Protein AF-0000000083544727 (afdb_homodimer)

pLDDT: mean 85.49, std 8.18, range [36.59, 98.25]

Nearest PDB structures (foldseek):
  7sel-assembly1_B  TM=8.086E-01  e=8.914E-26  Escherichia coli
  8vp5-assembly1_B  TM=8.010E-01  e=5.766E-25  Acetivibrio thermocellus ATCC 27405
  8ipt-assembly1_C  TM=7.902E-01  e=1.046E-22  Escherichia coli
  7wix-assembly1_B  TM=7.272E-01  e=1.705E-22  Mycobacterium tuberculosis H37Rv
  8vp9-assembly1_B  TM=7.683E-01  e=7.591E-19  Acetivibrio thermocellus ATCC 27405

Solvent-accessible surface area (backbone atoms only — not comparable to full-atom values): 61138 Å² total; per-residue (Å²): 107,66,64,58,49,50,52,48,49,54,50,41,51,51,50,49,50,51,54,52,52,51,42,35,72,73,35,72,64,46,62,59,44,45,54,53,41,18,52,49,63,26,51,56,59,54,58,72,32,55,50,55,23,58,54,45,43,38,65,72,56,86,56,52,64,70,61,47,53,50,53,53,48,49,51,35,53,50,50,36,52,51,51,40,50,41,39,53,40,49,32,50,45,55,42,46,46,46,49,44,53,45,52,48,51,50,52,52,33,51,51,51,68,49,41,41,52,52,50,67,71,30,65,68,49,40,50,45,47,48,61,20,46,46,44,48,75,74,60,41,34,64,62,50,34,53,50,22,50,33,50,30,52,15,23,48,51,34,29,51,55,35,48,56,59,49,48,71,74,43,65,67,60,52,54,54,52,51,52,52,49,51,51,45,47,50,48,48,51,52,44,49,54,52,50,51,57,44,52,63,65,40,50,67,55,49,49,51,47,53,51,53,51,40,63,44,67,42,67,75,48,47,64,55,35,58,47,64,53,33,54,63,38,56,51,51,53,48,52,54,48,42,53,53,48,43,55,54,50,37,54,51,38,52,52,48,36,52,43,53,36,52,43,49,47,52,53,32,54,48,51,49,53,52,51,53,52,48,50,53,36,40,75,69,66,72,45,53,70,23,53,49,55,26,47,54,49,35,49,53,50,30,52,51,25,48,51,50,23,45,53,26,47,52,52,31,53,52,32,38,54,43,50,47,41,34,52,57,56,66,62,57,77,36,65,69,76,43,87,43,44,79,83,86,63,76,86,57,52,33,40,35,36,44,48,26,20,30,49,57,91,93,48,91,56,64,43,29,50,58,33,64,51,76,44,52,60,40,39,33,35,21,40,36,49,50,79,85,13,32,67,70,58,54,51,36,42,74,68,62,40,38,76,65,73,36,57,50,46,24,48,67,83,38,52,59,85,50,34,20,47,70,66,53,28,60,38,44,19,68,36,55,69,76,64,78,82,59,68,40,25,48,42,40,62,44,44,36,65,42,42,83,75,53,54,70,64,60,53,46,51,35,26,46,75,42,69,41,35,70,68,37,65,70,38,94,54,34,57,64,32,30,28,36,54,77,86,32,89,82,23,46,77,70,51,68,45,54,45,44,30,47,49,47,22,22,30,53,62,64,60,28,49,33,34,36,33,33,40,76,48,77,68,39,27,43,62,57,36,42,51,49,62,71,40,34,56,72,69,57,55,72,33,22,30,40,37,34,38,70,55,68,52,59,40,70,80,29,66,33,32,40,33,30,50,81,12,24,71,78,45,76,41,34,54,78,59,44,57,68,36,79,88,33,72,62,29,49,42,47,47,55,55,28,56,61,61,102,109,66,64,57,48,51,50,49,50,53,49,39,50,50,50,48,50,52,53,53,52,52,43,36,72,74,34,72,62,46,61,59,44,45,52,51,40,19,50,49,61,27,51,56,61,54,57,71,32,54,51,56,21,59,53,46,44,38,65,72,56,85,55,52,64,68,60,48,54,49,53,53,50,48,52,36,51,50,50,37,52,50,50,42,50,41,40,52,39,47,32,50,45,54,42,45,48,47,49,44,54,46,52,48,51,51,51,52,34,52,51,51,67,50,41,42,53,54,50,66,73,30,66,67,49,41,48,44,46,49,60,21,46,45,45,48,76,75,61,42,35,65,61,49,35,52,48,21,50,32,47,30,53,15,24,48,51,32,28,51,55,33,47,54,59,50,49,72,75,40,64,68,58,51,53,53,52,50,52,51,48,50,51,44,46,50,49,48,51,53,42,49,53,52,51,51,58,45,52,63,64,38,49,67,55,49,48,53,47,52,52,53,51,40,62,46,67,43,65,77,48,46,62,55,36,57,48,64,53,35,55,64,40,55,52,50,54,48,52,55,49,43,53,52,48,43,53,55,50,37,54,49,39,51,52,48,35,52,42,53,38,52,42,50,48,49,53,32,53,49,51,48,53,52,52,53,51,48,50,53,37,40,76,68,65,72,44,54,70,24,52,47,56,26,48,51,48,36,51,53,51,30,52,50,26,48,51,51,23,48,52,26,46,51,53,31,53,52,33,38,54,45,50,47,40,34,52,56,56,65,63,57,77,35,64,70,78,45,89,42,44,80,82,84,63,74,88,58,52,34,40,34,37,45,46,26,20,30,47,57,90,94,47,90,58,64,44,29,48,58,33,62,50,76,44,51,60,40,39,31,35,20,40,34,49,52,78,83,13,31,68,70,57,55,51,37,41,74,68,62,41,39,76,66,71,36,58,49,46,26,49,69,83,37,53,59,85,49,35,22,48,70,64,54,29,60,38,43,20,66,38,56,70,76,63,79,82,59,67,40,26,50,42,40,62,45,45,37,66,41,42,84,75,54,55,71,63,59,54,47,51,34,25,46,73,42,69,43,35,70,68,38,66,70,39,95,55,34,57,65,32,29,26,35,55,77,84,31,89,81,24,45,76,68,50,66,44,54,46,44,30,48,50,47,21,22,30,54,62,65,60,28,48,33,34,37,34,33,40,74,49,77,67,38,27,43,62,57,36,44,51,49,61,70,40,36,58,73,68,57,55,72,32,22,30,40,38,32,39,71,54,69,53,59,40,69,79,28,66,33,33,40,32,30,49,82,12,23,70,78,44,74,40,34,55,77,61,46,55,67,36,80,88,31,71,61,30,52,41,47,47,54,55,28,56,59,61,103

Foldseek 3Di:
DVVVVVVLVVLLVVLVVVLVVVLCVQPVCQVVLLQVLLALLLPLLVLVQQLLLVLVCCVPPPVDPVVNVVSVVCSVVVNVVSVVVNVVSVVVNVVSLVSSLVVVVVVLVVLVVQAFLLLCPDVVLVVLNCLQVVCVVPVVLSVLLSVLVSLLSSLVSNLVVLLVVLVVPPPVLSVVLVVLLVVLLVLVVVLLVLVVVLVVVCVVLVVLVVVLVCVVPPCPCVVVCVVVVCVVVSVVSVVVSVVVVCVSVVVSVVSNVVSVVVSVVSLVVSLVVLLVVLVVCVVVVNDDPSSSSSNSSSSSSSSVSSSSSSVSVSSSSVSSVSNVSVVVSSPRDGLLPDDADEDDDQQWWKKWWAQFWADRPPDPDILAGGATDIFGFLAEEEEEEDPSLCQVVVVCCVLPSDDTPDTAMDIVRHGLSRHNNVNSNLQEQEDAPPDDADQFFLLCRQQPVCSPPDDPVLLLVLLVLLPCNVVQVPQPCRRRATDDPPPHVSHDDDDPSNVLSSSLSNSLSSLHQEYEYHASCVRPDPVSVVVCLVCVCVSNPSGRYYHYHLDCVNLQPGQKYFYGGSNYGPDIGHPVVVCPPPPDPVVVSNCVVCVVVD/DVVVVVVLVVLLVVLVVVLVVVLCVQPVCQVVLLQVLLALLLPLLVLVQQLLLVLVCCVPPPVDPVVNVVSVVCSVVVNVVSVVVNVVSVVVNVVSLVSSLVVVVVVLVVLVVQAFLLLCPDPVLVVLNCLQVVCVVPVVLSVLLSVLVSLLSSLVSNLVVLLVVLVVPPPVLSVVLVVLLVVLLVLVVVLLVLVVVLVVVCVVLVVLVVVLVCVVPPCPCVVVCVVVVCVVVSVVSVVVSVVVVCVSVVVSVVSNVVSVVVSVVSLVVSLVVLLVVLVVCVVVVNDDPSSSSSNSSSSSSSSVSSSSSSVSVSSNSVSSVSNVSVVVSSPRDGLLPDDADEDDDQQWWKKWWAQFWADRPPGPDILAGGATDIFGFLAEEEEEEDPSLCQVVVVCCVLPSDDTPDTAMDIVRHGLSRHNNVNSNLQEQEDAPPDDADQFFLLCRQQPVCSPPDDPVLLLVLLVLLPCNVVQVPQPVRRRATDDPPPHVSHDDDDPSNVLSSSLSNSLSSLHQEYEYHASCVRPDPVSVVVCLVCVCVSNPSGRYYYYHLDCVNLQPGQKYFYGGSNYGPDIGHPVVQCPPPPDPVVVSNCVVCVVVD

Structure (mmCIF, N/CA/C/O backbone):
data_AF-0000000083544727-model_v1
#
loop_
_entity.id
_entity.type
_entity.pdbx_description
1 polymer 'ABC transporter ATP-binding protein'
#
loop_
_atom_site.group_PDB
_atom_site.id
_atom_site.type_symbol
_atom_site.label_atom_id
_atom_site.label_alt_id
_atom_site.label_comp_id
_atom_site.label_asym_id
_atom_site.label_entity_id
_atom_site.label_seq_id
_atom_site.pdbx_PDB_ins_code
_atom_site.Cartn_x
_atom_site.Cartn_y
_atom_site.Cartn_z
_atom_site.occupancy
_atom_site.B_iso_or_equiv
_atom_site.auth_seq_id
_atom_site.auth_comp_id
_atom_site.auth_asym_id
_atom_site.auth_atom_id
_atom_site.pdbx_PDB_model_num
ATOM 1 N N . MET A 1 1 ? 26.156 9.961 29.875 1 37.03 1 MET A N 1
ATOM 2 C CA . MET A 1 1 ? 24.875 10.398 29.344 1 37.03 1 MET A CA 1
ATOM 3 C C . MET A 1 1 ? 25.031 11.648 28.484 1 37.03 1 MET A C 1
ATOM 5 O O . MET A 1 1 ? 24.453 11.742 27.406 1 37.03 1 MET A O 1
ATOM 9 N N . LYS A 1 2 ? 25.859 12.562 29 1 46.69 2 LYS A N 1
ATOM 10 C CA . LYS A 1 2 ? 26.094 13.797 28.25 1 46.69 2 LYS A CA 1
ATOM 11 C C . LYS A 1 2 ? 26.844 13.523 26.953 1 46.69 2 LYS A C 1
ATOM 13 O O . LYS A 1 2 ? 26.5 14.07 25.906 1 46.69 2 LYS A O 1
ATOM 18 N N . ASN A 1 3 ? 27.766 12.734 27.078 1 48.44 3 ASN A N 1
ATOM 19 C CA . ASN A 1 3 ? 28.594 12.375 25.938 1 48.44 3 ASN A CA 1
ATOM 20 C C . ASN A 1 3 ? 27.781 11.625 24.875 1 48.44 3 ASN A C 1
ATOM 22 O O . ASN A 1 3 ? 27.984 11.828 23.672 1 48.44 3 ASN A O 1
ATOM 26 N N . ALA A 1 4 ? 26.906 10.859 25.453 1 48.91 4 ALA A N 1
ATOM 27 C CA . ALA A 1 4 ? 26.047 10.117 24.531 1 48.91 4 ALA A CA 1
ATOM 28 C C . ALA A 1 4 ? 25.062 11.055 23.828 1 48.91 4 ALA A C 1
ATOM 30 O O . ALA A 1 4 ? 24.781 10.883 22.641 1 48.91 4 ALA A O 1
ATOM 31 N N . ARG A 1 5 ? 24.688 12.062 24.5 1 54.12 5 ARG A N 1
ATOM 32 C CA . ARG A 1 5 ? 23.781 13.055 23.938 1 54.12 5 ARG A CA 1
ATOM 33 C C . ARG A 1 5 ? 24.484 13.938 22.922 1 54.12 5 ARG A C 1
ATOM 35 O O . ARG A 1 5 ? 23.938 14.258 21.859 1 54.12 5 ARG A O 1
ATOM 42 N N . LEU A 1 6 ? 25.703 14.344 23.344 1 54.81 6 LEU A N 1
ATOM 43 C CA . LEU A 1 6 ? 26.484 15.164 22.406 1 54.81 6 LEU A CA 1
ATOM 44 C C . LEU A 1 6 ? 26.844 14.367 21.156 1 54.81 6 LEU A C 1
ATOM 46 O O . LEU A 1 6 ? 26.844 14.906 20.047 1 54.81 6 LEU A O 1
ATOM 50 N N . ALA A 1 7 ? 27.188 13.156 21.438 1 59.72 7 ALA A N 1
ATOM 51 C CA . ALA A 1 7 ? 27.484 12.273 20.312 1 59.72 7 ALA A CA 1
ATOM 52 C C . ALA A 1 7 ? 26.25 12.094 19.422 1 59.72 7 ALA A C 1
ATOM 54 O O . ALA A 1 7 ? 26.375 12.031 18.203 1 59.72 7 ALA A O 1
ATOM 55 N N . GLY A 1 8 ? 25.109 12.219 20.031 1 76 8 GLY A N 1
ATOM 56 C CA . GLY A 1 8 ? 23.859 12.141 19.281 1 76 8 GLY A CA 1
ATOM 57 C C . GLY A 1 8 ? 23.594 13.375 18.438 1 76 8 GLY A C 1
ATOM 58 O O . GLY A 1 8 ? 23.172 13.258 17.281 1 76 8 GLY A O 1
ATOM 59 N N . LEU A 1 9 ? 24.016 14.5 18.953 1 82.69 9 LEU A N 1
ATOM 60 C CA . LEU A 1 9 ? 23.828 15.75 18.219 1 82.69 9 LEU A CA 1
ATOM 61 C C . LEU A 1 9 ? 24.812 15.844 17.062 1 82.69 9 LEU A C 1
ATOM 63 O O . LEU A 1 9 ? 24.453 16.328 15.977 1 82.69 9 LEU A O 1
ATOM 67 N N . LYS A 1 10 ? 26.078 15.445 17.328 1 86.31 10 LYS A N 1
ATOM 68 C CA . LYS A 1 10 ? 27.062 15.445 16.25 1 86.31 10 LYS A CA 1
ATOM 69 C C . LYS A 1 10 ? 26.609 14.555 15.094 1 86.31 10 LYS A C 1
ATOM 71 O O . LYS A 1 10 ? 26.734 14.93 13.93 1 86.31 10 LYS A O 1
ATOM 76 N N . LYS A 1 11 ? 26.109 13.492 15.453 1 90.25 11 LYS A N 1
ATOM 77 C CA . LYS A 1 11 ? 25.609 12.586 14.422 1 90.25 11 LYS A CA 1
ATOM 78 C C . LYS A 1 11 ? 24.438 13.211 13.656 1 90.25 11 LYS A C 1
ATOM 80 O O . LYS A 1 11 ? 24.344 13.062 12.438 1 90.25 11 LYS A O 1
ATOM 85 N N . ASP A 1 12 ? 23.625 13.914 14.383 1 91.12 12 ASP A N 1
ATOM 86 C CA . ASP A 1 12 ? 22.5 14.578 13.75 1 91.12 12 ASP A CA 1
ATOM 87 C C . ASP A 1 12 ? 22.953 15.617 12.734 1 91.12 12 ASP A C 1
ATOM 89 O O . ASP A 1 12 ? 22.391 15.727 11.648 1 91.12 12 ASP A O 1
ATOM 93 N N . PHE A 1 13 ? 23.969 16.297 13.117 1 91.25 13 PHE A N 1
ATOM 94 C CA . PHE A 1 13 ? 24.5 17.328 12.227 1 91.25 13 PHE A CA 1
ATOM 95 C C . PHE A 1 13 ? 25.156 16.703 11 1 91.25 13 PHE A C 1
ATOM 97 O O . PHE A 1 13 ? 25.125 17.266 9.906 1 91.25 13 PHE A O 1
ATOM 104 N N . GLU A 1 14 ? 25.766 15.594 11.234 1 92.81 14 GLU A N 1
ATOM 105 C CA . GLU A 1 14 ? 26.375 14.883 10.109 1 92.81 14 GLU A CA 1
ATOM 106 C C . GLU A 1 14 ? 25.312 14.391 9.133 1 92.81 14 GLU A C 1
ATOM 108 O O . GLU A 1 14 ? 25.484 14.469 7.914 1 92.81 14 GLU A O 1
ATOM 113 N N . ILE A 1 15 ? 24.297 13.938 9.688 1 93.38 15 ILE A N 1
ATOM 114 C CA . ILE A 1 15 ? 23.188 13.469 8.867 1 93.38 15 ILE A CA 1
ATOM 115 C C . ILE A 1 15 ? 22.594 14.641 8.094 1 93.38 15 ILE A C 1
ATOM 117 O O . ILE A 1 15 ? 22.328 14.531 6.895 1 93.38 15 ILE A O 1
ATOM 121 N N . MET A 1 16 ? 22.438 15.719 8.805 1 92.38 16 MET A N 1
ATOM 122 C CA . MET A 1 16 ? 21.922 16.922 8.164 1 92.38 16 MET A CA 1
ATOM 123 C C . MET A 1 16 ? 22.828 17.359 7.02 1 92.38 16 MET A C 1
ATOM 125 O O . MET A 1 16 ? 22.344 17.656 5.926 1 92.38 16 MET A O 1
ATOM 129 N N . ARG A 1 17 ? 24.094 17.375 7.277 1 91.94 17 ARG A N 1
ATOM 130 C CA . ARG A 1 17 ? 25.062 17.797 6.266 1 91.94 17 ARG A CA 1
ATOM 131 C C . ARG A 1 17 ? 25 16.875 5.047 1 91.94 17 ARG A C 1
ATOM 133 O O . ARG A 1 17 ? 25.078 17.344 3.91 1 91.94 17 ARG A O 1
ATOM 140 N N . TYR A 1 18 ? 24.906 15.656 5.289 1 93.19 18 TYR A N 1
ATOM 141 C CA . TYR A 1 18 ? 24.844 14.68 4.207 1 93.19 18 TYR A CA 1
ATOM 142 C C . TYR A 1 18 ? 23.625 14.922 3.318 1 93.19 18 TYR A C 1
ATOM 144 O O . TYR A 1 18 ? 23.75 14.992 2.094 1 93.19 18 TYR A O 1
ATOM 152 N N . PHE A 1 19 ? 22.516 15.094 3.881 1 91.81 19 PHE A N 1
ATOM 153 C CA . PHE A 1 19 ? 21.281 15.219 3.111 1 91.81 19 PHE A CA 1
ATOM 154 C C . PHE A 1 19 ? 21.188 16.594 2.457 1 91.81 19 PHE A C 1
ATOM 156 O O . PHE A 1 19 ? 20.609 16.734 1.375 1 91.81 19 PHE A O 1
ATOM 163 N N . LEU A 1 20 ? 21.75 17.609 3.119 1 91.19 20 LEU A N 1
ATOM 164 C CA . LEU A 1 20 ? 21.797 18.922 2.484 1 91.19 20 LEU A CA 1
ATOM 165 C C . LEU A 1 20 ? 22.719 18.906 1.274 1 91.19 20 LEU A C 1
ATOM 167 O O . LEU A 1 20 ? 22.422 19.516 0.246 1 91.19 20 LEU A O 1
ATOM 171 N N . LYS A 1 21 ? 23.828 18.156 1.415 1 92 21 LYS A N 1
ATOM 172 C CA . LYS A 1 21 ? 24.734 18.016 0.287 1 92 21 LYS A CA 1
ATOM 173 C C . LYS A 1 21 ? 24.078 17.25 -0.857 1 92 21 LYS A C 1
ATOM 175 O O . LYS A 1 21 ? 24.234 17.609 -2.023 1 92 21 LYS A O 1
ATOM 180 N N . LEU A 1 22 ? 23.375 16.266 -0.495 1 91.06 22 LEU A N 1
ATOM 181 C CA . LEU A 1 22 ? 22.672 15.469 -1.493 1 91.06 22 LEU A CA 1
ATOM 182 C C . LEU A 1 22 ? 21.594 16.297 -2.188 1 91.06 22 LEU A C 1
ATOM 184 O O . LEU A 1 22 ? 21.422 16.188 -3.404 1 91.06 22 LEU A O 1
ATOM 188 N N . SER A 1 23 ? 20.875 17.062 -1.425 1 91.06 23 SER A N 1
ATOM 189 C CA . SER A 1 23 ? 19.844 17.922 -1.986 1 91.06 23 SER A CA 1
ATOM 190 C C . SER A 1 23 ? 20.438 18.969 -2.918 1 91.06 23 SER A C 1
ATOM 192 O O . SER A 1 23 ? 19.859 19.297 -3.947 1 91.06 23 SER A O 1
ATOM 194 N N . SER A 1 24 ? 21.656 19.469 -2.568 1 90.5 24 SER A N 1
ATOM 195 C CA . SER A 1 24 ? 22.328 20.469 -3.395 1 90.5 24 SER A CA 1
ATOM 196 C C . SER A 1 24 ? 22.781 19.859 -4.719 1 90.5 24 SER A C 1
ATOM 198 O O . SER A 1 24 ? 22.844 20.562 -5.738 1 90.5 24 SER A O 1
ATOM 200 N N . LYS A 1 25 ? 23.078 18.594 -4.688 1 90.69 25 LYS A N 1
ATOM 201 C CA . LYS A 1 25 ? 23.469 17.906 -5.918 1 90.69 25 LYS A CA 1
ATOM 202 C C . LYS A 1 25 ? 22.281 17.734 -6.855 1 90.69 25 LYS A C 1
ATOM 204 O O . LYS A 1 25 ? 22.422 17.781 -8.078 1 90.69 25 LYS A O 1
ATOM 209 N N . MET A 1 26 ? 21.156 17.609 -6.293 1 88.25 26 MET A N 1
ATOM 210 C CA . MET A 1 26 ? 19.953 17.422 -7.086 1 88.25 26 MET A CA 1
ATOM 211 C C . MET A 1 26 ? 19.453 18.75 -7.641 1 88.25 26 MET A C 1
ATOM 213 O O . MET A 1 26 ? 19.016 18.828 -8.789 1 88.25 26 MET A O 1
ATOM 217 N N . SER A 1 27 ? 19.469 19.734 -6.723 1 89.19 27 SER A N 1
ATOM 218 C CA . SER A 1 27 ? 19.094 21.094 -7.113 1 89.19 27 SER A CA 1
ATOM 219 C C . SER A 1 27 ? 20.031 22.125 -6.496 1 89.19 27 SER A C 1
ATOM 221 O O . SER A 1 27 ? 19.969 22.391 -5.297 1 89.19 27 SER A O 1
ATOM 223 N N . LYS A 1 28 ? 20.75 22.812 -7.227 1 89 28 LYS A N 1
ATOM 224 C CA . LYS A 1 28 ? 21.781 23.734 -6.758 1 89 28 LYS A CA 1
ATOM 225 C C . LYS A 1 28 ? 21.172 24.969 -6.094 1 89 28 LYS A C 1
ATOM 227 O O . LYS A 1 28 ? 21.75 25.547 -5.184 1 89 28 LYS A O 1
ATOM 232 N N . SER A 1 29 ? 20 25.297 -6.488 1 91.62 29 SER A N 1
ATOM 233 C CA . SER A 1 29 ? 19.391 26.5 -5.965 1 91.62 29 SER A CA 1
ATOM 234 C C . SER A 1 29 ? 18.578 26.219 -4.707 1 91.62 29 SER A C 1
ATOM 236 O O . SER A 1 29 ? 18.031 27.141 -4.09 1 91.62 29 SER A O 1
ATOM 238 N N . TYR A 1 30 ? 18.594 25 -4.266 1 90.06 30 TYR A N 1
ATOM 239 C CA . TYR A 1 30 ? 17.703 24.594 -3.18 1 90.06 30 TYR A CA 1
ATOM 240 C C . TYR A 1 30 ? 18.109 25.25 -1.866 1 90.06 30 TYR A C 1
ATOM 242 O O . TYR A 1 30 ? 17.297 25.891 -1.201 1 90.06 30 TYR A O 1
ATOM 250 N N . ILE A 1 31 ? 19.406 25.234 -1.492 1 88.69 31 ILE A N 1
ATOM 251 C CA . ILE A 1 31 ? 19.891 25.719 -0.203 1 88.69 31 ILE A CA 1
ATOM 252 C C . ILE A 1 31 ? 19.75 27.234 -0.141 1 88.69 31 ILE A C 1
ATOM 254 O O . ILE A 1 31 ? 19.234 27.781 0.838 1 88.69 31 ILE A O 1
ATOM 258 N N . PRO A 1 32 ? 20.062 27.922 -1.2 1 90.25 32 PRO A N 1
ATOM 259 C CA . PRO A 1 32 ? 19.875 29.375 -1.161 1 90.25 32 PRO A CA 1
ATOM 260 C C . PRO A 1 32 ? 18.406 29.781 -1.009 1 90.25 32 PRO A C 1
ATOM 262 O O . PRO A 1 32 ? 18.094 30.75 -0.306 1 90.25 32 PRO A O 1
ATOM 265 N N . VAL A 1 33 ? 17.594 29.109 -1.64 1 90.44 33 VAL A N 1
ATOM 266 C CA . VAL A 1 33 ? 16.172 29.422 -1.554 1 90.44 33 VAL A CA 1
ATOM 267 C C . VAL A 1 33 ? 15.672 29.172 -0.132 1 90.44 33 VAL A C 1
ATOM 269 O O . VAL A 1 33 ? 14.883 29.969 0.4 1 90.44 33 VAL A O 1
ATOM 272 N N . LEU A 1 34 ? 16.156 28.141 0.477 1 89.38 34 LEU A N 1
ATOM 273 C CA . LEU A 1 34 ? 15.781 27.812 1.849 1 89.38 34 LEU A CA 1
ATOM 274 C C . LEU A 1 34 ? 16.281 28.891 2.814 1 89.38 34 LEU A C 1
ATOM 276 O O . LEU A 1 34 ? 15.547 29.328 3.703 1 89.38 34 LEU A O 1
ATOM 280 N N . CYS A 1 35 ? 17.484 29.344 2.631 1 89.25 35 CYS A N 1
ATOM 281 C CA . CYS A 1 35 ? 18.078 30.375 3.479 1 89.25 35 CYS A CA 1
ATOM 282 C C . CYS A 1 35 ? 17.328 31.703 3.33 1 89.25 35 CYS A C 1
ATOM 284 O O . CYS A 1 35 ? 17.062 32.375 4.32 1 89.25 35 CYS A O 1
ATOM 286 N N . SER A 1 36 ? 17.016 31.969 2.1 1 90.56 36 SER A N 1
ATOM 287 C CA . SER A 1 36 ? 16.266 33.188 1.844 1 90.56 36 SER A CA 1
ATOM 288 C C . SER A 1 36 ? 14.891 33.156 2.508 1 90.56 36 SER A C 1
ATOM 290 O O . SER A 1 36 ? 14.445 34.156 3.072 1 90.56 36 SER A O 1
ATOM 292 N N . SER A 1 37 ? 14.305 32.031 2.447 1 89 37 SER A N 1
ATOM 293 C CA . SER A 1 37 ? 13 31.875 3.082 1 89 37 SER A CA 1
ATOM 294 C C . SER A 1 37 ? 13.102 32.031 4.594 1 89 37 SER A C 1
ATOM 296 O O . SER A 1 37 ? 12.266 32.719 5.203 1 89 37 SER A O 1
ATOM 298 N N . ALA A 1 38 ? 14.125 31.516 5.199 1 89.25 38 ALA A N 1
ATOM 299 C CA . ALA A 1 38 ? 14.328 31.609 6.645 1 89.25 38 ALA A CA 1
ATOM 300 C C . ALA A 1 38 ? 14.555 33.062 7.078 1 89.25 38 ALA A C 1
ATOM 302 O O . ALA A 1 38 ? 13.977 33.5 8.07 1 89.25 38 ALA A O 1
ATOM 303 N N . ILE A 1 39 ? 15.227 33.812 6.305 1 88.5 39 ILE A N 1
ATOM 304 C CA . ILE A 1 39 ? 15.594 35.188 6.645 1 88.5 39 ILE A CA 1
ATOM 305 C C . ILE A 1 39 ? 14.352 36.094 6.574 1 88.5 39 ILE A C 1
ATOM 307 O O . ILE A 1 39 ? 14.094 36.875 7.488 1 88.5 39 ILE A O 1
ATOM 311 N N . PHE A 1 40 ? 13.625 35.906 5.57 1 86.88 40 PHE A N 1
ATOM 312 C CA . PHE A 1 40 ? 12.469 36.75 5.395 1 86.88 40 PHE A CA 1
ATOM 313 C C . PHE A 1 40 ? 11.391 36.438 6.422 1 86.88 40 PHE A C 1
ATOM 315 O O . PHE A 1 40 ? 10.68 37.344 6.883 1 86.88 40 PHE A O 1
ATOM 322 N N . LYS A 1 41 ? 11.336 35.188 6.84 1 84.69 41 LYS A N 1
ATOM 323 C CA . LYS A 1 41 ? 10.391 34.812 7.887 1 84.69 41 LYS A CA 1
ATOM 324 C C . LYS A 1 41 ? 10.805 35.375 9.242 1 84.69 41 LYS A C 1
ATOM 326 O O . LYS A 1 41 ? 9.961 35.719 10.07 1 84.69 41 LYS A O 1
ATOM 331 N N . ALA A 1 42 ? 12.133 35.562 9.375 1 87.31 42 ALA A N 1
ATOM 332 C CA . ALA A 1 42 ? 12.688 36.062 10.641 1 87.31 42 ALA A CA 1
ATOM 333 C C . ALA A 1 42 ? 12.477 37.562 10.797 1 87.31 42 ALA A C 1
ATOM 335 O O . ALA A 1 42 ? 12.32 38.062 11.914 1 87.31 42 ALA A O 1
ATOM 336 N N . ILE A 1 43 ? 12.273 38.25 9.695 1 85.5 43 ILE A N 1
ATOM 337 C CA . ILE A 1 43 ? 12.281 39.719 9.719 1 85.5 43 ILE A CA 1
ATOM 338 C C . ILE A 1 43 ? 10.859 40.219 9.922 1 85.5 43 ILE A C 1
ATOM 340 O O . ILE A 1 43 ? 10.656 41.281 10.539 1 85.5 43 ILE A O 1
ATOM 344 N N . THR A 1 44 ? 9.859 39.531 9.617 1 81.19 44 THR A N 1
ATOM 345 C CA . THR A 1 44 ? 8.484 40 9.531 1 81.19 44 THR A CA 1
ATOM 346 C C . THR A 1 44 ? 7.949 40.375 10.914 1 81.19 44 THR A C 1
ATOM 348 O O . THR A 1 44 ? 7.309 41.406 11.078 1 81.19 44 THR A O 1
ATOM 351 N N . PRO A 1 45 ? 8.305 39.625 11.953 1 80.88 45 PRO A N 1
ATOM 352 C CA . PRO A 1 45 ? 7.715 39.969 13.258 1 80.88 45 PRO A CA 1
ATOM 353 C C . PRO A 1 45 ? 8.227 41.281 13.82 1 80.88 45 PRO A C 1
ATOM 355 O O . PRO A 1 45 ? 7.512 41.938 14.578 1 80.88 45 PRO A O 1
ATOM 358 N N . PHE A 1 46 ? 9.328 41.812 13.469 1 82.69 46 PHE A N 1
ATOM 359 C CA . PHE A 1 46 ? 9.945 43 14.055 1 82.69 46 PHE A CA 1
ATOM 360 C C . PHE A 1 46 ? 9.172 44.25 13.664 1 82.69 46 PHE A C 1
ATOM 362 O O . PHE A 1 46 ? 8.961 45.125 14.492 1 82.69 46 PHE A O 1
ATOM 369 N N . ILE A 1 47 ? 8.688 44.219 12.484 1 81.25 47 ILE A N 1
ATOM 370 C CA . ILE A 1 47 ? 7.953 45.406 12.016 1 81.25 47 ILE A CA 1
ATOM 371 C C . ILE A 1 47 ? 6.652 45.531 12.805 1 81.25 47 ILE A C 1
ATOM 373 O O . ILE A 1 47 ? 6.277 46.625 13.211 1 81.25 47 ILE A O 1
ATOM 377 N N . ASN A 1 48 ? 5.98 44.438 13.18 1 77.44 48 ASN A N 1
ATOM 378 C CA . ASN A 1 48 ? 4.684 44.438 13.852 1 77.44 48 ASN A CA 1
ATOM 379 C C . ASN A 1 48 ? 4.82 44.719 15.344 1 77.44 48 ASN A C 1
ATOM 381 O O . ASN A 1 48 ? 3.861 45.094 16 1 77.44 48 ASN A O 1
ATOM 385 N N . ILE A 1 49 ? 6.02 44.5 15.789 1 80.56 49 ILE A N 1
ATOM 386 C CA . ILE A 1 49 ? 6.234 44.656 17.219 1 80.56 49 ILE A CA 1
ATOM 387 C C . ILE A 1 49 ? 6.754 46.062 17.516 1 80.56 49 ILE A C 1
ATOM 389 O O . ILE A 1 49 ? 6.301 46.75 18.453 1 80.56 49 ILE A O 1
ATOM 393 N N . ILE A 1 50 ? 7.59 46.719 16.641 1 78.75 50 ILE A N 1
ATOM 394 C CA . ILE A 1 50 ? 8.305 47.938 16.922 1 78.75 50 ILE A CA 1
ATOM 395 C C . ILE A 1 50 ? 7.48 49.125 16.438 1 78.75 50 ILE A C 1
ATOM 397 O O . ILE A 1 50 ? 7.355 50.125 17.156 1 78.75 50 ILE A O 1
ATOM 401 N N . MET A 1 51 ? 6.789 49 15.367 1 78.44 51 MET A N 1
ATOM 402 C CA . MET A 1 51 ? 6.184 50.156 14.711 1 78.44 51 MET A CA 1
ATOM 403 C C . MET A 1 51 ? 4.992 50.656 15.516 1 78.44 51 MET A C 1
ATOM 405 O O . MET A 1 51 ? 4.781 51.875 15.609 1 78.44 51 MET A O 1
ATOM 409 N N . PRO A 1 52 ? 4.215 49.719 16.188 1 77.19 52 PRO A N 1
ATOM 410 C CA . PRO A 1 52 ? 3.078 50.219 16.969 1 77.19 52 PRO A CA 1
ATOM 411 C C . PRO A 1 52 ? 3.504 51.156 18.094 1 77.19 52 PRO A C 1
ATOM 413 O O . PRO A 1 52 ? 2.758 52.094 18.438 1 77.19 52 PRO A O 1
ATOM 416 N N . LYS A 1 53 ? 4.656 51.031 18.594 1 80.62 53 LYS A N 1
ATOM 417 C CA . LYS A 1 53 ? 5.168 51.906 19.625 1 80.62 53 LYS A CA 1
ATOM 418 C C . LYS A 1 53 ? 5.219 53.344 19.141 1 80.62 53 LYS A C 1
ATOM 420 O O . LYS A 1 53 ? 4.746 54.281 19.828 1 80.62 53 LYS A O 1
ATOM 425 N N . PHE A 1 54 ? 5.715 53.531 17.922 1 80.12 54 PHE A N 1
ATOM 426 C CA . PHE A 1 54 ? 5.875 54.875 17.375 1 80.12 54 PHE A CA 1
ATOM 427 C C . PHE A 1 54 ? 4.523 55.5 17.062 1 80.12 54 PHE A C 1
ATOM 429 O O . PHE A 1 54 ? 4.344 56.688 17.188 1 80.12 54 PHE A O 1
ATOM 436 N N . ILE A 1 55 ? 3.619 54.656 16.766 1 81.06 55 ILE A N 1
ATOM 437 C CA . ILE A 1 55 ? 2.273 55.125 16.469 1 81.06 55 ILE A CA 1
ATOM 438 C C . ILE A 1 55 ? 1.601 55.594 17.766 1 81.06 55 ILE A C 1
ATOM 440 O O . ILE A 1 55 ? 1.045 56.719 17.812 1 81.06 55 ILE A O 1
ATOM 444 N N . ILE A 1 56 ? 1.721 54.844 18.859 1 80.62 56 ILE A N 1
ATOM 445 C CA . ILE A 1 56 ? 1.098 55.156 20.141 1 80.62 56 ILE A CA 1
ATOM 446 C C . ILE A 1 56 ? 1.758 56.406 20.75 1 80.62 56 ILE A C 1
ATOM 448 O O . ILE A 1 56 ? 1.075 57.281 21.281 1 80.62 56 ILE A O 1
ATOM 452 N N . ASP A 1 57 ? 3.072 56.5 20.578 1 80.44 57 ASP A N 1
ATOM 453 C CA . ASP A 1 57 ? 3.795 57.625 21.109 1 80.44 57 ASP A CA 1
ATOM 454 C C . ASP A 1 57 ? 3.375 58.938 20.406 1 80.44 57 ASP A C 1
ATOM 456 O O . ASP A 1 57 ? 3.268 59.969 21.047 1 80.44 57 ASP A O 1
ATOM 460 N N . GLU A 1 58 ? 3.199 58.75 19.094 1 81.44 58 GLU A N 1
ATOM 461 C CA . GLU A 1 58 ? 2.781 59.938 18.344 1 81.44 58 GLU A CA 1
ATOM 462 C C . GLU A 1 58 ? 1.356 60.344 18.688 1 81.44 58 GLU A C 1
ATOM 464 O O . GLU A 1 58 ? 1.04 61.531 18.734 1 81.44 58 GLU A O 1
ATOM 469 N N . LEU A 1 59 ? 0.528 59.438 19.078 1 78.94 59 LEU A N 1
ATOM 470 C CA . LEU A 1 59 ? -0.859 59.719 19.438 1 78.94 59 LEU A CA 1
ATOM 471 C C . LEU A 1 59 ? -0.949 60.375 20.797 1 78.94 59 LEU A C 1
ATOM 473 O O . LEU A 1 59 ? -1.865 61.156 21.062 1 78.94 59 LEU A O 1
ATOM 477 N N . LEU A 1 60 ? 0.012 60.094 21.656 1 79.81 60 LEU A N 1
ATOM 478 C CA . LEU A 1 60 ? 0.017 60.656 23.016 1 79.81 60 LEU A CA 1
ATOM 479 C C . LEU A 1 60 ? 0.82 61.938 23.078 1 79.81 60 LEU A C 1
ATOM 481 O O . LEU A 1 60 ? 0.661 62.719 24.016 1 79.81 60 LEU A O 1
ATOM 485 N N . GLY A 1 61 ? 1.58 62.125 22.078 1 80.06 61 GLY A N 1
ATOM 486 C CA . GLY A 1 61 ? 2.457 63.312 22.094 1 80.06 61 GLY A CA 1
ATOM 487 C C . GLY A 1 61 ? 1.91 64.5 21.312 1 80.06 61 GLY A C 1
ATOM 488 O O . GLY A 1 61 ? 0.816 64.938 21.609 1 80.06 61 GLY A O 1
ATOM 489 N N . GLN A 1 62 ? 2.623 64.812 20.234 1 77.12 62 GLN A N 1
ATOM 490 C CA . GLN A 1 62 ? 2.371 66.062 19.484 1 77.12 62 GLN A CA 1
ATOM 491 C C . GLN A 1 62 ? 1.222 65.875 18.5 1 77.12 62 GLN A C 1
ATOM 493 O O . GLN A 1 62 ? 0.655 66.875 18 1 77.12 62 GLN A O 1
ATOM 498 N N . LYS A 1 63 ? 0.776 64.688 18.266 1 79.88 63 LYS A N 1
ATOM 499 C CA . LYS A 1 63 ? -0.361 64.375 17.406 1 79.88 63 LYS A CA 1
ATOM 500 C C . LYS A 1 63 ? -0.193 64.938 16.031 1 79.88 63 LYS A C 1
ATOM 502 O O . LYS A 1 63 ? -1.119 65.562 15.5 1 79.88 63 LYS A O 1
ATOM 507 N N . ARG A 1 64 ? 1.034 64.875 15.359 1 80.44 64 ARG A N 1
ATOM 508 C CA . ARG A 1 64 ? 1.279 65.312 13.992 1 80.44 64 ARG A CA 1
ATOM 509 C C . ARG A 1 64 ? 0.714 64.312 12.977 1 80.44 64 ARG A C 1
ATOM 511 O O . ARG A 1 64 ? 1.181 63.219 12.883 1 80.44 64 ARG A O 1
ATOM 518 N N . VAL A 1 65 ? -0.213 64.875 12.242 1 80 65 VAL A N 1
ATOM 519 C CA . VAL A 1 65 ? -0.95 64 11.312 1 80 65 VAL A CA 1
ATOM 520 C C . VAL A 1 65 ? -0.005 63.469 10.242 1 80 65 VAL A C 1
ATOM 522 O O . VAL A 1 65 ? -0.117 62.312 9.82 1 80 65 VAL A O 1
ATOM 525 N N . ASN A 1 66 ? 0.889 64.25 9.82 1 82.38 66 ASN A N 1
ATOM 526 C CA . ASN A 1 66 ? 1.812 63.844 8.773 1 82.38 66 ASN A CA 1
ATOM 527 C C . ASN A 1 66 ? 2.723 62.719 9.234 1 82.38 66 ASN A C 1
ATOM 529 O O . ASN A 1 66 ? 3.002 61.781 8.469 1 82.38 66 ASN A O 1
ATOM 533 N N . VAL A 1 67 ? 3.178 62.781 10.453 1 85.44 67 VAL A N 1
ATOM 534 C CA . VAL A 1 67 ? 4.059 61.75 11 1 85.44 67 VAL A CA 1
ATOM 535 C C . VAL A 1 67 ? 3.271 60.438 11.203 1 85.44 67 VAL A C 1
ATOM 537 O O . VAL A 1 67 ? 3.785 59.344 10.953 1 85.44 67 VAL A O 1
ATOM 540 N N . PHE A 1 68 ? 2.051 60.656 11.5 1 81.88 68 PHE A N 1
ATOM 541 C CA . PHE A 1 68 ? 1.196 59.5 11.703 1 81.88 68 PHE A CA 1
ATOM 542 C C . PHE A 1 68 ? 0.96 58.75 10.398 1 81.88 68 PHE A C 1
ATOM 544 O O . PHE A 1 68 ? 1.097 57.531 10.336 1 81.88 68 PHE A O 1
ATOM 551 N N . ILE A 1 69 ? 0.63 59.469 9.391 1 81.06 69 ILE A N 1
ATOM 552 C CA . ILE A 1 69 ? 0.365 58.875 8.094 1 81.06 69 ILE A CA 1
ATOM 553 C C . ILE A 1 69 ? 1.626 58.188 7.578 1 81.06 69 ILE A C 1
ATOM 555 O O . ILE A 1 69 ? 1.555 57.094 6.988 1 81.06 69 ILE A O 1
ATOM 559 N N . MET A 1 70 ? 2.682 58.75 7.867 1 83.31 70 MET A N 1
ATOM 560 C CA . MET A 1 70 ? 3.953 58.188 7.43 1 83.31 70 MET A CA 1
ATOM 561 C C . MET A 1 70 ? 4.242 56.875 8.164 1 83.31 70 MET A C 1
ATOM 563 O O . MET A 1 70 ? 4.637 55.875 7.547 1 83.31 70 MET A O 1
ATOM 567 N N . LEU A 1 71 ? 3.986 56.812 9.398 1 84.69 71 LEU A N 1
ATOM 568 C CA . LEU A 1 71 ? 4.266 55.625 10.203 1 84.69 71 LEU A CA 1
ATOM 569 C C . LEU A 1 71 ? 3.342 54.469 9.805 1 84.69 71 LEU A C 1
ATOM 571 O O . LEU A 1 71 ? 3.789 53.344 9.664 1 84.69 71 LEU A O 1
ATOM 575 N N . VAL A 1 72 ? 2.166 54.812 9.617 1 79.19 72 VAL A N 1
ATOM 576 C CA . VAL A 1 72 ? 1.194 53.781 9.242 1 79.19 72 VAL A CA 1
ATOM 577 C C . VAL A 1 72 ? 1.508 53.281 7.84 1 79.19 72 VAL A C 1
ATOM 579 O O . VAL A 1 72 ? 1.431 52.062 7.582 1 79.19 72 VAL A O 1
ATOM 582 N N . SER A 1 73 ? 1.868 54.188 6.941 1 80.31 73 SER A N 1
ATOM 583 C CA . SER A 1 73 ? 2.223 53.812 5.582 1 80.31 73 SER A CA 1
ATOM 584 C C . SER A 1 73 ? 3.451 52.906 5.574 1 80.31 73 SER A C 1
ATOM 586 O O . SER A 1 73 ? 3.508 51.938 4.816 1 80.31 73 SER A O 1
ATOM 588 N N . ILE A 1 74 ? 4.34 53.125 6.457 1 83.12 74 ILE A N 1
ATOM 589 C CA . ILE A 1 74 ? 5.559 52.344 6.523 1 83.12 74 ILE A CA 1
ATOM 590 C C . ILE A 1 74 ? 5.23 50.938 7 1 83.12 74 ILE A C 1
ATOM 592 O O . ILE A 1 74 ? 5.738 49.938 6.453 1 83.12 74 ILE A O 1
ATOM 596 N N . ILE A 1 75 ? 4.348 50.812 7.926 1 81.62 75 ILE A N 1
ATOM 597 C CA . ILE A 1 75 ? 4 49.5 8.469 1 81.62 75 ILE A CA 1
ATOM 598 C C . ILE A 1 75 ? 3.266 48.688 7.41 1 81.62 75 ILE A C 1
ATOM 600 O O . ILE A 1 75 ? 3.584 47.5 7.191 1 81.62 75 ILE A O 1
ATOM 604 N N . VAL A 1 76 ? 2.418 49.312 6.684 1 77.12 76 VAL A N 1
ATOM 605 C CA . VAL A 1 76 ? 1.578 48.625 5.719 1 77.12 76 VAL A CA 1
ATOM 606 C C . VAL A 1 76 ? 2.412 48.219 4.504 1 77.12 76 VAL A C 1
ATOM 608 O O . VAL A 1 76 ? 2.352 47.062 4.051 1 77.12 76 VAL A O 1
ATOM 611 N N . VAL A 1 77 ? 3.176 49.156 3.99 1 80.25 77 VAL A N 1
ATOM 612 C CA . VAL A 1 77 ? 3.977 48.875 2.797 1 80.25 77 VAL A CA 1
ATOM 613 C C . VAL A 1 77 ? 5.074 47.875 3.119 1 80.25 77 VAL A C 1
ATOM 615 O O . VAL A 1 77 ? 5.324 46.969 2.338 1 80.25 77 VAL A O 1
ATOM 618 N N . ALA A 1 78 ? 5.633 48.062 4.281 1 82.5 78 ALA A N 1
ATOM 619 C CA . ALA A 1 78 ? 6.688 47.125 4.68 1 82.5 78 ALA A CA 1
ATOM 620 C C . ALA A 1 78 ? 6.133 45.719 4.859 1 82.5 78 ALA A C 1
ATOM 622 O O . ALA A 1 78 ? 6.727 44.75 4.383 1 82.5 78 ALA A O 1
ATOM 623 N N . ASN A 1 79 ? 4.988 45.562 5.52 1 80.94 79 ASN A N 1
ATOM 624 C CA . ASN A 1 79 ? 4.367 44.281 5.695 1 80.94 79 ASN A CA 1
ATOM 625 C C . ASN A 1 79 ? 3.916 43.688 4.363 1 80.94 79 ASN A C 1
ATOM 627 O O . ASN A 1 79 ? 4.039 42.469 4.137 1 80.94 79 ASN A O 1
ATOM 631 N N . GLY A 1 80 ? 3.428 44.531 3.494 1 79 80 GLY A N 1
ATOM 632 C CA . GLY A 1 80 ? 3.002 44.062 2.178 1 79 80 GLY A CA 1
ATOM 633 C C . GLY A 1 80 ? 4.137 43.5 1.345 1 79 80 GLY A C 1
ATOM 634 O O . GLY A 1 80 ? 4.031 42.406 0.817 1 79 80 GLY A O 1
ATOM 635 N N . ILE A 1 81 ? 5.191 44.188 1.312 1 83.62 81 ILE A N 1
ATOM 636 C CA . ILE A 1 81 ? 6.336 43.781 0.501 1 83.62 81 ILE A CA 1
ATOM 637 C C . ILE A 1 81 ? 6.969 42.531 1.095 1 83.62 81 ILE A C 1
ATOM 639 O O . ILE A 1 81 ? 7.246 41.562 0.375 1 83.62 81 ILE A O 1
ATOM 643 N N . LEU A 1 82 ? 7.109 42.531 2.332 1 84.06 82 LEU A N 1
ATOM 644 C CA . LEU A 1 82 ? 7.762 41.406 2.982 1 84.06 82 LEU A CA 1
ATOM 645 C C . LEU A 1 82 ? 6.914 40.125 2.857 1 84.06 82 LEU A C 1
ATOM 647 O O . LEU A 1 82 ? 7.441 39.031 2.607 1 84.06 82 LEU A O 1
ATOM 651 N N . ASN A 1 83 ? 5.648 40.281 3.01 1 81.06 83 ASN A N 1
ATOM 652 C CA . ASN A 1 83 ? 4.773 39.125 2.912 1 81.06 83 ASN A CA 1
ATOM 653 C C . ASN A 1 83 ? 4.707 38.594 1.485 1 81.06 83 ASN A C 1
ATOM 655 O O . ASN A 1 83 ? 4.629 37.375 1.274 1 81.06 83 ASN A O 1
ATOM 659 N N . LEU A 1 84 ? 4.723 39.469 0.506 1 82.94 84 LEU A N 1
ATOM 660 C CA . LEU A 1 84 ? 4.707 39.062 -0.891 1 82.94 84 LEU A CA 1
ATOM 661 C C . LEU A 1 84 ? 5.988 38.312 -1.246 1 82.94 84 LEU A C 1
ATOM 663 O O . LEU A 1 84 ? 5.938 37.25 -1.903 1 82.94 84 LEU A O 1
ATOM 667 N N . ILE A 1 85 ? 7.059 38.875 -0.771 1 86.38 85 ILE A N 1
ATOM 668 C CA . ILE A 1 85 ? 8.336 38.219 -1.05 1 86.38 85 ILE A CA 1
ATOM 669 C C . ILE A 1 85 ? 8.406 36.875 -0.347 1 86.38 85 ILE A C 1
ATOM 671 O O . ILE A 1 85 ? 8.828 35.875 -0.94 1 86.38 85 ILE A O 1
ATOM 675 N N . SER A 1 86 ? 7.996 36.844 0.851 1 83.62 86 SER A N 1
ATOM 676 C CA . SER A 1 86 ? 8.008 35.625 1.617 1 83.62 86 SER A CA 1
ATOM 677 C C . SER A 1 86 ? 7.152 34.531 0.947 1 83.62 86 SER A C 1
ATOM 679 O O . SER A 1 86 ? 7.559 33.375 0.86 1 83.62 86 SER A O 1
ATOM 681 N N . ARG A 1 87 ? 6.082 34.938 0.446 1 81.31 87 ARG A N 1
ATOM 682 C CA . ARG A 1 87 ? 5.184 34 -0.216 1 81.31 87 ARG A CA 1
ATOM 683 C C . ARG A 1 87 ? 5.797 33.469 -1.514 1 81.31 87 ARG A C 1
ATOM 685 O O . ARG A 1 87 ? 5.664 32.312 -1.841 1 81.31 87 ARG A O 1
ATOM 692 N N . TRP A 1 88 ? 6.336 34.438 -2.213 1 85.88 88 TRP A N 1
ATOM 693 C CA . TRP A 1 88 ? 7 34.062 -3.455 1 85.88 88 TRP A CA 1
ATOM 694 C C . TRP A 1 88 ? 8.117 33.031 -3.189 1 85.88 88 TRP A C 1
ATOM 696 O O . TRP A 1 88 ? 8.234 32.031 -3.895 1 85.88 88 TRP A O 1
ATOM 706 N N . ILE A 1 89 ? 8.852 33.281 -2.223 1 88.31 89 ILE A N 1
ATOM 707 C CA . ILE A 1 89 ? 9.961 32.406 -1.878 1 88.31 89 ILE A CA 1
ATOM 708 C C . ILE A 1 89 ? 9.414 31.062 -1.401 1 88.31 89 ILE A C 1
ATOM 710 O O . ILE A 1 89 ? 9.969 30.016 -1.73 1 88.31 89 ILE A O 1
ATOM 714 N N . ASP A 1 90 ? 8.375 31.062 -0.692 1 85.19 90 ASP A N 1
ATOM 715 C CA . ASP A 1 90 ? 7.777 29.828 -0.199 1 85.19 90 ASP A CA 1
ATOM 716 C C . ASP A 1 90 ? 7.285 28.953 -1.354 1 85.19 90 ASP A C 1
ATOM 718 O O . ASP A 1 90 ? 7.383 27.734 -1.301 1 85.19 90 ASP A O 1
ATOM 722 N N . THR A 1 91 ? 6.789 29.641 -2.355 1 87.25 91 THR A N 1
ATOM 723 C CA . THR A 1 91 ? 6.348 28.922 -3.537 1 87.25 91 THR A CA 1
ATOM 724 C C . THR A 1 91 ? 7.527 28.234 -4.227 1 87.25 91 THR A C 1
ATOM 726 O O . THR A 1 91 ? 7.418 27.078 -4.656 1 87.25 91 THR A O 1
ATOM 729 N N . LEU A 1 92 ? 8.586 28.969 -4.277 1 88.5 92 LEU A N 1
ATOM 730 C CA . LEU A 1 92 ? 9.789 28.391 -4.871 1 88.5 92 LEU A CA 1
ATOM 731 C C . LEU A 1 92 ? 10.289 27.203 -4.055 1 88.5 92 LEU A C 1
ATOM 733 O O . LEU A 1 92 ? 10.742 26.203 -4.621 1 88.5 92 LEU A O 1
ATOM 737 N N . VAL A 1 93 ? 10.234 27.344 -2.814 1 87.25 93 VAL A N 1
ATOM 738 C CA . VAL A 1 93 ? 10.648 26.266 -1.93 1 87.25 93 VAL A CA 1
ATOM 739 C C . VAL A 1 93 ? 9.789 25.031 -2.182 1 87.25 93 VAL A C 1
ATOM 741 O O . VAL A 1 93 ? 10.297 23.906 -2.252 1 87.25 93 VAL A O 1
ATOM 744 N N . ASP A 1 94 ? 8.531 25.219 -2.365 1 87.12 94 ASP A N 1
ATOM 745 C CA . ASP A 1 94 ? 7.613 24.109 -2.596 1 87.12 94 ASP A CA 1
ATOM 746 C C . ASP A 1 94 ? 7.957 23.375 -3.893 1 87.12 94 ASP A C 1
ATOM 748 O O . ASP A 1 94 ? 7.941 22.141 -3.936 1 87.12 94 ASP A O 1
ATOM 752 N N . ILE A 1 95 ? 8.242 24.125 -4.836 1 88.38 95 ILE A N 1
ATOM 753 C CA . ILE A 1 95 ? 8.602 23.531 -6.129 1 88.38 95 ILE A CA 1
ATOM 754 C C . ILE A 1 95 ? 9.906 22.75 -5.996 1 88.38 95 ILE A C 1
ATOM 756 O O . ILE A 1 95 ? 10 21.609 -6.457 1 88.38 95 ILE A O 1
ATOM 760 N N . LYS A 1 96 ? 10.852 23.391 -5.383 1 88.62 96 LYS A N 1
ATOM 761 C CA . LYS A 1 96 ? 12.148 22.734 -5.227 1 88.62 96 LYS A CA 1
ATOM 762 C C . LYS A 1 96 ? 12.039 21.5 -4.344 1 88.62 96 LYS A C 1
ATOM 764 O O . LYS A 1 96 ? 12.766 20.516 -4.539 1 88.62 96 LYS A O 1
ATOM 769 N N . ASN A 1 97 ? 11.188 21.562 -3.404 1 88.31 97 ASN A N 1
ATOM 770 C CA . ASN A 1 97 ? 10.945 20.391 -2.568 1 88.31 97 ASN A CA 1
ATOM 771 C C . ASN A 1 97 ? 10.477 19.203 -3.396 1 88.31 97 ASN A C 1
ATOM 773 O O . ASN A 1 97 ? 10.859 18.062 -3.127 1 88.31 97 ASN A O 1
ATOM 777 N N . MET A 1 98 ? 9.711 19.516 -4.375 1 87.19 98 MET A N 1
ATOM 778 C CA . MET A 1 98 ? 9.227 18.453 -5.246 1 87.19 98 MET A CA 1
ATOM 779 C C . MET A 1 98 ? 10.375 17.812 -6.023 1 87.19 98 MET A C 1
ATOM 781 O O . MET A 1 98 ? 10.422 16.594 -6.195 1 87.19 98 MET A O 1
ATOM 785 N N . GLU A 1 99 ? 11.25 18.641 -6.426 1 89.56 99 GLU A N 1
ATOM 786 C CA . GLU A 1 99 ? 12.422 18.156 -7.141 1 89.56 99 GLU A CA 1
ATOM 787 C C . GLU A 1 99 ? 13.266 17.234 -6.254 1 89.56 99 GLU A C 1
ATOM 789 O O . GLU A 1 99 ? 13.734 16.188 -6.703 1 89.56 99 GLU A O 1
ATOM 794 N N . ILE A 1 100 ? 13.391 17.641 -5.074 1 90 100 ILE A N 1
ATOM 795 C CA . ILE A 1 100 ? 14.25 16.906 -4.148 1 90 100 ILE A CA 1
ATOM 796 C C . ILE A 1 100 ? 13.594 15.57 -3.783 1 90 100 ILE A C 1
ATOM 798 O O . ILE A 1 100 ? 14.258 14.539 -3.732 1 90 100 ILE A O 1
ATOM 802 N N . ILE A 1 101 ? 12.352 15.586 -3.523 1 88.38 101 ILE A N 1
ATOM 803 C CA . ILE A 1 101 ? 11.633 14.375 -3.139 1 88.38 101 ILE A CA 1
ATOM 804 C C . ILE A 1 101 ? 11.703 13.352 -4.277 1 88.38 101 ILE A C 1
ATOM 806 O O . ILE A 1 101 ? 11.992 12.18 -4.047 1 88.38 101 ILE A O 1
ATOM 810 N N . ASN A 1 102 ? 11.516 13.852 -5.477 1 88.25 102 ASN A N 1
ATOM 811 C CA . ASN A 1 102 ? 11.57 12.984 -6.645 1 88.25 102 ASN A CA 1
ATOM 812 C C . ASN A 1 102 ? 12.977 12.445 -6.879 1 88.25 102 ASN A C 1
ATOM 814 O O . ASN A 1 102 ? 13.141 11.273 -7.238 1 88.25 102 ASN A O 1
ATOM 818 N N . GLY A 1 103 ? 13.898 13.352 -6.719 1 88.12 103 GLY A N 1
ATOM 819 C CA . GLY A 1 103 ? 15.281 12.906 -6.859 1 88.12 103 GLY A CA 1
ATOM 820 C C . GLY A 1 103 ? 15.68 11.859 -5.836 1 88.12 103 GLY A C 1
ATOM 821 O O . GLY A 1 103 ? 16.375 10.898 -6.164 1 88.12 103 GLY A O 1
ATOM 822 N N . PHE A 1 104 ? 15.188 11.984 -4.703 1 88.62 104 PHE A N 1
ATOM 823 C CA . PHE A 1 104 ? 15.508 11.031 -3.643 1 88.62 104 PHE A CA 1
ATOM 824 C C . PHE A 1 104 ? 14.812 9.695 -3.891 1 88.62 104 PHE A C 1
ATOM 826 O O . PHE A 1 104 ? 15.367 8.633 -3.594 1 88.62 104 PHE A O 1
ATOM 833 N N . ASP A 1 105 ? 13.641 9.719 -4.355 1 87.12 105 ASP A N 1
ATOM 834 C CA . ASP A 1 105 ? 12.93 8.492 -4.695 1 87.12 105 ASP A CA 1
ATOM 835 C C . ASP A 1 105 ? 13.68 7.703 -5.766 1 87.12 105 ASP A C 1
ATOM 837 O O . ASP A 1 105 ? 13.68 6.469 -5.742 1 87.12 105 ASP A O 1
ATOM 841 N N . LEU A 1 106 ? 14.242 8.445 -6.688 1 89.69 106 LEU A N 1
ATOM 842 C CA . LEU A 1 106 ? 15.055 7.812 -7.723 1 89.69 106 LEU A CA 1
ATOM 843 C C . LEU A 1 106 ? 16.266 7.121 -7.117 1 89.69 106 LEU A C 1
ATOM 845 O O . LEU A 1 106 ? 16.625 6.012 -7.52 1 89.69 106 LEU A O 1
ATOM 849 N N . LEU A 1 107 ? 16.828 7.754 -6.176 1 89.31 107 LEU A N 1
ATOM 850 C CA . LEU A 1 107 ? 18 7.188 -5.527 1 89.31 107 LEU A CA 1
ATOM 851 C C . LEU A 1 107 ? 17.641 5.938 -4.734 1 89.31 107 LEU A C 1
ATOM 853 O O . LEU A 1 107 ? 18.391 4.957 -4.738 1 89.31 107 LEU A O 1
ATOM 857 N N . ILE A 1 108 ? 16.531 5.988 -4.043 1 88.69 108 ILE A N 1
ATOM 858 C CA . ILE A 1 108 ? 16.062 4.844 -3.273 1 88.69 108 ILE A CA 1
ATOM 859 C C . ILE A 1 108 ? 15.773 3.672 -4.211 1 88.69 108 ILE A C 1
ATOM 861 O O . ILE A 1 108 ? 16.188 2.539 -3.943 1 88.69 108 ILE A O 1
ATOM 865 N N . GLY A 1 109 ? 15.102 3.977 -5.289 1 87.69 109 GLY A N 1
ATOM 866 C CA . GLY A 1 109 ? 14.812 2.939 -6.266 1 87.69 109 GLY A CA 1
ATOM 867 C C . GLY A 1 109 ? 16.062 2.291 -6.836 1 87.69 109 GLY A C 1
ATOM 868 O O . GLY A 1 109 ? 16.125 1.066 -6.973 1 87.69 109 GLY A O 1
ATOM 869 N N . GLN A 1 110 ? 17.031 3.096 -7.156 1 90 110 GLN A N 1
ATOM 870 C CA . GLN A 1 110 ? 18.297 2.59 -7.691 1 90 110 GLN A CA 1
ATOM 871 C C . GLN A 1 110 ? 19 1.683 -6.684 1 90 110 GLN A C 1
ATOM 873 O O . GLN A 1 110 ? 19.5 0.622 -7.047 1 90 110 GLN A O 1
ATOM 878 N N . LYS A 1 111 ? 18.953 2.072 -5.484 1 89.69 111 LYS A N 1
ATOM 879 C CA . LYS A 1 111 ? 19.609 1.292 -4.434 1 89.69 111 LYS A CA 1
ATOM 880 C C . LYS A 1 111 ? 18.922 -0.062 -4.258 1 89.69 111 LYS A C 1
ATOM 882 O O . LYS A 1 111 ? 19.594 -1.088 -4.125 1 89.69 111 LYS A O 1
ATOM 887 N N . ILE A 1 112 ? 17.672 -0.075 -4.281 1 87.56 112 ILE A N 1
ATOM 888 C CA . ILE A 1 112 ? 16.906 -1.303 -4.078 1 87.56 112 ILE A CA 1
ATOM 889 C C . ILE A 1 112 ? 17.125 -2.25 -5.254 1 87.56 112 ILE A C 1
ATOM 891 O O . ILE A 1 112 ? 17.312 -3.455 -5.062 1 87.56 112 ILE A O 1
ATOM 895 N N . MET A 1 113 ? 17.172 -1.689 -6.445 1 88.44 113 MET A N 1
ATOM 896 C CA . MET A 1 113 ? 17.328 -2.51 -7.645 1 88.44 113 MET A CA 1
ATOM 897 C C . MET A 1 113 ? 18.75 -3.062 -7.738 1 88.44 113 MET A C 1
ATOM 899 O O . MET A 1 113 ? 18.984 -4.102 -8.367 1 88.44 113 MET A O 1
ATOM 903 N N . ASP A 1 114 ? 19.703 -2.432 -7.066 1 88.94 114 ASP A N 1
ATOM 904 C CA . ASP A 1 114 ? 21.094 -2.85 -7.145 1 88.94 114 ASP A CA 1
ATOM 905 C C . ASP A 1 114 ? 21.469 -3.777 -5.984 1 88.94 114 ASP A C 1
ATOM 907 O O . ASP A 1 114 ? 22.516 -4.418 -6.004 1 88.94 114 ASP A O 1
ATOM 911 N N . MET A 1 115 ? 20.609 -3.896 -5.059 1 89.12 115 MET A N 1
ATOM 912 C CA . MET A 1 115 ? 20.875 -4.727 -3.887 1 89.12 115 MET A CA 1
ATOM 913 C C . MET A 1 115 ? 20.875 -6.207 -4.254 1 89.12 115 MET A C 1
ATOM 915 O O . MET A 1 115 ? 20.109 -6.637 -5.113 1 89.12 115 MET A O 1
ATOM 919 N N . ASP A 1 116 ? 21.734 -6.93 -3.555 1 90.88 116 ASP A N 1
ATOM 920 C CA . ASP A 1 116 ? 21.797 -8.367 -3.791 1 90.88 116 ASP A CA 1
ATOM 921 C C . ASP A 1 116 ? 20.469 -9.047 -3.447 1 90.88 116 ASP A C 1
ATOM 923 O O . ASP A 1 116 ? 19.812 -8.672 -2.479 1 90.88 116 ASP A O 1
ATOM 927 N N . PHE A 1 117 ? 20.203 -10.016 -4.215 1 88.38 117 PHE A N 1
ATOM 928 C CA . PHE A 1 117 ? 18.922 -10.695 -4.043 1 88.38 117 PHE A CA 1
ATOM 929 C C . PHE A 1 117 ? 18.828 -11.328 -2.662 1 88.38 117 PHE A C 1
ATOM 931 O O . PHE A 1 117 ? 17.766 -11.312 -2.035 1 88.38 117 PHE A O 1
ATOM 938 N N . GLU A 1 118 ? 19.891 -11.93 -2.199 1 87.62 118 GLU A N 1
ATOM 939 C CA . GLU A 1 118 ? 19.922 -12.586 -0.894 1 87.62 118 GLU A CA 1
ATOM 940 C C . GLU A 1 118 ? 19.531 -11.609 0.218 1 87.62 118 GLU A C 1
ATOM 942 O O . GLU A 1 118 ? 18.875 -11.992 1.183 1 87.62 118 GLU A O 1
ATOM 947 N N . LYS A 1 119 ? 19.891 -10.43 0.026 1 85.31 119 LYS A N 1
ATOM 948 C CA . LYS A 1 119 ? 19.625 -9.406 1.034 1 85.31 119 LYS A CA 1
ATOM 949 C C . LYS A 1 119 ? 18.172 -8.969 1.004 1 85.31 119 LYS A C 1
ATOM 951 O O . LYS A 1 119 ? 17.609 -8.562 2.029 1 85.31 119 LYS A O 1
ATOM 956 N N . ILE A 1 120 ? 17.625 -9.039 -0.131 1 79.94 120 ILE A N 1
ATOM 957 C CA . ILE A 1 120 ? 16.234 -8.609 -0.283 1 79.94 120 ILE A CA 1
ATOM 958 C C . ILE A 1 120 ? 15.312 -9.617 0.392 1 79.94 120 ILE A C 1
ATOM 960 O O . ILE A 1 120 ? 14.188 -9.281 0.763 1 79.94 120 ILE A O 1
ATOM 964 N N . GLU A 1 121 ? 15.719 -10.852 0.482 1 75.94 121 GLU A N 1
ATOM 965 C CA . GLU A 1 121 ? 14.898 -11.883 1.106 1 75.94 121 GLU A CA 1
ATOM 966 C C . GLU A 1 121 ? 15.227 -12.023 2.592 1 75.94 121 GLU A C 1
ATOM 968 O O . GLU A 1 121 ? 14.547 -12.758 3.314 1 75.94 121 GLU A O 1
ATOM 973 N N . ASP A 1 122 ? 16.266 -11.312 3.012 1 78.56 122 ASP A N 1
ATOM 974 C CA . ASP A 1 122 ? 16.641 -11.328 4.422 1 78.56 122 ASP A CA 1
ATOM 975 C C . ASP A 1 122 ? 15.656 -10.523 5.262 1 78.56 122 ASP A C 1
ATOM 977 O O . ASP A 1 122 ? 15.469 -9.328 5.031 1 78.56 122 ASP A O 1
ATOM 981 N N . PRO A 1 123 ? 15.055 -11.148 6.203 1 74 123 PRO A N 1
ATOM 982 C CA . PRO A 1 123 ? 14.039 -10.469 7.008 1 74 123 PRO A CA 1
ATOM 983 C C . PRO A 1 123 ? 14.586 -9.234 7.719 1 74 123 PRO A C 1
ATOM 985 O O . PRO A 1 123 ? 13.867 -8.242 7.875 1 74 123 PRO A O 1
ATOM 988 N N . ASP A 1 124 ? 15.828 -9.305 8.195 1 78.44 124 ASP A N 1
ATOM 989 C CA . ASP A 1 124 ? 16.422 -8.156 8.875 1 78.44 124 ASP A CA 1
ATOM 990 C C . ASP A 1 124 ? 16.609 -6.984 7.914 1 78.44 124 ASP A C 1
ATOM 992 O O . ASP A 1 124 ? 16.359 -5.832 8.281 1 78.44 124 ASP A O 1
ATOM 996 N N . ILE A 1 125 ? 17.062 -7.355 6.777 1 81.56 125 ILE A N 1
ATOM 997 C CA . ILE A 1 125 ? 17.266 -6.309 5.785 1 81.56 125 ILE A CA 1
ATOM 998 C C . ILE A 1 125 ? 15.914 -5.773 5.309 1 81.56 125 ILE A C 1
ATOM 1000 O O . ILE A 1 125 ? 15.766 -4.57 5.066 1 81.56 125 ILE A O 1
ATOM 1004 N N . LEU A 1 126 ? 14.977 -6.656 5.211 1 75.75 126 LEU A N 1
ATOM 1005 C CA . LEU A 1 126 ? 13.625 -6.234 4.852 1 75.75 126 LEU A CA 1
ATOM 1006 C C . LEU A 1 126 ? 13.047 -5.301 5.906 1 75.75 126 LEU A C 1
ATOM 1008 O O . LEU A 1 126 ? 12.383 -4.32 5.574 1 75.75 126 LEU A O 1
ATOM 1012 N N . ASP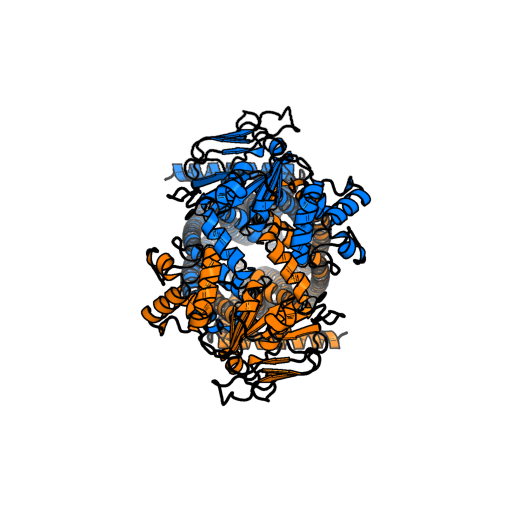 A 1 127 ? 13.32 -5.664 7.133 1 78.75 127 ASP A N 1
ATOM 1013 C CA . ASP A 1 127 ? 12.875 -4.809 8.227 1 78.75 127 ASP A CA 1
ATOM 1014 C C . ASP A 1 127 ? 13.555 -3.441 8.164 1 78.75 127 ASP A C 1
ATOM 1016 O O . ASP A 1 127 ? 12.898 -2.41 8.336 1 78.75 127 ASP A O 1
ATOM 1020 N N . LEU A 1 128 ? 14.797 -3.492 7.941 1 83.69 128 LEU A N 1
ATOM 1021 C CA . LEU A 1 128 ? 15.539 -2.242 7.824 1 83.69 128 LEU A CA 1
ATOM 1022 C C . LEU A 1 128 ? 15.016 -1.403 6.664 1 83.69 128 LEU A C 1
ATOM 1024 O O . LEU A 1 128 ? 14.867 -0.185 6.789 1 83.69 128 LEU A O 1
ATOM 1028 N N . LYS A 1 129 ? 14.805 -2.055 5.547 1 84.38 129 LYS A N 1
ATOM 1029 C CA . LYS A 1 129 ? 14.266 -1.361 4.383 1 84.38 129 LYS A CA 1
ATOM 1030 C C . LYS A 1 129 ? 12.938 -0.696 4.703 1 84.38 129 LYS A C 1
ATOM 1032 O O . LYS A 1 129 ? 12.727 0.475 4.379 1 84.38 129 LYS A O 1
ATOM 1037 N N . GLU A 1 130 ? 12.078 -1.426 5.32 1 76.69 130 GLU A N 1
ATOM 1038 C CA . GLU A 1 130 ? 10.758 -0.896 5.672 1 76.69 130 GLU A CA 1
ATOM 1039 C C . GLU A 1 130 ? 10.883 0.273 6.645 1 76.69 130 GLU A C 1
ATOM 1041 O O . GLU A 1 130 ? 10.203 1.292 6.484 1 76.69 130 GLU A O 1
ATOM 1046 N N . ARG A 1 131 ? 11.734 0.21 7.621 1 79.06 131 ARG A N 1
ATOM 1047 C CA . ARG A 1 131 ? 11.922 1.256 8.617 1 79.06 131 ARG A CA 1
ATOM 1048 C C . ARG A 1 131 ? 12.562 2.496 8 1 79.06 131 ARG A C 1
ATOM 1050 O O . ARG A 1 131 ? 12.289 3.619 8.43 1 79.06 131 ARG A O 1
ATOM 1057 N N . ALA A 1 132 ? 13.32 2.203 7.012 1 85.69 132 ALA A N 1
ATOM 1058 C CA . ALA A 1 132 ? 14.039 3.309 6.379 1 85.69 132 ALA A CA 1
ATOM 1059 C C . ALA A 1 132 ? 13.156 4.004 5.34 1 85.69 132 ALA A C 1
ATOM 1061 O O . ALA A 1 132 ? 13.125 5.234 5.27 1 85.69 132 ALA A O 1
ATOM 1062 N N . ILE A 1 133 ? 12.406 3.229 4.562 1 84.56 133 ILE A N 1
ATOM 1063 C CA . ILE A 1 133 ? 11.727 3.768 3.385 1 84.56 133 ILE A CA 1
ATOM 1064 C C . ILE A 1 133 ? 10.336 4.258 3.766 1 84.56 133 ILE A C 1
ATOM 1066 O O . ILE A 1 133 ? 9.859 5.262 3.234 1 84.56 133 ILE A O 1
ATOM 1070 N N . PHE A 1 134 ? 9.734 3.635 4.707 1 76.62 134 PHE A N 1
ATOM 1071 C CA . PHE A 1 134 ? 8.359 3.98 5.07 1 76.62 134 PHE A CA 1
ATOM 1072 C C . PHE A 1 134 ? 8.273 5.43 5.527 1 76.62 134 PHE A C 1
ATOM 1074 O O . PHE A 1 134 ? 7.461 6.199 5.012 1 76.62 134 PHE A O 1
ATOM 1081 N N . PRO A 1 135 ? 9.109 5.863 6.449 1 78.38 135 PRO A N 1
ATOM 1082 C CA . PRO A 1 135 ? 9.031 7.266 6.867 1 78.38 135 PRO A CA 1
ATOM 1083 C C . PRO A 1 135 ? 9.352 8.234 5.727 1 78.38 135 PRO A C 1
ATOM 1085 O O . PRO A 1 135 ? 8.766 9.32 5.656 1 78.38 135 PRO A O 1
ATOM 1088 N N . LEU A 1 136 ? 10.141 7.84 4.879 1 82.56 136 LEU A N 1
ATOM 1089 C CA . LEU A 1 136 ? 10.562 8.711 3.787 1 82.56 136 LEU A CA 1
ATOM 1090 C C . LEU A 1 136 ? 9.43 8.906 2.779 1 82.56 136 LEU A C 1
ATOM 1092 O O . LEU A 1 136 ? 9.164 10.023 2.346 1 82.56 136 LEU A O 1
ATOM 1096 N N . ARG A 1 137 ? 8.719 7.801 2.496 1 75.44 137 ARG A N 1
ATOM 1097 C CA . ARG A 1 137 ? 7.711 7.852 1.442 1 75.44 137 ARG A CA 1
ATOM 1098 C C . ARG A 1 137 ? 6.355 8.273 2.002 1 75.44 137 ARG A C 1
ATOM 1100 O O . ARG A 1 137 ? 5.59 8.969 1.332 1 75.44 137 ARG A O 1
ATOM 1107 N N . ASN A 1 138 ? 6.137 7.895 3.264 1 67.25 138 ASN A N 1
ATOM 1108 C CA . ASN A 1 138 ? 4.777 8.07 3.762 1 67.25 138 ASN A CA 1
ATOM 1109 C C . ASN A 1 138 ? 4.688 9.227 4.758 1 67.25 138 ASN A C 1
ATOM 1111 O O . ASN A 1 138 ? 3.604 9.758 5 1 67.25 138 ASN A O 1
ATOM 1115 N N . GLN A 1 139 ? 5.836 9.641 5.293 1 70.25 139 GLN A N 1
ATOM 1116 C CA . GLN A 1 139 ? 5.777 10.664 6.332 1 70.25 139 GLN A CA 1
ATOM 1117 C C . GLN A 1 139 ? 6.531 11.922 5.91 1 70.25 139 GLN A C 1
ATOM 1119 O O . GLN A 1 139 ? 6.617 12.891 6.676 1 70.25 139 GLN A O 1
ATOM 1124 N N . GLY A 1 140 ? 7.066 11.938 4.73 1 81.69 140 GLY A N 1
ATOM 1125 C CA . GLY A 1 140 ? 7.762 13.102 4.219 1 81.69 140 GLY A CA 1
ATOM 1126 C C . GLY A 1 140 ? 8.914 13.555 5.102 1 81.69 140 GLY A C 1
ATOM 1127 O O . GLY A 1 140 ? 9.031 14.734 5.414 1 81.69 140 GLY A O 1
ATOM 1128 N N . VAL A 1 141 ? 9.68 12.641 5.613 1 85.62 141 VAL A N 1
ATOM 1129 C CA . VAL A 1 141 ? 10.727 12.875 6.605 1 85.62 141 VAL A CA 1
ATOM 1130 C C . VAL A 1 141 ? 11.734 13.883 6.059 1 85.62 141 VAL A C 1
ATOM 1132 O O . VAL A 1 141 ? 12.164 14.789 6.773 1 85.62 141 VAL A O 1
ATOM 1135 N N . LEU A 1 142 ? 12.109 13.82 4.816 1 87.38 142 LEU A N 1
ATOM 1136 C CA . LEU A 1 142 ? 13.109 14.711 4.246 1 87.38 142 LEU A CA 1
ATOM 1137 C C . LEU A 1 142 ? 12.578 16.141 4.168 1 87.38 142 LEU A C 1
ATOM 1139 O O . LEU A 1 142 ? 13.273 17.078 4.559 1 87.38 142 LEU A O 1
ATOM 1143 N N . GLU A 1 143 ? 11.414 16.219 3.717 1 85.31 143 GLU A N 1
ATOM 1144 C CA . GLU A 1 143 ? 10.789 17.547 3.639 1 85.31 143 GLU A CA 1
ATOM 1145 C C . GLU A 1 143 ? 10.633 18.156 5.023 1 85.31 143 GLU A C 1
ATOM 1147 O O . GLU A 1 143 ? 10.859 19.359 5.203 1 85.31 143 GLU A O 1
ATOM 1152 N N . ARG A 1 144 ? 10.211 17.375 5.93 1 85.62 144 ARG A N 1
ATOM 1153 C CA . ARG A 1 144 ? 10.023 17.844 7.301 1 85.62 144 ARG A CA 1
ATOM 1154 C C . ARG A 1 144 ? 11.352 18.266 7.922 1 85.62 144 ARG A C 1
ATOM 1156 O O . ARG A 1 144 ? 11.422 19.266 8.641 1 85.62 144 ARG A O 1
ATOM 1163 N N . MET A 1 145 ? 12.406 17.5 7.668 1 89.19 145 MET A N 1
ATOM 1164 C CA . MET A 1 145 ? 13.719 17.844 8.188 1 89.19 145 MET A CA 1
ATOM 1165 C C . MET A 1 145 ? 14.172 19.203 7.68 1 89.19 145 MET A C 1
ATOM 1167 O O . MET A 1 145 ? 14.625 20.047 8.461 1 89.19 145 MET A O 1
ATOM 1171 N N . ILE A 1 146 ? 13.992 19.422 6.461 1 86.5 146 ILE A N 1
ATOM 1172 C CA . ILE A 1 146 ? 14.414 20.672 5.844 1 86.5 146 ILE A CA 1
ATOM 1173 C C . ILE A 1 146 ? 13.586 21.828 6.402 1 86.5 146 ILE A C 1
ATOM 1175 O O . ILE A 1 146 ? 14.125 22.891 6.727 1 86.5 146 ILE A O 1
ATOM 1179 N N . LYS A 1 147 ? 12.258 21.562 6.523 1 86.5 147 LYS A N 1
ATOM 1180 C CA . LYS A 1 147 ? 11.391 22.562 7.117 1 86.5 147 LYS A CA 1
ATOM 1181 C C . LYS A 1 147 ? 11.82 22.891 8.539 1 86.5 147 LYS A C 1
ATOM 1183 O O . LYS A 1 147 ? 11.812 24.062 8.945 1 86.5 147 LYS A O 1
ATOM 1188 N N . CYS A 1 148 ? 12.172 21.922 9.25 1 89.44 148 CYS A N 1
ATOM 1189 C CA . CYS A 1 148 ? 12.641 22.125 10.617 1 89.44 148 CYS A CA 1
ATOM 1190 C C . CYS A 1 148 ? 13.898 22.984 10.641 1 89.44 148 CYS A C 1
ATOM 1192 O O . CYS A 1 148 ? 14.055 23.828 11.523 1 89.44 148 CYS A O 1
ATOM 1194 N N . ILE A 1 149 ? 14.734 22.781 9.695 1 87.69 149 ILE A N 1
ATOM 1195 C CA . ILE A 1 149 ? 15.977 23.562 9.617 1 87.69 149 ILE A CA 1
ATOM 1196 C C . ILE A 1 149 ? 15.656 25.031 9.359 1 87.69 149 ILE A C 1
ATOM 1198 O O . ILE A 1 149 ? 16.141 25.906 10.07 1 87.69 149 ILE A O 1
ATOM 1202 N N . VAL A 1 150 ? 14.789 25.234 8.414 1 87.25 150 VAL A N 1
ATOM 1203 C CA . VAL A 1 150 ? 14.414 26.594 8.047 1 87.25 150 VAL A CA 1
ATOM 1204 C C . VAL A 1 150 ? 13.719 27.266 9.227 1 87.25 150 VAL A C 1
ATOM 1206 O O . VAL A 1 150 ? 14.062 28.406 9.594 1 87.25 150 VAL A O 1
ATOM 1209 N N . ASP A 1 151 ? 12.789 26.516 9.789 1 89.69 151 ASP A N 1
ATOM 1210 C CA . ASP A 1 151 ? 12.031 27.062 10.914 1 89.69 151 ASP A CA 1
ATOM 1211 C C . ASP A 1 151 ? 12.945 27.344 12.109 1 89.69 151 ASP A C 1
ATOM 1213 O O . ASP A 1 151 ? 12.797 28.344 12.797 1 89.69 151 ASP A O 1
ATOM 1217 N N . SER A 1 152 ? 13.859 26.469 12.352 1 89.31 152 SER A N 1
ATOM 1218 C CA . SER A 1 152 ? 14.789 26.656 13.469 1 89.31 152 SER A CA 1
ATOM 1219 C C . SER A 1 152 ? 15.664 27.891 13.273 1 89.31 152 SER A C 1
ATOM 1221 O O . SER A 1 152 ? 15.852 28.672 14.203 1 89.31 152 SER A O 1
ATOM 1223 N N . ILE A 1 153 ? 16.094 28.078 12.078 1 88.25 153 ILE A N 1
ATOM 1224 C CA . ILE A 1 153 ? 16.938 29.234 11.781 1 88.25 153 ILE A CA 1
ATOM 1225 C C . ILE A 1 153 ? 16.125 30.516 11.906 1 88.25 153 ILE A C 1
ATOM 1227 O O . ILE A 1 153 ? 16.547 31.469 12.57 1 88.25 153 ILE A O 1
ATOM 1231 N N . SER A 1 154 ? 14.984 30.453 11.32 1 91.19 154 SER A N 1
ATOM 1232 C CA . SER A 1 154 ? 14.125 31.625 11.367 1 91.19 154 SER A CA 1
ATOM 1233 C C . SER A 1 154 ? 13.766 32 12.797 1 91.19 154 SER A C 1
ATOM 1235 O O . SER A 1 154 ? 13.852 33.156 13.188 1 91.19 154 SER A O 1
ATOM 1237 N N . GLN A 1 155 ? 13.391 31.016 13.578 1 91.06 155 GLN A N 1
ATOM 1238 C CA . GLN A 1 155 ? 12.969 31.25 14.953 1 91.06 155 GLN A CA 1
ATOM 1239 C C . GLN A 1 155 ? 14.148 31.703 15.812 1 91.06 155 GLN A C 1
ATOM 1241 O O . GLN A 1 155 ? 13.977 32.531 16.703 1 91.06 155 GLN A O 1
ATOM 1246 N N . PHE A 1 156 ? 15.211 31.203 15.492 1 88.62 156 PHE A N 1
ATOM 1247 C CA . PHE A 1 156 ? 16.406 31.594 16.219 1 88.62 156 PHE A CA 1
ATOM 1248 C C . PHE A 1 156 ? 16.75 33.062 15.977 1 88.62 156 PHE A C 1
ATOM 1250 O O . PHE A 1 156 ? 17.016 33.812 16.906 1 88.62 156 PHE A O 1
ATOM 1257 N N . VAL A 1 157 ? 16.703 33.438 14.758 1 89.81 157 VAL A N 1
ATOM 1258 C CA . VAL A 1 157 ? 17.016 34.812 14.391 1 89.81 157 VAL A CA 1
ATOM 1259 C C . VAL A 1 157 ? 15.969 35.75 14.992 1 89.81 157 VAL A C 1
ATOM 1261 O O . VAL A 1 157 ? 16.312 36.812 15.531 1 89.81 157 VAL A O 1
ATOM 1264 N N . THR A 1 158 ? 14.742 35.312 14.914 1 90.69 158 THR A N 1
ATOM 1265 C CA . THR A 1 158 ? 13.672 36.125 15.5 1 90.69 158 THR A CA 1
ATOM 1266 C C . THR A 1 158 ? 13.859 36.25 17 1 90.69 158 THR A C 1
ATOM 1268 O O . THR A 1 158 ? 13.711 37.344 17.562 1 90.69 158 THR A O 1
ATOM 1271 N N . ALA A 1 159 ? 14.203 35.156 17.641 1 88.31 159 ALA A N 1
ATOM 1272 C CA . ALA A 1 159 ? 14.398 35.156 19.094 1 88.31 159 ALA A CA 1
ATOM 1273 C C . ALA A 1 159 ? 15.547 36.094 19.5 1 88.31 159 ALA A C 1
ATOM 1275 O O . ALA A 1 159 ? 15.43 36.844 20.453 1 88.31 159 ALA A O 1
ATOM 1276 N N . ILE A 1 160 ? 16.547 36.062 18.75 1 87.25 160 ILE A N 1
ATOM 1277 C CA . ILE A 1 160 ? 17.703 36.906 19.047 1 87.25 160 ILE A CA 1
ATOM 1278 C C . ILE A 1 160 ? 17.344 38.375 18.844 1 87.25 160 ILE A C 1
ATOM 1280 O O . ILE A 1 160 ? 17.703 39.219 19.656 1 87.25 160 ILE A O 1
ATOM 1284 N N . GLY A 1 161 ? 16.719 38.625 17.719 1 87.5 161 GLY A N 1
ATOM 1285 C CA . GLY A 1 161 ? 16.281 39.969 17.484 1 87.5 161 GLY A CA 1
ATOM 1286 C C . GLY A 1 161 ? 15.383 40.531 18.578 1 87.5 161 GLY A C 1
ATOM 1287 O O . GLY A 1 161 ? 15.531 41.688 18.984 1 87.5 161 GLY A O 1
ATOM 1288 N N . LEU A 1 162 ? 14.484 39.688 19.078 1 87.25 162 LEU A N 1
ATOM 1289 C CA . LEU A 1 162 ? 13.547 40.125 20.125 1 87.25 162 LEU A CA 1
ATOM 1290 C C . LEU A 1 162 ? 14.258 40.25 21.469 1 87.25 162 LEU A C 1
ATOM 1292 O O . LEU A 1 162 ? 13.898 41.094 22.281 1 87.25 162 LEU A O 1
ATOM 1296 N N . LEU A 1 163 ? 15.203 39.406 21.594 1 84.56 163 LEU A N 1
ATOM 1297 C CA . LEU A 1 163 ? 16.016 39.531 22.797 1 84.56 163 LEU A CA 1
ATOM 1298 C C . LEU A 1 163 ? 16.734 40.875 22.844 1 84.56 163 LEU A C 1
ATOM 1300 O O . LEU A 1 163 ? 16.828 41.5 23.922 1 84.56 163 LEU A O 1
ATOM 1304 N N . VAL A 1 164 ? 17.172 41.312 21.719 1 84.38 164 VAL A N 1
ATOM 1305 C CA . VAL A 1 164 ? 17.844 42.625 21.625 1 84.38 164 VAL A CA 1
ATOM 1306 C C . VAL A 1 164 ? 16.859 43.75 21.953 1 84.38 164 VAL A C 1
ATOM 1308 O O . VAL A 1 164 ? 17.203 44.688 22.656 1 84.38 164 VAL A O 1
ATOM 1311 N N . VAL A 1 165 ? 15.656 43.594 21.578 1 85.06 165 VAL A N 1
ATOM 1312 C CA . VAL A 1 165 ? 14.625 44.594 21.828 1 85.06 165 VAL A CA 1
ATOM 1313 C C . VAL A 1 165 ? 14.312 44.656 23.328 1 85.06 165 VAL A C 1
ATOM 1315 O O . VAL A 1 165 ? 14.242 45.719 23.922 1 85.06 165 VAL A O 1
ATOM 1318 N N . ILE A 1 166 ? 14.164 43.5 23.953 1 84.19 166 ILE A N 1
ATOM 1319 C CA . ILE A 1 166 ? 13.797 43.438 25.359 1 84.19 166 ILE A CA 1
ATOM 1320 C C . ILE A 1 166 ? 14.969 43.875 26.234 1 84.19 166 ILE A C 1
ATOM 1322 O O . ILE A 1 166 ? 14.766 44.5 27.281 1 84.19 166 ILE A O 1
ATOM 1326 N N . SER A 1 167 ? 16.156 43.688 25.719 1 82.69 167 SER A N 1
ATOM 1327 C CA . SER A 1 167 ? 17.359 44.031 26.469 1 82.69 167 SER A CA 1
ATOM 1328 C C . SER A 1 167 ? 17.5 45.531 26.609 1 82.69 167 SER A C 1
ATOM 1330 O O . SER A 1 167 ? 18.156 46.031 27.531 1 82.69 167 SER A O 1
ATOM 1332 N N . THR A 1 168 ? 16.875 46.281 25.75 1 79.94 168 THR A N 1
ATOM 1333 C CA . THR A 1 168 ? 16.922 47.719 25.844 1 79.94 168 THR A CA 1
ATOM 1334 C C . THR A 1 168 ? 16.203 48.219 27.109 1 79.94 168 THR A C 1
ATOM 1336 O O . THR A 1 168 ? 16.438 49.312 27.594 1 79.94 168 THR A O 1
ATOM 1339 N N . LEU A 1 169 ? 15.359 47.438 27.672 1 77.75 169 LEU A N 1
ATOM 1340 C CA . LEU A 1 169 ? 14.672 47.781 28.906 1 77.75 169 LEU A CA 1
ATOM 1341 C C . LEU A 1 169 ? 15.516 47.438 30.125 1 77.75 169 LEU A C 1
ATOM 1343 O O . LEU A 1 169 ? 15.93 48.312 30.875 1 77.75 169 LEU A O 1
ATOM 1347 N N . ASN A 1 170 ? 15.461 46.125 30.516 1 77 170 ASN A N 1
ATOM 1348 C CA . ASN A 1 170 ? 16.25 45.625 31.641 1 77 170 ASN A CA 1
ATOM 1349 C C . ASN A 1 170 ? 16.703 44.188 31.422 1 77 170 ASN A C 1
ATOM 1351 O O . ASN A 1 170 ? 15.906 43.312 31 1 77 170 ASN A O 1
ATOM 1355 N N . PHE A 1 171 ? 17.922 44.031 31.703 1 75.19 171 PHE A N 1
ATOM 1356 C CA . PHE A 1 171 ? 18.547 42.719 31.5 1 75.19 171 PHE A CA 1
ATOM 1357 C C . PHE A 1 171 ? 17.938 41.688 32.438 1 75.19 171 PHE A C 1
ATOM 1359 O O . PHE A 1 171 ? 17.922 40.5 32.094 1 75.19 171 PHE A O 1
ATOM 1366 N N . LEU A 1 172 ? 17.359 42.125 33.5 1 74.88 172 LEU A N 1
ATOM 1367 C CA . LEU A 1 172 ? 16.844 41.188 34.469 1 74.88 172 LEU A CA 1
ATOM 1368 C C . LEU A 1 172 ? 15.617 40.469 33.938 1 74.88 172 LEU A C 1
ATOM 1370 O O . LEU A 1 172 ? 15.438 39.281 34.188 1 74.88 172 LEU A O 1
ATOM 1374 N N . ILE A 1 173 ? 14.828 41.125 33.094 1 77.56 173 ILE A N 1
ATOM 1375 C CA . ILE A 1 173 ? 13.602 40.531 32.562 1 77.56 173 ILE A CA 1
ATOM 1376 C C . ILE A 1 173 ? 13.953 39.469 31.531 1 77.56 173 ILE A C 1
ATOM 1378 O O . ILE A 1 173 ? 13.227 38.5 31.359 1 77.56 173 ILE A O 1
ATOM 1382 N N . VAL A 1 174 ? 15.016 39.656 30.969 1 78.88 174 VAL A N 1
ATOM 1383 C CA . VAL A 1 174 ? 15.484 38.719 29.969 1 78.88 174 VAL A CA 1
ATOM 1384 C C . VAL A 1 174 ? 15.781 37.375 30.625 1 78.88 174 VAL A C 1
ATOM 1386 O O . VAL A 1 174 ? 15.43 36.312 30.094 1 78.88 174 VAL A O 1
ATOM 1389 N N . PHE A 1 175 ? 16.344 37.438 31.719 1 79.44 175 PHE A N 1
ATOM 1390 C CA . PHE A 1 175 ? 16.719 36.219 32.438 1 79.44 175 PHE A CA 1
ATOM 1391 C C . PHE A 1 175 ? 15.477 35.469 32.906 1 79.44 175 PHE A C 1
ATOM 1393 O O . PHE A 1 175 ? 15.438 34.25 32.906 1 79.44 175 PHE A O 1
ATOM 1400 N N . LEU A 1 176 ? 14.531 36.219 33.281 1 77.25 176 LEU A N 1
ATOM 1401 C CA . LEU A 1 176 ? 13.305 35.594 33.75 1 77.25 176 LEU A CA 1
ATOM 1402 C C . LEU A 1 176 ? 12.57 34.906 32.594 1 77.25 176 LEU A C 1
ATOM 1404 O O . LEU A 1 176 ? 12.078 33.781 32.75 1 77.25 176 LEU A O 1
ATOM 1408 N N . ILE A 1 177 ? 12.57 35.594 31.5 1 79.31 177 ILE A N 1
ATOM 1409 C CA . ILE A 1 177 ? 11.898 35 30.328 1 79.31 177 ILE A CA 1
ATOM 1410 C C . ILE A 1 177 ? 12.656 33.781 29.844 1 79.31 177 ILE A C 1
ATOM 1412 O O . ILE A 1 177 ? 12.047 32.75 29.516 1 79.31 177 ILE A O 1
ATOM 1416 N N . LEU A 1 178 ? 13.883 33.812 29.875 1 79.31 178 LEU A N 1
ATOM 1417 C CA . LEU A 1 178 ? 14.719 32.688 29.453 1 79.31 178 LEU A CA 1
ATOM 1418 C C . LEU A 1 178 ? 14.508 31.5 30.359 1 79.31 178 LEU A C 1
ATOM 1420 O O . LEU A 1 178 ? 14.516 30.359 29.891 1 79.31 178 LEU A O 1
ATOM 1424 N N . GLY A 1 179 ? 14.352 31.781 31.625 1 80.12 179 GLY A N 1
ATOM 1425 C CA . GLY A 1 179 ? 14.086 30.703 32.562 1 80.12 179 GLY A CA 1
ATOM 1426 C C . GLY A 1 179 ? 12.789 29.969 32.281 1 80.12 179 GLY A C 1
ATOM 1427 O O . GLY A 1 179 ? 12.742 28.734 32.312 1 80.12 179 GLY A O 1
ATOM 1428 N N . ILE A 1 180 ? 11.82 30.688 31.938 1 78.81 180 ILE A N 1
ATOM 1429 C CA . ILE A 1 180 ? 10.516 30.094 31.656 1 78.81 180 ILE A CA 1
ATOM 1430 C C . ILE A 1 180 ? 10.57 29.312 30.359 1 78.81 180 ILE A C 1
ATOM 1432 O O . ILE A 1 180 ? 10.016 28.219 30.266 1 78.81 180 ILE A O 1
ATOM 1436 N N . VAL A 1 181 ? 11.273 29.828 29.422 1 77.38 181 VAL A N 1
ATOM 1437 C CA . VAL A 1 181 ? 11.43 29.172 28.125 1 77.38 181 VAL A CA 1
ATOM 1438 C C . VAL A 1 181 ? 12.18 27.859 28.297 1 77.38 181 VAL A C 1
ATOM 1440 O O . VAL A 1 181 ? 11.844 26.859 27.656 1 77.38 181 VAL A O 1
ATOM 1443 N N . LEU A 1 182 ? 13.117 27.859 29.094 1 78.75 182 LEU A N 1
ATOM 1444 C CA . LEU A 1 182 ? 13.891 26.641 29.359 1 78.75 182 LEU A CA 1
ATOM 1445 C C . LEU A 1 182 ? 13.016 25.578 30 1 78.75 182 LEU A C 1
ATOM 1447 O O . LEU A 1 182 ? 13.141 24.391 29.688 1 78.75 182 LEU A O 1
ATOM 1451 N N . LEU A 1 183 ? 12.164 26.062 30.844 1 81.69 183 LEU A N 1
ATOM 1452 C CA . LEU A 1 183 ? 11.242 25.125 31.484 1 81.69 183 LEU A CA 1
ATOM 1453 C C . LEU A 1 183 ? 10.289 24.516 30.453 1 81.69 183 LEU A C 1
ATOM 1455 O O . LEU A 1 183 ? 10.039 23.312 30.484 1 81.69 183 LEU A O 1
ATOM 1459 N N . ASN A 1 184 ? 9.852 25.359 29.578 1 76.81 184 ASN A N 1
ATOM 1460 C CA . ASN A 1 184 ? 8.977 24.859 28.516 1 76.81 184 ASN A CA 1
ATOM 1461 C C . ASN A 1 184 ? 9.703 23.875 27.609 1 76.81 184 ASN A C 1
ATOM 1463 O O . ASN A 1 184 ? 9.133 22.859 27.203 1 76.81 184 ASN A O 1
ATOM 1467 N N . SER A 1 185 ? 10.906 24.172 27.375 1 76.12 185 SER A N 1
ATOM 1468 C CA . SER A 1 185 ? 11.719 23.312 26.531 1 76.12 185 SER A CA 1
ATOM 1469 C C . SER A 1 185 ? 11.938 21.953 27.172 1 76.12 185 SER A C 1
ATOM 1471 O O . SER A 1 185 ? 11.93 20.922 26.484 1 76.12 185 SER A O 1
ATOM 1473 N N . PHE A 1 186 ? 12.062 22.016 28.406 1 79.94 186 PHE A N 1
ATOM 1474 C CA . PHE A 1 186 ? 12.273 20.766 29.156 1 79.94 186 PHE A CA 1
ATOM 1475 C C . PHE A 1 186 ? 11.016 19.922 29.156 1 79.94 186 PHE A C 1
ATOM 1477 O O . PHE A 1 186 ? 11.078 18.703 28.953 1 79.94 186 PHE A O 1
ATOM 1484 N N . LEU A 1 187 ? 9.891 20.516 29.328 1 79.56 187 LEU A N 1
ATOM 1485 C CA . LEU A 1 187 ? 8.617 19.812 29.297 1 79.56 187 LEU A CA 1
ATOM 1486 C C . LEU A 1 187 ? 8.352 19.219 27.906 1 79.56 187 LEU A C 1
ATOM 1488 O O . LEU A 1 187 ? 7.867 18.094 27.797 1 79.56 187 LEU A O 1
ATOM 1492 N N . PHE A 1 188 ? 8.719 19.922 26.969 1 74.75 188 PHE A N 1
ATOM 1493 C CA . PHE A 1 188 ? 8.531 19.453 25.594 1 74.75 188 PHE A CA 1
ATOM 1494 C C . PHE A 1 188 ? 9.43 18.266 25.297 1 74.75 188 PHE A C 1
ATOM 1496 O O . PHE A 1 188 ? 9 17.312 24.641 1 74.75 188 PHE A O 1
ATOM 1503 N N . LYS A 1 189 ? 10.617 18.359 25.781 1 75.81 189 LYS A N 1
ATOM 1504 C CA . LYS A 1 189 ? 11.547 17.25 25.594 1 75.81 189 LYS A CA 1
ATOM 1505 C C . LYS A 1 189 ? 11 15.961 26.219 1 75.81 189 LYS A C 1
ATOM 1507 O O . LYS A 1 189 ? 11.094 14.883 25.625 1 75.81 189 LYS A O 1
ATOM 1512 N N . LYS A 1 190 ? 10.406 16.109 27.344 1 80.06 190 LYS A N 1
ATOM 1513 C CA . LYS A 1 190 ? 9.828 14.953 28.016 1 80.06 190 LYS A CA 1
ATOM 1514 C C . LYS A 1 190 ? 8.625 14.406 27.25 1 80.06 190 LYS A C 1
ATOM 1516 O O . LYS A 1 190 ? 8.445 13.188 27.156 1 80.06 190 LYS A O 1
ATOM 1521 N N . SER A 1 191 ? 7.871 15.297 26.75 1 79.62 191 SER A N 1
ATOM 1522 C CA . SER A 1 191 ? 6.719 14.898 25.953 1 79.62 191 SER A CA 1
ATOM 1523 C C . SER A 1 191 ? 7.152 14.133 24.703 1 79.62 191 SER A C 1
ATOM 1525 O O . SER A 1 191 ? 6.566 13.102 24.375 1 79.62 191 SER A O 1
ATOM 1527 N N . GLN A 1 192 ? 8.141 14.562 24.094 1 74.12 192 GLN A N 1
ATOM 1528 C CA . GLN A 1 192 ? 8.641 13.938 22.875 1 74.12 192 GLN A CA 1
ATOM 1529 C C . GLN A 1 192 ? 9.234 12.562 23.156 1 74.12 192 GLN A C 1
ATOM 1531 O O . GLN A 1 192 ? 9.07 11.641 22.359 1 74.12 192 GLN A O 1
ATOM 1536 N N . ALA A 1 193 ? 9.945 12.508 24.219 1 75.62 193 ALA A N 1
ATOM 1537 C CA . ALA A 1 193 ? 10.516 11.227 24.594 1 75.62 193 ALA A CA 1
ATOM 1538 C C . ALA A 1 193 ? 9.43 10.188 24.844 1 75.62 193 ALA A C 1
ATOM 1540 O O . ALA A 1 193 ? 9.57 9.023 24.453 1 75.62 193 ALA A O 1
ATOM 1541 N N . ALA A 1 194 ? 8.406 10.68 25.438 1 77.06 194 ALA A N 1
ATOM 1542 C CA . ALA A 1 194 ? 7.27 9.797 25.688 1 77.06 194 ALA A CA 1
ATOM 1543 C C . ALA A 1 194 ? 6.609 9.375 24.375 1 77.06 194 ALA A C 1
ATOM 1545 O O . ALA A 1 194 ? 6.219 8.211 24.219 1 77.06 194 ALA A O 1
ATOM 1546 N N . GLN A 1 195 ? 6.512 10.25 23.453 1 75.81 195 GLN A N 1
ATOM 1547 C CA . GLN A 1 195 ? 5.926 9.969 22.156 1 75.81 195 GLN A CA 1
ATOM 1548 C C . GLN A 1 195 ? 6.785 8.977 21.359 1 75.81 195 GLN A C 1
ATOM 1550 O O . GLN A 1 195 ? 6.258 8.078 20.719 1 75.81 195 GLN A O 1
ATOM 1555 N N . TYR A 1 196 ? 8 9.164 21.547 1 70.5 196 TYR A N 1
ATOM 1556 C CA . TYR A 1 196 ? 8.922 8.281 20.844 1 70.5 196 TYR A CA 1
ATOM 1557 C C . TYR A 1 196 ? 8.82 6.852 21.344 1 70.5 196 TYR A C 1
ATOM 1559 O O . TYR A 1 196 ? 8.773 5.906 20.562 1 70.5 196 TYR A O 1
ATOM 1567 N N . LYS A 1 197 ? 8.805 6.762 22.578 1 76.25 197 LYS A N 1
ATOM 1568 C CA . LYS A 1 197 ? 8.648 5.438 23.188 1 76.25 197 LYS A CA 1
ATOM 1569 C C . LYS A 1 197 ? 7.34 4.785 22.75 1 76.25 197 LYS A C 1
ATOM 1571 O O . LYS A 1 197 ? 7.301 3.584 22.484 1 76.25 197 LYS A O 1
ATOM 1576 N N . PHE A 1 198 ? 6.43 5.578 22.641 1 78.44 198 PHE A N 1
ATOM 1577 C CA . PHE A 1 198 ? 5.113 5.086 22.25 1 78.44 198 PHE A CA 1
ATOM 1578 C C . PHE A 1 198 ? 5.117 4.633 20.781 1 78.44 198 PHE A C 1
ATOM 1580 O O . PHE A 1 198 ? 4.465 3.646 20.438 1 78.44 198 PHE A O 1
ATOM 1587 N N . HIS A 1 199 ? 5.797 5.301 19.969 1 73.12 199 HIS A N 1
ATOM 1588 C CA . HIS A 1 199 ? 5.863 4.93 18.562 1 73.12 199 HIS A CA 1
ATOM 1589 C C . HIS A 1 199 ? 6.426 3.521 18.391 1 73.12 199 HIS A C 1
ATOM 1591 O O . HIS A 1 199 ? 6 2.781 17.5 1 73.12 199 HIS A O 1
ATOM 1597 N N . GLY A 1 200 ? 7.332 3.203 19.234 1 70.88 200 GLY A N 1
ATOM 1598 C CA . GLY A 1 200 ? 7.859 1.848 19.203 1 70.88 200 GLY A CA 1
ATOM 1599 C C . GLY A 1 200 ? 6.82 0.794 19.531 1 70.88 200 GLY A C 1
ATOM 1600 O O . GLY A 1 200 ? 6.789 -0.271 18.906 1 70.88 200 GLY A O 1
ATOM 1601 N N . GLU A 1 201 ? 5.941 1.189 20.359 1 75.06 201 GLU A N 1
ATOM 1602 C CA . GLU A 1 201 ? 4.883 0.276 20.781 1 75.06 201 GLU A CA 1
ATOM 1603 C C . GLU A 1 201 ? 3.801 0.153 19.703 1 75.06 201 GLU A C 1
ATOM 1605 O O . GLU A 1 201 ? 3.055 -0.828 19.688 1 75.06 201 GLU A O 1
ATOM 1610 N N . LEU A 1 202 ? 3.795 1.133 18.859 1 75.81 202 LEU A N 1
ATOM 1611 C CA . LEU A 1 202 ? 2.75 1.179 17.828 1 75.81 202 LEU A CA 1
ATOM 1612 C C . LEU A 1 202 ? 3.125 0.321 16.625 1 75.81 202 LEU A C 1
ATOM 1614 O O . LEU A 1 202 ? 2.264 -0.036 15.828 1 75.81 202 LEU A O 1
ATOM 1618 N N . ILE A 1 203 ? 4.332 -0.074 16.516 1 71.88 203 ILE A N 1
ATOM 1619 C CA . ILE A 1 203 ? 4.82 -0.752 15.328 1 71.88 203 ILE A CA 1
ATOM 1620 C C . ILE A 1 203 ? 4.07 -2.068 15.133 1 71.88 203 ILE A C 1
ATOM 1622 O O . ILE A 1 203 ? 3.492 -2.312 14.07 1 71.88 203 ILE A O 1
ATOM 1626 N N . PRO A 1 204 ? 3.953 -2.943 16.172 1 73.56 204 PRO A N 1
ATOM 1627 C CA . PRO A 1 204 ? 3.191 -4.18 15.984 1 73.56 204 PRO A CA 1
ATOM 1628 C C . PRO A 1 204 ? 1.718 -3.924 15.68 1 73.56 204 PRO A C 1
ATOM 1630 O O . PRO A 1 204 ? 1.108 -4.664 14.898 1 73.56 204 PRO A O 1
ATOM 1633 N N . LEU A 1 205 ? 1.228 -2.885 16.297 1 78 205 LEU A N 1
ATOM 1634 C CA . LEU A 1 205 ? -0.172 -2.539 16.078 1 78 205 LEU A CA 1
ATOM 1635 C C . LEU A 1 205 ? -0.394 -2.068 14.648 1 78 205 LEU A C 1
ATOM 1637 O O . LEU A 1 205 ? -1.386 -2.439 14.016 1 78 205 LEU A O 1
ATOM 1641 N N . ASN A 1 206 ? 0.48 -1.362 14.148 1 74.88 206 ASN A N 1
ATOM 1642 C CA . ASN A 1 206 ? 0.38 -0.863 12.781 1 74.88 206 ASN A CA 1
ATOM 1643 C C . ASN A 1 206 ? 0.536 -1.988 11.766 1 74.88 206 ASN A C 1
ATOM 1645 O O . ASN A 1 206 ? -0.091 -1.962 10.703 1 74.88 206 ASN A O 1
ATOM 1649 N N . ARG A 1 207 ? 1.321 -2.934 12.133 1 74.12 207 ARG A N 1
ATOM 1650 C CA . ARG A 1 207 ? 1.465 -4.098 11.266 1 74.12 207 ARG A CA 1
ATOM 1651 C C . ARG A 1 207 ? 0.148 -4.855 11.141 1 74.12 207 ARG A C 1
ATOM 1653 O O . ARG A 1 207 ? -0.242 -5.266 10.047 1 74.12 207 ARG A O 1
ATOM 1660 N N . LYS A 1 208 ? -0.432 -5.027 12.297 1 81 208 LYS A N 1
ATOM 1661 C CA . LYS A 1 208 ? -1.738 -5.68 12.297 1 81 208 LYS A CA 1
ATOM 1662 C C . LYS A 1 208 ? -2.748 -4.891 11.469 1 81 208 LYS A C 1
ATOM 1664 O O . LYS A 1 208 ? -3.484 -5.465 10.664 1 81 208 LYS A O 1
ATOM 1669 N N . PHE A 1 209 ? -2.689 -3.637 11.578 1 80.06 209 PHE A N 1
ATOM 1670 C CA . PHE A 1 209 ? -3.59 -2.773 10.82 1 80.06 209 PHE A CA 1
ATOM 1671 C C . PHE A 1 209 ? -3.344 -2.91 9.32 1 80.06 209 PHE A C 1
ATOM 1673 O O . PHE A 1 209 ? -4.293 -3.006 8.539 1 80.06 209 PHE A O 1
ATOM 1680 N N . GLY A 1 210 ? -2.111 -2.881 8.992 1 76.81 210 GLY A N 1
ATOM 1681 C CA . GLY A 1 210 ? -1.758 -3.012 7.59 1 76.81 210 GLY A CA 1
ATOM 1682 C C . GLY A 1 210 ? -2.271 -4.293 6.965 1 76.81 210 GLY A C 1
ATOM 1683 O O . GLY A 1 210 ? -2.762 -4.285 5.832 1 76.81 210 GLY A O 1
ATOM 1684 N N . TYR A 1 211 ? -2.197 -5.355 7.695 1 82.81 211 TYR A N 1
ATOM 1685 C CA . TYR A 1 211 ? -2.697 -6.633 7.207 1 82.81 211 TYR A CA 1
ATOM 1686 C C . TYR A 1 211 ? -4.211 -6.598 7.043 1 82.81 211 TYR A C 1
ATOM 1688 O O . TYR A 1 211 ? -4.742 -7.023 6.012 1 82.81 211 TYR A O 1
ATOM 1696 N N . TYR A 1 212 ? -4.895 -6.125 8.102 1 84.19 212 TYR A N 1
ATOM 1697 C CA . TYR A 1 212 ? -6.352 -6.078 8.055 1 84.19 212 TYR A CA 1
ATOM 1698 C C . TYR A 1 212 ? -6.836 -5.156 6.945 1 84.19 212 TYR A C 1
ATOM 1700 O O . TYR A 1 212 ? -7.797 -5.477 6.238 1 84.19 212 TYR A O 1
ATOM 1708 N N . ALA A 1 213 ? -6.152 -4.074 6.781 1 78.62 213 ALA A N 1
ATOM 1709 C CA . ALA A 1 213 ? -6.504 -3.139 5.715 1 78.62 213 ALA A CA 1
ATOM 1710 C C . ALA A 1 213 ? -6.312 -3.775 4.344 1 78.62 213 ALA A C 1
ATOM 1712 O O . ALA A 1 213 ? -7.141 -3.594 3.447 1 78.62 213 ALA A O 1
ATOM 1713 N N . LYS A 1 214 ? -5.355 -4.559 4.258 1 77.31 214 LYS A N 1
ATOM 1714 C CA . LYS A 1 214 ? -5.066 -5.223 2.99 1 77.31 214 LYS A CA 1
ATOM 1715 C C . LYS A 1 214 ? -6.121 -6.277 2.668 1 77.31 214 LYS A C 1
ATOM 1717 O O . LYS A 1 214 ? -6.648 -6.316 1.555 1 77.31 214 LYS A O 1
ATOM 1722 N N . ILE A 1 215 ? -6.426 -7.047 3.676 1 84.62 215 ILE A N 1
ATOM 1723 C CA . ILE A 1 215 ? -7.355 -8.148 3.453 1 84.62 215 ILE A CA 1
ATOM 1724 C C . ILE A 1 215 ? -8.742 -7.594 3.111 1 84.62 215 ILE A C 1
ATOM 1726 O O . ILE A 1 215 ? -9.469 -8.188 2.316 1 84.62 215 ILE A O 1
ATOM 1730 N N . THR A 1 216 ? -9.031 -6.43 3.652 1 80.94 216 THR A N 1
ATOM 1731 C CA . THR A 1 216 ? -10.359 -5.863 3.426 1 80.94 216 THR A CA 1
ATOM 1732 C C . THR A 1 216 ? -10.383 -5.047 2.135 1 80.94 216 THR A C 1
ATOM 1734 O O . THR A 1 216 ? -11.453 -4.781 1.585 1 80.94 216 THR A O 1
ATOM 1737 N N . SER A 1 217 ? -9.227 -4.68 1.65 1 75 217 SER A N 1
ATOM 1738 C CA . SER A 1 217 ? -9.203 -3.863 0.441 1 75 217 SER A CA 1
ATOM 1739 C C . SER A 1 217 ? -8.805 -4.691 -0.777 1 75 217 SER A C 1
ATOM 1741 O O . SER A 1 217 ? -9.18 -4.363 -1.905 1 75 217 SER A O 1
ATOM 1743 N N . ASP A 1 218 ? -8 -5.746 -0.432 1 72.75 218 ASP A N 1
ATOM 1744 C CA . ASP A 1 218 ? -7.555 -6.602 -1.527 1 72.75 218 ASP A CA 1
ATOM 1745 C C . ASP A 1 218 ? -8.625 -7.633 -1.893 1 72.75 218 ASP A C 1
ATOM 1747 O O . ASP A 1 218 ? -9.195 -8.273 -1.013 1 72.75 218 ASP A O 1
ATOM 1751 N N . PHE A 1 219 ? -9.047 -7.707 -3.137 1 73.75 219 PHE A N 1
ATOM 1752 C CA . PHE A 1 219 ? -10.109 -8.586 -3.59 1 73.75 219 PHE A CA 1
ATOM 1753 C C . PHE A 1 219 ? -9.562 -9.969 -3.941 1 73.75 219 PHE A C 1
ATOM 1755 O O . PHE A 1 219 ? -10.305 -10.828 -4.418 1 73.75 219 PHE A O 1
ATOM 1762 N N . SER A 1 220 ? -8.312 -10.102 -3.586 1 75.31 220 SER A N 1
ATOM 1763 C CA . SER A 1 220 ? -7.727 -11.391 -3.926 1 75.31 220 SER A CA 1
ATOM 1764 C C . SER A 1 220 ? -8.406 -12.523 -3.166 1 75.31 220 SER A C 1
ATOM 1766 O O . SER A 1 220 ? -8.516 -13.641 -3.678 1 75.31 220 SER A O 1
ATOM 1768 N N . MET A 1 221 ? -8.984 -12.219 -1.996 1 85.12 221 MET A N 1
ATOM 1769 C CA . MET A 1 221 ? -9.641 -13.242 -1.191 1 85.12 221 MET A CA 1
ATOM 1770 C C . MET A 1 221 ? -11.156 -13.188 -1.368 1 85.12 221 MET A C 1
ATOM 1772 O O . MET A 1 221 ? -11.898 -13.781 -0.586 1 85.12 221 MET A O 1
ATOM 1776 N N . GLY A 1 222 ? -11.57 -12.508 -2.338 1 85.69 222 GLY A N 1
ATOM 1777 C CA . GLY A 1 222 ? -12.992 -12.273 -2.527 1 85.69 222 GLY A CA 1
ATOM 1778 C C . GLY A 1 222 ? -13.789 -13.555 -2.674 1 85.69 222 GLY A C 1
ATOM 1779 O O . GLY A 1 222 ? -14.867 -13.688 -2.084 1 85.69 222 GLY A O 1
ATOM 1780 N N . LYS A 1 223 ? -13.258 -14.547 -3.395 1 90.25 223 LYS A N 1
ATOM 1781 C CA . LYS A 1 223 ? -13.961 -15.805 -3.621 1 90.25 223 LYS A CA 1
ATOM 1782 C C . LYS A 1 223 ? -14.07 -16.609 -2.332 1 90.25 223 LYS A C 1
ATOM 1784 O O . LYS A 1 223 ? -15.172 -17 -1.932 1 90.25 223 LYS A O 1
ATOM 1789 N N . ASP A 1 224 ? -12.945 -16.719 -1.668 1 91.38 224 ASP A N 1
ATOM 1790 C CA . ASP A 1 224 ? -12.891 -17.547 -0.466 1 91.38 224 ASP A CA 1
ATOM 1791 C C . ASP A 1 224 ? -13.727 -16.938 0.656 1 91.38 224 ASP A C 1
ATOM 1793 O O . ASP A 1 224 ? -14.367 -17.656 1.421 1 91.38 224 ASP A O 1
ATOM 1797 N N . VAL A 1 225 ? -13.703 -15.648 0.73 1 91 225 VAL A N 1
ATOM 1798 C CA . VAL A 1 225 ? -14.445 -14.961 1.781 1 91 225 VAL A CA 1
ATOM 1799 C C . VAL A 1 225 ? -15.938 -15.266 1.652 1 91 225 VAL A C 1
ATOM 1801 O O . VAL A 1 225 ? -16.625 -15.484 2.654 1 91 225 VAL A O 1
ATOM 1804 N N . ARG A 1 226 ? -16.406 -15.359 0.479 1 90.69 226 ARG A N 1
ATOM 1805 C CA . ARG A 1 226 ? -17.828 -15.586 0.226 1 90.69 226 ARG A CA 1
ATOM 1806 C C . ARG A 1 226 ? -18.188 -17.062 0.328 1 90.69 226 ARG A C 1
ATOM 1808 O O . ARG A 1 226 ? -19.188 -17.422 0.949 1 90.69 226 ARG A O 1
ATOM 1815 N N . LEU A 1 227 ? -17.344 -17.859 -0.204 1 93.06 227 LEU A N 1
ATOM 1816 C CA . LEU A 1 227 ? -17.609 -19.297 -0.279 1 93.06 227 LEU A CA 1
ATOM 1817 C C . LEU A 1 227 ? -17.484 -19.938 1.095 1 93.06 227 LEU A C 1
ATOM 1819 O O . LEU A 1 227 ? -18.219 -20.875 1.413 1 93.06 227 LEU A O 1
ATOM 1823 N N . TYR A 1 228 ? -16.609 -19.391 1.925 1 93.75 228 TYR A N 1
ATOM 1824 C CA . TYR A 1 228 ? -16.359 -20 3.221 1 93.75 228 TYR A CA 1
ATOM 1825 C C . TYR A 1 228 ? -16.828 -19.109 4.355 1 93.75 228 TYR A C 1
ATOM 1827 O O . TYR A 1 228 ? -16.578 -19.391 5.527 1 93.75 228 TYR A O 1
ATOM 1835 N N . ASN A 1 229 ? -17.5 -18.047 4.078 1 90.94 229 ASN A N 1
ATOM 1836 C CA . ASN A 1 229 ? -18.031 -17.125 5.07 1 90.94 229 ASN A CA 1
ATOM 1837 C C . ASN A 1 229 ? -16.969 -16.75 6.102 1 90.94 229 ASN A C 1
ATOM 1839 O O . ASN A 1 229 ? -17.172 -16.906 7.305 1 90.94 229 ASN A O 1
ATOM 1843 N N . ILE A 1 230 ? -15.906 -16.172 5.594 1 92.69 230 ILE A N 1
ATOM 1844 C CA . ILE A 1 230 ? -14.75 -15.844 6.426 1 92.69 230 ILE A CA 1
ATOM 1845 C C . ILE A 1 230 ? -14.969 -14.484 7.082 1 92.69 230 ILE A C 1
ATOM 1847 O O . ILE A 1 230 ? -14.258 -14.125 8.023 1 92.69 230 ILE A O 1
ATOM 1851 N N . ARG A 1 231 ? -15.969 -13.711 6.746 1 90.69 231 ARG A N 1
ATOM 1852 C CA . ARG A 1 231 ? -16.203 -12.328 7.148 1 90.69 231 ARG A CA 1
ATOM 1853 C C . ARG A 1 231 ? -16.266 -12.203 8.672 1 90.69 231 ARG A C 1
ATOM 1855 O O . ARG A 1 231 ? -15.586 -11.344 9.25 1 90.69 231 ARG A O 1
ATOM 1862 N N . PRO A 1 232 ? -16.984 -13.07 9.391 1 92.12 232 PRO A N 1
ATOM 1863 C CA . PRO A 1 232 ? -17.078 -12.898 10.836 1 92.12 232 PRO A CA 1
ATOM 1864 C C . PRO A 1 232 ? -15.734 -13.031 11.539 1 92.12 232 PRO A C 1
ATOM 1866 O O . PRO A 1 232 ? -15.453 -12.305 12.492 1 92.12 232 PRO A O 1
ATOM 1869 N N . LEU A 1 233 ? -14.961 -13.914 11.047 1 93.06 233 LEU A N 1
ATOM 1870 C CA . LEU A 1 233 ? -13.641 -14.086 11.641 1 93.06 233 LEU A CA 1
ATOM 1871 C C . LEU A 1 233 ? -12.789 -12.828 11.453 1 93.06 233 LEU A C 1
ATOM 1873 O O . LEU A 1 233 ? -12.195 -12.328 12.414 1 93.06 233 LEU A O 1
ATOM 1877 N N . ILE A 1 234 ? -12.734 -12.352 10.242 1 91.69 234 ILE A N 1
ATOM 1878 C CA . ILE A 1 234 ? -11.922 -11.18 9.914 1 91.69 234 ILE A CA 1
ATOM 1879 C C . ILE A 1 234 ? -12.43 -9.969 10.695 1 91.69 234 ILE A C 1
ATOM 1881 O O . ILE A 1 234 ? -11.641 -9.227 11.281 1 91.69 234 ILE A O 1
ATOM 1885 N N . MET A 1 235 ? -13.781 -9.781 10.758 1 91.56 235 MET A N 1
ATOM 1886 C CA . MET A 1 235 ? -14.367 -8.641 11.453 1 91.56 235 MET A CA 1
ATOM 1887 C C . MET A 1 235 ? -14.109 -8.719 12.953 1 91.56 235 MET A C 1
ATOM 1889 O O . MET A 1 235 ? -13.867 -7.703 13.602 1 91.56 235 MET A O 1
ATOM 1893 N N . GLY A 1 236 ? -14.148 -9.906 13.477 1 91.38 236 GLY A N 1
ATOM 1894 C CA . GLY A 1 236 ? -13.844 -10.094 14.891 1 91.38 236 GLY A CA 1
ATOM 1895 C C . GLY A 1 236 ? -12.414 -9.727 15.242 1 91.38 236 GLY A C 1
ATOM 1896 O O . GLY A 1 236 ? -12.164 -9.086 16.266 1 91.38 236 GLY A O 1
ATOM 1897 N N . LYS A 1 237 ? -11.523 -10.117 14.352 1 91.25 237 LYS A N 1
ATOM 1898 C CA . LYS A 1 237 ? -10.117 -9.789 14.555 1 91.25 237 LYS A CA 1
ATOM 1899 C C . LYS A 1 237 ? -9.883 -8.281 14.477 1 91.25 237 LYS A C 1
ATOM 1901 O O . LYS A 1 237 ? -9.109 -7.727 15.25 1 91.25 237 LYS A O 1
ATOM 1906 N N . ILE A 1 238 ? -10.57 -7.637 13.602 1 90.62 238 ILE A N 1
ATOM 1907 C CA . ILE A 1 238 ? -10.43 -6.199 13.414 1 90.62 238 ILE A CA 1
ATOM 1908 C C . ILE A 1 238 ? -11.008 -5.461 14.617 1 90.62 238 ILE A C 1
ATOM 1910 O O . ILE A 1 238 ? -10.43 -4.473 15.086 1 90.62 238 ILE A O 1
ATOM 1914 N N . GLU A 1 239 ? -12.125 -5.883 15.094 1 91.19 239 GLU A N 1
ATOM 1915 C CA . GLU A 1 239 ? -12.719 -5.277 16.281 1 91.19 239 GLU A CA 1
ATOM 1916 C C . GLU A 1 239 ? -11.773 -5.359 17.484 1 91.19 239 GLU A C 1
ATOM 1918 O O . GLU A 1 239 ? -11.648 -4.398 18.234 1 91.19 239 GLU A O 1
ATOM 1923 N N . GLY A 1 240 ? -11.195 -6.535 17.609 1 89.12 240 GLY A N 1
ATOM 1924 C CA . GLY A 1 240 ? -10.211 -6.684 18.672 1 89.12 240 GLY A CA 1
ATOM 1925 C C . GLY A 1 240 ? -9.023 -5.754 18.516 1 89.12 240 GLY A C 1
ATOM 1926 O O . GLY A 1 240 ? -8.57 -5.148 19.5 1 89.12 240 GLY A O 1
ATOM 1927 N N . TYR A 1 241 ? -8.57 -5.57 17.359 1 88.25 241 TYR A N 1
ATOM 1928 C CA . TYR A 1 241 ? -7.488 -4.641 17.062 1 88.25 241 TYR A CA 1
ATOM 1929 C C . TYR A 1 241 ? -7.898 -3.207 17.391 1 88.25 241 TYR A C 1
ATOM 1931 O O . TYR A 1 241 ? -7.113 -2.443 17.953 1 88.25 241 TYR A O 1
ATOM 1939 N N . ASN A 1 242 ? -9.141 -2.871 16.984 1 89.56 242 ASN A N 1
ATOM 1940 C CA . ASN A 1 242 ? -9.633 -1.516 17.203 1 89.56 242 ASN A CA 1
ATOM 1941 C C . ASN A 1 242 ? -9.695 -1.17 18.688 1 89.56 242 ASN A C 1
ATOM 1943 O O . ASN A 1 242 ? -9.352 -0.053 19.078 1 89.56 242 ASN A O 1
ATOM 1947 N N . GLU A 1 243 ? -10.094 -2.047 19.438 1 90.44 243 GLU A N 1
ATOM 1948 C CA . GLU A 1 243 ? -10.164 -1.823 20.875 1 90.44 243 GLU A CA 1
ATOM 1949 C C . GLU A 1 243 ? -8.781 -1.579 21.469 1 90.44 243 GLU A C 1
ATOM 1951 O O . GLU A 1 243 ? -8.586 -0.65 22.25 1 90.44 243 GLU A O 1
ATOM 1956 N N . LYS A 1 244 ? -7.871 -2.385 21.078 1 88.94 244 LYS A N 1
ATOM 1957 C CA . LYS A 1 244 ? -6.5 -2.223 21.562 1 88.94 244 LYS A CA 1
ATOM 1958 C C . LYS A 1 244 ? -5.895 -0.915 21.062 1 88.94 244 LYS A C 1
ATOM 1960 O O . LYS A 1 244 ? -5.145 -0.258 21.781 1 88.94 244 LYS A O 1
ATOM 1965 N N . SER A 1 245 ? -6.227 -0.606 19.844 1 87.88 245 SER A N 1
ATOM 1966 C CA . SER A 1 245 ? -5.723 0.63 19.25 1 87.88 245 SER A CA 1
ATOM 1967 C C . SER A 1 245 ? -6.234 1.852 20.016 1 87.88 245 SER A C 1
ATOM 1969 O O . SER A 1 245 ? -5.457 2.75 20.344 1 87.88 245 SER A O 1
ATOM 1971 N N . VAL A 1 246 ? -7.527 1.877 20.359 1 89.38 246 VAL A N 1
ATOM 1972 C CA . VAL A 1 246 ? -8.125 3.002 21.078 1 89.38 246 VAL A CA 1
ATOM 1973 C C . VAL A 1 246 ? -7.508 3.123 22.469 1 89.38 246 VAL A C 1
ATOM 1975 O O . VAL A 1 246 ? -7.23 4.23 22.938 1 89.38 246 VAL A O 1
ATOM 1978 N N . GLU A 1 247 ? -7.266 2.055 23.031 1 89.5 247 GLU A N 1
ATOM 1979 C CA . GLU A 1 247 ? -6.66 2.059 24.359 1 89.5 247 GLU A CA 1
ATOM 1980 C C . GLU A 1 247 ? -5.234 2.602 24.312 1 89.5 247 GLU A C 1
ATOM 1982 O O . GLU A 1 247 ? -4.859 3.445 25.141 1 89.5 247 GLU A O 1
ATOM 1987 N N . CYS A 1 248 ? -4.504 2.119 23.391 1 87.25 248 CYS A N 1
ATOM 1988 C CA . CYS A 1 248 ? -3.107 2.529 23.266 1 87.25 248 CYS A CA 1
ATOM 1989 C C . CYS A 1 248 ? -3.004 4.004 22.891 1 87.25 248 CYS A C 1
ATOM 1991 O O . CYS A 1 248 ? -2.275 4.762 23.531 1 87.25 248 CYS A O 1
ATOM 1993 N N . PHE A 1 249 ? -3.756 4.449 21.938 1 86.25 249 PHE A N 1
ATOM 1994 C CA . PHE A 1 249 ? -3.725 5.84 21.516 1 86.25 249 PHE A CA 1
ATOM 1995 C C . PHE A 1 249 ? -4.312 6.75 22.578 1 86.25 249 PHE A C 1
ATOM 1997 O O . PHE A 1 249 ? -3.869 7.887 22.75 1 86.25 249 PHE A O 1
ATOM 2004 N N . GLY A 1 250 ? -5.328 6.266 23.266 1 87.06 250 GLY A N 1
ATOM 2005 C CA . GLY A 1 250 ? -5.871 7.027 24.375 1 87.06 250 GLY A CA 1
ATOM 2006 C C . GLY A 1 250 ? -4.836 7.363 25.422 1 87.06 250 GLY A C 1
ATOM 2007 O O . GLY A 1 250 ? -4.773 8.5 25.906 1 87.06 250 GLY A O 1
ATOM 2008 N N . LYS A 1 251 ? -4 6.43 25.734 1 87.19 251 LYS A N 1
ATOM 2009 C CA . LYS A 1 251 ? -2.924 6.648 26.688 1 87.19 251 LYS A CA 1
ATOM 2010 C C . LYS A 1 251 ? -1.935 7.691 26.188 1 87.19 251 LYS A C 1
ATOM 2012 O O . LYS A 1 251 ? -1.501 8.562 26.938 1 87.19 251 LYS A O 1
ATOM 2017 N N . LEU A 1 252 ? -1.663 7.605 24.969 1 85.94 252 LEU A N 1
ATOM 2018 C CA . LEU A 1 252 ? -0.731 8.555 24.359 1 85.94 252 LEU A CA 1
ATOM 2019 C C . LEU A 1 252 ? -1.311 9.961 24.359 1 85.94 252 LEU A C 1
ATOM 2021 O O . LEU A 1 252 ? -0.637 10.914 24.766 1 85.94 252 LEU A O 1
ATOM 2025 N N . PHE A 1 253 ? -2.557 10.047 23.969 1 85.5 253 PHE A N 1
ATOM 2026 C CA . PHE A 1 253 ? -3.176 11.359 23.859 1 85.5 253 PHE A CA 1
ATOM 2027 C C . PHE A 1 253 ? -3.328 11.992 25.25 1 85.5 253 PHE A C 1
ATOM 2029 O O . PHE A 1 253 ? -3.16 13.203 25.406 1 85.5 253 PHE A O 1
ATOM 2036 N N . ARG A 1 254 ? -3.58 11.227 26.219 1 86.69 254 ARG A N 1
ATOM 2037 C CA . ARG A 1 254 ? -3.676 11.734 27.578 1 86.69 254 ARG A CA 1
ATOM 2038 C C . ARG A 1 254 ? -2.322 12.234 28.078 1 86.69 254 ARG A C 1
ATOM 2040 O O . ARG A 1 254 ? -2.242 13.273 28.734 1 86.69 254 ARG A O 1
ATOM 2047 N N . LEU A 1 255 ? -1.346 11.531 27.766 1 85.44 255 LEU A N 1
ATOM 2048 C CA . LEU A 1 255 ? 0.003 11.938 28.141 1 85.44 255 LEU A CA 1
ATOM 2049 C C . LEU A 1 255 ? 0.406 13.219 27.422 1 85.44 255 LEU A C 1
ATOM 2051 O O . LEU A 1 255 ? 0.945 14.141 28.031 1 85.44 255 LEU A O 1
ATOM 2055 N N . MET A 1 256 ? 0.136 13.297 26.156 1 82.88 256 MET A N 1
ATOM 2056 C CA . MET A 1 256 ? 0.41 14.5 25.391 1 82.88 256 MET A CA 1
ATOM 2057 C C . MET A 1 256 ? -0.406 15.68 25.906 1 82.88 256 MET A C 1
ATOM 2059 O O . MET A 1 256 ? 0.102 16.797 26 1 82.88 256 MET A O 1
ATOM 2063 N N . GLY A 1 257 ? -1.648 15.328 26.203 1 80.38 257 GLY A N 1
ATOM 2064 C CA . GLY A 1 257 ? -2.498 16.359 26.766 1 80.38 257 GLY A CA 1
ATOM 2065 C C . GLY A 1 257 ? -1.956 16.922 28.078 1 80.38 257 GLY A C 1
ATOM 2066 O O . GLY A 1 257 ? -2.01 18.141 28.297 1 80.38 257 GLY A O 1
ATOM 2067 N N . LYS A 1 258 ? -1.39 16.094 28.859 1 83.94 258 LYS A N 1
ATOM 2068 C CA . LYS A 1 258 ? -0.802 16.516 30.125 1 83.94 258 LYS A CA 1
ATOM 2069 C C . LYS A 1 258 ? 0.386 17.453 29.891 1 83.94 258 LYS A C 1
ATOM 2071 O O . LYS A 1 258 ? 0.482 18.516 30.516 1 83.94 258 LYS A O 1
ATOM 2076 N N . TYR A 1 259 ? 1.251 17.141 28.984 1 81.06 259 TYR A N 1
ATOM 2077 C CA . TYR A 1 259 ? 2.43 17.953 28.719 1 81.06 259 TYR A CA 1
ATOM 2078 C C . TYR A 1 259 ? 2.037 19.281 28.078 1 81.06 259 TYR A C 1
ATOM 2080 O O . TYR A 1 259 ? 2.572 20.328 28.438 1 81.06 259 TYR A O 1
ATOM 2088 N N . ASN A 1 260 ? 1.089 19.25 27.156 1 78 260 ASN A N 1
ATOM 2089 C CA . ASN A 1 260 ? 0.622 20.469 26.516 1 78 260 ASN A CA 1
ATOM 2090 C C . ASN A 1 260 ? -0.09 21.391 27.516 1 78 260 ASN A C 1
ATOM 2092 O O . ASN A 1 260 ? 0.047 22.609 27.453 1 78 260 ASN A O 1
ATOM 2096 N N . GLY A 1 261 ? -0.83 20.766 28.422 1 77.31 261 GLY A N 1
ATOM 2097 C CA . GLY A 1 261 ? -1.459 21.531 29.484 1 77.31 261 GLY A CA 1
ATOM 2098 C C . GLY A 1 261 ? -0.46 22.234 30.391 1 77.31 261 GLY A C 1
ATOM 2099 O O . GLY A 1 261 ? -0.624 23.406 30.703 1 77.31 261 GLY A O 1
ATOM 2100 N N . LEU A 1 262 ? 0.604 21.609 30.703 1 80.81 262 LEU A N 1
ATOM 2101 C CA . LEU A 1 262 ? 1.645 22.188 31.547 1 80.81 262 LEU A CA 1
ATOM 2102 C C . LEU A 1 262 ? 2.361 23.312 30.812 1 80.81 262 LEU A C 1
ATOM 2104 O O . LEU A 1 262 ? 2.711 24.328 31.438 1 80.81 262 LEU A O 1
ATOM 2108 N N . ASN A 1 263 ? 2.514 23.156 29.578 1 77.38 263 ASN A N 1
ATOM 2109 C CA . ASN A 1 263 ? 3.117 24.219 28.766 1 77.38 263 ASN A CA 1
ATOM 2110 C C . ASN A 1 263 ? 2.252 25.469 28.75 1 77.38 263 ASN A C 1
ATOM 2112 O O . ASN A 1 263 ? 2.768 26.578 28.844 1 77.38 263 ASN A O 1
ATOM 2116 N N . GLU A 1 264 ? 1.014 25.25 28.656 1 75.19 264 GLU A N 1
ATOM 2117 C CA . GLU A 1 264 ? 0.094 26.391 28.656 1 75.19 264 GLU A CA 1
ATOM 2118 C C . GLU A 1 264 ? 0.131 27.125 30 1 75.19 264 GLU A C 1
ATOM 2120 O O . GLU A 1 264 ? 0.11 28.359 30.047 1 75.19 264 GLU A O 1
ATOM 2125 N N . VAL A 1 265 ? 0.22 26.375 31.078 1 78.44 265 VAL A N 1
ATOM 2126 C CA . VAL A 1 265 ? 0.306 26.969 32.406 1 78.44 265 VAL A CA 1
ATOM 2127 C C . VAL A 1 265 ? 1.582 27.797 32.531 1 78.44 265 VAL A C 1
ATOM 2129 O O . VAL A 1 265 ? 1.558 28.906 33.062 1 78.44 265 VAL A O 1
ATOM 2132 N N . ASN A 1 266 ? 2.625 27.328 31.984 1 77.69 266 ASN A N 1
ATOM 2133 C CA . ASN A 1 266 ? 3.904 28.031 32.031 1 77.69 266 ASN A CA 1
ATOM 2134 C C . ASN A 1 266 ? 3.873 29.328 31.234 1 77.69 266 ASN A C 1
ATOM 2136 O O . ASN A 1 266 ? 4.477 30.328 31.625 1 77.69 266 ASN A O 1
ATOM 2140 N N . MET A 1 267 ? 3.236 29.344 30.172 1 75.69 267 MET A N 1
ATOM 2141 C CA . MET A 1 267 ? 3.123 30.547 29.344 1 75.69 267 MET A CA 1
ATOM 2142 C C . MET A 1 267 ? 2.332 31.625 30.078 1 75.69 267 MET A C 1
ATOM 2144 O O . MET A 1 267 ? 2.674 32.812 29.984 1 75.69 267 MET A O 1
ATOM 2148 N N . GLN A 1 268 ? 1.314 31.188 30.797 1 74.62 268 GLN A N 1
ATOM 2149 C CA . GLN A 1 268 ? 0.528 32.156 31.562 1 74.62 268 GLN A CA 1
ATOM 2150 C C . GLN A 1 268 ? 1.349 32.75 32.688 1 74.62 268 GLN A C 1
ATOM 2152 O O . GLN A 1 268 ? 1.251 33.938 32.969 1 74.62 268 GLN A O 1
ATOM 2157 N N . LEU A 1 269 ? 2.105 31.906 33.344 1 76.25 269 LEU A N 1
ATOM 2158 C CA . LEU A 1 269 ? 2.973 32.406 34.406 1 76.25 269 LEU A CA 1
ATOM 2159 C C . LEU A 1 269 ? 3.955 33.438 33.875 1 76.25 269 LEU A C 1
ATOM 2161 O O . LEU A 1 269 ? 4.211 34.438 34.531 1 76.25 269 LEU A O 1
ATOM 2165 N N . GLN A 1 270 ? 4.41 33.188 32.719 1 78.31 270 GLN A N 1
ATOM 2166 C CA . GLN A 1 270 ? 5.305 34.125 32.062 1 78.31 270 GLN A CA 1
ATOM 2167 C C . GLN A 1 270 ? 4.598 35.469 31.812 1 78.31 270 GLN A C 1
ATOM 2169 O O . GLN A 1 270 ? 5.172 36.531 32.031 1 78.31 270 GLN A O 1
ATOM 2174 N N . MET A 1 271 ? 3.439 35.469 31.328 1 76.06 271 MET A N 1
ATOM 2175 C CA . MET A 1 271 ? 2.674 36.656 31.047 1 76.06 271 MET A CA 1
ATOM 2176 C C . MET A 1 271 ? 2.461 37.5 32.312 1 76.06 271 MET A C 1
ATOM 2178 O O . MET A 1 271 ? 2.57 38.719 32.281 1 76.06 271 MET A O 1
ATOM 2182 N N . ILE A 1 272 ? 2.26 36.781 33.375 1 76.94 272 ILE A N 1
ATOM 2183 C CA . ILE A 1 272 ? 2.047 37.469 34.656 1 76.94 272 ILE A CA 1
ATOM 2184 C C . ILE A 1 272 ? 3.307 38.25 35.031 1 76.94 272 ILE A C 1
ATOM 2186 O O . ILE A 1 272 ? 3.232 39.406 35.438 1 76.94 272 ILE A O 1
ATOM 2190 N N . VAL A 1 273 ? 4.344 37.594 34.875 1 76.62 273 VAL A N 1
ATOM 2191 C CA . VAL A 1 273 ? 5.609 38.188 35.312 1 76.62 273 VAL A CA 1
ATOM 2192 C C . VAL A 1 273 ? 5.941 39.406 34.438 1 76.62 273 VAL A C 1
ATOM 2194 O O . VAL A 1 273 ? 6.348 40.438 34.938 1 76.62 273 VAL A O 1
ATOM 2197 N N . VAL A 1 274 ? 5.715 39.312 33.219 1 78.94 274 VAL A N 1
ATOM 2198 C CA . VAL A 1 274 ? 6.047 40.375 32.281 1 78.94 274 VAL A CA 1
ATOM 2199 C C . VAL A 1 274 ? 5.113 41.562 32.5 1 78.94 274 VAL A C 1
ATOM 2201 O O . VAL A 1 274 ? 5.559 42.719 32.562 1 78.94 274 VAL A O 1
ATOM 2204 N N . TYR A 1 275 ? 3.836 41.281 32.656 1 76.69 275 TYR A N 1
ATOM 2205 C CA . TYR A 1 275 ? 2.867 42.344 32.906 1 76.69 275 TYR A CA 1
ATOM 2206 C C . TYR A 1 275 ? 3.156 43.062 34.188 1 76.69 275 TYR A C 1
ATOM 2208 O O . TYR A 1 275 ? 3.082 44.312 34.25 1 76.69 275 TYR A O 1
ATOM 2216 N N . ALA A 1 276 ? 3.477 42.281 35.219 1 77.25 276 ALA A N 1
ATOM 2217 C CA . ALA A 1 276 ? 3.77 42.875 36.531 1 77.25 276 ALA A CA 1
ATOM 2218 C C . ALA A 1 276 ? 4.996 43.781 36.469 1 77.25 276 ALA A C 1
ATOM 2220 O O . ALA A 1 276 ? 4.973 44.906 36.969 1 77.25 276 ALA A O 1
ATOM 2221 N N . TYR A 1 277 ? 5.926 43.344 35.812 1 80.19 277 TYR A N 1
ATOM 2222 C CA . TYR A 1 277 ? 7.164 44.094 35.719 1 80.19 277 TYR A CA 1
ATOM 2223 C C . TYR A 1 277 ? 6.957 45.344 34.875 1 80.19 277 TYR A C 1
ATOM 2225 O O . TYR A 1 277 ? 7.438 46.438 35.25 1 80.19 277 TYR A O 1
ATOM 2233 N N . MET A 1 278 ? 6.293 45.281 33.812 1 80.44 278 MET A N 1
ATOM 2234 C CA . MET A 1 278 ? 6.082 46.438 32.938 1 80.44 278 MET A CA 1
ATOM 2235 C C . MET A 1 278 ? 5.207 47.5 33.594 1 80.44 278 MET A C 1
ATOM 2237 O O . MET A 1 278 ? 5.43 48.688 33.438 1 80.44 278 MET A O 1
ATOM 2241 N N . THR A 1 279 ? 4.285 46.969 34.312 1 78.88 279 THR A N 1
ATOM 2242 C CA . THR A 1 279 ? 3.418 47.906 35.031 1 78.88 279 THR A CA 1
ATOM 2243 C C . THR A 1 279 ? 4.207 48.688 36.094 1 78.88 279 THR A C 1
ATOM 2245 O O . THR A 1 279 ? 4.004 49.875 36.281 1 78.88 279 THR A O 1
ATOM 2248 N N . TYR A 1 280 ? 4.988 47.969 36.75 1 80 280 TYR A N 1
ATOM 2249 C CA . TYR A 1 280 ? 5.848 48.594 37.719 1 80 280 TYR A CA 1
ATOM 2250 C C . TYR A 1 280 ? 6.711 49.656 37.094 1 80 280 TYR A C 1
ATOM 2252 O O . TYR A 1 280 ? 6.859 50.75 37.656 1 80 280 TYR A O 1
ATOM 2260 N N . LYS A 1 281 ? 7.191 49.531 35.969 1 82.75 281 LYS A N 1
ATOM 2261 C CA . LYS A 1 281 ? 8.055 50.5 35.281 1 82.75 281 LYS A CA 1
ATOM 2262 C C . LYS A 1 281 ? 7.262 51.688 34.781 1 82.75 281 LYS A C 1
ATOM 2264 O O . LYS A 1 281 ? 7.777 52.812 34.719 1 82.75 281 LYS A O 1
ATOM 2269 N N . VAL A 1 282 ? 6.09 51.438 34.406 1 80.56 282 VAL A N 1
ATOM 2270 C CA . VAL A 1 282 ? 5.234 52.531 33.969 1 80.56 282 VAL A CA 1
ATOM 2271 C C . VAL A 1 282 ? 4.883 53.438 35.156 1 80.56 282 VAL A C 1
ATOM 2273 O O . VAL A 1 282 ? 4.871 54.656 35.031 1 80.56 282 VAL A O 1
ATOM 2276 N N . PHE A 1 283 ? 4.645 52.781 36.281 1 81.12 283 PHE A N 1
ATOM 2277 C CA . PHE A 1 283 ? 4.293 53.531 37.5 1 81.12 283 PHE A CA 1
ATOM 2278 C C . PHE A 1 283 ? 5.469 54.375 37.969 1 81.12 283 PHE A C 1
ATOM 2280 O O . PHE A 1 283 ? 5.277 55.469 38.531 1 81.12 283 PHE A O 1
ATOM 2287 N N . LYS A 1 284 ? 6.59 53.938 37.719 1 82.56 284 LYS A N 1
ATOM 2288 C CA . LYS A 1 284 ? 7.777 54.688 38.094 1 82.56 284 LYS A CA 1
ATOM 2289 C C . LYS A 1 284 ? 8.172 55.688 37 1 82.56 284 LYS A C 1
ATOM 2291 O O . LYS A 1 284 ? 9.227 56.312 37.094 1 82.56 284 LYS A O 1
ATOM 2296 N N . ASN A 1 285 ? 7.355 55.812 35.938 1 81.31 285 ASN A N 1
ATOM 2297 C CA . ASN A 1 285 ? 7.527 56.719 34.812 1 81.31 285 ASN A CA 1
ATOM 2298 C C . ASN A 1 285 ? 8.836 56.469 34.062 1 81.31 285 ASN A C 1
ATOM 2300 O O . ASN A 1 285 ? 9.477 57.406 33.594 1 81.31 285 ASN A O 1
ATOM 2304 N N . SER A 1 286 ? 9.172 55.312 34.156 1 81.5 286 SER A N 1
ATOM 2305 C CA . SER A 1 286 ? 10.406 54.938 33.469 1 81.5 286 SER A CA 1
ATOM 2306 C C . SER A 1 286 ? 10.141 54.594 32 1 81.5 286 SER A C 1
ATOM 2308 O O . SER A 1 286 ? 11.039 54.719 31.156 1 81.5 286 SER A O 1
ATOM 2310 N N . ILE A 1 287 ? 8.922 54.125 31.734 1 83.62 287 ILE A N 1
ATOM 2311 C CA . ILE A 1 287 ? 8.586 53.781 30.344 1 83.62 287 ILE A CA 1
ATOM 2312 C C . ILE A 1 287 ? 7.199 54.312 30.016 1 83.62 287 ILE A C 1
ATOM 2314 O O . ILE A 1 287 ? 6.375 54.531 30.906 1 83.62 287 ILE A O 1
ATOM 2318 N N . GLY A 1 288 ? 7.039 54.656 28.703 1 81.38 288 GLY A N 1
ATOM 2319 C CA . GLY A 1 288 ? 5.746 55.094 28.219 1 81.38 288 GLY A CA 1
ATOM 2320 C C . GLY A 1 288 ? 4.809 53.969 27.844 1 81.38 288 GLY A C 1
ATOM 2321 O O . GLY A 1 288 ? 5.164 52.812 27.953 1 81.38 288 GLY A O 1
ATOM 2322 N N . ILE A 1 289 ? 3.611 54.375 27.484 1 79.69 289 ILE A N 1
ATOM 2323 C CA . ILE A 1 289 ? 2.586 53.406 27.109 1 79.69 289 ILE A CA 1
ATOM 2324 C C . ILE A 1 289 ? 2.992 52.688 25.812 1 79.69 289 ILE A C 1
ATOM 2326 O O . ILE A 1 289 ? 2.727 51.5 25.641 1 79.69 289 ILE A O 1
ATOM 2330 N N . GLY A 1 290 ? 3.615 53.469 24.953 1 79.12 290 GLY A N 1
ATOM 2331 C CA . GLY A 1 290 ? 4.137 52.844 23.75 1 79.12 290 GLY A CA 1
ATOM 2332 C C . GLY A 1 290 ? 5.148 51.75 24.016 1 79.12 290 GLY A C 1
ATOM 2333 O O . GLY A 1 290 ? 5.074 50.656 23.438 1 79.12 290 GLY A O 1
ATOM 2334 N N . ASP A 1 291 ? 6.023 52.031 24.938 1 82.69 291 ASP A N 1
ATOM 2335 C CA . ASP A 1 291 ? 7.016 51.031 25.359 1 82.69 291 ASP A CA 1
ATOM 2336 C C . ASP A 1 291 ? 6.348 49.844 26.016 1 82.69 291 ASP A C 1
ATOM 2338 O O . ASP A 1 291 ? 6.762 48.688 25.812 1 82.69 291 ASP A O 1
ATOM 2342 N N . PHE A 1 292 ? 5.324 50.156 26.781 1 81.06 292 PHE A N 1
ATOM 2343 C CA . PHE A 1 292 ? 4.578 49.094 27.453 1 81.06 292 PHE A CA 1
ATOM 2344 C C . PHE A 1 292 ? 4.023 48.094 26.453 1 81.06 292 PHE A C 1
ATOM 2346 O O . PHE A 1 292 ? 4.23 46.906 26.578 1 81.06 292 PHE A O 1
ATOM 2353 N N . THR A 1 293 ? 3.422 48.594 25.375 1 78.19 293 THR A N 1
ATOM 2354 C CA . THR A 1 293 ? 2.805 47.75 24.359 1 78.19 293 THR A CA 1
ATOM 2355 C C . THR A 1 293 ? 3.865 46.969 23.578 1 78.19 293 THR A C 1
ATOM 2357 O O . THR A 1 293 ? 3.693 45.781 23.266 1 78.19 293 THR A O 1
ATOM 2360 N N . MET A 1 294 ? 4.922 47.562 23.281 1 82.88 294 MET A N 1
ATOM 2361 C CA . MET A 1 294 ? 5.996 46.938 22.5 1 82.88 294 MET A CA 1
ATOM 2362 C C . MET A 1 294 ? 6.652 45.812 23.281 1 82.88 294 MET A C 1
ATOM 2364 O O . MET A 1 294 ? 6.848 44.719 22.75 1 82.88 294 MET A O 1
ATOM 2368 N N . TYR A 1 295 ? 6.902 46.031 24.547 1 81.75 295 TYR A N 1
ATOM 2369 C CA . TYR A 1 295 ? 7.625 45.031 25.328 1 81.75 295 TYR A CA 1
ATOM 2370 C C . TYR A 1 295 ? 6.738 43.844 25.656 1 81.75 295 TYR A C 1
ATOM 2372 O O . TYR A 1 295 ? 7.215 42.719 25.719 1 81.75 295 TYR A O 1
ATOM 2380 N N . ILE A 1 296 ? 5.496 44.094 25.812 1 79.31 296 ILE A N 1
ATOM 2381 C CA . ILE A 1 296 ? 4.582 42.969 26.047 1 79.31 296 ILE A CA 1
ATOM 2382 C C . ILE A 1 296 ? 4.52 42.094 24.797 1 79.31 296 ILE A C 1
ATOM 2384 O O . ILE A 1 296 ? 4.609 40.875 24.875 1 79.31 296 ILE A O 1
ATOM 2388 N N . SER A 1 297 ? 4.359 42.781 23.641 1 82.44 297 SER A N 1
ATOM 2389 C CA . SER A 1 297 ? 4.316 42.062 22.375 1 82.44 297 SER A CA 1
ATOM 2390 C C . SER A 1 297 ? 5.625 41.312 22.109 1 82.44 297 SER A C 1
ATOM 2392 O O . SER A 1 297 ? 5.621 40.156 21.672 1 82.44 297 SER A O 1
ATOM 2394 N N . ALA A 1 298 ? 6.727 41.938 22.391 1 84.12 298 ALA A N 1
ATOM 2395 C CA . ALA A 1 298 ? 8.047 41.344 22.203 1 84.12 298 ALA A CA 1
ATOM 2396 C C . ALA A 1 298 ? 8.242 40.156 23.109 1 84.12 298 ALA A C 1
ATOM 2398 O O . ALA A 1 298 ? 8.781 39.125 22.688 1 84.12 298 ALA A O 1
ATOM 2399 N N . ALA A 1 299 ? 7.773 40.281 24.297 1 81 299 ALA A N 1
ATOM 2400 C CA . ALA A 1 299 ? 7.918 39.188 25.266 1 81 299 ALA A CA 1
ATOM 2401 C C . ALA A 1 299 ? 7.09 37.969 24.844 1 81 299 ALA A C 1
ATOM 2403 O O . ALA A 1 299 ? 7.562 36.844 24.922 1 81 299 ALA A O 1
ATOM 2404 N N . ASN A 1 300 ? 5.887 38.281 24.438 1 78.5 300 ASN A N 1
ATOM 2405 C CA . ASN A 1 300 ? 5.027 37.188 23.984 1 78.5 300 ASN A CA 1
ATOM 2406 C C . ASN A 1 300 ? 5.609 36.5 22.75 1 78.5 300 ASN A C 1
ATOM 2408 O O . ASN A 1 300 ? 5.672 35.281 22.703 1 78.5 300 ASN A O 1
ATOM 2412 N N . LYS A 1 301 ? 6.023 37.25 21.766 1 84.38 301 LYS A N 1
ATOM 2413 C CA . LYS A 1 301 ? 6.582 36.688 20.547 1 84.38 301 LYS A CA 1
ATOM 2414 C C . LYS A 1 301 ? 7.895 35.938 20.812 1 84.38 301 LYS A C 1
ATOM 2416 O O . LYS A 1 301 ? 8.195 34.938 20.172 1 84.38 301 LYS A O 1
ATOM 2421 N N . PHE A 1 302 ? 8.656 36.5 21.703 1 82.38 302 PHE A N 1
ATOM 2422 C CA . PHE A 1 302 ? 9.891 35.875 22.094 1 82.38 302 PHE A CA 1
ATOM 2423 C C . PHE A 1 302 ? 9.617 34.469 22.688 1 82.38 302 PHE A C 1
ATOM 2425 O O . PHE A 1 302 ? 10.25 33.5 22.297 1 82.38 302 PHE A O 1
ATOM 2432 N N . SER A 1 303 ? 8.703 34.438 23.562 1 77.25 303 SER A N 1
ATOM 2433 C CA . SER A 1 303 ? 8.336 33.188 24.203 1 77.25 303 SER A CA 1
ATOM 2434 C C . SER A 1 303 ? 7.867 32.156 23.172 1 77.25 303 SER A C 1
ATOM 2436 O O . SER A 1 303 ? 8.266 30.984 23.219 1 77.25 303 SER A O 1
ATOM 2438 N N . THR A 1 304 ? 7.059 32.594 22.25 1 79.94 304 THR A N 1
ATOM 2439 C CA . THR A 1 304 ? 6.547 31.672 21.234 1 79.94 304 THR A CA 1
ATOM 2440 C C . THR A 1 304 ? 7.66 31.25 20.281 1 79.94 304 THR A C 1
ATOM 2442 O O . THR A 1 304 ? 7.727 30.078 19.875 1 79.94 304 THR A O 1
ATOM 2445 N N . SER A 1 305 ? 8.516 32.156 19.891 1 84.88 305 SER A N 1
ATOM 2446 C CA . SER A 1 305 ? 9.617 31.844 18.984 1 84.88 305 SER A CA 1
ATOM 2447 C C . SER A 1 305 ? 10.57 30.812 19.594 1 84.88 305 SER A C 1
ATOM 2449 O O . SER A 1 305 ? 11.016 29.891 18.891 1 84.88 305 SER A O 1
ATOM 2451 N N . ILE A 1 306 ? 10.82 30.953 20.797 1 79.94 306 ILE A N 1
ATOM 2452 C CA . ILE A 1 306 ? 11.719 30.016 21.453 1 79.94 306 ILE A CA 1
ATOM 2453 C C . ILE A 1 306 ? 11.047 28.641 21.578 1 79.94 306 ILE A C 1
ATOM 2455 O O . ILE A 1 306 ? 11.688 27.609 21.391 1 79.94 306 ILE A O 1
ATOM 2459 N N . SER A 1 307 ? 9.805 28.719 21.984 1 75.94 307 SER A N 1
ATOM 2460 C CA . SER A 1 307 ? 9.055 27.469 22.047 1 75.94 307 SER A CA 1
ATOM 2461 C C . SER A 1 307 ? 9.047 26.75 20.703 1 75.94 307 SER A C 1
ATOM 2463 O O . SER A 1 307 ? 9.297 25.547 20.625 1 75.94 307 SER A O 1
ATOM 2465 N N . ASP A 1 308 ? 8.773 27.531 19.641 1 83.56 308 ASP A N 1
ATOM 2466 C CA . ASP A 1 308 ? 8.727 26.969 18.297 1 83.56 308 ASP A CA 1
ATOM 2467 C C . ASP A 1 308 ? 10.102 26.469 17.875 1 83.56 308 ASP A C 1
ATOM 2469 O O . ASP A 1 308 ? 10.211 25.484 17.141 1 83.56 308 ASP A O 1
ATOM 2473 N N . PHE A 1 309 ? 11.086 27.125 18.312 1 85.12 309 PHE A N 1
ATOM 2474 C CA . PHE A 1 309 ? 12.453 26.688 18.031 1 85.12 309 PHE A CA 1
ATOM 2475 C C . PHE A 1 309 ? 12.719 25.312 18.625 1 85.12 309 PHE A C 1
ATOM 2477 O O . PHE A 1 309 ? 13.211 24.422 17.938 1 85.12 309 PHE A O 1
ATOM 2484 N N . PHE A 1 310 ? 12.352 25.156 19.797 1 78.38 310 PHE A N 1
ATOM 2485 C CA . PHE A 1 310 ? 12.617 23.875 20.469 1 78.38 310 PHE A CA 1
ATOM 2486 C C . PHE A 1 310 ? 11.766 22.766 19.859 1 78.38 310 PHE A C 1
ATOM 2488 O O . PHE A 1 310 ? 12.227 21.641 19.703 1 78.38 310 PHE A O 1
ATOM 2495 N N . LYS A 1 311 ? 10.531 23.125 19.531 1 76.12 311 LYS A N 1
ATOM 2496 C CA . LYS A 1 311 ? 9.672 22.156 18.859 1 76.12 311 LYS A CA 1
ATOM 2497 C C . LYS A 1 311 ? 10.297 21.703 17.547 1 76.12 311 LYS A C 1
ATOM 2499 O O . LYS A 1 311 ? 10.352 20.5 17.266 1 76.12 311 LYS A O 1
ATOM 2504 N N . SER A 1 312 ? 10.75 22.641 16.766 1 86.56 312 SER A N 1
ATOM 2505 C CA . SER A 1 312 ? 11.391 22.328 15.492 1 86.56 312 SER A CA 1
ATOM 2506 C C . SER A 1 312 ? 12.664 21.516 15.695 1 86.56 312 SER A C 1
ATOM 2508 O O . SER A 1 312 ? 12.969 20.609 14.906 1 86.56 312 SER A O 1
ATOM 2510 N N . PHE A 1 313 ? 13.312 21.891 16.75 1 83.25 313 PHE A N 1
ATOM 2511 C CA . PHE A 1 313 ? 14.562 21.203 17.047 1 83.25 313 PHE A CA 1
ATOM 2512 C C . PHE A 1 313 ? 14.312 19.75 17.422 1 83.25 313 PHE A C 1
ATOM 2514 O O . PHE A 1 313 ? 15.023 18.844 16.969 1 83.25 313 PHE A O 1
ATOM 2521 N N . ILE A 1 314 ? 13.438 19.5 18.172 1 77.75 314 ILE A N 1
ATOM 2522 C CA . ILE A 1 314 ? 13.102 18.141 18.594 1 77.75 314 ILE A CA 1
ATOM 2523 C C . ILE A 1 314 ? 12.633 17.328 17.391 1 77.75 314 ILE A C 1
ATOM 2525 O O . ILE A 1 314 ? 13.047 16.188 17.203 1 77.75 314 ILE A O 1
ATOM 2529 N N . GLU A 1 315 ? 11.75 17.953 16.641 1 82.19 315 GLU A N 1
ATOM 2530 C CA . GLU A 1 315 ? 11.305 17.281 15.422 1 82.19 315 GLU A CA 1
ATOM 2531 C C . GLU A 1 315 ? 12.477 16.969 14.492 1 82.19 315 GLU A C 1
ATOM 2533 O O . GLU A 1 315 ? 12.523 15.906 13.875 1 82.19 315 GLU A O 1
ATOM 2538 N N . PHE A 1 316 ? 13.406 17.891 14.438 1 88.94 316 PHE A N 1
ATOM 2539 C CA . PHE A 1 316 ? 14.609 17.719 13.625 1 88.94 316 PHE A CA 1
ATOM 2540 C C . PHE A 1 316 ? 15.383 16.484 14.07 1 88.94 316 PHE A C 1
ATOM 2542 O O . PHE A 1 316 ? 15.781 15.664 13.242 1 88.94 316 PHE A O 1
ATOM 2549 N N . ARG A 1 317 ? 15.508 16.375 15.344 1 83.75 317 ARG A N 1
ATOM 2550 C CA . ARG A 1 317 ? 16.234 15.234 15.875 1 83.75 317 ARG A CA 1
ATOM 2551 C C . ARG A 1 317 ? 15.516 13.922 15.578 1 83.75 317 ARG A C 1
ATOM 2553 O O . ARG A 1 317 ? 16.156 12.906 15.289 1 83.75 317 ARG A O 1
ATOM 2560 N N . GLN A 1 318 ? 14.289 14.031 15.641 1 81.06 318 GLN A N 1
ATOM 2561 C CA . GLN A 1 318 ? 13.5 12.852 15.32 1 81.06 318 GLN A CA 1
ATOM 2562 C C . GLN A 1 318 ? 13.672 12.453 13.859 1 81.06 318 GLN A C 1
ATOM 2564 O O . GLN A 1 318 ? 13.805 11.273 13.539 1 81.06 318 GLN A O 1
ATOM 2569 N N . MET A 1 319 ? 13.609 13.453 12.977 1 88.69 319 MET A N 1
ATOM 2570 C CA . MET A 1 319 ? 13.797 13.18 11.555 1 88.69 319 MET A CA 1
ATOM 2571 C C . MET A 1 319 ? 15.172 12.555 11.305 1 88.69 319 MET A C 1
ATOM 2573 O O . MET A 1 319 ? 15.305 11.672 10.461 1 88.69 319 MET A O 1
ATOM 2577 N N . CYS A 1 320 ? 16.125 13.008 12.055 1 89.44 320 CYS A N 1
ATOM 2578 C CA . CYS A 1 320 ? 17.484 12.492 11.891 1 89.44 320 CYS A CA 1
ATOM 2579 C C . CYS A 1 320 ? 17.547 11.016 12.273 1 89.44 320 CYS A C 1
ATOM 2581 O O . CYS A 1 320 ? 18.312 10.258 11.68 1 89.44 320 CYS A O 1
ATOM 2583 N N . ARG A 1 321 ? 16.766 10.68 13.164 1 83.94 321 ARG A N 1
ATOM 2584 C CA . ARG A 1 321 ? 16.75 9.273 13.555 1 83.94 321 ARG A CA 1
ATOM 2585 C C . ARG A 1 321 ? 16.219 8.398 12.422 1 83.94 321 ARG A C 1
ATOM 2587 O O . ARG A 1 321 ? 16.75 7.32 12.164 1 83.94 321 ARG A O 1
ATOM 2594 N N . TYR A 1 322 ? 15.18 8.914 11.789 1 84.94 322 TYR A N 1
ATOM 2595 C CA . TYR A 1 322 ? 14.648 8.18 10.648 1 84.94 322 TYR A CA 1
ATOM 2596 C C . TYR A 1 322 ? 15.656 8.125 9.508 1 84.94 322 TYR A C 1
ATOM 2598 O O . TYR A 1 322 ? 15.812 7.094 8.852 1 84.94 322 TYR A O 1
ATOM 2606 N N . LEU A 1 323 ? 16.312 9.188 9.32 1 91.75 323 LEU A N 1
ATOM 2607 C CA . LEU A 1 323 ? 17.266 9.289 8.211 1 91.75 323 LEU A CA 1
ATOM 2608 C C . LEU A 1 323 ? 18.516 8.461 8.477 1 91.75 323 LEU A C 1
ATOM 2610 O O . LEU A 1 323 ? 19.203 8.047 7.543 1 91.75 323 LEU A O 1
ATOM 2614 N N . ASP A 1 324 ? 18.75 8.289 9.758 1 90.88 324 ASP A N 1
ATOM 2615 C CA . ASP A 1 324 ? 19.875 7.438 10.133 1 90.88 324 ASP A CA 1
ATOM 2616 C C . ASP A 1 324 ? 19.656 6 9.664 1 90.88 324 ASP A C 1
ATOM 2618 O O . ASP A 1 324 ? 20.594 5.332 9.234 1 90.88 324 ASP A O 1
ATOM 2622 N N . LEU A 1 325 ? 18.469 5.605 9.75 1 88.62 325 LEU A N 1
ATOM 2623 C CA . LEU A 1 325 ? 18.125 4.277 9.258 1 88.62 325 LEU A CA 1
ATOM 2624 C C . LEU A 1 325 ? 18.328 4.18 7.754 1 88.62 325 LEU A C 1
ATOM 2626 O O . LEU A 1 325 ? 18.766 3.143 7.246 1 88.62 325 LEU A O 1
ATOM 2630 N N . TYR A 1 326 ? 18.047 5.145 7.098 1 91.62 326 TYR A N 1
ATOM 2631 C CA . TYR A 1 326 ? 18.266 5.156 5.656 1 91.62 326 TYR A CA 1
ATOM 2632 C C . TYR A 1 326 ? 19.75 5.07 5.332 1 91.62 326 TYR A C 1
ATOM 2634 O O . TYR A 1 326 ? 20.156 4.406 4.375 1 91.62 326 TYR A O 1
ATOM 2642 N N . LEU A 1 327 ? 20.531 5.801 6.105 1 93.06 327 LEU A N 1
ATOM 2643 C CA . LEU A 1 327 ? 21.984 5.754 5.875 1 93.06 327 LEU A CA 1
ATOM 2644 C C . LEU A 1 327 ? 22.516 4.344 6.082 1 93.06 327 LEU A C 1
ATOM 2646 O O . LEU A 1 327 ? 23.406 3.898 5.352 1 93.06 327 LEU A O 1
ATOM 2650 N N . GLU A 1 328 ? 21.938 3.705 7.074 1 91.81 328 GLU A N 1
ATOM 2651 C CA . GLU A 1 328 ? 22.297 2.303 7.277 1 91.81 328 GLU A CA 1
ATOM 2652 C C . GLU A 1 328 ? 21.906 1.454 6.074 1 91.81 328 GLU A C 1
ATOM 2654 O O . GLU A 1 328 ? 22.672 0.587 5.641 1 91.81 328 GLU A O 1
ATOM 2659 N N . PHE A 1 329 ? 20.781 1.718 5.582 1 90.75 329 PHE A N 1
ATOM 2660 C CA . PHE A 1 329 ? 20.266 1.015 4.41 1 90.75 329 PHE A CA 1
ATOM 2661 C C . PHE A 1 329 ? 21.125 1.3 3.188 1 90.75 329 PHE A C 1
ATOM 2663 O O . PHE A 1 329 ? 21.422 0.393 2.408 1 90.75 329 PHE A O 1
ATOM 2670 N N . GLU A 1 330 ? 21.5 2.51 3.072 1 90.38 330 GLU A N 1
ATOM 2671 C CA . GLU A 1 330 ? 22.297 2.947 1.936 1 90.38 330 GLU A CA 1
ATOM 2672 C C . GLU A 1 330 ? 23.672 2.305 1.957 1 90.38 330 GLU A C 1
ATOM 2674 O O . GLU A 1 330 ? 24.281 2.076 0.905 1 90.38 330 GLU A O 1
ATOM 2679 N N . GLN A 1 331 ? 24.156 1.931 3.104 1 90.69 331 GLN A N 1
ATOM 2680 C CA . GLN A 1 331 ? 25.5 1.413 3.258 1 90.69 331 GLN A CA 1
ATOM 2681 C C . GLN A 1 331 ? 25.562 -0.076 2.932 1 90.69 331 GLN A C 1
ATOM 2683 O O . GLN A 1 331 ? 26.656 -0.645 2.799 1 90.69 331 GLN A O 1
ATOM 2688 N N . ILE A 1 332 ? 24.453 -0.595 2.742 1 89.94 332 ILE A N 1
ATOM 2689 C CA . ILE A 1 332 ? 24.469 -2.01 2.387 1 89.94 332 ILE A CA 1
ATOM 2690 C C . ILE A 1 332 ? 25.188 -2.207 1.061 1 89.94 332 ILE A C 1
ATOM 2692 O O . ILE A 1 332 ? 24.875 -1.551 0.066 1 89.94 332 ILE A O 1
ATOM 2696 N N . GLU A 1 333 ? 26.141 -3.072 1.067 1 86.38 333 GLU A N 1
ATOM 2697 C CA . GLU A 1 333 ? 26.969 -3.293 -0.114 1 86.38 333 GLU A CA 1
ATOM 2698 C C . GLU A 1 333 ? 26.266 -4.184 -1.129 1 86.38 333 GLU A C 1
ATOM 2700 O O . GLU A 1 333 ? 25.406 -4.988 -0.762 1 86.38 333 GLU A O 1
ATOM 2705 N N . SER A 1 334 ? 26.547 -3.918 -2.385 1 87.81 334 SER A N 1
ATOM 2706 C CA . SER A 1 334 ? 26.016 -4.711 -3.488 1 87.81 334 SER A CA 1
ATOM 2707 C C . SER A 1 334 ? 27.141 -5.379 -4.273 1 87.81 334 SER A C 1
ATOM 2709 O O . SER A 1 334 ? 28.234 -4.816 -4.422 1 87.81 334 SER A O 1
ATOM 2711 N N . SER A 1 335 ? 26.906 -6.617 -4.688 1 83.94 335 SER A N 1
ATOM 2712 C CA . SER A 1 335 ? 27.859 -7.359 -5.508 1 83.94 335 SER A CA 1
ATOM 2713 C C . SER A 1 335 ? 28.094 -6.668 -6.848 1 83.94 335 SER A C 1
ATOM 2715 O O . SER A 1 335 ? 29.156 -6.832 -7.457 1 83.94 335 SER A O 1
ATOM 2717 N N . LYS A 1 336 ? 27.203 -5.891 -7.262 1 83.56 336 LYS A N 1
ATOM 2718 C CA . LYS A 1 336 ? 27.281 -5.219 -8.555 1 83.56 336 LYS A CA 1
ATOM 2719 C C . LYS A 1 336 ? 28.406 -4.18 -8.562 1 83.56 336 LYS A C 1
ATOM 2721 O O . LYS A 1 336 ? 28.938 -3.85 -9.617 1 83.56 336 LYS A O 1
ATOM 2726 N N . ASN A 1 337 ? 28.734 -3.756 -7.426 1 80.31 337 ASN A N 1
ATOM 2727 C CA . ASN A 1 337 ? 29.719 -2.68 -7.336 1 80.31 337 ASN A CA 1
ATOM 2728 C C . ASN A 1 337 ? 31.125 -3.225 -7.184 1 80.31 337 ASN A C 1
ATOM 2730 O O . ASN A 1 337 ? 32.094 -2.465 -7.215 1 80.31 337 ASN A O 1
ATOM 2734 N N . LYS A 1 338 ? 31.219 -4.551 -7.141 1 84.62 338 LYS A N 1
ATOM 2735 C CA . LYS A 1 338 ? 32.531 -5.152 -6.984 1 84.62 338 LYS A CA 1
ATOM 2736 C C . LYS A 1 338 ? 33.188 -5.434 -8.344 1 84.62 338 LYS A C 1
ATOM 2738 O O . LYS A 1 338 ? 32.5 -5.855 -9.281 1 84.62 338 LYS A O 1
ATOM 2743 N N . GLU A 1 339 ? 34.344 -5.098 -8.375 1 87.25 339 GLU A N 1
ATOM 2744 C CA . GLU A 1 339 ? 35.062 -5.402 -9.602 1 87.25 339 GLU A CA 1
ATOM 2745 C C . GLU A 1 339 ? 35.344 -6.898 -9.719 1 87.25 339 GLU A C 1
ATOM 2747 O O . GLU A 1 339 ? 35.625 -7.566 -8.727 1 87.25 339 GLU A O 1
ATOM 2752 N N . GLY A 1 340 ? 35 -7.402 -10.844 1 88.5 340 GLY A N 1
ATOM 2753 C CA . GLY A 1 340 ? 35.219 -8.82 -11.062 1 88.5 340 GLY A CA 1
ATOM 2754 C C . GLY A 1 340 ? 36 -9.117 -12.336 1 88.5 340 GLY A C 1
ATOM 2755 O O . GLY A 1 340 ? 36.344 -8.195 -13.078 1 88.5 340 GLY A O 1
ATOM 2756 N N . LYS A 1 341 ? 36.25 -10.383 -12.484 1 90.69 341 LYS A N 1
ATOM 2757 C CA . LYS A 1 341 ? 36.938 -10.867 -13.672 1 90.69 341 LYS A CA 1
ATOM 2758 C C . LYS A 1 341 ? 36.031 -10.805 -14.898 1 90.69 341 LYS A C 1
ATOM 2760 O O . LYS A 1 341 ? 34.812 -10.953 -14.789 1 90.69 341 LYS A O 1
ATOM 2765 N N . LYS A 1 342 ? 36.625 -10.523 -16.031 1 88.19 342 LYS A N 1
ATOM 2766 C CA . LYS A 1 342 ? 35.906 -10.562 -17.297 1 88.19 342 LYS A CA 1
ATOM 2767 C C . LYS A 1 342 ? 35.75 -12 -17.797 1 88.19 342 LYS A C 1
ATOM 2769 O O . LYS A 1 342 ? 36.625 -12.844 -17.562 1 88.19 342 LYS A O 1
ATOM 2774 N N . ILE A 1 343 ? 34.688 -12.148 -18.391 1 85.81 343 ILE A N 1
ATOM 2775 C CA . ILE A 1 343 ? 34.438 -13.469 -18.953 1 85.81 343 ILE A CA 1
ATOM 2776 C C . ILE A 1 343 ? 35.031 -13.555 -20.359 1 85.81 343 ILE A C 1
ATOM 2778 O O . ILE A 1 343 ? 34.656 -12.789 -21.25 1 85.81 343 ILE A O 1
ATOM 2782 N N . ARG A 1 344 ? 36.031 -14.367 -20.609 1 78.25 344 ARG A N 1
ATOM 2783 C CA . ARG A 1 344 ? 36.812 -14.438 -21.859 1 78.25 344 ARG A CA 1
ATOM 2784 C C . ARG A 1 344 ? 36.031 -15.25 -22.906 1 78.25 344 ARG A C 1
ATOM 2786 O O . ARG A 1 344 ? 35.969 -14.844 -24.078 1 78.25 344 ARG A O 1
ATOM 2793 N N . ASN A 1 345 ? 35.562 -16.547 -22.547 1 76.44 345 ASN A N 1
ATOM 2794 C CA . ASN A 1 345 ? 34.906 -17.406 -23.516 1 76.44 345 ASN A CA 1
ATOM 2795 C C . ASN A 1 345 ? 33.406 -17.547 -23.219 1 76.44 345 ASN A C 1
ATOM 2797 O O . ASN A 1 345 ? 33 -18.375 -22.422 1 76.44 345 ASN A O 1
ATOM 2801 N N . ILE A 1 346 ? 32.656 -16.75 -24 1 78.94 346 ILE A N 1
ATOM 2802 C CA . ILE A 1 346 ? 31.219 -16.672 -23.75 1 78.94 346 ILE A CA 1
ATOM 2803 C C . ILE A 1 346 ? 30.5 -17.844 -24.422 1 78.94 346 ILE A C 1
ATOM 2805 O O . ILE A 1 346 ? 29.406 -18.234 -23.984 1 78.94 346 ILE A O 1
ATOM 2809 N N . ASN A 1 347 ? 31.172 -18.484 -25.312 1 81 347 ASN A N 1
ATOM 2810 C CA . ASN A 1 347 ? 30.484 -19.5 -26.094 1 81 347 ASN A CA 1
ATOM 2811 C C . ASN A 1 347 ? 30.672 -20.891 -25.5 1 81 347 ASN A C 1
ATOM 2813 O O . ASN A 1 347 ? 30 -21.844 -25.922 1 81 347 ASN A O 1
ATOM 2817 N N . GLU A 1 348 ? 31.625 -21.078 -24.641 1 88.56 348 GLU A N 1
ATOM 2818 C CA . GLU A 1 348 ? 31.828 -22.344 -23.938 1 88.56 348 GLU A CA 1
ATOM 2819 C C . GLU A 1 348 ? 31.469 -22.219 -22.453 1 88.56 348 GLU A C 1
ATOM 2821 O O . GLU A 1 348 ? 32.094 -21.438 -21.719 1 88.56 348 GLU A O 1
ATOM 2826 N N . CYS A 1 349 ? 30.484 -22.969 -22.125 1 93.62 349 CYS A N 1
ATOM 2827 C CA . CYS A 1 349 ? 30.016 -22.859 -20.75 1 93.62 349 CYS A CA 1
ATOM 2828 C C . CYS A 1 349 ? 30.031 -24.219 -20.062 1 93.62 349 CYS A C 1
ATOM 2830 O O . CYS A 1 349 ? 29.078 -24.984 -20.188 1 93.62 349 CYS A O 1
ATOM 2832 N N . ASN A 1 350 ? 31.109 -24.562 -19.344 1 95.38 350 ASN A N 1
ATOM 2833 C CA . ASN A 1 350 ? 31.203 -25.734 -18.484 1 95.38 350 ASN A CA 1
ATOM 2834 C C . ASN A 1 350 ? 30.938 -25.375 -17.031 1 95.38 350 ASN A C 1
ATOM 2836 O O . ASN A 1 350 ? 31.672 -24.609 -16.422 1 95.38 350 ASN A O 1
ATOM 2840 N N . ILE A 1 351 ? 29.891 -25.969 -16.469 1 97.56 351 ILE A N 1
ATOM 2841 C CA . ILE A 1 351 ? 29.484 -25.641 -15.109 1 97.56 351 ILE A CA 1
ATOM 2842 C C . ILE A 1 351 ? 29.828 -26.812 -14.18 1 97.56 351 ILE A C 1
ATOM 2844 O O . ILE A 1 351 ? 29.578 -27.969 -14.508 1 97.56 351 ILE A O 1
ATOM 2848 N N . GLU A 1 352 ? 30.406 -26.5 -13.086 1 97.88 352 GLU A N 1
ATOM 2849 C CA . GLU A 1 352 ? 30.75 -27.531 -12.117 1 97.88 352 GLU A CA 1
ATOM 2850 C C . GLU A 1 352 ? 30.359 -27.125 -10.703 1 97.88 352 GLU A C 1
ATOM 2852 O O . GLU A 1 352 ? 30.766 -26.062 -10.227 1 97.88 352 GLU A O 1
ATOM 2857 N N . PHE A 1 353 ? 29.516 -27.891 -10.086 1 98.19 353 PHE A N 1
ATOM 2858 C CA . PHE A 1 353 ? 29.266 -27.781 -8.656 1 98.19 353 PHE A CA 1
ATOM 2859 C C . PHE A 1 353 ? 30.203 -28.703 -7.867 1 98.19 353 PHE A C 1
ATOM 2861 O O . PHE A 1 353 ? 30.25 -29.906 -8.109 1 98.19 353 PHE A O 1
ATOM 2868 N N . LYS A 1 354 ? 30.906 -28.125 -6.973 1 97.94 354 LYS A N 1
ATOM 2869 C CA . LYS A 1 354 ? 31.859 -28.891 -6.172 1 97.94 354 LYS A CA 1
ATOM 2870 C C . LYS A 1 354 ? 31.453 -28.891 -4.699 1 97.94 354 LYS A C 1
ATOM 2872 O O . LYS A 1 354 ? 31.797 -27.969 -3.955 1 97.94 354 LYS A O 1
ATOM 2877 N N . ASN A 1 355 ? 30.875 -30 -4.223 1 97.62 355 ASN A N 1
ATOM 2878 C CA . ASN A 1 355 ? 30.5 -30.188 -2.826 1 97.62 355 ASN A CA 1
ATOM 2879 C C . ASN A 1 355 ? 29.734 -28.984 -2.277 1 97.62 355 ASN A C 1
ATOM 2881 O O . ASN A 1 355 ? 30.078 -28.469 -1.217 1 97.62 355 ASN A O 1
ATOM 2885 N N . VAL A 1 356 ? 28.797 -28.578 -3.031 1 97.94 356 VAL A N 1
ATOM 2886 C CA . VAL A 1 356 ? 28.062 -27.344 -2.707 1 97.94 356 VAL A CA 1
ATOM 2887 C C . VAL A 1 356 ? 27.016 -27.641 -1.647 1 97.94 356 VAL A C 1
ATOM 2889 O O . VAL A 1 356 ? 26.203 -28.562 -1.803 1 97.94 356 VAL A O 1
ATOM 2892 N N . SER A 1 357 ? 27.031 -26.953 -0.582 1 97.75 357 SER A N 1
ATOM 2893 C CA . SER A 1 357 ? 26.016 -26.969 0.463 1 97.75 357 SER A CA 1
ATOM 2894 C C . SER A 1 357 ? 25.453 -25.562 0.704 1 97.75 357 SER A C 1
ATOM 2896 O O . SER A 1 357 ? 26.141 -24.562 0.521 1 97.75 357 SER A O 1
ATOM 2898 N N . PHE A 1 358 ? 24.203 -25.547 0.97 1 96 358 PHE A N 1
ATOM 2899 C CA . PHE A 1 358 ? 23.578 -24.25 1.135 1 96 358 PHE A CA 1
ATOM 2900 C C . PHE A 1 358 ? 22.484 -24.297 2.186 1 96 358 PHE A C 1
ATOM 2902 O O . PHE A 1 358 ? 21.75 -25.297 2.271 1 96 358 PHE A O 1
ATOM 2909 N N . LYS A 1 359 ? 22.422 -23.359 2.971 1 91.31 359 LYS A N 1
ATOM 2910 C CA . LYS A 1 359 ? 21.344 -23.094 3.914 1 91.31 359 LYS A CA 1
ATOM 2911 C C . LYS A 1 359 ? 20.859 -21.656 3.828 1 91.31 359 LYS A C 1
ATOM 2913 O O . LYS A 1 359 ? 21.688 -20.734 3.705 1 91.31 359 LYS A O 1
ATOM 2918 N N . TYR A 1 360 ? 19.609 -21.453 3.65 1 84.19 360 TYR A N 1
ATOM 2919 C CA . TYR A 1 360 ? 19.078 -20.109 3.596 1 84.19 360 TYR A CA 1
ATOM 2920 C C . TYR A 1 360 ? 19.406 -19.328 4.867 1 84.19 360 TYR A C 1
ATOM 2922 O O . TYR A 1 360 ? 19.609 -19.922 5.926 1 84.19 360 TYR A O 1
ATOM 2930 N N . PRO A 1 361 ? 19.391 -18 4.703 1 75.06 361 PRO A N 1
ATOM 2931 C CA . PRO A 1 361 ? 19.703 -17.203 5.891 1 75.06 361 PRO A CA 1
ATOM 2932 C C . PRO A 1 361 ? 18.75 -17.469 7.051 1 75.06 361 PRO A C 1
ATOM 2934 O O . PRO A 1 361 ? 17.531 -17.547 6.844 1 75.06 361 PRO A O 1
ATOM 2937 N N . ARG A 1 362 ? 19.203 -17.766 8.164 1 67.56 362 ARG A N 1
ATOM 2938 C CA . ARG A 1 362 ? 18.484 -17.953 9.414 1 67.56 362 ARG A CA 1
ATOM 2939 C C . ARG A 1 362 ? 17.859 -19.344 9.492 1 67.56 362 ARG A C 1
ATOM 2941 O O . ARG A 1 362 ? 16.969 -19.578 10.305 1 67.56 362 ARG A O 1
ATOM 2948 N N . SER A 1 363 ? 18.094 -20.094 8.492 1 74.62 363 SER A N 1
ATOM 2949 C CA . SER A 1 363 ? 17.703 -21.484 8.594 1 74.62 363 SER A CA 1
ATOM 2950 C C . SER A 1 363 ? 18.812 -22.344 9.172 1 74.62 363 SER A C 1
ATOM 2952 O O . SER A 1 363 ? 20 -22.078 8.93 1 74.62 363 SER A O 1
ATOM 2954 N N . GLU A 1 364 ? 18.453 -23.234 10.031 1 77.31 364 GLU A N 1
ATOM 2955 C CA . GLU A 1 364 ? 19.438 -24.141 10.602 1 77.31 364 GLU A CA 1
ATOM 2956 C C . GLU A 1 364 ? 19.656 -25.359 9.719 1 77.31 364 GLU A C 1
ATOM 2958 O O . GLU A 1 364 ? 20.703 -26.016 9.781 1 77.31 364 GLU A O 1
ATOM 2963 N N . ASN A 1 365 ? 18.719 -25.609 8.883 1 85.12 365 ASN A N 1
ATOM 2964 C CA . ASN A 1 365 ? 18.797 -26.812 8.062 1 85.12 365 ASN A CA 1
ATOM 2965 C C . ASN A 1 365 ? 19.359 -26.531 6.676 1 85.12 365 ASN A C 1
ATOM 2967 O O . ASN A 1 365 ? 19.062 -25.469 6.098 1 85.12 365 ASN A O 1
ATOM 2971 N N . TYR A 1 366 ? 20.125 -27.406 6.215 1 92.25 366 TYR A N 1
ATOM 2972 C CA . TYR A 1 366 ? 20.656 -27.312 4.859 1 92.25 366 TYR A CA 1
ATOM 2973 C C . TYR A 1 366 ? 19.609 -27.703 3.826 1 92.25 366 TYR A C 1
ATOM 2975 O O . TYR A 1 366 ? 18.953 -28.734 3.957 1 92.25 366 TYR A O 1
ATOM 2983 N N . THR A 1 367 ? 19.422 -26.828 2.93 1 91.62 367 THR A N 1
ATOM 2984 C CA . THR A 1 367 ? 18.516 -27.125 1.814 1 91.62 367 THR A CA 1
ATOM 2985 C C . THR A 1 367 ? 19.234 -27.953 0.752 1 91.62 367 THR A C 1
ATOM 2987 O O . THR A 1 367 ? 18.609 -28.797 0.097 1 91.62 367 THR A O 1
ATOM 2990 N N . LEU A 1 368 ? 20.469 -27.656 0.494 1 95.94 368 LEU A N 1
ATOM 2991 C CA . LEU A 1 368 ? 21.344 -28.469 -0.344 1 95.94 368 LEU A CA 1
ATOM 2992 C C . LEU A 1 368 ? 22.516 -29.016 0.458 1 95.94 368 LEU A C 1
ATOM 2994 O O . LEU A 1 368 ? 23.094 -28.297 1.288 1 95.94 368 LEU A O 1
ATOM 2998 N N . LYS A 1 369 ? 22.828 -30.281 0.267 1 97.19 369 LYS A N 1
ATOM 2999 C CA . LYS A 1 369 ? 23.891 -30.953 1.006 1 97.19 369 LYS A CA 1
ATOM 3000 C C . LYS A 1 369 ? 24.891 -31.609 0.056 1 97.19 369 LYS A C 1
ATOM 3002 O O . LYS A 1 369 ? 24.578 -32.625 -0.579 1 97.19 369 LYS A O 1
ATOM 3007 N N . ASN A 1 370 ? 26.031 -31.062 0.044 1 96.75 370 ASN A N 1
ATOM 3008 C CA . ASN A 1 370 ? 27.172 -31.656 -0.655 1 96.75 370 ASN A CA 1
ATOM 3009 C C . ASN A 1 370 ? 26.812 -32.031 -2.088 1 96.75 370 ASN A C 1
ATOM 3011 O O . ASN A 1 370 ? 27.016 -33.188 -2.498 1 96.75 370 ASN A O 1
ATOM 3015 N N . VAL A 1 371 ? 26.266 -31.156 -2.832 1 97.62 371 VAL A N 1
ATOM 3016 C CA . VAL A 1 371 ? 25.859 -31.375 -4.215 1 97.62 371 VAL A CA 1
ATOM 3017 C C . VAL A 1 371 ? 27.062 -31.234 -5.145 1 97.62 371 VAL A C 1
ATOM 3019 O O . VAL A 1 371 ? 27.719 -30.203 -5.164 1 97.62 371 VAL A O 1
ATOM 3022 N N . SER A 1 372 ? 27.391 -32.281 -5.805 1 97.88 372 SER A N 1
ATOM 3023 C CA . SER A 1 372 ? 28.453 -32.281 -6.801 1 97.88 372 SER A CA 1
ATOM 3024 C C . SER A 1 372 ? 27.953 -32.781 -8.156 1 97.88 372 SER A C 1
ATOM 3026 O O . SER A 1 372 ? 27.375 -33.875 -8.25 1 97.88 372 SER A O 1
ATOM 3028 N N . ILE A 1 373 ? 28.109 -31.969 -9.188 1 97.62 373 ILE A N 1
ATOM 3029 C CA . ILE A 1 373 ? 27.656 -32.344 -10.523 1 97.62 373 ILE A CA 1
ATOM 3030 C C . ILE A 1 373 ? 28.422 -31.516 -11.57 1 97.62 373 ILE A C 1
ATOM 3032 O O . ILE A 1 373 ? 28.828 -30.391 -11.312 1 97.62 373 ILE A O 1
ATOM 3036 N N . ASN A 1 374 ? 28.641 -32.125 -12.703 1 97.06 374 ASN A N 1
ATOM 3037 C CA . ASN A 1 374 ? 29.25 -31.453 -13.852 1 97.06 374 ASN A CA 1
ATOM 3038 C C . ASN A 1 374 ? 28.266 -31.359 -15.023 1 97.06 374 ASN A C 1
ATOM 3040 O O . ASN A 1 374 ? 27.656 -32.344 -15.414 1 97.06 374 ASN A O 1
ATOM 3044 N N . ILE A 1 375 ? 28.094 -30.219 -15.555 1 97.12 375 ILE A N 1
ATOM 3045 C CA . ILE A 1 375 ? 27.281 -29.969 -16.734 1 97.12 375 ILE A CA 1
ATOM 3046 C C . ILE A 1 375 ? 28.156 -29.453 -17.875 1 97.12 375 ILE A C 1
ATOM 3048 O O . ILE A 1 375 ? 28.656 -28.328 -17.828 1 97.12 375 ILE A O 1
ATOM 3052 N N . ASN A 1 376 ? 28.25 -30.234 -18.875 1 96.12 376 ASN A N 1
ATOM 3053 C CA . ASN A 1 376 ? 29.125 -29.906 -20 1 96.12 376 ASN A CA 1
ATOM 3054 C C . ASN A 1 376 ? 28.484 -28.891 -20.938 1 96.12 376 ASN A C 1
ATOM 3056 O O . ASN A 1 376 ? 27.266 -28.719 -20.938 1 96.12 376 ASN A O 1
ATOM 3060 N N . ASN A 1 377 ? 29.375 -28.219 -21.688 1 95.56 377 ASN A N 1
ATOM 3061 C CA . ASN A 1 377 ? 28.906 -27.25 -22.688 1 95.56 377 ASN A CA 1
ATOM 3062 C C . ASN A 1 377 ? 27.906 -27.891 -23.656 1 95.56 377 ASN A C 1
ATOM 3064 O O . ASN A 1 377 ? 28.203 -28.922 -24.25 1 95.56 377 ASN A O 1
ATOM 3068 N N . GLY A 1 378 ? 26.703 -27.266 -23.719 1 93.69 378 GLY A N 1
ATOM 3069 C CA . GLY A 1 378 ? 25.688 -27.719 -24.656 1 93.69 378 GLY A CA 1
ATOM 3070 C C . GLY A 1 378 ? 24.844 -28.859 -24.125 1 93.69 378 GLY A C 1
ATOM 3071 O O . GLY A 1 378 ? 23.906 -29.312 -24.781 1 93.69 378 GLY A O 1
ATOM 3072 N N . GLU A 1 379 ? 25.141 -29.281 -22.922 1 94.81 379 GLU A N 1
ATOM 3073 C CA . GLU A 1 379 ? 24.406 -30.391 -22.312 1 94.81 379 GLU A CA 1
ATOM 3074 C C . GLU A 1 379 ? 23.031 -29.938 -21.797 1 94.81 379 GLU A C 1
ATOM 3076 O O . GLU A 1 379 ? 22.906 -28.828 -21.266 1 94.81 379 GLU A O 1
ATOM 3081 N N . LYS A 1 380 ? 22.047 -30.766 -22.031 1 93.62 380 LYS A N 1
ATOM 3082 C CA . LYS A 1 380 ? 20.703 -30.531 -21.5 1 93.62 380 LYS A CA 1
ATOM 3083 C C . LYS A 1 380 ? 20.438 -31.406 -20.281 1 93.62 380 LYS A C 1
ATOM 3085 O O . LYS A 1 380 ? 20.375 -32.625 -20.391 1 93.62 380 LYS A O 1
ATOM 3090 N N . LEU A 1 381 ? 20.297 -30.75 -19.172 1 95.12 381 LEU A N 1
ATOM 3091 C CA . LEU A 1 381 ? 20.125 -31.438 -17.891 1 95.12 381 LEU A CA 1
ATOM 3092 C C . LEU A 1 381 ? 18.703 -31.281 -17.375 1 95.12 381 LEU A C 1
ATOM 3094 O O . LEU A 1 381 ? 18.172 -30.172 -17.312 1 95.12 381 LEU A O 1
ATOM 3098 N N . SER A 1 382 ? 18.078 -32.406 -17.078 1 93.5 382 SER A N 1
ATOM 3099 C CA . SER A 1 382 ? 16.781 -32.406 -16.391 1 93.5 382 SER A CA 1
ATOM 3100 C C . SER A 1 382 ? 16.953 -32.562 -14.891 1 93.5 382 SER A C 1
ATOM 3102 O O . SER A 1 382 ? 17.656 -33.469 -14.438 1 93.5 382 SER A O 1
ATOM 3104 N N . VAL A 1 383 ? 16.406 -31.641 -14.18 1 94.06 383 VAL A N 1
ATOM 3105 C CA . VAL A 1 383 ? 16.438 -31.719 -12.727 1 94.06 383 VAL A CA 1
ATOM 3106 C C . VAL A 1 383 ? 15.055 -32.094 -12.203 1 94.06 383 VAL A C 1
ATOM 3108 O O . VAL A 1 383 ? 14.094 -31.328 -12.383 1 94.06 383 VAL A O 1
ATOM 3111 N N . VAL A 1 384 ? 14.969 -33.25 -11.539 1 91.81 384 VAL A N 1
ATOM 3112 C CA . VAL A 1 384 ? 13.672 -33.719 -11.062 1 91.81 384 VAL A CA 1
ATOM 3113 C C . VAL A 1 384 ? 13.766 -34.094 -9.586 1 91.81 384 VAL A C 1
ATOM 3115 O O . VAL A 1 384 ? 14.867 -34.312 -9.062 1 91.81 384 VAL A O 1
ATOM 3118 N N . GLY A 1 385 ? 12.703 -34.094 -8.93 1 88.56 385 GLY A N 1
ATOM 3119 C CA . GLY A 1 385 ? 12.609 -34.406 -7.512 1 88.56 385 GLY A CA 1
ATOM 3120 C C . GLY A 1 385 ? 11.289 -33.969 -6.891 1 88.56 385 GLY A C 1
ATOM 3121 O O . GLY A 1 385 ? 10.5 -33.281 -7.527 1 88.56 385 GLY A O 1
ATOM 3122 N N . LEU A 1 386 ? 11.109 -34.438 -5.703 1 85.94 386 LEU A N 1
ATOM 3123 C CA . LEU A 1 386 ? 9.891 -34.062 -4.992 1 85.94 386 LEU A CA 1
ATOM 3124 C C . LEU A 1 386 ? 9.914 -32.625 -4.57 1 85.94 386 LEU A C 1
ATOM 3126 O O . LEU A 1 386 ? 10.938 -31.938 -4.691 1 85.94 386 LEU A O 1
ATOM 3130 N N . ASN A 1 387 ? 8.75 -32.156 -4.215 1 79.31 387 ASN A N 1
ATOM 3131 C CA . ASN A 1 387 ? 8.672 -30.797 -3.717 1 79.31 387 ASN A CA 1
ATOM 3132 C C . ASN A 1 387 ? 9.602 -30.578 -2.525 1 79.31 387 ASN A C 1
ATOM 3134 O O . ASN A 1 387 ? 9.664 -31.422 -1.626 1 79.31 387 ASN A O 1
ATOM 3138 N N . GLY A 1 388 ? 10.336 -29.5 -2.564 1 78.88 388 GLY A N 1
ATOM 3139 C CA . GLY A 1 388 ? 11.219 -29.172 -1.457 1 78.88 388 GLY A CA 1
ATOM 3140 C C . GLY A 1 388 ? 12.555 -29.906 -1.531 1 78.88 388 GLY A C 1
ATOM 3141 O O . GLY A 1 388 ? 13.359 -29.828 -0.602 1 78.88 388 GLY A O 1
ATOM 3142 N N . ALA A 1 389 ? 12.766 -30.547 -2.658 1 87.12 389 ALA A N 1
ATOM 3143 C CA . ALA A 1 389 ? 13.984 -31.359 -2.771 1 87.12 389 ALA A CA 1
ATOM 3144 C C . ALA A 1 389 ? 15.203 -30.484 -2.992 1 87.12 389 ALA A C 1
ATOM 3146 O O . ALA A 1 389 ? 16.344 -30.953 -2.906 1 87.12 389 ALA A O 1
ATOM 3147 N N . GLY A 1 390 ? 15.023 -29.172 -3.279 1 89.38 390 GLY A N 1
ATOM 3148 C CA . GLY A 1 390 ? 16.156 -28.266 -3.426 1 89.38 390 GLY A CA 1
ATOM 3149 C C . GLY A 1 390 ? 16.391 -27.844 -4.863 1 89.38 390 GLY A C 1
ATOM 3150 O O . GLY A 1 390 ? 17.391 -27.188 -5.164 1 89.38 390 GLY A O 1
ATOM 3151 N N . LYS A 1 391 ? 15.555 -28.172 -5.785 1 91.12 391 LYS A N 1
ATOM 3152 C CA . LYS A 1 391 ? 15.719 -27.922 -7.215 1 91.12 391 LYS A CA 1
ATOM 3153 C C . LYS A 1 391 ? 15.836 -26.438 -7.5 1 91.12 391 LYS A C 1
ATOM 3155 O O . LYS A 1 391 ? 16.766 -26 -8.18 1 91.12 391 LYS A O 1
ATOM 3160 N N . THR A 1 392 ? 14.891 -25.625 -6.93 1 88.06 392 THR A N 1
ATOM 3161 C CA . THR A 1 392 ? 14.891 -24.188 -7.152 1 88.06 392 THR A CA 1
ATOM 3162 C C . THR A 1 392 ? 16.125 -23.547 -6.531 1 88.06 392 THR A C 1
ATOM 3164 O O . THR A 1 392 ? 16.688 -22.609 -7.098 1 88.06 392 THR A O 1
ATOM 3167 N N . THR A 1 393 ? 16.531 -24.031 -5.371 1 91.94 393 THR A N 1
ATOM 3168 C CA . THR A 1 393 ? 17.734 -23.531 -4.703 1 91.94 393 THR A CA 1
ATOM 3169 C C . THR A 1 393 ? 18.969 -23.766 -5.555 1 91.94 393 THR A C 1
ATOM 3171 O O . THR A 1 393 ? 19.859 -22.906 -5.633 1 91.94 393 THR A O 1
ATOM 3174 N N . PHE A 1 394 ? 19 -24.938 -6.191 1 95.12 394 PHE A N 1
ATOM 3175 C CA . PHE A 1 394 ? 20.094 -25.297 -7.094 1 95.12 394 PHE A CA 1
ATOM 3176 C C . PHE A 1 394 ? 20.266 -24.25 -8.18 1 95.12 394 PHE A C 1
ATOM 3178 O O . PHE A 1 394 ? 21.391 -23.781 -8.422 1 95.12 394 PHE A O 1
ATOM 3185 N N . ILE A 1 395 ? 19.203 -23.734 -8.727 1 94.81 395 ILE A N 1
ATOM 3186 C CA . ILE A 1 395 ? 19.234 -22.75 -9.797 1 94.81 395 ILE A CA 1
ATOM 3187 C C . ILE A 1 395 ? 19.578 -21.375 -9.227 1 94.81 395 ILE A C 1
ATOM 3189 O O . ILE A 1 395 ? 20.266 -20.578 -9.867 1 94.81 395 ILE A O 1
ATOM 3193 N N . LYS A 1 396 ? 19.047 -21.047 -8.078 1 94.31 396 LYS A N 1
ATOM 3194 C CA . LYS A 1 396 ? 19.312 -19.766 -7.453 1 94.31 396 LYS A CA 1
ATOM 3195 C C . LYS A 1 396 ? 20.797 -19.578 -7.184 1 94.31 396 LYS A C 1
ATOM 3197 O O . LYS A 1 396 ? 21.328 -18.469 -7.277 1 94.31 396 LYS A O 1
ATOM 3202 N N . LEU A 1 397 ? 21.484 -20.688 -6.852 1 96.19 397 LEU A N 1
ATOM 3203 C CA . LEU A 1 397 ? 22.922 -20.641 -6.617 1 96.19 397 LEU A CA 1
ATOM 3204 C C . LEU A 1 397 ? 23.672 -20.469 -7.926 1 96.19 397 LEU A C 1
ATOM 3206 O O . LEU A 1 397 ? 24.625 -19.672 -7.996 1 96.19 397 LEU A O 1
ATOM 3210 N N . LEU A 1 398 ? 23.219 -21.188 -8.945 1 97.06 398 LEU A N 1
ATOM 3211 C CA . LEU A 1 398 ? 23.844 -21.062 -10.258 1 97.06 398 LEU A CA 1
ATOM 3212 C C . LEU A 1 398 ? 23.734 -19.641 -10.789 1 97.06 398 LEU A C 1
ATOM 3214 O O . LEU A 1 398 ? 24.656 -19.141 -11.422 1 97.06 398 LEU A O 1
ATOM 3218 N N . THR A 1 399 ? 22.641 -18.984 -10.484 1 96.38 399 THR A N 1
ATOM 3219 C CA . THR A 1 399 ? 22.375 -17.656 -11.016 1 96.38 399 THR A CA 1
ATOM 3220 C C . THR A 1 399 ? 22.906 -16.578 -10.07 1 96.38 399 THR A C 1
ATOM 3222 O O . THR A 1 399 ? 22.578 -15.398 -10.219 1 96.38 399 THR A O 1
ATOM 3225 N N . ARG A 1 400 ? 23.609 -16.922 -9.055 1 94.75 400 ARG A N 1
ATOM 3226 C CA . ARG A 1 400 ? 24.266 -16.062 -8.094 1 94.75 400 ARG A CA 1
ATOM 3227 C C . ARG A 1 400 ? 23.266 -15.18 -7.355 1 94.75 400 ARG A C 1
ATOM 3229 O O . ARG A 1 400 ? 23.562 -14.039 -6.996 1 94.75 400 ARG A O 1
ATOM 3236 N N . LEU A 1 401 ? 22.047 -15.633 -7.316 1 92.62 401 LEU A N 1
ATOM 3237 C CA . LEU A 1 401 ? 21.078 -14.969 -6.461 1 92.62 401 LEU A CA 1
ATOM 3238 C C . LEU A 1 401 ? 21.391 -15.211 -4.988 1 92.62 401 LEU A C 1
ATOM 3240 O O . LEU A 1 401 ? 21.031 -14.406 -4.129 1 92.62 401 LEU A O 1
ATOM 3244 N N . TYR A 1 402 ? 22.016 -16.359 -4.758 1 92.88 402 TYR A N 1
ATOM 3245 C CA . TYR A 1 402 ? 22.578 -16.719 -3.455 1 92.88 402 TYR A CA 1
ATOM 3246 C C . TYR A 1 402 ? 24.016 -17.203 -3.594 1 92.88 402 TYR A C 1
ATOM 3248 O O . TYR A 1 402 ? 24.438 -17.594 -4.684 1 92.88 402 TYR A O 1
ATOM 3256 N N . GLU A 1 403 ? 24.672 -17.156 -2.457 1 92.81 403 GLU A N 1
ATOM 3257 C CA . GLU A 1 403 ? 26.016 -17.734 -2.4 1 92.81 403 GLU A CA 1
ATOM 3258 C C . GLU A 1 403 ? 26.047 -19.031 -1.6 1 92.81 403 GLU A C 1
ATOM 3260 O O . GLU A 1 403 ? 25.375 -19.141 -0.571 1 92.81 403 GLU A O 1
ATOM 3265 N N . PRO A 1 404 ? 26.75 -19.969 -2.162 1 95.88 404 PRO A N 1
ATOM 3266 C CA . PRO A 1 404 ? 26.844 -21.234 -1.425 1 95.88 404 PRO A CA 1
ATOM 3267 C C . PRO A 1 404 ? 27.469 -21.062 -0.043 1 95.88 404 PRO A C 1
ATOM 3269 O O . PRO A 1 404 ? 28.328 -20.203 0.147 1 95.88 404 PRO A O 1
ATOM 3272 N N . ALA A 1 405 ? 27.016 -21.891 0.898 1 94.62 405 ALA A N 1
ATOM 3273 C CA . ALA A 1 405 ? 27.578 -21.891 2.242 1 94.62 405 ALA A CA 1
ATOM 3274 C C . ALA A 1 405 ? 28.922 -22.641 2.273 1 94.62 405 ALA A C 1
ATOM 3276 O O . ALA A 1 405 ? 29.844 -22.234 2.973 1 94.62 405 ALA A O 1
ATOM 3277 N N . GLU A 1 406 ? 28.938 -23.75 1.646 1 96.19 406 GLU A N 1
ATOM 3278 C CA . GLU A 1 406 ? 30.141 -24.578 1.475 1 96.19 406 GLU A CA 1
ATOM 3279 C C . GLU A 1 406 ? 30.297 -25.016 0.023 1 96.19 406 GLU A C 1
ATOM 3281 O O . GLU A 1 406 ? 29.328 -25.062 -0.732 1 96.19 406 GLU A O 1
ATOM 3286 N N . GLY A 1 407 ? 31.516 -25.172 -0.34 1 97.38 407 GLY A N 1
ATOM 3287 C CA . GLY A 1 407 ? 31.781 -25.578 -1.713 1 97.38 407 GLY A CA 1
ATOM 3288 C C . GLY A 1 407 ? 31.844 -24.406 -2.674 1 97.38 407 GLY A C 1
ATOM 3289 O O . GLY A 1 407 ? 31.969 -23.25 -2.25 1 97.38 407 GLY A O 1
ATOM 3290 N N . GLU A 1 408 ? 31.891 -24.672 -3.955 1 97.56 408 GLU A N 1
ATOM 3291 C CA . GLU A 1 408 ? 31.953 -23.594 -4.941 1 97.56 408 GLU A CA 1
ATOM 3292 C C . GLU A 1 408 ? 31.328 -24.031 -6.262 1 97.56 408 GLU A C 1
ATOM 3294 O O . GLU A 1 408 ? 31.172 -25.219 -6.527 1 97.56 408 GLU A O 1
ATOM 3299 N N . ILE A 1 409 ? 30.922 -23.156 -7 1 97.94 409 ILE A N 1
ATOM 3300 C CA . ILE A 1 409 ? 30.406 -23.344 -8.352 1 97.94 409 ILE A CA 1
ATOM 3301 C C . ILE A 1 409 ? 31.344 -22.703 -9.359 1 97.94 409 ILE A C 1
ATOM 3303 O O . ILE A 1 409 ? 31.703 -21.531 -9.234 1 97.94 409 ILE A O 1
ATOM 3307 N N . LEU A 1 410 ? 31.734 -23.5 -10.289 1 97.19 410 LEU A N 1
ATOM 3308 C CA . LEU A 1 410 ? 32.719 -23.047 -11.258 1 97.19 410 LEU A CA 1
ATOM 3309 C C . LEU A 1 410 ? 32.094 -22.953 -12.648 1 97.19 410 LEU A C 1
ATOM 3311 O O . LEU A 1 410 ? 31.281 -23.797 -13.031 1 97.19 410 LEU A O 1
ATOM 3315 N N . LEU A 1 411 ? 32.469 -21.953 -13.359 1 96.25 411 LEU A N 1
ATOM 3316 C CA . LEU A 1 411 ? 32.219 -21.812 -14.797 1 96.25 411 LEU A CA 1
ATOM 3317 C C . LEU A 1 411 ? 33.531 -21.766 -15.562 1 96.25 411 LEU A C 1
ATOM 3319 O O . LEU A 1 411 ? 34.344 -20.828 -15.391 1 96.25 411 LEU A O 1
ATOM 3323 N N . ASN A 1 412 ? 33.719 -22.766 -16.344 1 94.5 412 ASN A N 1
ATOM 3324 C CA . ASN A 1 412 ? 35 -22.891 -17.078 1 94.5 412 ASN A CA 1
ATOM 3325 C C . ASN A 1 412 ? 36.188 -22.859 -16.141 1 94.5 412 ASN A C 1
ATOM 3327 O O . ASN A 1 412 ? 37.156 -22.156 -16.406 1 94.5 412 ASN A O 1
ATOM 3331 N N . GLY A 1 413 ? 36 -23.391 -15 1 93.12 413 GLY A N 1
ATOM 3332 C CA . GLY A 1 413 ? 37.094 -23.578 -14.07 1 93.12 413 GLY A CA 1
ATOM 3333 C C . GLY A 1 413 ? 37.281 -22.422 -13.109 1 93.12 413 GLY A C 1
ATOM 3334 O O . GLY A 1 413 ? 38.094 -22.484 -12.18 1 93.12 413 GLY A O 1
ATOM 3335 N N . VAL A 1 414 ? 36.562 -21.375 -13.266 1 94.81 414 VAL A N 1
ATOM 3336 C CA . VAL A 1 414 ? 36.656 -20.203 -12.398 1 94.81 414 VAL A CA 1
ATOM 3337 C C . VAL A 1 414 ? 35.406 -20.078 -11.555 1 94.81 414 VAL A C 1
ATOM 3339 O O . VAL A 1 414 ? 34.281 -20.312 -12.039 1 94.81 414 VAL A O 1
ATOM 3342 N N . ASN A 1 415 ? 35.594 -19.688 -10.328 1 96.12 415 ASN A N 1
ATOM 3343 C CA . ASN A 1 415 ? 34.469 -19.5 -9.438 1 96.12 415 ASN A CA 1
ATOM 3344 C C . ASN A 1 415 ? 33.531 -18.406 -9.945 1 96.12 415 ASN A C 1
ATOM 3346 O O . ASN A 1 415 ? 34 -17.312 -10.305 1 96.12 415 ASN A O 1
ATOM 3350 N N . ILE A 1 416 ? 32.25 -18.672 -9.961 1 95.81 416 ILE A N 1
ATOM 3351 C CA . ILE A 1 416 ? 31.281 -17.75 -10.547 1 95.81 416 ILE A CA 1
ATOM 3352 C C . ILE A 1 416 ? 31.25 -16.453 -9.75 1 95.81 416 ILE A C 1
ATOM 3354 O O . ILE A 1 416 ? 30.906 -15.398 -10.281 1 95.81 416 ILE A O 1
ATOM 3358 N N . GLY A 1 417 ? 31.656 -16.484 -8.469 1 93.94 417 GLY A N 1
ATOM 3359 C CA . GLY A 1 417 ? 31.688 -15.305 -7.613 1 93.94 417 GLY A CA 1
ATOM 3360 C C . GLY A 1 417 ? 32.812 -14.336 -7.977 1 93.94 417 GLY A C 1
ATOM 3361 O O . GLY A 1 417 ? 32.781 -13.172 -7.566 1 93.94 417 GLY A O 1
ATOM 3362 N N . GLU A 1 418 ? 33.719 -14.766 -8.75 1 94.06 418 GLU A N 1
ATOM 3363 C CA . GLU A 1 418 ? 34.875 -13.938 -9.125 1 94.06 418 GLU A CA 1
ATOM 3364 C C . GLU A 1 418 ? 34.594 -13.141 -10.391 1 94.06 418 GLU A C 1
ATOM 3366 O O . GLU A 1 418 ? 35.281 -12.156 -10.672 1 94.06 418 GLU A O 1
ATOM 3371 N N . TYR A 1 419 ? 33.625 -13.555 -11.188 1 94.06 419 TYR A N 1
ATOM 3372 C CA . TYR A 1 419 ? 33.281 -12.836 -12.406 1 94.06 419 TYR A CA 1
ATOM 3373 C C . TYR A 1 419 ? 32.562 -11.531 -12.086 1 94.06 419 TYR A C 1
ATOM 3375 O O . TYR A 1 419 ? 31.938 -11.406 -11.031 1 94.06 419 TYR A O 1
ATOM 3383 N N . ASN A 1 420 ? 32.781 -10.617 -12.992 1 93.19 420 ASN A N 1
ATOM 3384 C CA . ASN A 1 420 ? 31.922 -9.438 -12.906 1 93.19 420 ASN A CA 1
ATOM 3385 C C . ASN A 1 420 ? 30.453 -9.797 -12.93 1 93.19 420 ASN A C 1
ATOM 3387 O O . ASN A 1 420 ? 30.016 -10.609 -13.75 1 93.19 420 ASN A O 1
ATOM 3391 N N . TYR A 1 421 ? 29.719 -9.234 -12.062 1 93.31 421 TYR A N 1
ATOM 3392 C CA . TYR A 1 421 ? 28.328 -9.633 -11.828 1 93.31 421 TYR A CA 1
ATOM 3393 C C . TYR A 1 421 ? 27.5 -9.453 -13.086 1 93.31 421 TYR A C 1
ATOM 3395 O O . TYR A 1 421 ? 26.797 -10.375 -13.516 1 93.31 421 TYR A O 1
ATOM 3403 N N . ASP A 1 422 ? 27.594 -8.297 -13.727 1 90.88 422 ASP A N 1
ATOM 3404 C CA . ASP A 1 422 ? 26.781 -7.984 -14.891 1 90.88 422 ASP A CA 1
ATOM 3405 C C . ASP A 1 422 ? 27.156 -8.867 -16.078 1 90.88 422 ASP A C 1
ATOM 3407 O O . ASP A 1 422 ? 26.281 -9.281 -16.859 1 90.88 422 ASP A O 1
ATOM 3411 N N . ASP A 1 423 ? 28.391 -9.133 -16.156 1 91.94 423 ASP A N 1
ATOM 3412 C CA . ASP A 1 423 ? 28.859 -9.992 -17.234 1 91.94 423 ASP A CA 1
ATOM 3413 C C . ASP A 1 423 ? 28.359 -11.422 -17.062 1 91.94 423 ASP A C 1
ATOM 3415 O O . ASP A 1 423 ? 28 -12.078 -18.047 1 91.94 423 ASP A O 1
ATOM 3419 N N . TYR A 1 424 ? 28.375 -11.844 -15.891 1 94.75 424 TYR A N 1
ATOM 3420 C CA . TYR A 1 424 ? 27.891 -13.188 -15.617 1 94.75 424 TYR A CA 1
ATOM 3421 C C . TYR A 1 424 ? 26.391 -13.289 -15.898 1 94.75 424 TYR A C 1
ATOM 3423 O O . TYR A 1 424 ? 25.922 -14.289 -16.453 1 94.75 424 TYR A O 1
ATOM 3431 N N . MET A 1 425 ? 25.672 -12.281 -15.531 1 94 425 MET A N 1
ATOM 3432 C CA . MET A 1 425 ? 24.234 -12.281 -15.742 1 94 425 MET A CA 1
ATOM 3433 C C . MET A 1 425 ? 23.906 -12.328 -17.234 1 94 425 MET A C 1
ATOM 3435 O O . MET A 1 425 ? 22.891 -12.906 -17.625 1 94 425 MET A O 1
ATOM 3439 N N . LYS A 1 426 ? 24.766 -11.789 -18.047 1 92.56 426 LYS A N 1
ATOM 3440 C CA . LYS A 1 426 ? 24.547 -11.766 -19.5 1 92.56 426 LYS A CA 1
ATOM 3441 C C . LYS A 1 426 ? 24.578 -13.172 -20.078 1 92.56 426 LYS A C 1
ATOM 3443 O O . LYS A 1 426 ? 24.016 -13.422 -21.141 1 92.56 426 LYS A O 1
ATOM 3448 N N . LEU A 1 427 ? 25.094 -14.094 -19.297 1 94.88 427 LEU A N 1
ATOM 3449 C CA . LEU A 1 427 ? 25.25 -15.461 -19.781 1 94.88 427 LEU A CA 1
ATOM 3450 C C . LEU A 1 427 ? 24.016 -16.297 -19.469 1 94.88 427 LEU A C 1
ATOM 3452 O O . LEU A 1 427 ? 23.906 -17.438 -19.922 1 94.88 427 LEU A O 1
ATOM 3456 N N . LEU A 1 428 ? 23.125 -15.711 -18.797 1 96 428 LEU A N 1
ATOM 3457 C CA . LEU A 1 428 ? 22.031 -16.516 -18.266 1 96 428 LEU A CA 1
ATOM 3458 C C . LEU A 1 428 ? 20.688 -16.062 -18.828 1 96 428 LEU A C 1
ATOM 3460 O O . LEU A 1 428 ? 20.344 -14.875 -18.719 1 96 428 LEU A O 1
ATOM 3464 N N . SER A 1 429 ? 19.969 -16.922 -19.438 1 95 429 SER A N 1
ATOM 3465 C CA . SER A 1 429 ? 18.547 -16.766 -19.75 1 95 429 SER A CA 1
ATOM 3466 C C . SER A 1 429 ? 17.688 -17.656 -18.859 1 95 429 SER A C 1
ATOM 3468 O O . SER A 1 429 ? 17.641 -18.875 -19.062 1 95 429 SER A O 1
ATOM 3470 N N . VAL A 1 430 ? 17.016 -17.031 -17.938 1 95.06 430 VAL A N 1
ATOM 3471 C CA . VAL A 1 430 ? 16.344 -17.828 -16.906 1 95.06 430 VAL A CA 1
ATOM 3472 C C . VAL A 1 430 ? 14.852 -17.5 -16.891 1 95.06 430 VAL A C 1
ATOM 3474 O O . VAL A 1 430 ? 14.461 -16.344 -16.953 1 95.06 430 VAL A O 1
ATOM 3477 N N . VAL A 1 431 ? 14.039 -18.5 -16.891 1 91.81 431 VAL A N 1
ATOM 3478 C CA . VAL A 1 431 ? 12.602 -18.375 -16.672 1 91.81 431 VAL A CA 1
ATOM 3479 C C . VAL A 1 431 ? 12.211 -19.109 -15.383 1 91.81 431 VAL A C 1
ATOM 3481 O O . VAL A 1 431 ? 12.086 -20.328 -15.375 1 91.81 431 VAL A O 1
ATOM 3484 N N . PHE A 1 432 ? 11.977 -18.312 -14.375 1 89.69 432 PHE A N 1
ATOM 3485 C CA . PHE A 1 432 ? 11.57 -18.906 -13.109 1 89.69 432 PHE A CA 1
ATOM 3486 C C . PHE A 1 432 ? 10.086 -19.25 -13.117 1 89.69 432 PHE A C 1
ATOM 3488 O O . PHE A 1 432 ? 9.336 -18.75 -13.961 1 89.69 432 PHE A O 1
ATOM 3495 N N . GLN A 1 433 ? 9.773 -20.094 -12.172 1 79.88 433 GLN A N 1
ATOM 3496 C CA . GLN A 1 433 ? 8.367 -20.469 -12 1 79.88 433 GLN A CA 1
ATOM 3497 C C . GLN A 1 433 ? 7.52 -19.234 -11.672 1 79.88 433 GLN A C 1
ATOM 3499 O O . GLN A 1 433 ? 6.398 -19.094 -12.164 1 79.88 433 GLN A O 1
ATOM 3504 N N . ASP A 1 434 ? 8.094 -18.328 -10.883 1 83.5 434 ASP A N 1
ATOM 3505 C CA . ASP A 1 434 ? 7.371 -17.141 -10.438 1 83.5 434 ASP A CA 1
ATOM 3506 C C . ASP A 1 434 ? 7.805 -15.898 -11.234 1 83.5 434 ASP A C 1
ATOM 3508 O O . ASP A 1 434 ? 8.023 -14.828 -10.656 1 83.5 434 ASP A O 1
ATOM 3512 N N . TYR A 1 435 ? 7.902 -16.047 -12.531 1 87.81 435 TYR A N 1
ATOM 3513 C CA . TYR A 1 435 ? 8.266 -14.93 -13.391 1 87.81 435 TYR A CA 1
ATOM 3514 C C . TYR A 1 435 ? 7.262 -13.789 -13.25 1 87.81 435 TYR A C 1
ATOM 3516 O O . TYR A 1 435 ? 6.121 -14 -12.828 1 87.81 435 TYR A O 1
ATOM 3524 N N . LYS A 1 436 ? 7.762 -12.547 -13.523 1 88.31 436 LYS A N 1
ATOM 3525 C CA . LYS A 1 436 ? 6.891 -11.375 -13.453 1 88.31 436 LYS A CA 1
ATOM 3526 C C . LYS A 1 436 ? 6.961 -10.562 -14.742 1 88.31 436 LYS A C 1
ATOM 3528 O O . LYS A 1 436 ? 7.996 -10.531 -15.406 1 88.31 436 LYS A O 1
ATOM 3533 N N . LEU A 1 437 ? 5.84 -9.977 -15.109 1 91.06 437 LEU A N 1
ATOM 3534 C CA . LEU A 1 437 ? 5.77 -9.078 -16.25 1 91.06 437 LEU A CA 1
ATOM 3535 C C . LEU A 1 437 ? 5.539 -7.637 -15.797 1 91.06 437 LEU A C 1
ATOM 3537 O O . LEU A 1 437 ? 4.926 -7.402 -14.758 1 91.06 437 LEU A O 1
ATOM 3541 N N . LEU A 1 438 ? 6.074 -6.719 -16.562 1 91.62 438 LEU A N 1
ATOM 3542 C CA . LEU A 1 438 ? 5.902 -5.301 -16.25 1 91.62 438 LEU A CA 1
ATOM 3543 C C . LEU A 1 438 ? 4.676 -4.738 -16.969 1 91.62 438 LEU A C 1
ATOM 3545 O O . LEU A 1 438 ? 4.262 -5.262 -18 1 91.62 438 LEU A O 1
ATOM 3549 N N . ALA A 1 439 ? 4.098 -3.699 -16.375 1 89.81 439 ALA A N 1
ATOM 3550 C CA . ALA A 1 439 ? 2.936 -3.049 -16.969 1 89.81 439 ALA A CA 1
ATOM 3551 C C . ALA A 1 439 ? 3.342 -2.176 -18.156 1 89.81 439 ALA A C 1
ATOM 3553 O O . ALA A 1 439 ? 2.789 -1.092 -18.344 1 89.81 439 ALA A O 1
ATOM 3554 N N . PHE A 1 440 ? 4.352 -2.561 -18.859 1 92.81 440 PHE A N 1
ATOM 3555 C CA . PHE A 1 440 ? 4.828 -1.866 -20.047 1 92.81 440 PHE A CA 1
ATOM 3556 C C . PHE A 1 440 ? 4.398 -2.604 -21.312 1 92.81 440 PHE A C 1
ATOM 3558 O O . PHE A 1 440 ? 3.584 -3.527 -21.25 1 92.81 440 PHE A O 1
ATOM 3565 N N . SER A 1 441 ? 4.898 -2.16 -22.438 1 94.81 441 SER A N 1
ATOM 3566 C CA . SER A 1 441 ? 4.523 -2.777 -23.703 1 94.81 441 SER A CA 1
ATOM 3567 C C . SER A 1 441 ? 5.125 -4.172 -23.844 1 94.81 441 SER A C 1
ATOM 3569 O O . SER A 1 441 ? 6.059 -4.527 -23.109 1 94.81 441 SER A O 1
ATOM 3571 N N . VAL A 1 442 ? 4.555 -4.957 -24.734 1 96.31 442 VAL A N 1
ATOM 3572 C CA . VAL A 1 442 ? 5.082 -6.281 -25.031 1 96.31 442 VAL A CA 1
ATOM 3573 C C . VAL A 1 442 ? 6.547 -6.176 -25.438 1 96.31 442 VAL A C 1
ATOM 3575 O O . VAL A 1 442 ? 7.395 -6.93 -24.953 1 96.31 442 VAL A O 1
ATOM 3578 N N . LYS A 1 443 ? 6.816 -5.219 -26.266 1 97 443 LYS A N 1
ATOM 3579 C CA . LYS A 1 443 ? 8.18 -4.996 -26.734 1 97 443 LYS A CA 1
ATOM 3580 C C . LYS A 1 443 ? 9.117 -4.68 -25.578 1 97 443 LYS A C 1
ATOM 3582 O O . LYS A 1 443 ? 10.227 -5.215 -25.5 1 97 443 LYS A O 1
ATOM 3587 N N . GLU A 1 444 ? 8.68 -3.887 -24.672 1 95.69 444 GLU A N 1
ATOM 3588 C CA . GLU A 1 444 ? 9.484 -3.498 -23.516 1 95.69 444 GLU A CA 1
ATOM 3589 C C . GLU A 1 444 ? 9.695 -4.676 -22.562 1 95.69 444 GLU A C 1
ATOM 3591 O O . GLU A 1 444 ? 10.727 -4.766 -21.906 1 95.69 444 GLU A O 1
ATOM 3596 N N . ASN A 1 445 ? 8.711 -5.578 -22.484 1 96.44 445 ASN A N 1
ATOM 3597 C CA . ASN A 1 445 ? 8.82 -6.746 -21.625 1 96.44 445 ASN A CA 1
ATOM 3598 C C . ASN A 1 445 ? 9.766 -7.789 -22.203 1 96.44 445 ASN A C 1
ATOM 3600 O O . ASN A 1 445 ? 10.211 -8.695 -21.5 1 96.44 445 ASN A O 1
ATOM 3604 N N . ILE A 1 446 ? 10.047 -7.605 -23.484 1 96.56 446 ILE A N 1
ATOM 3605 C CA . ILE A 1 446 ? 10.914 -8.578 -24.141 1 96.56 446 ILE A CA 1
ATOM 3606 C C . ILE A 1 446 ? 12.336 -8.016 -24.234 1 96.56 446 ILE A C 1
ATOM 3608 O O . ILE A 1 446 ? 13.297 -8.672 -23.844 1 96.56 446 ILE A O 1
ATOM 3612 N N . ALA A 1 447 ? 12.422 -6.746 -24.656 1 96.06 447 ALA A N 1
ATOM 3613 C CA . ALA A 1 447 ? 13.727 -6.188 -24.984 1 96.06 447 ALA A CA 1
ATOM 3614 C C . ALA A 1 447 ? 14.273 -5.34 -23.844 1 96.06 447 ALA A C 1
ATOM 3616 O O . ALA A 1 447 ? 15.469 -5.02 -23.812 1 96.06 447 ALA A O 1
ATOM 3617 N N . PHE A 1 448 ? 13.43 -4.891 -22.953 1 94.06 448 PHE A N 1
ATOM 3618 C CA . PHE A 1 448 ? 13.781 -4.09 -21.797 1 94.06 448 PHE A CA 1
ATOM 3619 C C . PHE A 1 448 ? 14.578 -2.859 -22.203 1 94.06 448 PHE A C 1
ATOM 3621 O O . PHE A 1 448 ? 14.086 -2.018 -22.953 1 94.06 448 PHE A O 1
ATOM 3628 N N . GLU A 1 449 ? 15.836 -2.777 -21.875 1 87.69 449 GLU A N 1
ATOM 3629 C CA . GLU A 1 449 ? 16.609 -1.573 -22.156 1 87.69 449 GLU A CA 1
ATOM 3630 C C . GLU A 1 449 ? 16.812 -1.377 -23.656 1 87.69 449 GLU A C 1
ATOM 3632 O O . GLU A 1 449 ? 16.906 -0.244 -24.141 1 87.69 449 GLU A O 1
ATOM 3637 N N . GLU A 1 450 ? 16.719 -2.4 -24.406 1 92.06 450 GLU A N 1
ATOM 3638 C CA . GLU A 1 450 ? 17.016 -2.344 -25.828 1 92.06 450 GLU A CA 1
ATOM 3639 C C . GLU A 1 450 ? 15.75 -2.109 -26.641 1 92.06 450 GLU A C 1
ATOM 3641 O O . GLU A 1 450 ? 15.773 -2.17 -27.875 1 92.06 450 GLU A O 1
ATOM 3646 N N . TYR A 1 451 ? 14.688 -1.794 -25.969 1 91.06 451 TYR A N 1
ATOM 3647 C CA . TYR A 1 451 ? 13.406 -1.73 -26.656 1 91.06 451 TYR A CA 1
ATOM 3648 C C . TYR A 1 451 ? 13.422 -0.666 -27.75 1 91.06 451 TYR A C 1
ATOM 3650 O O . TYR A 1 451 ? 12.711 -0.781 -28.75 1 91.06 451 TYR A O 1
ATOM 3658 N N . LYS A 1 452 ? 14.297 0.367 -27.641 1 91.38 452 LYS A N 1
ATOM 3659 C CA . LYS A 1 452 ? 14.344 1.446 -28.609 1 91.38 452 LYS A CA 1
ATOM 3660 C C . LYS A 1 452 ? 15.227 1.07 -29.797 1 91.38 452 LYS A C 1
ATOM 3662 O O . LYS A 1 452 ? 14.992 1.525 -30.922 1 91.38 452 LYS A O 1
ATOM 3667 N N . SER A 1 453 ? 16.172 0.226 -29.531 1 93.25 453 SER A N 1
ATOM 3668 C CA . SER A 1 453 ? 17.156 -0.074 -30.562 1 93.25 453 SER A CA 1
ATOM 3669 C C . SER A 1 453 ? 16.781 -1.32 -31.359 1 93.25 453 SER A C 1
ATOM 3671 O O . SER A 1 453 ? 17.156 -1.457 -32.531 1 93.25 453 SER A O 1
ATOM 3673 N N . VAL A 1 454 ? 16.016 -2.24 -30.75 1 95.38 454 VAL A N 1
ATOM 3674 C CA . VAL A 1 454 ? 15.672 -3.5 -31.406 1 95.38 454 VAL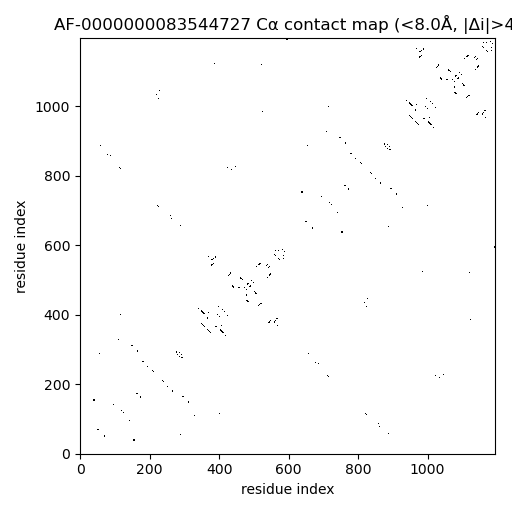 A CA 1
ATOM 3675 C C . VAL A 1 454 ? 14.562 -3.27 -32.438 1 95.38 454 VAL A C 1
ATOM 3677 O O . VAL A 1 454 ? 13.641 -2.484 -32.188 1 95.38 454 VAL A O 1
ATOM 3680 N N . SER A 1 455 ? 14.633 -3.928 -33.5 1 95.88 455 SER A N 1
ATOM 3681 C CA . SER A 1 455 ? 13.625 -3.795 -34.562 1 95.88 455 SER A CA 1
ATOM 3682 C C . SER A 1 455 ? 12.359 -4.559 -34.188 1 95.88 455 SER A C 1
ATOM 3684 O O . SER A 1 455 ? 12.406 -5.57 -33.5 1 95.88 455 SER A O 1
ATOM 3686 N N . ASP A 1 456 ? 11.281 -4.129 -34.719 1 95.94 456 ASP A N 1
ATOM 3687 C CA . ASP A 1 456 ? 10 -4.781 -34.5 1 95.94 456 ASP A CA 1
ATOM 3688 C C . ASP A 1 456 ? 9.984 -6.188 -35.094 1 95.94 456 ASP A C 1
ATOM 3690 O O . ASP A 1 456 ? 9.352 -7.094 -34.531 1 95.94 456 ASP A O 1
ATOM 3694 N N . ASN A 1 457 ? 10.703 -6.352 -36.125 1 95.56 457 ASN A N 1
ATOM 3695 C CA . ASN A 1 457 ? 10.758 -7.652 -36.781 1 95.56 457 ASN A CA 1
ATOM 3696 C C . ASN A 1 457 ? 11.438 -8.695 -35.906 1 95.56 457 ASN A C 1
ATOM 3698 O O . ASN A 1 457 ? 11.023 -9.859 -35.875 1 95.56 457 ASN A O 1
ATOM 3702 N N . GLU A 1 458 ? 12.461 -8.297 -35.312 1 95.5 458 GLU A N 1
ATOM 3703 C CA . GLU A 1 458 ? 13.172 -9.211 -34.406 1 95.5 458 GLU A CA 1
ATOM 3704 C C . GLU A 1 458 ? 12.273 -9.664 -33.25 1 95.5 458 GLU A C 1
ATOM 3706 O O . GLU A 1 458 ? 12.305 -10.828 -32.844 1 95.5 458 GLU A O 1
ATOM 3711 N N . ILE A 1 459 ? 11.516 -8.773 -32.75 1 96.69 459 ILE A N 1
ATOM 3712 C CA . ILE A 1 459 ? 10.602 -9.078 -31.672 1 96.69 459 ILE A CA 1
ATOM 3713 C C . ILE A 1 459 ? 9.516 -10.039 -32.156 1 96.69 459 ILE A C 1
ATOM 3715 O O . ILE A 1 459 ? 9.172 -11 -31.469 1 96.69 459 ILE A O 1
ATOM 3719 N N . MET A 1 460 ? 9.031 -9.789 -33.344 1 96.06 460 MET A N 1
ATOM 3720 C CA . MET A 1 460 ? 7.988 -10.641 -33.875 1 96.06 460 MET A CA 1
ATOM 3721 C C . MET A 1 460 ? 8.516 -12.047 -34.125 1 96.06 460 MET A C 1
ATOM 3723 O O . MET A 1 460 ? 7.785 -13.031 -34 1 96.06 460 MET A O 1
ATOM 3727 N N . GLU A 1 461 ? 9.711 -12.164 -34.531 1 94 461 GLU A N 1
ATOM 3728 C CA . GLU A 1 461 ? 10.336 -13.469 -34.75 1 94 461 GLU A CA 1
ATOM 3729 C C . GLU A 1 461 ? 10.414 -14.258 -33.438 1 94 461 GLU A C 1
ATOM 3731 O O . GLU A 1 461 ? 10.117 -15.453 -33.406 1 94 461 GLU A O 1
ATOM 3736 N N . VAL A 1 462 ? 10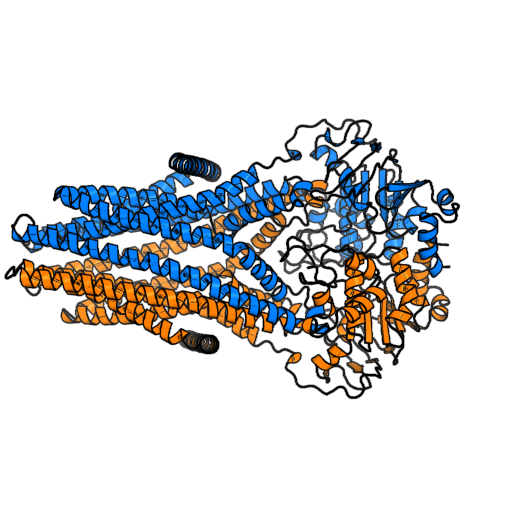.867 -13.57 -32.469 1 93 462 VAL A N 1
ATOM 3737 C CA . VAL A 1 462 ? 10.969 -14.203 -31.141 1 93 462 VAL A CA 1
ATOM 3738 C C . VAL A 1 462 ? 9.586 -14.641 -30.672 1 93 462 VAL A C 1
ATOM 3740 O O . VAL A 1 462 ? 9.438 -15.719 -30.109 1 93 462 VAL A O 1
ATOM 3743 N N . LEU A 1 463 ? 8.602 -13.828 -30.906 1 94.44 463 LEU A N 1
ATOM 3744 C CA . LEU A 1 463 ? 7.234 -14.148 -30.516 1 94.44 463 LEU A CA 1
ATOM 3745 C C . LEU A 1 463 ? 6.707 -15.344 -31.312 1 94.44 463 LEU A C 1
ATOM 3747 O O . LEU A 1 463 ? 5.945 -16.156 -30.781 1 94.44 463 LEU A O 1
ATOM 3751 N N . ASN A 1 464 ? 7.109 -15.414 -32.5 1 91.62 464 ASN A N 1
ATOM 3752 C CA . ASN A 1 464 ? 6.746 -16.562 -33.312 1 91.62 464 ASN A CA 1
ATOM 3753 C C . ASN A 1 464 ? 7.336 -17.859 -32.75 1 91.62 464 ASN A C 1
ATOM 3755 O O . ASN A 1 464 ? 6.641 -18.859 -32.656 1 91.62 464 ASN A O 1
ATOM 3759 N N . LYS A 1 465 ? 8.562 -17.797 -32.375 1 87.38 465 LYS A N 1
ATOM 3760 C CA . LYS A 1 465 ? 9.258 -18.953 -31.828 1 87.38 465 LYS A CA 1
ATOM 3761 C C . LYS A 1 465 ? 8.602 -19.422 -30.531 1 87.38 465 LYS A C 1
ATOM 3763 O O . LYS A 1 465 ? 8.586 -20.609 -30.219 1 87.38 465 LYS A O 1
ATOM 3768 N N . SER A 1 466 ? 8.102 -18.453 -29.828 1 88.12 466 SER A N 1
ATOM 3769 C CA . SER A 1 466 ? 7.508 -18.766 -28.531 1 88.12 466 SER A CA 1
ATOM 3770 C C . SER A 1 466 ? 6.02 -19.078 -28.656 1 88.12 466 SER A C 1
ATOM 3772 O O . SER A 1 466 ? 5.359 -19.391 -27.672 1 88.12 466 SER A O 1
ATOM 3774 N N . GLY A 1 467 ? 5.445 -18.906 -29.812 1 84.38 467 GLY A N 1
ATOM 3775 C CA . GLY A 1 467 ? 4.062 -19.281 -30.078 1 84.38 467 GLY A CA 1
ATOM 3776 C C . GLY A 1 467 ? 3.074 -18.188 -29.703 1 84.38 467 GLY A C 1
ATOM 3777 O O . GLY A 1 467 ? 1.904 -18.469 -29.438 1 84.38 467 GLY A O 1
ATOM 3778 N N . LEU A 1 468 ? 3.504 -16.953 -29.641 1 89.69 468 LEU A N 1
ATOM 3779 C CA . LEU A 1 468 ? 2.623 -15.875 -29.203 1 89.69 468 LEU A CA 1
ATOM 3780 C C . LEU A 1 468 ? 2.35 -14.898 -30.328 1 89.69 468 LEU A C 1
ATOM 3782 O O . LEU A 1 468 ? 1.573 -13.953 -30.172 1 89.69 468 LEU A O 1
ATOM 3786 N N . GLU A 1 469 ? 2.914 -15.117 -31.469 1 92.88 469 GLU A N 1
ATOM 3787 C CA . GLU A 1 469 ? 2.818 -14.188 -32.594 1 92.88 469 GLU A CA 1
ATOM 3788 C C . GLU A 1 469 ? 1.365 -13.945 -32.969 1 92.88 469 GLU A C 1
ATOM 3790 O O . GLU A 1 469 ? 0.942 -12.797 -33.156 1 92.88 469 GLU A O 1
ATOM 3795 N N . LYS A 1 470 ? 0.64 -14.945 -33.156 1 88.75 470 LYS A N 1
ATOM 3796 C CA . LYS A 1 470 ? -0.745 -14.828 -33.594 1 88.75 470 LYS A CA 1
ATOM 3797 C C . LYS A 1 470 ? -1.578 -14.016 -32.625 1 88.75 470 LYS A C 1
ATOM 3799 O O . LYS A 1 470 ? -2.4 -13.195 -33.031 1 88.75 470 LYS A O 1
ATOM 3804 N N . ALA A 1 471 ? -1.402 -14.273 -31.391 1 86.81 471 ALA A N 1
ATOM 3805 C CA . ALA A 1 471 ? -2.15 -13.562 -30.359 1 86.81 471 ALA A CA 1
ATOM 3806 C C . ALA A 1 471 ? -1.816 -12.07 -30.359 1 86.81 471 ALA A C 1
ATOM 3808 O O . ALA A 1 471 ? -2.697 -11.234 -30.172 1 86.81 471 ALA A O 1
ATOM 3809 N N . ILE A 1 472 ? -0.564 -11.734 -30.578 1 93.75 472 ILE A N 1
ATOM 3810 C CA . ILE A 1 472 ? -0.106 -10.352 -30.547 1 93.75 472 ILE A CA 1
ATOM 3811 C C . ILE A 1 472 ? -0.602 -9.617 -31.781 1 93.75 472 ILE A C 1
ATOM 3813 O O . ILE A 1 472 ? -0.967 -8.438 -31.719 1 93.75 472 ILE A O 1
ATOM 3817 N N . LYS A 1 473 ? -0.656 -10.289 -32.906 1 92.38 473 LYS A N 1
ATOM 3818 C CA . LYS A 1 473 ? -1.101 -9.695 -34.156 1 92.38 473 LYS A CA 1
ATOM 3819 C C . LYS A 1 473 ? -2.576 -9.312 -34.094 1 92.38 473 LYS A C 1
ATOM 3821 O O . LYS A 1 473 ? -3.018 -8.398 -34.812 1 92.38 473 LYS A O 1
ATOM 3826 N N . LYS A 1 474 ? -3.27 -9.922 -33.25 1 88.62 474 LYS A N 1
ATOM 3827 C CA . LYS A 1 474 ? -4.699 -9.656 -33.125 1 88.62 474 LYS A CA 1
ATOM 3828 C C . LYS A 1 474 ? -4.953 -8.414 -32.281 1 88.62 474 LYS A C 1
ATOM 3830 O O . LYS A 1 474 ? -6.055 -7.859 -32.281 1 88.62 474 LYS A O 1
ATOM 3835 N N . LEU A 1 475 ? -3.963 -7.98 -31.672 1 89.88 475 LEU A N 1
ATOM 3836 C CA . LEU A 1 475 ? -4.117 -6.805 -30.812 1 89.88 475 LEU A CA 1
ATOM 3837 C C . LEU A 1 475 ? -4.031 -5.523 -31.641 1 89.88 475 LEU A C 1
ATOM 3839 O O . LEU A 1 475 ? -3.24 -5.441 -32.594 1 89.88 475 LEU A O 1
ATOM 3843 N N . ASP A 1 476 ? -4.699 -4.469 -31.281 1 89.44 476 ASP A N 1
ATOM 3844 C CA . ASP A 1 476 ? -4.75 -3.207 -32 1 89.44 476 ASP A CA 1
ATOM 3845 C C . ASP A 1 476 ? -3.371 -2.553 -32.094 1 89.44 476 ASP A C 1
ATOM 3847 O O . ASP A 1 476 ? -2.977 -2.023 -33.125 1 89.44 476 ASP A O 1
ATOM 3851 N N . LYS A 1 477 ? -2.625 -2.604 -31.016 1 93.31 477 LYS A N 1
ATOM 3852 C CA . LYS A 1 477 ? -1.33 -1.931 -30.969 1 93.31 477 LYS A CA 1
ATOM 3853 C C . LYS A 1 477 ? -0.186 -2.928 -31.125 1 93.31 477 LYS A C 1
ATOM 3855 O O . LYS A 1 477 ? 0.982 -2.574 -30.953 1 93.31 477 LYS A O 1
ATOM 3860 N N . GLY A 1 478 ? -0.528 -4.156 -31.312 1 94.62 478 GLY A N 1
ATOM 3861 C CA . GLY A 1 478 ? 0.489 -5.172 -31.531 1 94.62 478 GLY A CA 1
ATOM 3862 C C . GLY A 1 478 ? 1.505 -5.246 -30.406 1 94.62 478 GLY A C 1
ATOM 3863 O O . GLY A 1 478 ? 1.136 -5.344 -29.234 1 94.62 478 GLY A O 1
ATOM 3864 N N . ILE A 1 479 ? 2.816 -5.043 -30.828 1 95.81 479 ILE A N 1
ATOM 3865 C CA . ILE A 1 479 ? 3.908 -5.191 -29.875 1 95.81 479 ILE A CA 1
ATOM 3866 C C . ILE A 1 479 ? 3.971 -3.963 -28.969 1 95.81 479 ILE A C 1
ATOM 3868 O O . ILE A 1 479 ? 4.648 -3.977 -27.938 1 95.81 479 ILE A O 1
ATOM 3872 N N . TYR A 1 480 ? 3.238 -2.973 -29.266 1 94.5 480 TYR A N 1
ATOM 3873 C CA . TYR A 1 480 ? 3.244 -1.744 -28.484 1 94.5 480 TYR A CA 1
ATOM 3874 C C . TYR A 1 480 ? 2.092 -1.729 -27.484 1 94.5 480 TYR A C 1
ATOM 3876 O O . TYR A 1 480 ? 1.915 -0.758 -26.75 1 94.5 480 TYR A O 1
ATOM 3884 N N . THR A 1 481 ? 1.413 -2.848 -27.375 1 93.44 481 THR A N 1
ATOM 3885 C CA . THR A 1 481 ? 0.311 -2.955 -26.438 1 93.44 481 THR A CA 1
ATOM 3886 C C . THR A 1 481 ? 0.837 -3.051 -25 1 93.44 481 THR A C 1
ATOM 3888 O O . THR A 1 481 ? 1.771 -3.807 -24.734 1 93.44 481 THR A O 1
ATOM 3891 N N . SER A 1 482 ? 0.26 -2.242 -24.156 1 91.19 482 SER A N 1
ATOM 3892 C CA . SER A 1 482 ? 0.639 -2.275 -22.75 1 91.19 482 SER A CA 1
ATOM 3893 C C . SER A 1 482 ? 0.064 -3.502 -22.047 1 91.19 482 SER A C 1
ATOM 3895 O O . SER A 1 482 ? -1.074 -3.896 -22.312 1 91.19 482 SER A O 1
ATOM 3897 N N . ILE A 1 483 ? 0.948 -4.047 -21.25 1 90.44 483 ILE A N 1
ATOM 3898 C CA . ILE A 1 483 ? 0.487 -5.156 -20.422 1 90.44 483 ILE A CA 1
ATOM 3899 C C . ILE A 1 483 ? -0.218 -4.609 -19.188 1 90.44 483 ILE A C 1
ATOM 3901 O O . ILE A 1 483 ? 0.274 -3.682 -18.547 1 90.44 483 ILE A O 1
ATOM 3905 N N . TYR A 1 484 ? -1.332 -5.137 -18.875 1 80.56 484 TYR A N 1
ATOM 3906 C CA . TYR A 1 484 ? -2.195 -4.68 -17.797 1 80.56 484 TYR A CA 1
ATOM 3907 C C . TYR A 1 484 ? -2.807 -3.322 -18.125 1 80.56 484 TYR A C 1
ATOM 3909 O O . TYR A 1 484 ? -2.488 -2.721 -19.156 1 80.56 484 TYR A O 1
ATOM 3917 N N . LYS A 1 485 ? -3.658 -2.846 -17.438 1 72.44 485 LYS A N 1
ATOM 3918 C CA . LYS A 1 485 ? -4.379 -1.604 -17.688 1 72.44 485 LYS A CA 1
ATOM 3919 C C . LYS A 1 485 ? -3.922 -0.494 -16.75 1 72.44 485 LYS A C 1
ATOM 3921 O O . LYS A 1 485 ? -4.664 0.457 -16.5 1 72.44 485 LYS A O 1
ATOM 3926 N N . THR A 1 486 ? -2.779 -0.574 -16.281 1 71.25 486 THR A N 1
ATOM 3927 C CA . THR A 1 486 ? -2.264 0.368 -15.289 1 71.25 486 THR A CA 1
ATOM 3928 C C . THR A 1 486 ? -2.025 1.736 -15.922 1 71.25 486 THR A C 1
ATOM 3930 O O . THR A 1 486 ? -2.363 2.766 -15.328 1 71.25 486 THR A O 1
ATOM 3933 N N . PHE A 1 487 ? -1.397 1.82 -17.047 1 74.56 487 PHE A N 1
ATOM 3934 C CA . PHE A 1 487 ? -1.006 3.07 -17.688 1 74.56 487 PHE A CA 1
ATOM 3935 C C . PHE A 1 487 ? -1.922 3.387 -18.859 1 74.56 487 PHE A C 1
ATOM 3937 O O . PHE A 1 487 ? -1.996 4.535 -19.312 1 74.56 487 PHE A O 1
ATOM 3944 N N . ASP A 1 488 ? -2.422 2.232 -19.359 1 76.44 488 ASP A N 1
ATOM 3945 C CA . ASP A 1 488 ? -3.201 2.332 -20.594 1 76.44 488 ASP A CA 1
ATOM 3946 C C . ASP A 1 488 ? -4.566 1.667 -20.438 1 76.44 488 ASP A C 1
ATOM 3948 O O . ASP A 1 488 ? -4.648 0.471 -20.141 1 76.44 488 ASP A O 1
ATOM 3952 N N . LYS A 1 489 ? -5.562 2.443 -20.656 1 72.44 489 LYS A N 1
ATOM 3953 C CA . LYS A 1 489 ? -6.918 1.91 -20.562 1 72.44 489 LYS A CA 1
ATOM 3954 C C . LYS A 1 489 ? -7.125 0.752 -21.531 1 72.44 489 LYS A C 1
ATOM 3956 O O . LYS A 1 489 ? -7.941 -0.138 -21.281 1 72.44 489 LYS A O 1
ATOM 3961 N N . ASP A 1 490 ? -6.316 0.743 -22.562 1 76.44 490 ASP A N 1
ATOM 3962 C CA . ASP A 1 490 ? -6.457 -0.277 -23.609 1 76.44 490 ASP A CA 1
ATOM 3963 C C . ASP A 1 490 ? -5.488 -1.434 -23.359 1 76.44 490 ASP A C 1
ATOM 3965 O O . ASP A 1 490 ? -5.324 -2.299 -24.234 1 76.44 490 ASP A O 1
ATOM 3969 N N . GLY A 1 491 ? -4.855 -1.374 -22.25 1 84.19 491 GLY A N 1
ATOM 3970 C CA . GLY A 1 491 ? -3.961 -2.475 -21.938 1 84.19 491 GLY A CA 1
ATOM 3971 C C . GLY A 1 491 ? -4.68 -3.803 -21.781 1 84.19 491 GLY A C 1
ATOM 3972 O O . GLY A 1 491 ? -5.906 -3.84 -21.656 1 84.19 491 GLY A O 1
ATOM 3973 N N . ILE A 1 492 ? -3.893 -4.891 -21.953 1 80.06 492 ILE A N 1
ATOM 3974 C CA . ILE A 1 492 ? -4.508 -6.215 -21.922 1 80.06 492 ILE A CA 1
ATOM 3975 C C . ILE A 1 492 ? -3.883 -7.055 -20.812 1 80.06 492 ILE A C 1
ATOM 3977 O O . ILE A 1 492 ? -2.697 -6.906 -20.516 1 80.06 492 ILE A O 1
ATOM 3981 N N . GLU A 1 493 ? -4.66 -7.848 -20.203 1 78.69 493 GLU A N 1
ATOM 3982 C CA . GLU A 1 493 ? -4.18 -8.867 -19.281 1 78.69 493 GLU A CA 1
ATOM 3983 C C . GLU A 1 493 ? -4.066 -10.227 -19.969 1 78.69 493 GLU A C 1
ATOM 3985 O O . GLU A 1 493 ? -5.078 -10.828 -20.344 1 78.69 493 GLU A O 1
ATOM 3990 N N . PHE A 1 494 ? -2.865 -10.727 -20.062 1 80.12 494 PHE A N 1
ATOM 3991 C CA . PHE A 1 494 ? -2.625 -12 -20.719 1 80.12 494 PHE A CA 1
ATOM 3992 C C . PHE A 1 494 ? -3.074 -13.164 -19.844 1 80.12 494 PHE A C 1
ATOM 3994 O O . PHE A 1 494 ? -3.068 -13.055 -18.609 1 80.12 494 PHE A O 1
ATOM 4001 N N . SER A 1 495 ? -3.469 -14.195 -20.5 1 70.75 495 SER A N 1
ATOM 4002 C CA . SER A 1 495 ? -3.723 -15.43 -19.766 1 70.75 495 SER A CA 1
ATOM 4003 C C . SER A 1 495 ? -2.436 -16 -19.188 1 70.75 495 SER A C 1
ATOM 4005 O O . SER A 1 495 ? -1.34 -15.547 -19.531 1 70.75 495 SER A O 1
ATOM 4007 N N . GLY A 1 496 ? -2.584 -16.938 -18.266 1 74.81 496 GLY A N 1
ATOM 4008 C CA . GLY A 1 496 ? -1.412 -17.578 -17.688 1 74.81 496 GLY A CA 1
ATOM 4009 C C . GLY A 1 496 ? -0.478 -18.156 -18.734 1 74.81 496 GLY A C 1
ATOM 4010 O O . GLY A 1 496 ? 0.735 -17.938 -18.672 1 74.81 496 GLY A O 1
ATOM 4011 N N . GLY A 1 497 ? -1.085 -18.875 -19.688 1 77.94 497 GLY A N 1
ATOM 4012 C CA . GLY A 1 497 ? -0.292 -19.453 -20.766 1 77.94 497 GLY A CA 1
ATOM 4013 C C . GLY A 1 497 ? 0.385 -18.422 -21.641 1 77.94 497 GLY A C 1
ATOM 4014 O O . GLY A 1 497 ? 1.542 -18.578 -22.031 1 77.94 497 GLY A O 1
ATOM 4015 N N . GLN A 1 498 ? -0.367 -17.375 -21.922 1 82.06 498 GLN A N 1
ATOM 4016 C CA . GLN A 1 498 ? 0.208 -16.297 -22.734 1 82.06 498 GLN A CA 1
ATOM 4017 C C . GLN A 1 498 ? 1.349 -15.602 -21.984 1 82.06 498 GLN A C 1
ATOM 4019 O O . GLN A 1 498 ? 2.369 -15.258 -22.594 1 82.06 498 GLN A O 1
ATOM 4024 N N . SER A 1 499 ? 1.162 -15.453 -20.75 1 88.56 499 SER A N 1
ATOM 4025 C CA . SER A 1 499 ? 2.195 -14.828 -19.938 1 88.56 499 SER A CA 1
ATOM 4026 C C . SER A 1 499 ? 3.463 -15.672 -19.906 1 88.56 499 SER A C 1
ATOM 4028 O O . SER A 1 499 ? 4.574 -15.141 -19.938 1 88.56 499 SER A O 1
ATOM 4030 N N . GLN A 1 500 ? 3.248 -16.953 -19.797 1 87.19 500 GLN A N 1
ATOM 4031 C CA . GLN A 1 500 ? 4.391 -17.859 -19.781 1 87.19 500 GLN A CA 1
ATOM 4032 C C . GLN A 1 500 ? 5.137 -17.828 -21.125 1 87.19 500 GLN A C 1
ATOM 4034 O O . GLN A 1 500 ? 6.367 -17.844 -21.141 1 87.19 500 GLN A O 1
ATOM 4039 N N . LYS A 1 501 ? 4.371 -17.828 -22.188 1 88.19 501 LYS A N 1
ATOM 4040 C CA . LYS A 1 501 ? 4.984 -17.734 -23.516 1 88.19 501 LYS A CA 1
ATOM 4041 C C . LYS A 1 501 ? 5.766 -16.422 -23.656 1 88.19 501 LYS A C 1
ATOM 4043 O O . LYS A 1 501 ? 6.812 -16.406 -24.312 1 88.19 501 LYS A O 1
ATOM 4048 N N . LEU A 1 502 ? 5.234 -15.406 -23.109 1 92.56 502 LEU A N 1
ATOM 4049 C CA . LEU A 1 502 ? 5.93 -14.125 -23.156 1 92.56 502 LEU A CA 1
ATOM 4050 C C . LEU A 1 502 ? 7.23 -14.188 -22.359 1 92.56 502 LEU A C 1
ATOM 4052 O O . LEU A 1 502 ? 8.25 -13.641 -22.781 1 92.56 502 LEU A O 1
ATOM 4056 N N . ALA A 1 503 ? 7.168 -14.797 -21.172 1 92.19 503 ALA A N 1
ATOM 4057 C CA . ALA A 1 503 ? 8.383 -14.984 -20.391 1 92.19 503 ALA A CA 1
ATOM 4058 C C . ALA A 1 503 ? 9.414 -15.797 -21.156 1 92.19 503 ALA A C 1
ATOM 4060 O O . ALA A 1 503 ? 10.617 -15.516 -21.094 1 92.19 503 ALA A O 1
ATOM 4061 N N . MET A 1 504 ? 8.938 -16.766 -21.875 1 90.44 504 MET A N 1
ATOM 4062 C CA . MET A 1 504 ? 9.82 -17.578 -22.719 1 90.44 504 MET A CA 1
ATOM 4063 C C . MET A 1 504 ? 10.43 -16.734 -23.828 1 90.44 504 MET A C 1
ATOM 4065 O O . MET A 1 504 ? 11.609 -16.875 -24.156 1 90.44 504 MET A O 1
ATOM 4069 N N . ALA A 1 505 ? 9.57 -15.875 -24.406 1 92.75 505 ALA A N 1
ATOM 4070 C CA . ALA A 1 505 ? 10.047 -14.992 -25.469 1 92.75 505 ALA A CA 1
ATOM 4071 C C . ALA A 1 505 ? 11.195 -14.117 -24.969 1 92.75 505 ALA A C 1
ATOM 4073 O O . ALA A 1 505 ? 12.156 -13.867 -25.719 1 92.75 505 ALA A O 1
ATOM 4074 N N . ARG A 1 506 ? 11.102 -13.711 -23.781 1 94 506 ARG A N 1
ATOM 4075 C CA . ARG A 1 506 ? 12.156 -12.906 -23.156 1 94 506 ARG A CA 1
ATOM 4076 C C . ARG A 1 506 ? 13.469 -13.68 -23.109 1 94 506 ARG A C 1
ATOM 4078 O O . ARG A 1 506 ? 14.531 -13.133 -23.406 1 94 506 ARG A O 1
ATOM 4085 N N . ALA A 1 507 ? 13.352 -14.859 -22.672 1 92.88 507 ALA A N 1
ATOM 4086 C CA . ALA A 1 507 ? 14.531 -15.711 -22.562 1 92.88 507 ALA A CA 1
ATOM 4087 C C . ALA A 1 507 ? 15.141 -16 -23.938 1 92.88 507 ALA A C 1
ATOM 4089 O O . ALA A 1 507 ? 16.359 -15.992 -24.094 1 92.88 507 ALA A O 1
ATOM 4090 N N . VAL A 1 508 ? 14.305 -16.219 -24.906 1 92.12 508 VAL A N 1
ATOM 4091 C CA . VAL A 1 508 ? 14.75 -16.5 -26.266 1 92.12 508 VAL A CA 1
ATOM 4092 C C . VAL A 1 508 ? 15.43 -15.266 -26.844 1 92.12 508 VAL A C 1
ATOM 4094 O O . VAL A 1 508 ? 16.453 -15.375 -27.516 1 92.12 508 VAL A O 1
ATOM 4097 N N . TYR A 1 509 ? 14.836 -14.148 -26.609 1 94.62 509 TYR A N 1
ATOM 4098 C CA . TYR A 1 509 ? 15.398 -12.898 -27.109 1 94.62 509 TYR A CA 1
ATOM 4099 C C . TYR A 1 509 ? 16.797 -12.664 -26.547 1 94.62 509 TYR A C 1
ATOM 4101 O O . TYR A 1 509 ? 17.703 -12.25 -27.266 1 94.62 509 TYR A O 1
ATOM 4109 N N . LYS A 1 510 ? 16.891 -12.828 -25.234 1 93.5 510 LYS A N 1
ATOM 4110 C CA . LYS A 1 510 ? 18.188 -12.617 -24.594 1 93.5 510 LYS A CA 1
ATOM 4111 C C . LYS A 1 510 ? 19.266 -13.508 -25.219 1 93.5 510 LYS A C 1
ATOM 4113 O O . LYS A 1 510 ? 20.438 -13.117 -25.312 1 93.5 510 LYS A O 1
ATOM 4118 N N . ASN A 1 511 ? 18.859 -14.734 -25.594 1 91.5 511 ASN A N 1
ATOM 4119 C CA . ASN A 1 511 ? 19.703 -15.648 -26.359 1 91.5 511 ASN A CA 1
ATOM 4120 C C . ASN A 1 511 ? 21.031 -15.883 -25.672 1 91.5 511 ASN A C 1
ATOM 4122 O O . ASN A 1 511 ? 22.094 -15.797 -26.297 1 91.5 511 ASN A O 1
ATOM 4126 N N . ALA A 1 512 ? 21.031 -16.172 -24.344 1 94.19 512 ALA A N 1
ATOM 4127 C CA . ALA A 1 512 ? 22.25 -16.438 -23.578 1 94.19 512 ALA A CA 1
ATOM 4128 C C . ALA A 1 512 ? 22.703 -17.891 -23.75 1 94.19 512 ALA A C 1
ATOM 4130 O O . ALA A 1 512 ? 21.891 -18.766 -24.062 1 94.19 512 ALA A O 1
ATOM 4131 N N . PRO A 1 513 ? 23.922 -18.141 -23.516 1 94.94 513 PRO A N 1
ATOM 4132 C CA . PRO A 1 513 ? 24.453 -19.484 -23.734 1 94.94 513 PRO A CA 1
ATOM 4133 C C . PRO A 1 513 ? 23.984 -20.484 -22.672 1 94.94 513 PRO A C 1
ATOM 4135 O O . PRO A 1 513 ? 23.984 -21.703 -22.922 1 94.94 513 PRO A O 1
ATOM 4138 N N . ILE A 1 514 ? 23.609 -20.047 -21.547 1 95.94 514 ILE A N 1
ATOM 4139 C CA . ILE A 1 514 ? 23.062 -20.906 -20.5 1 95.94 514 ILE A CA 1
ATOM 4140 C C . ILE A 1 514 ? 21.594 -20.609 -20.297 1 95.94 514 ILE A C 1
ATOM 4142 O O . ILE A 1 514 ? 21.219 -19.484 -19.953 1 95.94 514 ILE A O 1
ATOM 4146 N N . VAL A 1 515 ? 20.766 -21.625 -20.516 1 94.69 515 VAL A N 1
ATOM 4147 C CA . VAL A 1 515 ? 19.312 -21.453 -20.391 1 94.69 515 VAL A CA 1
ATOM 4148 C C . VAL A 1 515 ? 18.797 -22.266 -19.219 1 94.69 515 VAL A C 1
ATOM 4150 O O . VAL A 1 515 ? 19.125 -23.438 -19.078 1 94.69 515 VAL A O 1
ATOM 4153 N N . VAL A 1 516 ? 18.094 -21.625 -18.328 1 95.38 516 VAL A N 1
ATOM 4154 C CA . VAL A 1 516 ? 17.484 -22.281 -17.188 1 95.38 516 VAL A CA 1
ATOM 4155 C C . VAL A 1 516 ? 15.969 -22.125 -17.219 1 95.38 516 VAL A C 1
ATOM 4157 O O . VAL A 1 516 ? 15.461 -21 -17.25 1 95.38 516 VAL A O 1
ATOM 4160 N N . LEU A 1 517 ? 15.273 -23.203 -17.219 1 91.38 517 LEU A N 1
ATOM 4161 C CA . LEU A 1 517 ? 13.812 -23.219 -17.234 1 91.38 517 LEU A CA 1
ATOM 4162 C C . LEU A 1 517 ? 13.266 -23.922 -15.992 1 91.38 517 LEU A C 1
ATOM 4164 O O . LEU A 1 517 ? 13.375 -25.141 -15.867 1 91.38 517 LEU A O 1
ATOM 4168 N N . ASP A 1 518 ? 12.688 -23.156 -15.102 1 90.06 518 ASP A N 1
ATOM 4169 C CA . ASP A 1 518 ? 12.102 -23.688 -13.875 1 90.06 518 ASP A CA 1
ATOM 4170 C C . ASP A 1 518 ? 10.586 -23.844 -14.008 1 90.06 518 ASP A C 1
ATOM 4172 O O . ASP A 1 518 ? 9.844 -22.891 -13.75 1 90.06 518 ASP A O 1
ATOM 4176 N N . GLU A 1 519 ? 10.125 -25 -14.305 1 81.75 519 GLU A N 1
ATOM 4177 C CA . GLU A 1 519 ? 8.727 -25.359 -14.531 1 81.75 519 GLU A CA 1
ATOM 4178 C C . GLU A 1 519 ? 8.078 -24.453 -15.578 1 81.75 519 GLU A C 1
ATOM 4180 O O . GLU A 1 519 ? 7.012 -23.891 -15.336 1 81.75 519 GLU A O 1
ATOM 4185 N N . PRO A 1 520 ? 8.609 -24.422 -16.766 1 76.06 520 PRO A N 1
ATOM 4186 C CA . PRO A 1 520 ? 8.188 -23.453 -17.797 1 76.06 520 PRO A CA 1
ATOM 4187 C C . PRO A 1 520 ? 6.82 -23.781 -18.391 1 76.06 520 PRO A C 1
ATOM 4189 O O . PRO A 1 520 ? 6.285 -23.016 -19.188 1 76.06 520 PRO A O 1
ATOM 4192 N N . THR A 1 521 ? 6.23 -24.922 -18.031 1 74.19 521 THR A N 1
ATOM 4193 C CA . THR A 1 521 ? 4.988 -25.312 -18.688 1 74.19 521 THR A CA 1
ATOM 4194 C C . THR A 1 521 ? 3.891 -25.578 -17.656 1 74.19 521 THR A C 1
ATOM 4196 O O . THR A 1 521 ? 2.861 -26.172 -17.984 1 74.19 521 THR A O 1
ATOM 4199 N N . ALA A 1 522 ? 4.094 -25.172 -16.438 1 71.5 522 ALA A N 1
ATOM 4200 C CA . ALA A 1 522 ? 3.191 -25.484 -15.336 1 71.5 522 ALA A CA 1
ATOM 4201 C C . ALA A 1 522 ? 1.789 -24.938 -15.609 1 71.5 522 ALA A C 1
ATOM 4203 O O . ALA A 1 522 ? 0.795 -25.562 -15.227 1 71.5 522 ALA A O 1
ATOM 4204 N N . ALA A 1 523 ? 1.719 -23.844 -16.359 1 71.94 523 ALA A N 1
ATOM 4205 C CA . ALA A 1 523 ? 0.424 -23.203 -16.578 1 71.94 523 ALA A CA 1
ATOM 4206 C C . ALA A 1 523 ? -0.104 -23.484 -17.984 1 71.94 523 ALA A C 1
ATOM 4208 O O . ALA A 1 523 ? -1.164 -22.984 -18.359 1 71.94 523 ALA A O 1
ATOM 4209 N N . LEU A 1 524 ? 0.584 -24.328 -18.734 1 75.69 524 LEU A N 1
ATOM 4210 C CA . LEU A 1 524 ? 0.214 -24.562 -20.125 1 75.69 524 LEU A CA 1
ATOM 4211 C C . LEU A 1 524 ? -0.685 -25.781 -20.25 1 75.69 524 LEU A C 1
ATOM 4213 O O . LEU A 1 524 ? -0.559 -26.734 -19.469 1 75.69 524 LEU A O 1
ATOM 4217 N N . ASP A 1 525 ? -1.571 -25.766 -21.156 1 78.19 525 ASP A N 1
ATOM 4218 C CA . ASP A 1 525 ? -2.371 -26.938 -21.484 1 78.19 525 ASP A CA 1
ATOM 4219 C C . ASP A 1 525 ? -1.539 -27.969 -22.234 1 78.19 525 ASP A C 1
ATOM 4221 O O . ASP A 1 525 ? -0.418 -27.688 -22.656 1 78.19 525 ASP A O 1
ATOM 4225 N N . PRO A 1 526 ? -2.104 -29.125 -22.344 1 76.44 526 PRO A N 1
ATOM 4226 C CA . PRO A 1 526 ? -1.337 -30.25 -22.906 1 76.44 526 PRO A CA 1
ATOM 4227 C C . PRO A 1 526 ? -0.845 -29.969 -24.328 1 76.44 526 PRO A C 1
ATOM 4229 O O . PRO A 1 526 ? 0.275 -30.359 -24.672 1 76.44 526 PRO A O 1
ATOM 4232 N N . ILE A 1 527 ? -1.651 -29.297 -25.094 1 78.69 527 ILE A N 1
ATOM 4233 C CA . ILE A 1 527 ? -1.271 -29.062 -26.484 1 78.69 527 ILE A CA 1
ATOM 4234 C C . ILE A 1 527 ? -0.149 -28.031 -26.531 1 78.69 527 ILE A C 1
ATOM 4236 O O . ILE A 1 527 ? 0.845 -28.219 -27.234 1 78.69 527 ILE A O 1
ATOM 4240 N N . ALA A 1 528 ? -0.333 -27 -25.781 1 78 528 ALA A N 1
ATOM 4241 C CA . ALA A 1 528 ? 0.696 -25.969 -25.734 1 78 528 ALA A CA 1
ATOM 4242 C C . ALA A 1 528 ? 2.002 -26.531 -25.156 1 78 528 ALA A C 1
ATOM 4244 O O . ALA A 1 528 ? 3.086 -26.172 -25.625 1 78 528 ALA A O 1
ATOM 4245 N N . GLU A 1 529 ? 1.852 -27.281 -24.156 1 78.06 529 GLU A N 1
ATOM 4246 C CA . GLU A 1 529 ? 3.027 -27.906 -23.562 1 78.06 529 GLU A CA 1
ATOM 4247 C C . GLU A 1 529 ? 3.754 -28.781 -24.578 1 78.06 529 GLU A C 1
ATOM 4249 O O . GLU A 1 529 ? 4.98 -28.719 -24.703 1 78.06 529 GLU A O 1
ATOM 4254 N N . PHE A 1 530 ? 2.977 -29.547 -25.266 1 76.69 530 PHE A N 1
ATOM 4255 C CA . PHE A 1 530 ? 3.537 -30.406 -26.297 1 76.69 530 PHE A CA 1
ATOM 4256 C C . PHE A 1 530 ? 4.258 -29.594 -27.359 1 76.69 530 PHE A C 1
ATOM 4258 O O . PHE A 1 530 ? 5.352 -29.953 -27.797 1 76.69 530 PHE A O 1
ATOM 4265 N N . GLU A 1 531 ? 3.666 -28.547 -27.75 1 77 531 GLU A N 1
ATOM 4266 C CA . GLU A 1 531 ? 4.25 -27.688 -28.781 1 77 531 GLU A CA 1
ATOM 4267 C C . GLU A 1 531 ? 5.582 -27.109 -28.312 1 77 531 GLU A C 1
ATOM 4269 O O . GLU A 1 531 ? 6.547 -27.062 -29.078 1 77 531 GLU A O 1
ATOM 4274 N N . ILE A 1 532 ? 5.59 -26.688 -27.156 1 75.75 532 ILE A N 1
ATOM 4275 C CA . ILE A 1 532 ? 6.801 -26.078 -26.609 1 75.75 532 ILE A CA 1
ATOM 4276 C C . ILE A 1 532 ? 7.902 -27.125 -26.516 1 75.75 532 ILE A C 1
ATOM 4278 O O . ILE A 1 532 ? 9.055 -26.859 -26.859 1 75.75 532 ILE A O 1
ATOM 4282 N N . TYR A 1 533 ? 7.527 -28.344 -26.031 1 75.06 533 TYR A N 1
ATOM 4283 C CA . TYR A 1 533 ? 8.523 -29.391 -25.859 1 75.06 533 TYR A CA 1
ATOM 4284 C C . TYR A 1 533 ? 9.047 -29.875 -27.219 1 75.06 533 TYR A C 1
ATOM 4286 O O . TYR A 1 533 ? 10.234 -30.188 -27.359 1 75.06 533 TYR A O 1
ATOM 4294 N N . THR A 1 534 ? 8.156 -29.906 -28.188 1 74.88 534 THR A N 1
ATOM 4295 C CA . THR A 1 534 ? 8.555 -30.344 -29.516 1 74.88 534 THR A CA 1
ATOM 4296 C C . THR A 1 534 ? 9.5 -29.328 -30.172 1 74.88 534 THR A C 1
ATOM 4298 O O . THR A 1 534 ? 10.406 -29.703 -30.906 1 74.88 534 THR A O 1
ATOM 4301 N N . ARG A 1 535 ? 9.219 -28.109 -29.828 1 76.94 535 ARG A N 1
ATOM 4302 C CA . ARG A 1 535 ? 10.031 -27.062 -30.438 1 76.94 535 ARG A CA 1
ATOM 4303 C C . ARG A 1 535 ? 11.195 -26.672 -29.516 1 76.94 535 ARG A C 1
ATOM 4305 O O . ARG A 1 535 ? 11.93 -25.734 -29.812 1 76.94 535 ARG A O 1
ATOM 4312 N N . PHE A 1 536 ? 11.258 -27.344 -28.562 1 75.06 536 PHE A N 1
ATOM 4313 C CA . PHE A 1 536 ? 12.234 -26.984 -27.531 1 75.06 536 PHE A CA 1
ATOM 4314 C C . PHE A 1 536 ? 13.641 -26.969 -28.109 1 75.06 536 PHE A C 1
ATOM 4316 O O . PHE A 1 536 ? 14.406 -26.047 -27.844 1 75.06 536 PHE A O 1
ATOM 4323 N N . ASN A 1 537 ? 13.922 -28 -28.875 1 75.44 537 ASN A N 1
ATOM 4324 C CA . ASN A 1 537 ? 15.25 -28.078 -29.453 1 75.44 537 ASN A CA 1
ATOM 4325 C C . ASN A 1 537 ? 15.523 -26.922 -30.422 1 75.44 537 ASN A C 1
ATOM 4327 O O . ASN A 1 537 ? 16.641 -26.422 -30.5 1 75.44 537 ASN A O 1
ATOM 4331 N N . GLU A 1 538 ? 14.469 -26.562 -31.016 1 77 538 GLU A N 1
ATOM 4332 C CA . GLU A 1 538 ? 14.609 -25.422 -31.922 1 77 538 GLU A CA 1
ATOM 4333 C C . GLU A 1 538 ? 14.766 -24.125 -31.141 1 77 538 GLU A C 1
ATOM 4335 O O . GLU A 1 538 ? 15.508 -23.234 -31.562 1 77 538 GLU A O 1
ATOM 4340 N N . LEU A 1 539 ? 14.125 -24.031 -30.078 1 78.38 539 LEU A N 1
ATOM 4341 C CA . LEU A 1 539 ? 14.109 -22.812 -29.281 1 78.38 539 LEU A CA 1
ATOM 4342 C C . LEU A 1 539 ? 15.445 -22.609 -28.562 1 78.38 539 LEU A C 1
ATOM 4344 O O . LEU A 1 539 ? 15.961 -21.484 -28.516 1 78.38 539 LEU A O 1
ATOM 4348 N N . ILE A 1 540 ? 15.992 -23.672 -28.078 1 79.69 540 ILE A N 1
ATOM 4349 C CA . ILE A 1 540 ? 17.172 -23.578 -27.234 1 79.69 540 ILE A CA 1
ATOM 4350 C C . ILE A 1 540 ? 18.422 -23.922 -28.031 1 79.69 540 ILE A C 1
ATOM 4352 O O . ILE A 1 540 ? 19.516 -23.406 -27.75 1 79.69 540 ILE A O 1
ATOM 4356 N N . GLY A 1 541 ? 18.328 -24.656 -29.062 1 79.44 541 GLY A N 1
ATOM 4357 C CA . GLY A 1 541 ? 19.469 -25.031 -29.891 1 79.44 541 GLY A CA 1
ATOM 4358 C C . GLY A 1 541 ? 20.516 -25.844 -29.141 1 79.44 541 GLY A C 1
ATOM 4359 O O . GLY A 1 541 ? 20.172 -26.828 -28.469 1 79.44 541 GLY A O 1
ATOM 4360 N N . ASP A 1 542 ? 21.781 -25.5 -29.328 1 86.44 542 ASP A N 1
ATOM 4361 C CA . ASP A 1 542 ? 22.891 -26.25 -28.75 1 86.44 542 ASP A CA 1
ATOM 4362 C C . ASP A 1 542 ? 23.391 -25.594 -27.469 1 86.44 542 ASP A C 1
ATOM 4364 O O . ASP A 1 542 ? 24.547 -25.766 -27.094 1 86.44 542 ASP A O 1
ATOM 4368 N N . LYS A 1 543 ? 22.5 -24.938 -26.828 1 92.31 543 LYS A N 1
ATOM 4369 C CA . LYS A 1 543 ? 22.875 -24.219 -25.609 1 92.31 543 LYS A CA 1
ATOM 4370 C C . LYS A 1 543 ? 22.859 -25.141 -24.391 1 92.31 543 LYS A C 1
ATOM 4372 O O . LYS A 1 543 ? 22.172 -26.172 -24.406 1 92.31 543 LYS A O 1
ATOM 4377 N N . THR A 1 544 ? 23.719 -24.812 -23.406 1 94.69 544 THR A N 1
ATOM 4378 C CA . THR A 1 544 ? 23.641 -25.5 -22.125 1 94.69 544 THR A CA 1
ATOM 4379 C C . THR A 1 544 ? 22.312 -25.203 -21.438 1 94.69 544 THR A C 1
ATOM 4381 O O . THR A 1 544 ? 21.984 -24.031 -21.203 1 94.69 544 THR A O 1
ATOM 4384 N N . THR A 1 545 ? 21.562 -26.25 -21.156 1 93.56 545 THR A N 1
ATOM 4385 C CA . THR A 1 545 ? 20.203 -26.016 -20.672 1 93.56 545 THR A CA 1
ATOM 4386 C C . THR A 1 545 ? 19.922 -26.844 -19.422 1 93.56 545 THR A C 1
ATOM 4388 O O . THR A 1 545 ? 20.297 -28.016 -19.344 1 93.56 545 THR A O 1
ATOM 4391 N N . ILE A 1 546 ? 19.359 -26.219 -18.453 1 94.5 546 ILE A N 1
ATOM 4392 C CA . ILE A 1 546 ? 18.875 -26.891 -17.25 1 94.5 546 ILE A CA 1
ATOM 4393 C C . ILE A 1 546 ? 17.359 -26.781 -17.172 1 94.5 546 ILE A C 1
ATOM 4395 O O . ILE A 1 546 ? 16.797 -25.688 -17.156 1 94.5 546 ILE A O 1
ATOM 4399 N N . TYR A 1 547 ? 16.734 -27.938 -17.094 1 91.12 547 TYR A N 1
ATOM 4400 C CA . TYR A 1 547 ? 15.281 -28.031 -17.047 1 91.12 547 TYR A CA 1
ATOM 4401 C C . TYR A 1 547 ? 14.812 -28.594 -15.719 1 91.12 547 TYR A C 1
ATOM 4403 O O . TYR A 1 547 ? 15.148 -29.734 -15.375 1 91.12 547 TYR A O 1
ATOM 4411 N N . ILE A 1 548 ? 14.086 -27.766 -15.008 1 90.44 548 ILE A N 1
ATOM 4412 C CA . ILE A 1 548 ? 13.461 -28.25 -13.781 1 90.44 548 ILE A CA 1
ATOM 4413 C C . ILE A 1 548 ? 11.977 -28.5 -14.031 1 90.44 548 ILE A C 1
ATOM 4415 O O . ILE A 1 548 ? 11.266 -27.641 -14.555 1 90.44 548 ILE A O 1
ATOM 4419 N N . SER A 1 549 ? 11.5 -29.688 -13.773 1 79.75 549 SER A N 1
ATOM 4420 C CA . SER A 1 549 ? 10.086 -29.984 -13.977 1 79.75 549 SER A CA 1
ATOM 4421 C C . SER A 1 549 ? 9.586 -31.016 -12.969 1 79.75 549 SER A C 1
ATOM 4423 O O . SER A 1 549 ? 10.367 -31.812 -12.445 1 79.75 549 SER A O 1
ATOM 4425 N N . HIS A 1 550 ? 8.398 -30.922 -12.688 1 73.31 550 HIS A N 1
ATOM 4426 C CA . HIS A 1 550 ? 7.723 -32 -11.961 1 73.31 550 HIS A CA 1
ATOM 4427 C C . HIS A 1 550 ? 7.121 -33 -12.914 1 73.31 550 HIS A C 1
ATOM 4429 O O . HIS A 1 550 ? 6.719 -34.094 -12.5 1 73.31 550 HIS A O 1
ATOM 4435 N N . ARG A 1 551 ? 7.156 -32.656 -14.109 1 72.12 551 ARG A N 1
ATOM 4436 C CA . ARG A 1 551 ? 6.68 -33.562 -15.141 1 72.12 551 ARG A CA 1
ATOM 4437 C C . ARG A 1 551 ? 7.836 -34.344 -15.781 1 72.12 551 ARG A C 1
ATOM 4439 O O . ARG A 1 551 ? 8.773 -33.719 -16.312 1 72.12 551 ARG A O 1
ATOM 4446 N N . LEU A 1 552 ? 7.734 -35.562 -15.664 1 76.44 552 LEU A N 1
ATOM 4447 C CA . LEU A 1 552 ? 8.891 -36.375 -16 1 76.44 552 LEU A CA 1
ATOM 4448 C C . LEU A 1 552 ? 8.969 -36.625 -17.516 1 76.44 552 LEU A C 1
ATOM 4450 O O . LEU A 1 552 ? 9.883 -37.281 -18 1 76.44 552 LEU A O 1
ATOM 4454 N N . SER A 1 553 ? 8.039 -35.938 -18.266 1 71.06 553 SER A N 1
ATOM 4455 C CA . SER A 1 553 ? 8.109 -36 -19.719 1 71.06 553 SER A CA 1
ATOM 4456 C C . SER A 1 553 ? 9.367 -35.344 -20.266 1 71.06 553 SER A C 1
ATOM 4458 O O . SER A 1 553 ? 9.938 -35.781 -21.25 1 71.06 553 SER A O 1
ATOM 4460 N N . SER A 1 554 ? 9.805 -34.312 -19.578 1 69.19 554 SER A N 1
ATOM 4461 C CA . SER A 1 554 ? 10.992 -33.562 -19.969 1 69.19 554 SER A CA 1
ATOM 4462 C C . SER A 1 554 ? 12.242 -34.438 -19.875 1 69.19 554 SER A C 1
ATOM 4464 O O . SER A 1 554 ? 13.227 -34.188 -20.578 1 69.19 554 SER A O 1
ATOM 4466 N N . CYS A 1 555 ? 12.219 -35.469 -19.094 1 79 555 CYS A N 1
ATOM 4467 C CA . CYS A 1 555 ? 13.375 -36.344 -18.828 1 79 555 CYS A CA 1
ATOM 4468 C C . CYS A 1 555 ? 13.734 -37.156 -20.062 1 79 555 CYS A C 1
ATOM 4470 O O . CYS A 1 555 ? 14.875 -37.625 -20.188 1 79 555 CYS A O 1
ATOM 4472 N N . LYS A 1 556 ? 12.82 -37.156 -20.953 1 79 556 LYS A N 1
ATOM 4473 C CA . LYS A 1 556 ? 13.078 -38.031 -22.109 1 79 556 LYS A CA 1
ATOM 4474 C C . LYS A 1 556 ? 13.898 -37.281 -23.172 1 79 556 LYS A C 1
ATOM 4476 O O . LYS A 1 556 ? 14.641 -37.906 -23.938 1 79 556 LYS A O 1
ATOM 4481 N N . PHE A 1 557 ? 13.852 -36 -23.156 1 79.81 557 PHE A N 1
ATOM 4482 C CA . PHE A 1 557 ? 14.539 -35.281 -24.234 1 79.81 557 PHE A CA 1
ATOM 4483 C C . PHE A 1 557 ? 15.82 -34.625 -23.734 1 79.81 557 PHE A C 1
ATOM 4485 O O . PHE A 1 557 ? 16.547 -34 -24.5 1 79.81 557 PHE A O 1
ATOM 4492 N N . CYS A 1 558 ? 16.109 -34.781 -22.516 1 89.62 558 CYS A N 1
ATOM 4493 C CA . CYS A 1 558 ? 17.359 -34.281 -21.969 1 89.62 558 CYS A CA 1
ATOM 4494 C C . CYS A 1 558 ? 18.453 -35.344 -22.016 1 89.62 558 CYS A C 1
ATOM 4496 O O . CYS A 1 558 ? 18.156 -36.531 -22.109 1 89.62 558 CYS A O 1
ATOM 4498 N N . ASP A 1 559 ? 19.703 -34.844 -21.984 1 92.25 559 ASP A N 1
ATOM 4499 C CA . ASP A 1 559 ? 20.844 -35.75 -22.047 1 92.25 559 ASP A CA 1
ATOM 4500 C C . ASP A 1 559 ? 21.047 -36.5 -20.734 1 92.25 559 ASP A C 1
ATOM 4502 O O . ASP A 1 559 ? 21.391 -37.688 -20.734 1 92.25 559 ASP A O 1
ATOM 4506 N N . LYS A 1 560 ? 20.891 -35.781 -19.703 1 95.12 560 LYS A N 1
ATOM 4507 C CA . LYS A 1 560 ? 21.078 -36.344 -18.375 1 95.12 560 LYS A CA 1
ATOM 4508 C C . LYS A 1 560 ? 19.969 -35.875 -17.422 1 95.12 560 LYS A C 1
ATOM 4510 O O . LYS A 1 560 ? 19.281 -34.875 -17.688 1 95.12 560 LYS A O 1
ATOM 4515 N N . ILE A 1 561 ? 19.781 -36.719 -16.406 1 95.25 561 ILE A N 1
ATOM 4516 C CA . ILE A 1 561 ? 18.781 -36.438 -15.383 1 95.25 561 ILE A CA 1
ATOM 4517 C C . ILE A 1 561 ? 19.422 -36.469 -14 1 95.25 561 ILE A C 1
ATOM 4519 O O . ILE A 1 561 ? 20.156 -37.406 -13.672 1 95.25 561 ILE A O 1
ATOM 4523 N N . ALA A 1 562 ? 19.266 -35.438 -13.289 1 96 562 ALA A N 1
ATOM 4524 C CA . ALA A 1 562 ? 19.656 -35.375 -11.883 1 96 562 ALA A CA 1
ATOM 4525 C C . ALA A 1 562 ? 18.422 -35.469 -10.977 1 96 562 ALA A C 1
ATOM 4527 O O . ALA A 1 562 ? 17.562 -34.594 -11.008 1 96 562 ALA A O 1
ATOM 4528 N N . VAL A 1 563 ? 18.391 -36.5 -10.141 1 95.31 563 VAL A N 1
ATOM 4529 C CA . VAL A 1 563 ? 17.266 -36.719 -9.234 1 95.31 563 VAL A CA 1
ATOM 4530 C C . VAL A 1 563 ? 17.625 -36.188 -7.84 1 95.31 563 VAL A C 1
ATOM 4532 O O . VAL A 1 563 ? 18.547 -36.688 -7.207 1 95.31 563 VAL A O 1
ATOM 4535 N N . PHE A 1 564 ? 16.891 -35.188 -7.457 1 94.25 564 PHE A N 1
ATOM 4536 C CA . PHE A 1 564 ? 17.109 -34.562 -6.152 1 94.25 564 PHE A CA 1
ATOM 4537 C C . PHE A 1 564 ? 16.203 -35.188 -5.102 1 94.25 564 PHE A C 1
ATOM 4539 O O . PHE A 1 564 ? 15.031 -35.469 -5.375 1 94.25 564 PHE A O 1
ATOM 4546 N N . HIS A 1 565 ? 16.781 -35.438 -3.951 1 92.88 565 HIS A N 1
ATOM 4547 C CA . HIS A 1 565 ? 16.031 -35.938 -2.791 1 92.88 565 HIS A CA 1
ATOM 4548 C C . HIS A 1 565 ? 16.609 -35.375 -1.496 1 92.88 565 HIS A C 1
ATOM 4550 O O . HIS A 1 565 ? 17.781 -35.594 -1.19 1 92.88 565 HIS A O 1
ATOM 4556 N N . LYS A 1 566 ? 15.812 -34.656 -0.777 1 90.06 566 LYS A N 1
ATOM 4557 C CA . LYS A 1 566 ? 16.172 -34.094 0.518 1 90.06 566 LYS A CA 1
ATOM 4558 C C . LYS A 1 566 ? 17.469 -33.312 0.428 1 90.06 566 LYS A C 1
ATOM 4560 O O . LYS A 1 566 ? 18.359 -33.469 1.273 1 90.06 566 LYS A O 1
ATOM 4565 N N . GLY A 1 567 ? 17.641 -32.656 -0.629 1 94.19 567 GLY A N 1
ATOM 4566 C CA . GLY A 1 567 ? 18.75 -31.719 -0.768 1 94.19 567 GLY A CA 1
ATOM 4567 C C . GLY A 1 567 ? 19.984 -32.375 -1.369 1 94.19 567 GLY A C 1
ATOM 4568 O O . GLY A 1 567 ? 21.047 -31.719 -1.463 1 94.19 567 GLY A O 1
ATOM 4569 N N . GLU A 1 568 ? 19.891 -33.625 -1.737 1 96.5 568 GLU A N 1
ATOM 4570 C CA . GLU A 1 568 ? 21.016 -34.344 -2.316 1 96.5 568 GLU A CA 1
ATOM 4571 C C . GLU A 1 568 ? 20.672 -34.906 -3.686 1 96.5 568 GLU A C 1
ATOM 4573 O O . GLU A 1 568 ? 19.484 -35.094 -4 1 96.5 568 GLU A O 1
ATOM 4578 N N . ILE A 1 569 ? 21.672 -35.094 -4.488 1 96.69 569 ILE A N 1
ATOM 4579 C CA . ILE A 1 569 ? 21.484 -35.812 -5.734 1 96.69 569 ILE A CA 1
ATOM 4580 C C . ILE A 1 569 ? 21.625 -37.312 -5.48 1 96.69 569 ILE A C 1
ATOM 4582 O O . ILE A 1 569 ? 22.719 -37.781 -5.164 1 96.69 569 ILE A O 1
ATOM 4586 N N . VAL A 1 570 ? 20.578 -38.031 -5.691 1 95.75 570 VAL A N 1
ATOM 4587 C CA . VAL A 1 570 ? 20.578 -39.438 -5.312 1 95.75 570 VAL A CA 1
ATOM 4588 C C . VAL A 1 570 ? 20.797 -40.312 -6.555 1 95.75 570 VAL A C 1
ATOM 4590 O O . VAL A 1 570 ? 21.25 -41.438 -6.453 1 95.75 570 VAL A O 1
ATOM 4593 N N . GLN A 1 571 ? 20.312 -39.781 -7.668 1 95.69 571 GLN A N 1
ATOM 4594 C CA . GLN A 1 571 ? 20.516 -40.469 -8.93 1 95.69 571 GLN A CA 1
ATOM 4595 C C . GLN A 1 571 ? 20.953 -39.5 -10.023 1 95.69 571 GLN A C 1
ATOM 4597 O O . GLN A 1 571 ? 20.578 -38.344 -10.016 1 95.69 571 GLN A O 1
ATOM 4602 N N . TYR A 1 572 ? 21.812 -39.969 -10.883 1 95.62 572 TYR A N 1
ATOM 4603 C CA . TYR A 1 572 ? 22.328 -39.219 -12.016 1 95.62 572 TYR A CA 1
ATOM 4604 C C . TYR A 1 572 ? 22.578 -40.094 -13.219 1 95.62 572 TYR A C 1
ATOM 4606 O O . TYR A 1 572 ? 23.328 -41.094 -13.117 1 95.62 572 TYR A O 1
ATOM 4614 N N . GLY A 1 573 ? 21.922 -39.844 -14.312 1 94.69 573 GLY A N 1
ATOM 4615 C CA . GLY A 1 573 ? 22.094 -40.656 -15.508 1 94.69 573 GLY A CA 1
ATOM 4616 C C . GLY A 1 573 ? 21.062 -40.344 -16.578 1 94.69 573 GLY A C 1
ATOM 4617 O O . GLY A 1 573 ? 20.438 -39.281 -16.578 1 94.69 573 GLY A O 1
ATOM 4618 N N . THR A 1 574 ? 20.938 -41.156 -17.578 1 94.25 574 THR A N 1
ATOM 4619 C CA . THR A 1 574 ? 19.953 -41 -18.641 1 94.25 574 THR A CA 1
ATOM 4620 C C . THR A 1 574 ? 18.625 -41.656 -18.25 1 94.25 574 THR A C 1
ATOM 4622 O O . THR A 1 574 ? 18.562 -42.406 -17.266 1 94.25 574 THR A O 1
ATOM 4625 N N . HIS A 1 575 ? 17.641 -41.312 -18.969 1 91.62 575 HIS A N 1
ATOM 4626 C CA . HIS A 1 575 ? 16.328 -41.875 -18.703 1 91.62 575 HIS A CA 1
ATOM 4627 C C . HIS A 1 575 ? 16.375 -43.406 -18.734 1 91.62 575 HIS A C 1
ATOM 4629 O O . HIS A 1 575 ? 15.883 -44.062 -17.812 1 91.62 575 HIS A O 1
ATOM 4635 N N . ASP A 1 576 ? 17.031 -43.969 -19.734 1 91 576 ASP A N 1
ATOM 4636 C CA . ASP A 1 576 ? 17.078 -45.406 -19.953 1 91 576 ASP A CA 1
ATOM 4637 C C . ASP A 1 576 ? 17.828 -46.125 -18.812 1 91 576 ASP A C 1
ATOM 4639 O O . ASP A 1 576 ? 17.453 -47.219 -18.406 1 91 576 ASP A O 1
ATOM 4643 N N . GLU A 1 577 ? 18.766 -45.406 -18.297 1 94 577 GLU A N 1
ATOM 4644 C CA . GLU A 1 577 ? 19.547 -45.969 -17.188 1 94 577 GLU A CA 1
ATOM 4645 C C . GLU A 1 577 ? 18.781 -45.906 -15.883 1 94 577 GLU A C 1
ATOM 4647 O O . GLU A 1 577 ? 18.734 -46.906 -15.141 1 94 577 GLU A O 1
ATOM 4652 N N . LEU A 1 578 ? 18.125 -44.844 -15.656 1 93.44 578 LEU A N 1
ATOM 4653 C CA . LEU A 1 578 ? 17.516 -44.594 -14.352 1 93.44 578 LEU A CA 1
ATOM 4654 C C . LEU A 1 578 ? 16.219 -45.375 -14.211 1 93.44 578 LEU A C 1
ATOM 4656 O O . LEU A 1 578 ? 15.844 -45.781 -13.109 1 93.44 578 LEU A O 1
ATOM 4660 N N . ILE A 1 579 ? 15.516 -45.562 -15.32 1 91.19 579 ILE A N 1
ATOM 4661 C CA . ILE A 1 579 ? 14.227 -46.25 -15.281 1 91.19 579 ILE A CA 1
ATOM 4662 C C . ILE A 1 579 ? 14.43 -47.719 -14.953 1 91.19 579 ILE A C 1
ATOM 4664 O O . ILE A 1 579 ? 13.523 -48.375 -14.422 1 91.19 579 ILE A O 1
ATOM 4668 N N . LYS A 1 580 ? 15.57 -48.25 -15.227 1 92.81 580 LYS A N 1
ATOM 4669 C CA . LYS A 1 580 ? 15.867 -49.656 -15.023 1 92.81 580 LYS A CA 1
ATOM 4670 C C . LYS A 1 580 ? 16.234 -49.938 -13.562 1 92.81 580 LYS A C 1
ATOM 4672 O O . LYS A 1 580 ? 16.266 -51.094 -13.141 1 92.81 580 LYS A O 1
ATOM 4677 N N . GLU A 1 581 ? 16.453 -48.906 -12.859 1 93.62 581 GLU A N 1
ATOM 4678 C CA . GLU A 1 581 ? 16.766 -49.094 -11.445 1 93.62 581 GLU A CA 1
ATOM 4679 C C . GLU A 1 581 ? 15.484 -49.281 -10.633 1 93.62 581 GLU A C 1
ATOM 4681 O O . GLU A 1 581 ? 14.93 -48.312 -10.086 1 93.62 581 GLU A O 1
ATOM 4686 N N . SER A 1 582 ? 15.133 -50.5 -10.406 1 90 582 SER A N 1
ATOM 4687 C CA . SER A 1 582 ? 13.875 -50.844 -9.75 1 90 582 SER A CA 1
ATOM 4688 C C . SER A 1 582 ? 13.867 -50.375 -8.305 1 90 582 SER A C 1
ATOM 4690 O O . SER A 1 582 ? 14.836 -50.562 -7.57 1 90 582 SER A O 1
ATOM 4692 N N . GLY A 1 583 ? 12.875 -49.688 -7.93 1 89.69 583 GLY A N 1
ATOM 4693 C CA . GLY A 1 583 ? 12.727 -49.25 -6.555 1 89.69 583 GLY A CA 1
ATOM 4694 C C . GLY A 1 583 ? 13.344 -47.906 -6.297 1 89.69 583 GLY A C 1
ATOM 4695 O O . GLY A 1 583 ? 13.227 -47.344 -5.195 1 89.69 583 GLY A O 1
ATOM 4696 N N . SER A 1 584 ? 13.875 -47.406 -7.332 1 91.38 584 SER A N 1
ATOM 4697 C CA . SER A 1 584 ? 14.539 -46.094 -7.18 1 91.38 584 SER A CA 1
ATOM 4698 C C . SER A 1 584 ? 13.523 -44.969 -7.148 1 91.38 584 SER A C 1
ATOM 4700 O O . SER A 1 584 ? 12.352 -45.156 -7.465 1 91.38 584 SER A O 1
ATOM 4702 N N . GLN A 1 585 ? 14.008 -43.812 -6.684 1 91.31 585 GLN A N 1
ATOM 4703 C CA . GLN A 1 585 ? 13.164 -42.625 -6.59 1 91.31 585 GLN A CA 1
ATOM 4704 C C . GLN A 1 585 ? 12.641 -42.219 -7.965 1 91.31 585 GLN A C 1
ATOM 4706 O O . GLN A 1 585 ? 11.461 -41.875 -8.109 1 91.31 585 GLN A O 1
ATOM 4711 N N . TYR A 1 586 ? 13.445 -42.25 -8.898 1 91.69 586 TYR A N 1
ATOM 4712 C CA . TYR A 1 586 ? 13.062 -41.875 -10.25 1 91.69 586 TYR A CA 1
ATOM 4713 C C . TYR A 1 586 ? 11.977 -42.781 -10.797 1 91.69 586 TYR A C 1
ATOM 4715 O O . TYR A 1 586 ? 10.961 -42.312 -11.32 1 91.69 586 TYR A O 1
ATOM 4723 N N . GLU A 1 587 ? 12.25 -44.031 -10.711 1 90.69 587 GLU A N 1
ATOM 4724 C CA . GLU A 1 587 ? 11.297 -45 -11.234 1 90.69 587 GLU A CA 1
ATOM 4725 C C . GLU A 1 587 ? 9.938 -44.875 -10.547 1 90.69 587 GLU A C 1
ATOM 4727 O O . GLU A 1 587 ? 8.898 -44.969 -11.203 1 90.69 587 GLU A O 1
ATOM 4732 N N . THR A 1 588 ? 10 -44.656 -9.305 1 88.5 588 THR A N 1
ATOM 4733 C CA . THR A 1 588 ? 8.766 -44.531 -8.539 1 88.5 588 THR A CA 1
ATOM 4734 C C . THR A 1 588 ? 7.973 -43.312 -9.008 1 88.5 588 THR A C 1
ATOM 4736 O O . THR A 1 588 ? 6.758 -43.375 -9.195 1 88.5 588 THR A O 1
ATOM 4739 N N . MET A 1 589 ? 8.672 -42.25 -9.148 1 88.12 589 MET A N 1
ATOM 4740 C CA . MET A 1 589 ? 8.016 -41 -9.594 1 88.12 589 MET A CA 1
ATOM 4741 C C . MET A 1 589 ? 7.465 -41.156 -11.008 1 88.12 589 MET A C 1
ATOM 4743 O O . MET A 1 589 ? 6.336 -40.75 -11.289 1 88.12 589 MET A O 1
ATOM 4747 N N . TYR A 1 590 ? 8.266 -41.75 -11.828 1 85.94 590 TYR A N 1
ATOM 4748 C CA . TYR A 1 590 ? 7.875 -41.906 -13.219 1 85.94 590 TYR A CA 1
ATOM 4749 C C . TYR A 1 590 ? 6.668 -42.844 -13.336 1 85.94 590 TYR A C 1
ATOM 4751 O O . TYR A 1 590 ? 5.719 -42.531 -14.07 1 85.94 590 TYR A O 1
ATOM 4759 N N . THR A 1 591 ? 6.672 -43.875 -12.625 1 83.69 591 THR A N 1
ATOM 4760 C CA . THR A 1 591 ? 5.586 -44.844 -12.664 1 83.69 591 THR A CA 1
ATOM 4761 C C . THR A 1 591 ? 4.305 -44.281 -12.094 1 83.69 591 THR A C 1
ATOM 4763 O O . THR A 1 591 ? 3.211 -44.531 -12.594 1 83.69 591 THR A O 1
ATOM 4766 N N . ALA A 1 592 ? 4.492 -43.531 -11.078 1 80.44 592 ALA A N 1
ATOM 4767 C CA . ALA A 1 592 ? 3.338 -42.906 -10.469 1 80.44 592 ALA A CA 1
ATOM 4768 C C . ALA A 1 592 ? 2.609 -42 -11.469 1 80.44 592 ALA A C 1
ATOM 4770 O O . ALA A 1 592 ? 1.383 -41.875 -11.43 1 80.44 592 ALA A O 1
ATOM 4771 N N . GLN A 1 593 ? 3.334 -41.406 -12.359 1 77.94 593 GLN A N 1
ATOM 4772 C CA . GLN A 1 593 ? 2.746 -40.5 -13.352 1 77.94 593 GLN A CA 1
ATOM 4773 C C . GLN A 1 593 ? 2.264 -41.281 -14.57 1 77.94 593 GLN A C 1
ATOM 4775 O O . GLN A 1 593 ? 1.211 -40.969 -15.133 1 77.94 593 GLN A O 1
ATOM 4780 N N . ALA A 1 594 ? 3 -42.281 -14.93 1 77.06 594 ALA A N 1
ATOM 4781 C CA . ALA A 1 594 ? 2.748 -43.031 -16.156 1 77.06 594 ALA A CA 1
ATOM 4782 C C . ALA A 1 594 ? 1.514 -43.906 -16.016 1 77.06 594 ALA A C 1
ATOM 4784 O O . ALA A 1 594 ? 0.813 -44.156 -17 1 77.06 594 ALA A O 1
ATOM 4785 N N . GLN A 1 595 ? 1.207 -44.281 -14.836 1 74.81 595 GLN A N 1
ATOM 4786 C CA . GLN A 1 595 ? 0.142 -45.25 -14.609 1 74.81 595 GLN A CA 1
ATOM 4787 C C . GLN A 1 595 ? -1.206 -44.688 -15.07 1 74.81 595 GLN A C 1
ATOM 4789 O O . GLN A 1 595 ? -2.113 -45.469 -15.398 1 74.81 595 GLN A O 1
ATOM 4794 N N . TYR A 1 596 ? -1.319 -43.5 -15.148 1 70.69 596 TYR A N 1
ATOM 4795 C CA . TYR A 1 596 ? -2.605 -42.938 -15.539 1 70.69 596 TYR A CA 1
ATOM 4796 C C . TYR A 1 596 ? -2.719 -42.812 -17.062 1 70.69 596 TYR A C 1
ATOM 4798 O O . TYR A 1 596 ? -3.787 -42.5 -17.578 1 70.69 596 TYR A O 1
ATOM 4806 N N . TYR A 1 597 ? -1.674 -42.969 -17.688 1 72.81 597 TYR A N 1
ATOM 4807 C CA . TYR A 1 597 ? -1.695 -42.875 -19.141 1 72.81 597 TYR A CA 1
ATOM 4808 C C . TYR A 1 597 ? -1.54 -44.219 -19.797 1 72.81 597 TYR A C 1
ATOM 4810 O O . TYR A 1 597 ? -1.739 -44.375 -21 1 72.81 597 TYR A O 1
ATOM 4818 N N . VAL A 1 598 ? -1.145 -45.281 -19.062 1 65.19 598 VAL A N 1
ATOM 4819 C CA . VAL A 1 598 ? -0.98 -46.625 -19.609 1 65.19 598 VAL A CA 1
ATOM 4820 C C . VAL A 1 598 ? -2.197 -47.469 -19.266 1 65.19 598 VAL A C 1
ATOM 4822 O O . VAL A 1 598 ? -2.803 -47.312 -18.203 1 65.19 598 VAL A O 1
ATOM 4825 N N . MET B 1 1 ? -27.094 28.109 -12.375 1 36.59 1 MET B N 1
ATOM 4826 C CA . MET B 1 1 ? -25.828 28.078 -11.656 1 36.59 1 MET B CA 1
ATOM 4827 C C . MET B 1 1 ? -26.047 28.203 -10.156 1 36.59 1 MET B C 1
ATOM 4829 O O . MET B 1 1 ? -25.453 27.469 -9.367 1 36.59 1 MET B O 1
ATOM 4833 N N . LYS B 1 2 ? -26.953 29.109 -9.828 1 47.59 2 LYS B N 1
ATOM 4834 C CA . LYS B 1 2 ? -27.234 29.328 -8.414 1 47.59 2 LYS B CA 1
ATOM 4835 C C . LYS B 1 2 ? -27.953 28.109 -7.805 1 47.59 2 LYS B C 1
ATOM 4837 O O . LYS B 1 2 ? -27.609 27.688 -6.699 1 47.59 2 LYS B O 1
ATOM 4842 N N . ASN B 1 3 ? -28.828 27.703 -8.5 1 46.22 3 ASN B N 1
ATOM 4843 C CA . ASN B 1 3 ? -29.609 26.547 -8.047 1 46.22 3 ASN B CA 1
ATOM 4844 C C . ASN B 1 3 ? -28.75 25.297 -7.926 1 46.22 3 ASN B C 1
ATOM 4846 O O . ASN B 1 3 ? -28.922 24.5 -7 1 46.22 3 ASN B O 1
ATOM 4850 N N . ALA B 1 4 ? -27.891 25.266 -8.859 1 49.69 4 ALA B N 1
ATOM 4851 C CA . ALA B 1 4 ? -26.969 24.141 -8.812 1 49.69 4 ALA B CA 1
ATOM 4852 C C . ALA B 1 4 ? -26.031 24.234 -7.617 1 49.69 4 ALA B C 1
ATOM 4854 O O . ALA B 1 4 ? -25.719 23.234 -6.973 1 49.69 4 ALA B O 1
ATOM 4855 N N . ARG B 1 5 ? -25.625 25.391 -7.258 1 53.38 5 ARG B N 1
ATOM 4856 C CA . ARG B 1 5 ? -24.75 25.641 -6.117 1 53.38 5 ARG B CA 1
ATOM 4857 C C . ARG B 1 5 ? -25.484 25.406 -4.801 1 53.38 5 ARG B C 1
ATOM 4859 O O . ARG B 1 5 ? -24.938 24.844 -3.863 1 53.38 5 ARG B O 1
ATOM 4866 N N . LEU B 1 6 ? -26.703 25.938 -4.805 1 54.84 6 LEU B N 1
ATOM 4867 C CA . LEU B 1 6 ? -27.484 25.703 -3.604 1 54.84 6 LEU B CA 1
ATOM 4868 C C . LEU B 1 6 ? -27.797 24.219 -3.426 1 54.84 6 LEU B C 1
ATOM 4870 O O . LEU B 1 6 ? -27.797 23.719 -2.303 1 54.84 6 LEU B O 1
ATOM 4874 N N . ALA B 1 7 ? -28.078 23.656 -4.527 1 59.25 7 ALA B N 1
ATOM 4875 C CA . ALA B 1 7 ? -28.297 22.219 -4.504 1 59.25 7 ALA B CA 1
ATOM 4876 C C . ALA B 1 7 ? -27.047 21.469 -4.043 1 59.25 7 ALA B C 1
ATOM 4878 O O . ALA B 1 7 ? -27.125 20.484 -3.311 1 59.25 7 ALA B O 1
ATOM 4879 N N . GLY B 1 8 ? -25.891 22.062 -4.285 1 75.94 8 GLY B N 1
ATOM 4880 C CA . GLY B 1 8 ? -24.625 21.5 -3.842 1 75.94 8 GLY B CA 1
ATOM 4881 C C . GLY B 1 8 ? -24.406 21.656 -2.348 1 75.94 8 GLY B C 1
ATOM 4882 O O . GLY B 1 8 ? -23.953 20.719 -1.688 1 75.94 8 GLY B O 1
ATOM 4883 N N . LEU B 1 9 ? -24.891 22.734 -1.831 1 82.88 9 LEU B N 1
ATOM 4884 C CA . LEU B 1 9 ? -24.75 22.984 -0.4 1 82.88 9 LEU B CA 1
ATOM 4885 C C . LEU B 1 9 ? -25.703 22.094 0.396 1 82.88 9 LEU B C 1
ATOM 4887 O O . LEU B 1 9 ? -25.344 21.594 1.462 1 82.88 9 LEU B O 1
ATOM 4891 N N . LYS B 1 10 ? -26.938 22 -0.115 1 86.19 10 LYS B N 1
ATOM 4892 C CA . LYS B 1 10 ? -27.906 21.109 0.549 1 86.19 10 LYS B CA 1
ATOM 4893 C C . LYS B 1 10 ? -27.375 19.688 0.614 1 86.19 10 LYS B C 1
ATOM 4895 O O . LYS B 1 10 ? -27.516 19.016 1.643 1 86.19 10 LYS B O 1
ATOM 4900 N N . LYS B 1 11 ? -26.828 19.297 -0.417 1 90.25 11 LYS B N 1
ATOM 4901 C CA . LYS B 1 11 ? -26.266 17.953 -0.449 1 90.25 11 LYS B CA 1
ATOM 4902 C C . LYS B 1 11 ? -25.109 17.812 0.546 1 90.25 11 LYS B C 1
ATOM 4904 O O . LYS B 1 11 ? -24.984 16.797 1.221 1 90.25 11 LYS B O 1
ATOM 4909 N N . ASP B 1 12 ? -24.359 18.875 0.64 1 91.06 12 ASP B N 1
ATOM 4910 C CA . ASP B 1 12 ? -23.25 18.859 1.581 1 91.06 12 ASP B CA 1
ATOM 4911 C C . ASP B 1 12 ? -23.75 18.719 3.02 1 91.06 12 ASP B C 1
ATOM 4913 O O . ASP B 1 12 ? -23.156 17.984 3.812 1 91.06 12 ASP B O 1
ATOM 4917 N N . PHE B 1 13 ? -24.797 19.406 3.264 1 91.25 13 PHE B N 1
ATOM 4918 C CA . PHE B 1 13 ? -25.344 19.344 4.609 1 91.25 13 PHE B CA 1
ATOM 4919 C C . PHE B 1 13 ? -25.953 17.969 4.891 1 91.25 13 PHE B C 1
ATOM 4921 O O . PHE B 1 13 ? -25.906 17.484 6.023 1 91.25 13 PHE B O 1
ATOM 4928 N N . GLU B 1 14 ? -26.516 17.422 3.891 1 92.75 14 GLU B N 1
ATOM 4929 C CA . GLU B 1 14 ? -27.047 16.062 4.055 1 92.75 14 GLU B CA 1
ATOM 4930 C C . GLU B 1 14 ? -25.938 15.062 4.324 1 92.75 14 GLU B C 1
ATOM 4932 O O . GLU B 1 14 ? -26.094 14.164 5.156 1 92.75 14 GLU B O 1
ATOM 4937 N N . ILE B 1 15 ? -24.922 15.242 3.639 1 93.38 15 ILE B N 1
ATOM 4938 C CA . ILE B 1 15 ? -23.766 14.375 3.834 1 93.38 15 ILE B CA 1
ATOM 4939 C C . ILE B 1 15 ? -23.219 14.555 5.246 1 93.38 15 ILE B C 1
ATOM 4941 O O . ILE B 1 15 ? -22.922 13.578 5.934 1 93.38 15 ILE B O 1
ATOM 4945 N N . MET B 1 16 ? -23.125 15.805 5.621 1 92.38 16 MET B N 1
ATOM 4946 C CA . MET B 1 16 ? -22.656 16.109 6.973 1 92.38 16 MET B CA 1
ATOM 4947 C C . MET B 1 16 ? -23.562 15.461 8.023 1 92.38 16 MET B C 1
ATOM 4949 O O . MET B 1 16 ? -23.062 14.836 8.961 1 92.38 16 MET B O 1
ATOM 4953 N N . ARG B 1 17 ? -24.828 15.602 7.828 1 91.94 17 ARG B N 1
ATOM 4954 C CA . ARG B 1 17 ? -25.797 15.047 8.773 1 91.94 17 ARG B CA 1
ATOM 4955 C C . ARG B 1 17 ? -25.672 13.531 8.844 1 91.94 17 ARG B C 1
ATOM 4957 O O . ARG B 1 17 ? -25.75 12.945 9.93 1 91.94 17 ARG B O 1
ATOM 4964 N N . TYR B 1 18 ? -25.516 12.938 7.762 1 93.19 18 TYR B N 1
ATOM 4965 C CA . TYR B 1 18 ? -25.375 11.484 7.703 1 93.19 18 TYR B CA 1
ATOM 4966 C C . TYR B 1 18 ? -24.172 11.016 8.492 1 93.19 18 TYR B C 1
ATOM 4968 O O . TYR B 1 18 ? -24.266 10.117 9.336 1 93.19 18 TYR B O 1
ATOM 4976 N N . PHE B 1 19 ? -23.062 11.617 8.297 1 91.81 19 PHE B N 1
ATOM 4977 C CA . PHE B 1 19 ? -21.828 11.164 8.922 1 91.81 19 PHE B CA 1
ATOM 4978 C C . PHE B 1 19 ? -21.797 11.547 10.398 1 91.81 19 PHE B C 1
ATOM 4980 O O . PHE B 1 19 ? -21.203 10.836 11.211 1 91.81 19 PHE B O 1
ATOM 4987 N N . LEU B 1 20 ? -22.422 12.672 10.734 1 91 20 LEU B N 1
ATOM 4988 C CA . LEU B 1 20 ? -22.531 13.016 12.141 1 91 20 LEU B CA 1
ATOM 4989 C C . LEU B 1 20 ? -23.422 12.023 12.875 1 91 20 LEU B C 1
ATOM 4991 O O . LEU B 1 20 ? -23.125 11.641 14.016 1 91 20 LEU B O 1
ATOM 4995 N N . LYS B 1 21 ? -24.484 11.609 12.195 1 91.94 21 LYS B N 1
ATOM 4996 C CA . LYS B 1 21 ? -25.359 10.602 12.773 1 91.94 21 LYS B CA 1
ATOM 4997 C C . LYS B 1 21 ? -24.641 9.266 12.93 1 91.94 21 LYS B C 1
ATOM 4999 O O . LYS B 1 21 ? -24.781 8.602 13.961 1 91.94 21 LYS B O 1
ATOM 5004 N N . LEU B 1 22 ? -23.906 8.945 11.953 1 91.06 22 LEU B N 1
ATOM 5005 C CA . LEU B 1 22 ? -23.141 7.711 12 1 91.06 22 LEU B CA 1
ATOM 5006 C C . LEU B 1 22 ? -22.094 7.758 13.109 1 91.06 22 LEU B C 1
ATOM 5008 O O . LEU B 1 22 ? -21.891 6.766 13.82 1 91.06 22 LEU B O 1
ATOM 5012 N N . SER B 1 23 ? -21.438 8.867 13.234 1 91.06 23 SER B N 1
ATOM 5013 C CA . SER B 1 23 ? -20.438 9.039 14.281 1 91.06 23 SER B CA 1
ATOM 5014 C C . SER B 1 23 ? -21.062 8.953 15.664 1 91.06 23 SER B C 1
ATOM 5016 O O . SER B 1 23 ? -20.469 8.406 16.594 1 91.06 23 SER B O 1
ATOM 5018 N N . SER B 1 24 ? -22.297 9.477 15.805 1 90.5 24 SER B N 1
ATOM 5019 C CA . SER B 1 24 ? -23.016 9.438 17.078 1 90.5 24 SER B CA 1
ATOM 5020 C C . SER B 1 24 ? -23.406 8.016 17.453 1 90.5 24 SER B C 1
ATOM 5022 O O . SER B 1 24 ? -23.469 7.672 18.625 1 90.5 24 SER B O 1
ATOM 5024 N N . LYS B 1 25 ? -23.625 7.227 16.453 1 90.62 25 LYS B N 1
ATOM 5025 C CA . LYS B 1 25 ? -23.953 5.824 16.688 1 90.62 25 LYS B CA 1
ATOM 5026 C C . LYS B 1 25 ? -22.734 5.055 17.188 1 90.62 25 LYS B C 1
ATOM 5028 O O . LYS B 1 25 ? -22.859 4.133 18 1 90.62 25 LYS B O 1
ATOM 5033 N N . MET B 1 26 ? -21.625 5.465 16.766 1 88.25 26 MET B N 1
ATOM 5034 C CA . MET B 1 26 ? -20.391 4.797 17.156 1 88.25 26 MET B CA 1
ATOM 5035 C C . MET B 1 26 ? -19.938 5.242 18.547 1 88.25 26 MET B C 1
ATOM 5037 O O . MET B 1 26 ? -19.484 4.426 19.344 1 88.25 26 MET B O 1
ATOM 5041 N N . SER B 1 27 ? -20.031 6.57 18.719 1 89.12 27 SER B N 1
ATOM 5042 C CA . SER B 1 27 ? -19.719 7.152 20.016 1 89.12 27 SER B CA 1
ATOM 5043 C C . SER B 1 27 ? -20.719 8.234 20.391 1 89.12 27 SER B C 1
ATOM 5045 O O . SER B 1 27 ? -20.719 9.328 19.828 1 89.12 27 SER B O 1
ATOM 5047 N N . LYS B 1 28 ? -21.453 8.078 21.391 1 89 28 LYS B N 1
ATOM 5048 C CA . LYS B 1 28 ? -22.531 8.977 21.781 1 89 28 LYS B CA 1
ATOM 5049 C C . LYS B 1 28 ? -22 10.297 22.312 1 89 28 LYS B C 1
ATOM 5051 O O . LYS B 1 28 ? -22.641 11.344 22.156 1 89 28 LYS B O 1
ATOM 5056 N N . SER B 1 29 ? -20.828 10.273 22.828 1 91.69 29 SER B N 1
ATOM 5057 C CA . SER B 1 29 ? -20.297 11.484 23.438 1 91.69 29 SER B CA 1
ATOM 5058 C C . SER B 1 29 ? -19.516 12.312 22.438 1 91.69 29 SER B C 1
ATOM 5060 O O . SER B 1 29 ? -19.031 13.398 22.75 1 91.69 29 SER B O 1
ATOM 5062 N N . TYR B 1 30 ? -19.484 11.883 21.219 1 90.19 30 TYR B N 1
ATOM 5063 C CA . TYR B 1 30 ? -18.594 12.508 20.234 1 90.19 30 TYR B CA 1
ATOM 5064 C C . TYR B 1 30 ? -19.078 13.906 19.891 1 90.19 30 TYR B C 1
ATOM 5066 O O . TYR B 1 30 ? -18.312 14.875 19.969 1 90.19 30 TYR B O 1
ATOM 5074 N N . ILE B 1 31 ? -20.375 14.117 19.609 1 88.94 31 ILE B N 1
ATOM 5075 C CA . ILE B 1 31 ? -20.906 15.391 19.156 1 88.94 31 ILE B CA 1
ATOM 5076 C C . ILE B 1 31 ? -20.844 16.406 20.281 1 88.94 31 ILE B C 1
ATOM 5078 O O . ILE B 1 31 ? -20.375 17.547 20.094 1 88.94 31 ILE B O 1
ATOM 5082 N N . PRO B 1 32 ? -21.156 16.031 21.484 1 90.38 32 PRO B N 1
ATOM 5083 C CA . PRO B 1 32 ? -21.047 16.984 22.578 1 90.38 32 PRO B CA 1
ATOM 5084 C C . PRO B 1 32 ? -19.594 17.438 22.828 1 90.38 32 PRO B C 1
ATOM 5086 O O . PRO B 1 32 ? -19.359 18.609 23.125 1 90.38 32 PRO B O 1
ATOM 5089 N N . VAL B 1 33 ? -18.75 16.562 22.719 1 90.5 33 VAL B N 1
ATOM 5090 C CA . VAL B 1 33 ? -17.344 16.906 22.938 1 90.5 33 VAL B CA 1
ATOM 5091 C C . VAL B 1 33 ? -16.875 17.859 21.844 1 90.5 33 VAL B C 1
ATOM 5093 O O . VAL B 1 33 ? -16.141 18.812 22.125 1 90.5 33 VAL B O 1
ATOM 5096 N N . LEU B 1 34 ? -17.312 17.641 20.641 1 89.38 34 LEU B N 1
ATOM 5097 C CA . LEU B 1 34 ? -16.953 18.5 19.531 1 89.38 34 LEU B CA 1
ATOM 5098 C C . LEU B 1 34 ? -17.531 19.906 19.719 1 89.38 34 LEU B C 1
ATOM 5100 O O . LEU B 1 34 ? -16.844 20.906 19.516 1 89.38 34 LEU B O 1
ATOM 5104 N N . CYS B 1 35 ? -18.75 20 20.188 1 89.19 35 CYS B N 1
ATOM 5105 C CA . CYS B 1 35 ? -19.406 21.281 20.422 1 89.19 35 CYS B CA 1
ATOM 5106 C C . CYS B 1 35 ? -18.719 22.047 21.547 1 89.19 35 CYS B C 1
ATOM 5108 O O . CYS B 1 35 ? -18.516 23.266 21.453 1 89.19 35 CYS B O 1
ATOM 5110 N N . SER B 1 36 ? -18.391 21.297 22.547 1 90.56 36 SER B N 1
ATOM 5111 C CA . SER B 1 36 ? -17.688 21.922 23.672 1 90.56 36 SER B CA 1
ATOM 5112 C C . SER B 1 36 ? -16.344 22.469 23.25 1 90.56 36 SER B C 1
ATOM 5114 O O . SER B 1 36 ? -15.953 23.562 23.672 1 90.56 36 SER B O 1
ATOM 5116 N N . SER B 1 37 ? -15.695 21.719 22.438 1 89 37 SER B N 1
ATOM 5117 C CA . SER B 1 37 ? -14.398 22.188 21.953 1 89 37 SER B CA 1
ATOM 5118 C C . SER B 1 37 ? -14.539 23.453 21.109 1 89 37 SER B C 1
ATOM 5120 O O . SER B 1 37 ? -13.75 24.391 21.25 1 89 37 SER B O 1
ATOM 5122 N N . ALA B 1 38 ? -15.562 23.531 20.297 1 89.19 38 ALA B N 1
ATOM 5123 C CA . ALA B 1 38 ? -15.797 24.688 19.438 1 89.19 38 ALA B CA 1
ATOM 5124 C C . ALA B 1 38 ? -16.109 25.938 20.266 1 89.19 38 ALA B C 1
ATOM 5126 O O . ALA B 1 38 ? -15.578 27.016 20 1 89.19 38 ALA B O 1
ATOM 5127 N N . ILE B 1 39 ? -16.797 25.781 21.328 1 88.56 39 ILE B N 1
ATOM 5128 C CA . ILE B 1 39 ? -17.234 26.906 22.156 1 88.56 39 ILE B CA 1
ATOM 5129 C C . ILE B 1 39 ? -16.031 27.469 22.922 1 88.56 39 ILE B C 1
ATOM 5131 O O . ILE B 1 39 ? -15.836 28.688 22.953 1 88.56 39 ILE B O 1
ATOM 5135 N N . PHE B 1 40 ? -15.273 26.625 23.438 1 86.81 40 PHE B N 1
ATOM 5136 C CA . PHE B 1 40 ? -14.156 27.094 24.25 1 86.81 40 PHE B CA 1
ATOM 5137 C C . PHE B 1 40 ? -13.094 27.734 23.375 1 86.81 40 PHE B C 1
ATOM 5139 O O . PHE B 1 40 ? -12.438 28.703 23.781 1 86.81 40 PHE B O 1
ATOM 5146 N N . LYS B 1 41 ? -12.984 27.281 22.156 1 84.75 41 LYS B N 1
ATOM 5147 C CA . LYS B 1 41 ? -12.047 27.875 21.219 1 84.75 41 LYS B CA 1
ATOM 5148 C C . LYS B 1 41 ? -12.523 29.266 20.781 1 84.75 41 LYS B C 1
ATOM 5150 O O . LYS B 1 41 ? -11.703 30.156 20.516 1 84.75 41 LYS B O 1
ATOM 5155 N N . ALA B 1 42 ? -13.859 29.422 20.797 1 87.31 42 ALA B N 1
ATOM 5156 C CA . ALA B 1 42 ? -14.461 30.672 20.344 1 87.31 42 ALA B CA 1
ATOM 5157 C C . ALA B 1 42 ? -14.328 31.766 21.406 1 87.31 42 ALA B C 1
ATOM 5159 O O . ALA B 1 42 ? -14.227 32.938 21.078 1 87.31 42 ALA B O 1
ATOM 5160 N N . ILE B 1 43 ? -14.133 31.375 22.641 1 85.5 43 ILE B N 1
ATOM 5161 C CA . ILE B 1 43 ? -14.211 32.312 23.75 1 85.5 43 ILE B CA 1
ATOM 5162 C C . ILE B 1 43 ? -12.82 32.875 24.047 1 85.5 43 ILE B C 1
ATOM 5164 O O . ILE B 1 43 ? -12.688 34.031 24.469 1 85.5 43 ILE B O 1
ATOM 5168 N N . THR B 1 44 ? -11.781 32.25 23.734 1 81.31 44 THR B N 1
ATOM 5169 C CA . THR B 1 44 ? -10.43 32.562 24.188 1 81.31 44 THR B CA 1
ATOM 5170 C C . THR B 1 44 ? -9.945 33.875 23.594 1 81.31 44 THR B C 1
ATOM 5172 O O . THR B 1 44 ? -9.367 34.688 24.312 1 81.31 44 THR B O 1
ATOM 5175 N N . PRO B 1 45 ? -10.289 34.188 22.359 1 81 45 PRO B N 1
ATOM 5176 C CA . PRO B 1 45 ? -9.75 35.438 21.781 1 81 45 PRO B CA 1
ATOM 5177 C C . PRO B 1 45 ? -10.336 36.688 22.422 1 81 45 PRO B C 1
ATOM 5179 O O . PRO B 1 45 ? -9.672 37.719 22.469 1 81 45 PRO B O 1
ATOM 5182 N N . PHE B 1 46 ? -11.445 36.688 23.031 1 82.88 46 PHE B N 1
ATOM 5183 C CA . PHE B 1 46 ? -12.125 37.875 23.562 1 82.88 46 PHE B CA 1
ATOM 5184 C C . PHE B 1 46 ? -11.414 38.406 24.797 1 82.88 46 PHE B C 1
ATOM 5186 O O . PHE B 1 46 ? -11.258 39.625 24.953 1 82.88 46 PHE B O 1
ATOM 5193 N N . ILE B 1 47 ? -10.914 37.5 25.547 1 81.25 47 ILE B N 1
ATOM 5194 C CA . ILE B 1 47 ? -10.227 37.938 26.766 1 81.25 47 ILE B CA 1
ATOM 5195 C C . ILE B 1 47 ? -8.953 38.688 26.406 1 81.25 47 ILE B C 1
ATOM 5197 O O . ILE B 1 47 ? -8.641 39.719 27 1 81.25 47 ILE B O 1
ATOM 5201 N N . ASN B 1 48 ? -8.234 38.312 25.344 1 77.56 48 ASN B N 1
ATOM 5202 C CA . ASN B 1 48 ? -6.953 38.875 24.953 1 77.56 48 ASN B CA 1
ATOM 5203 C C . ASN B 1 48 ? -7.133 40.188 24.188 1 77.56 48 ASN B C 1
ATOM 5205 O O . ASN B 1 48 ? -6.203 41 24.094 1 77.56 48 ASN B O 1
ATOM 5209 N N . ILE B 1 49 ? -8.328 40.344 23.719 1 80.69 49 ILE B N 1
ATOM 5210 C CA . ILE B 1 49 ? -8.578 41.562 22.922 1 80.69 49 ILE B CA 1
ATOM 5211 C C . ILE B 1 49 ? -9.172 42.656 23.812 1 80.69 49 ILE B C 1
ATOM 5213 O O . ILE B 1 49 ? -8.766 43.812 23.734 1 80.69 49 ILE B O 1
ATOM 5217 N N . ILE B 1 50 ? -10.023 42.344 24.828 1 78.88 50 ILE B N 1
ATOM 5218 C CA . ILE B 1 50 ? -10.805 43.312 25.578 1 78.88 50 ILE B CA 1
ATOM 5219 C C . ILE B 1 50 ? -10.031 43.75 26.812 1 78.88 50 ILE B C 1
ATOM 5221 O O . ILE B 1 50 ? -9.969 44.938 27.125 1 78.88 50 ILE B O 1
ATOM 5225 N N . MET B 1 51 ? -9.312 42.875 27.422 1 78.62 51 MET B N 1
ATOM 5226 C CA . MET B 1 51 ? -8.75 43.125 28.734 1 78.62 51 MET B CA 1
ATOM 5227 C C . MET B 1 51 ? -7.602 44.125 28.656 1 78.62 51 MET B C 1
ATOM 5229 O O . MET B 1 51 ? -7.453 45 29.531 1 78.62 51 MET B O 1
ATOM 5233 N N . PRO B 1 52 ? -6.801 44.094 27.516 1 77.31 52 PRO B N 1
ATOM 5234 C CA . PRO B 1 52 ? -5.707 45.062 27.422 1 77.31 52 PRO B CA 1
ATOM 5235 C C . PRO B 1 52 ? -6.203 46.5 27.422 1 77.31 52 PRO B C 1
ATOM 5237 O O . PRO B 1 52 ? -5.516 47.406 27.922 1 77.31 52 PRO B O 1
ATOM 5240 N N . LYS B 1 53 ? -7.355 46.75 26.969 1 81 53 LYS B N 1
ATOM 5241 C CA . LYS B 1 53 ? -7.934 48.062 26.969 1 81 53 LYS B CA 1
ATOM 5242 C C . LYS B 1 53 ? -8.039 48.625 28.391 1 81 53 LYS B C 1
ATOM 5244 O O . LYS B 1 53 ? -7.629 49.75 28.672 1 81 53 LYS B O 1
ATOM 5249 N N . PHE B 1 54 ? -8.516 47.75 29.281 1 80.69 54 PHE B N 1
ATOM 5250 C CA . PHE B 1 54 ? -8.734 48.188 30.656 1 80.69 54 PHE B CA 1
ATOM 5251 C C . PHE B 1 54 ? -7.402 48.406 31.375 1 80.69 54 PHE B C 1
ATOM 5253 O O . PHE B 1 54 ? -7.289 49.281 32.219 1 80.69 54 PHE B O 1
ATOM 5260 N N . ILE B 1 55 ? -6.457 47.688 30.953 1 81.31 55 ILE B N 1
ATOM 5261 C CA . ILE B 1 55 ? -5.129 47.844 31.531 1 81.31 55 ILE B CA 1
ATOM 5262 C C . ILE B 1 55 ? -4.512 49.156 31.094 1 81.31 55 ILE B C 1
ATOM 5264 O O . ILE B 1 55 ? -4.008 49.938 31.922 1 81.31 55 ILE B O 1
ATOM 5268 N N . ILE B 1 56 ? -4.613 49.531 29.812 1 80.88 56 ILE B N 1
ATOM 5269 C CA . ILE B 1 56 ? -4.035 50.75 29.234 1 80.88 56 ILE B CA 1
ATOM 5270 C C . ILE B 1 56 ? -4.77 51.969 29.797 1 80.88 56 ILE B C 1
ATOM 5272 O O . ILE B 1 56 ? -4.145 52.969 30.141 1 80.88 56 ILE B O 1
ATOM 5276 N N . ASP B 1 57 ? -6.078 51.844 29.922 1 80.88 57 ASP B N 1
ATOM 5277 C CA . ASP B 1 57 ? -6.871 52.938 30.453 1 80.88 57 ASP B CA 1
ATOM 5278 C C . ASP B 1 57 ? -6.5 53.25 31.891 1 80.88 57 ASP B C 1
ATOM 5280 O O . ASP B 1 57 ? -6.457 54.406 32.312 1 80.88 57 ASP B O 1
ATOM 5284 N N . GLU B 1 58 ? -6.293 52.125 32.625 1 81.5 58 GLU B N 1
ATOM 5285 C CA . GLU B 1 58 ? -5.918 52.312 34 1 81.5 58 GLU B CA 1
ATOM 5286 C C . GLU B 1 58 ? -4.523 52.906 34.125 1 81.5 58 GLU B C 1
ATOM 5288 O O . GLU B 1 58 ? -4.266 53.719 35.031 1 81.5 58 GLU B O 1
ATOM 5293 N N . LEU B 1 59 ? -3.658 52.688 33.219 1 78.88 59 LEU B N 1
ATOM 5294 C CA . LEU B 1 59 ? -2.293 53.188 33.25 1 78.88 59 LEU B CA 1
ATOM 5295 C C . LEU B 1 59 ? -2.26 54.656 32.875 1 78.88 59 LEU B C 1
ATOM 5297 O O . LEU B 1 59 ? -1.384 55.406 33.344 1 78.88 59 LEU B O 1
ATOM 5301 N N . LEU B 1 60 ? -3.223 55.125 32.094 1 79.81 60 LEU B N 1
ATOM 5302 C CA . LEU B 1 60 ? -3.281 56.5 31.656 1 79.81 60 LEU B CA 1
ATOM 5303 C C . LEU B 1 60 ? -4.148 57.344 32.594 1 79.81 60 LEU B C 1
ATOM 5305 O O . LEU B 1 60 ? -4.043 58.562 32.594 1 79.81 60 LEU B O 1
ATOM 5309 N N . GLY B 1 61 ? -4.891 56.656 33.375 1 80.31 61 GLY B N 1
ATOM 5310 C CA . GLY B 1 61 ? -5.824 57.375 34.219 1 80.31 61 GLY B CA 1
ATOM 5311 C C . GLY B 1 61 ? -5.324 57.531 35.656 1 80.31 61 GLY B C 1
ATOM 5312 O O . GLY B 1 61 ? -4.266 58.125 35.875 1 80.31 61 GLY B O 1
ATOM 5313 N N . GLN B 1 62 ? -6.031 56.906 36.594 1 77.44 62 GLN B N 1
ATOM 5314 C CA . GLN B 1 62 ? -5.828 57.125 38.031 1 77.44 62 GLN B CA 1
ATOM 5315 C C . GLN B 1 62 ? -4.656 56.281 38.531 1 77.44 62 GLN B C 1
ATOM 5317 O O . GLN B 1 62 ? -4.137 56.562 39.625 1 77.44 62 GLN B O 1
ATOM 5322 N N . LYS B 1 63 ? -4.148 55.375 37.75 1 80.19 63 LYS B N 1
ATOM 5323 C CA . LYS B 1 63 ? -2.982 54.562 38.094 1 80.19 63 LYS B CA 1
ATOM 5324 C C . LYS B 1 63 ? -3.152 53.875 39.438 1 80.19 63 LYS B C 1
ATOM 5326 O O . LYS B 1 63 ? -2.246 53.875 40.25 1 80.19 63 LYS B O 1
ATOM 5331 N N . ARG B 1 64 ? -4.359 53.25 39.781 1 80.69 64 ARG B N 1
ATOM 5332 C CA . ARG B 1 64 ? -4.598 52.469 41 1 80.69 64 ARG B CA 1
ATOM 5333 C C . ARG B 1 64 ? -3.963 51.094 40.875 1 80.69 64 ARG B C 1
ATOM 5335 O O . ARG B 1 64 ? -4.371 50.25 40.062 1 80.69 64 ARG B O 1
ATOM 5342 N N . VAL B 1 65 ? -3.035 50.906 41.781 1 80.31 65 VAL B N 1
ATOM 5343 C CA . VAL B 1 65 ? -2.236 49.688 41.719 1 80.31 65 VAL B CA 1
ATOM 5344 C C . VAL B 1 65 ? -3.129 48.469 42 1 80.31 65 VAL B C 1
ATOM 5346 O O . VAL B 1 65 ? -2.951 47.438 41.375 1 80.31 65 VAL B O 1
ATOM 5349 N N . ASN B 1 66 ? -4.051 48.625 42.844 1 82.69 66 ASN B N 1
ATOM 5350 C CA . ASN B 1 66 ? -4.93 47.5 43.188 1 82.69 66 ASN B CA 1
ATOM 5351 C C . ASN B 1 66 ? -5.793 47.094 41.969 1 82.69 66 ASN B C 1
ATOM 5353 O O . ASN B 1 66 ? -6.012 45.906 41.75 1 82.69 66 ASN B O 1
ATOM 5357 N N . VAL B 1 67 ? -6.266 48.031 41.25 1 85.75 67 VAL B N 1
ATOM 5358 C CA . VAL B 1 67 ? -7.105 47.75 40.094 1 85.75 67 VAL B CA 1
ATOM 5359 C C . VAL B 1 67 ? -6.262 47.125 38.969 1 85.75 67 VAL B C 1
ATOM 5361 O O . VAL B 1 67 ? -6.719 46.219 38.281 1 85.75 67 VAL B O 1
ATOM 5364 N N . PHE B 1 68 ? -5.062 47.562 38.969 1 81.94 68 PHE B N 1
ATOM 5365 C CA . PHE B 1 68 ? -4.156 47 37.969 1 81.94 68 PHE B CA 1
ATOM 5366 C C . PHE B 1 68 ? -3.863 45.531 38.25 1 81.94 68 PHE B C 1
ATOM 5368 O O . PHE B 1 68 ? -3.938 44.719 37.344 1 81.94 68 PHE B O 1
ATOM 5375 N N . ILE B 1 69 ? -3.543 45.25 39.438 1 81.38 69 ILE B N 1
ATOM 5376 C CA . ILE B 1 69 ? -3.227 43.875 39.812 1 81.38 69 ILE B CA 1
ATOM 5377 C C . ILE B 1 69 ? -4.445 42.969 39.594 1 81.38 69 ILE B C 1
ATOM 5379 O O . ILE B 1 69 ? -4.312 41.844 39.125 1 81.38 69 ILE B O 1
ATOM 5383 N N . MET B 1 70 ? -5.527 43.531 39.812 1 83.56 70 MET B N 1
ATOM 5384 C CA . MET B 1 70 ? -6.762 42.75 39.625 1 83.56 70 MET B CA 1
ATOM 5385 C C . MET B 1 70 ? -7.004 42.469 38.156 1 83.56 70 MET B C 1
ATOM 5387 O O . MET B 1 70 ? -7.336 41.344 37.781 1 83.56 70 MET B O 1
ATOM 5391 N N . LEU B 1 71 ? -6.777 43.406 37.312 1 84.75 71 LEU B N 1
ATOM 5392 C CA . LEU B 1 71 ? -7.016 43.25 35.875 1 84.75 71 LEU B CA 1
ATOM 5393 C C . LEU B 1 71 ? -6.027 42.25 35.281 1 84.75 71 LEU B C 1
ATOM 5395 O O . LEU B 1 71 ? -6.418 41.375 34.469 1 84.75 71 LEU B O 1
ATOM 5399 N N . VAL B 1 72 ? -4.863 42.375 35.688 1 79.31 72 VAL B N 1
ATOM 5400 C CA . VAL B 1 72 ? -3.836 41.469 35.156 1 79.31 72 VAL B CA 1
ATOM 5401 C C . VAL B 1 72 ? -4.094 40.062 35.656 1 79.31 72 VAL B C 1
ATOM 5403 O O . VAL B 1 72 ? -3.955 39.094 34.906 1 79.31 72 VAL B O 1
ATOM 5406 N N . SER B 1 73 ? -4.48 39.938 36.938 1 80.75 73 SER B N 1
ATOM 5407 C CA . SER B 1 73 ? -4.789 38.625 37.469 1 80.75 73 SER B CA 1
ATOM 5408 C C . SER B 1 73 ? -5.973 37.969 36.75 1 80.75 73 SER B C 1
ATOM 5410 O O . SER B 1 73 ? -5.969 36.781 36.5 1 80.75 73 SER B O 1
ATOM 5412 N N . ILE B 1 74 ? -6.887 38.781 36.344 1 83.12 74 ILE B N 1
ATOM 5413 C CA . ILE B 1 74 ? -8.07 38.25 35.656 1 83.12 74 ILE B CA 1
ATOM 5414 C C . ILE B 1 74 ? -7.676 37.75 34.281 1 83.12 74 ILE B C 1
ATOM 5416 O O . ILE B 1 74 ? -8.125 36.688 33.875 1 83.12 74 ILE B O 1
ATOM 5420 N N . ILE B 1 75 ? -6.809 38.438 33.625 1 81.62 75 ILE B N 1
ATOM 5421 C CA . ILE B 1 75 ? -6.406 38.031 32.281 1 81.62 75 ILE B CA 1
ATOM 5422 C C . ILE B 1 75 ? -5.609 36.719 32.344 1 81.62 75 ILE B C 1
ATOM 5424 O O . ILE B 1 75 ? -5.863 35.781 31.578 1 81.62 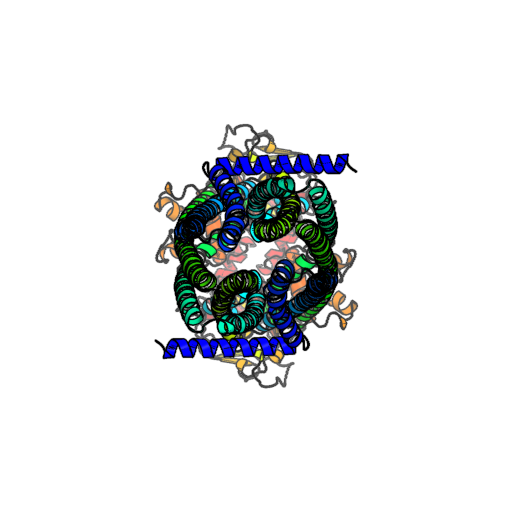75 ILE B O 1
ATOM 5428 N N . VAL B 1 76 ? -4.785 36.594 33.312 1 77.25 76 VAL B N 1
ATOM 5429 C CA . VAL B 1 76 ? -3.889 35.469 33.406 1 77.25 76 VAL B CA 1
ATOM 5430 C C . VAL B 1 76 ? -4.676 34.219 33.875 1 77.25 76 VAL B C 1
ATOM 5432 O O . VAL B 1 76 ? -4.555 33.156 33.281 1 77.25 76 VAL B O 1
ATOM 5435 N N . VAL B 1 77 ? -5.477 34.375 34.875 1 80.31 77 VAL B N 1
ATOM 5436 C CA . VAL B 1 77 ? -6.234 33.25 35.438 1 80.31 77 VAL B CA 1
ATOM 5437 C C . VAL B 1 77 ? -7.289 32.812 34.438 1 80.31 77 VAL B C 1
ATOM 5439 O O . VAL B 1 77 ? -7.473 31.609 34.219 1 80.31 77 VAL B O 1
ATOM 5442 N N . ALA B 1 78 ? -7.879 33.781 33.812 1 82.5 78 ALA B N 1
ATOM 5443 C CA . ALA B 1 78 ? -8.891 33.438 32.812 1 82.5 78 ALA B CA 1
ATOM 5444 C C . ALA B 1 78 ? -8.273 32.719 31.625 1 82.5 78 ALA B C 1
ATOM 5446 O O . ALA B 1 78 ? -8.805 31.688 31.172 1 82.5 78 ALA B O 1
ATOM 5447 N N . ASN B 1 79 ? -7.148 33.219 31.125 1 80.88 79 ASN B N 1
ATOM 5448 C CA . ASN B 1 79 ? -6.469 32.531 30.016 1 80.88 79 ASN B CA 1
ATOM 5449 C C . ASN B 1 79 ? -5.957 31.156 30.422 1 80.88 79 ASN B C 1
ATOM 5451 O O . ASN B 1 79 ? -6.02 30.203 29.641 1 80.88 79 ASN B O 1
ATOM 5455 N N . GLY B 1 80 ? -5.48 31.062 31.641 1 79.31 80 GLY B N 1
ATOM 5456 C CA . GLY B 1 80 ? -5 29.781 32.156 1 79.31 80 GLY B CA 1
ATOM 5457 C C . GLY B 1 80 ? -6.086 28.719 32.219 1 79.31 80 GLY B C 1
ATOM 5458 O O . GLY B 1 80 ? -5.914 27.609 31.703 1 79.31 80 GLY B O 1
ATOM 5459 N N . ILE B 1 81 ? -7.176 29.078 32.75 1 83.69 81 ILE B N 1
ATOM 5460 C CA . ILE B 1 81 ? -8.273 28.141 32.906 1 83.69 81 ILE B CA 1
ATOM 5461 C C . ILE B 1 81 ? -8.859 27.766 31.562 1 83.69 81 ILE B C 1
ATOM 5463 O O . ILE B 1 81 ? -9.07 26.578 31.266 1 83.69 81 ILE B O 1
ATOM 5467 N N . LEU B 1 82 ? -9.039 28.703 30.766 1 84.38 82 LEU B N 1
ATOM 5468 C CA . LEU B 1 82 ? -9.648 28.453 29.469 1 84.38 82 LEU B CA 1
ATOM 5469 C C . LEU B 1 82 ? -8.742 27.594 28.594 1 84.38 82 LEU B C 1
ATOM 5471 O O . LEU B 1 82 ? -9.211 26.688 27.906 1 84.38 82 LEU B O 1
ATOM 5475 N N . ASN B 1 83 ? -7.488 27.875 28.641 1 81.31 83 ASN B N 1
ATOM 5476 C CA . ASN B 1 83 ? -6.551 27.109 27.828 1 81.31 83 ASN B CA 1
ATOM 5477 C C . ASN B 1 83 ? -6.426 25.672 28.328 1 81.31 83 ASN B C 1
ATOM 5479 O O . ASN B 1 83 ? -6.285 24.75 27.531 1 81.31 83 ASN B O 1
ATOM 5483 N N . LEU B 1 84 ? -6.453 25.469 29.625 1 82.94 84 LEU B N 1
ATOM 5484 C CA . LEU B 1 84 ? -6.383 24.125 30.203 1 82.94 84 LEU B CA 1
ATOM 5485 C C . LEU B 1 84 ? -7.613 23.312 29.828 1 82.94 84 LEU B C 1
ATOM 5487 O O . LEU B 1 84 ? -7.5 22.156 29.438 1 82.94 84 LEU B O 1
ATOM 5491 N N . ILE B 1 85 ? -8.727 24 29.938 1 86.44 85 ILE B N 1
ATOM 5492 C CA . ILE B 1 85 ? -9.969 23.312 29.594 1 86.44 85 ILE B CA 1
ATOM 5493 C C . ILE B 1 85 ? -9.977 22.984 28.094 1 86.44 85 ILE B C 1
ATOM 5495 O O . ILE B 1 85 ? -10.336 21.859 27.703 1 86.44 85 ILE B O 1
ATOM 5499 N N . SER B 1 86 ? -9.602 23.906 27.312 1 83.56 86 SER B N 1
ATOM 5500 C CA . SER B 1 86 ? -9.57 23.703 25.875 1 83.56 86 SER B CA 1
ATOM 5501 C C . SER B 1 86 ? -8.648 22.547 25.5 1 83.56 86 SER B C 1
ATOM 5503 O O . SER B 1 86 ? -8.992 21.719 24.656 1 83.56 86 SER B O 1
ATOM 5505 N N . ARG B 1 87 ? -7.578 22.469 26.156 1 81.56 87 ARG B N 1
ATOM 5506 C CA . ARG B 1 87 ? -6.621 21.406 25.875 1 81.56 87 ARG B CA 1
ATOM 5507 C C . ARG B 1 87 ? -7.176 20.047 26.297 1 81.56 87 ARG B C 1
ATOM 5509 O O . ARG B 1 87 ? -6.977 19.047 25.594 1 81.56 87 ARG B O 1
ATOM 5516 N N . TRP B 1 88 ? -7.746 20.094 27.453 1 85.94 88 TRP B N 1
ATOM 5517 C CA . TRP B 1 88 ? -8.359 18.859 27.938 1 85.94 88 TRP B CA 1
ATOM 5518 C C . TRP B 1 88 ? -9.43 18.375 26.969 1 85.94 88 TRP B C 1
ATOM 5520 O O . TRP B 1 88 ? -9.477 17.188 26.641 1 85.94 88 TRP B O 1
ATOM 5530 N N . ILE B 1 89 ? -10.203 19.234 26.531 1 88.38 89 ILE B N 1
ATOM 5531 C CA . ILE B 1 89 ? -11.273 18.875 25.609 1 88.38 89 ILE B CA 1
ATOM 5532 C C . ILE B 1 89 ? -10.68 18.422 24.281 1 88.38 89 ILE B C 1
ATOM 5534 O O . ILE B 1 89 ? -11.172 17.469 23.672 1 88.38 89 ILE B O 1
ATOM 5538 N N . ASP B 1 90 ? -9.664 19.016 23.859 1 85.12 90 ASP B N 1
ATOM 5539 C CA . ASP B 1 90 ? -9.016 18.641 22.609 1 85.12 90 ASP B CA 1
ATOM 5540 C C . ASP B 1 90 ? -8.453 17.219 22.688 1 85.12 90 ASP B C 1
ATOM 5542 O O . ASP B 1 90 ? -8.492 16.469 21.703 1 85.12 90 ASP B O 1
ATOM 5546 N N . THR B 1 91 ? -7.965 16.906 23.859 1 87.25 91 THR B N 1
ATOM 5547 C CA . THR B 1 91 ? -7.457 15.555 24.078 1 87.25 91 THR B CA 1
ATOM 5548 C C . THR B 1 91 ? -8.586 14.539 23.953 1 87.25 91 THR B C 1
ATOM 5550 O O . THR B 1 91 ? -8.414 13.477 23.344 1 87.25 91 THR B O 1
ATOM 5553 N N . LEU B 1 92 ? -9.68 14.906 24.531 1 88.44 92 LEU B N 1
ATOM 5554 C CA . LEU B 1 92 ? -10.836 14.023 24.438 1 88.44 92 LEU B CA 1
ATOM 5555 C C . LEU B 1 92 ? -11.289 13.867 22.984 1 88.44 92 LEU B C 1
ATOM 5557 O O . LEU B 1 92 ? -11.68 12.773 22.578 1 88.44 92 LEU B O 1
ATOM 5561 N N . VAL B 1 93 ? -11.273 14.914 22.312 1 87.19 93 VAL B N 1
ATOM 5562 C CA . VAL B 1 93 ? -11.656 14.891 20.906 1 87.19 93 VAL B CA 1
ATOM 5563 C C . VAL B 1 93 ? -10.727 13.953 20.125 1 87.19 93 VAL B C 1
ATOM 5565 O O . VAL B 1 93 ? -11.18 13.156 19.297 1 87.19 93 VAL B O 1
ATOM 5568 N N . ASP B 1 94 ? -9.477 14 20.422 1 87.06 94 ASP B N 1
ATOM 5569 C CA . ASP B 1 94 ? -8.492 13.164 19.734 1 87.06 94 ASP B CA 1
ATOM 5570 C C . ASP B 1 94 ? -8.766 11.68 19.984 1 87.06 94 ASP B C 1
ATOM 5572 O O . ASP B 1 94 ? -8.695 10.867 19.062 1 87.06 94 ASP B O 1
ATOM 5576 N N . ILE B 1 95 ? -9.078 11.406 21.156 1 88.44 95 ILE B N 1
ATOM 5577 C CA . ILE B 1 95 ? -9.375 10.023 21.531 1 88.44 95 ILE B CA 1
ATOM 5578 C C . ILE B 1 95 ? -10.641 9.562 20.812 1 88.44 95 ILE B C 1
ATOM 5580 O O . ILE B 1 95 ? -10.664 8.477 20.219 1 88.44 95 ILE B O 1
ATOM 5584 N N . LYS B 1 96 ? -11.625 10.391 20.875 1 88.62 96 LYS B N 1
ATOM 5585 C CA . LYS B 1 96 ? -12.891 10.031 20.25 1 88.62 96 LYS B CA 1
ATOM 5586 C C . LYS B 1 96 ? -12.742 9.922 18.734 1 88.62 96 LYS B C 1
ATOM 5588 O O . LYS B 1 96 ? -13.414 9.117 18.094 1 88.62 96 LYS B O 1
ATOM 5593 N N . ASN B 1 97 ? -11.914 10.742 18.219 1 88.31 97 ASN B N 1
ATOM 5594 C CA . ASN B 1 97 ? -11.633 10.656 16.781 1 88.31 97 ASN B CA 1
ATOM 5595 C C . ASN B 1 97 ? -11.078 9.281 16.406 1 88.31 97 ASN B C 1
ATOM 5597 O O . ASN B 1 97 ? -11.414 8.742 15.352 1 88.31 97 ASN B O 1
ATOM 5601 N N . MET B 1 98 ? -10.312 8.766 17.281 1 87.25 98 MET B N 1
ATOM 5602 C CA . MET B 1 98 ? -9.75 7.441 17.031 1 87.25 98 MET B CA 1
ATOM 5603 C C . MET B 1 98 ? -10.844 6.379 17.016 1 87.25 98 MET B C 1
ATOM 5605 O O . MET B 1 98 ? -10.828 5.473 16.188 1 87.25 98 MET B O 1
ATOM 5609 N N . GLU B 1 99 ? -11.742 6.551 17.891 1 89.62 99 GLU B N 1
ATOM 5610 C CA . GLU B 1 99 ? -12.867 5.625 17.938 1 89.62 99 GLU B CA 1
ATOM 5611 C C . GLU B 1 99 ? -13.688 5.68 16.656 1 89.62 99 GLU B C 1
ATOM 5613 O O . GLU B 1 99 ? -14.086 4.645 16.125 1 89.62 99 GLU B O 1
ATOM 5618 N N . ILE B 1 100 ? -13.867 6.836 16.203 1 90 100 ILE B N 1
ATOM 5619 C CA . ILE B 1 100 ? -14.711 7.035 15.039 1 90 100 ILE B CA 1
ATOM 5620 C C . ILE B 1 100 ? -14 6.5 13.797 1 90 100 ILE B C 1
ATOM 5622 O O . ILE B 1 100 ? -14.617 5.844 12.953 1 90 100 ILE B O 1
ATOM 5626 N N . ILE B 1 101 ? -12.766 6.781 13.664 1 88.38 101 ILE B N 1
ATOM 5627 C CA . ILE B 1 101 ? -12.008 6.34 12.5 1 88.38 101 ILE B CA 1
ATOM 5628 C C . ILE B 1 101 ? -11.984 4.816 12.445 1 88.38 101 ILE B C 1
ATOM 5630 O O . ILE B 1 101 ? -12.219 4.223 11.391 1 88.38 101 ILE B O 1
ATOM 5634 N N . ASN B 1 102 ? -11.797 4.219 13.594 1 88.31 102 ASN B N 1
ATOM 5635 C CA . ASN B 1 102 ? -11.766 2.764 13.68 1 88.31 102 ASN B CA 1
ATOM 5636 C C . ASN B 1 102 ? -13.141 2.16 13.375 1 88.31 102 ASN B C 1
ATOM 5638 O O . ASN B 1 102 ? -13.234 1.132 12.703 1 88.31 102 ASN B O 1
ATOM 5642 N N . GLY B 1 103 ? -14.117 2.809 13.953 1 88.19 103 GLY B N 1
ATOM 5643 C CA . GLY B 1 103 ? -15.469 2.342 13.672 1 88.19 103 GLY B CA 1
ATOM 5644 C C . GLY B 1 103 ? -15.828 2.436 12.195 1 88.19 103 GLY B C 1
ATOM 5645 O O . GLY B 1 103 ? -16.469 1.534 11.656 1 88.19 103 GLY B O 1
ATOM 5646 N N . PHE B 1 104 ? -15.383 3.41 11.578 1 88.62 104 PHE B N 1
ATOM 5647 C CA . PHE B 1 104 ? -15.672 3.6 10.164 1 88.62 104 PHE B CA 1
ATOM 5648 C C . PHE B 1 104 ? -14.898 2.598 9.312 1 88.62 104 PHE B C 1
ATOM 5650 O O . PHE B 1 104 ? -15.406 2.123 8.289 1 88.62 104 PHE B O 1
ATOM 5657 N N . ASP B 1 105 ? -13.719 2.311 9.664 1 87.12 105 ASP B N 1
ATOM 5658 C CA . ASP B 1 105 ? -12.93 1.307 8.953 1 87.12 105 ASP B CA 1
ATOM 5659 C C . ASP B 1 105 ? -13.609 -0.061 9.008 1 87.12 105 ASP B C 1
ATOM 5661 O O . ASP B 1 105 ? -13.555 -0.828 8.047 1 87.12 105 ASP B O 1
ATOM 5665 N N . LEU B 1 106 ? -14.188 -0.322 10.164 1 89.75 106 LEU B N 1
ATOM 5666 C CA . LEU B 1 106 ? -14.93 -1.566 10.312 1 89.75 106 LEU B CA 1
ATOM 5667 C C . LEU B 1 106 ? -16.125 -1.607 9.367 1 89.75 106 LEU B C 1
ATOM 5669 O O . LEU B 1 106 ? -16.406 -2.645 8.758 1 89.75 106 LEU B O 1
ATOM 5673 N N . LEU B 1 107 ? -16.75 -0.513 9.234 1 89.44 107 LEU B N 1
ATOM 5674 C CA . LEU B 1 107 ? -17.906 -0.438 8.352 1 89.44 107 LEU B CA 1
ATOM 5675 C C . LEU B 1 107 ? -17.5 -0.609 6.895 1 89.44 107 LEU B C 1
ATOM 5677 O O . LEU B 1 107 ? -18.188 -1.283 6.125 1 89.44 107 LEU B O 1
ATOM 5681 N N . ILE B 1 108 ? -16.422 0.019 6.512 1 88.69 108 ILE B N 1
ATOM 5682 C CA . ILE B 1 108 ? -15.898 -0.096 5.152 1 88.69 108 ILE B CA 1
ATOM 5683 C C . ILE B 1 108 ? -15.531 -1.548 4.863 1 88.69 108 ILE B C 1
ATOM 5685 O O . ILE B 1 108 ? -15.883 -2.086 3.809 1 88.69 108 ILE B O 1
ATOM 5689 N N . GLY B 1 109 ? -14.844 -2.145 5.809 1 87.81 109 GLY B N 1
ATOM 5690 C CA . GLY B 1 109 ? -14.469 -3.541 5.645 1 87.81 109 GLY B CA 1
ATOM 5691 C C . GLY B 1 109 ? -15.664 -4.465 5.48 1 87.81 109 GLY B C 1
ATOM 5692 O O . GLY B 1 109 ? -15.656 -5.355 4.629 1 87.81 109 GLY B O 1
ATOM 5693 N N . GLN B 1 110 ? -16.672 -4.254 6.273 1 90.12 110 GLN B N 1
ATOM 5694 C CA . GLN B 1 110 ? -17.891 -5.055 6.195 1 90.12 110 GLN B CA 1
ATOM 5695 C C . GLN B 1 110 ? -18.562 -4.902 4.836 1 90.12 110 GLN B C 1
ATOM 5697 O O . GLN B 1 110 ? -19 -5.887 4.242 1 90.12 110 GLN B O 1
ATOM 5702 N N . LYS B 1 111 ? -18.594 -3.729 4.367 1 89.88 111 LYS B N 1
ATOM 5703 C CA . LYS B 1 111 ? -19.219 -3.455 3.08 1 89.88 111 LYS B CA 1
ATOM 5704 C C . LYS B 1 111 ? -18.469 -4.145 1.944 1 89.88 111 LYS B C 1
ATOM 5706 O O . LYS B 1 111 ? -19.094 -4.734 1.056 1 89.88 111 LYS B O 1
ATOM 5711 N N . ILE B 1 112 ? -17.203 -4.109 1.98 1 87.75 112 ILE B N 1
ATOM 5712 C CA . ILE B 1 112 ? -16.375 -4.695 0.929 1 87.75 112 ILE B CA 1
ATOM 5713 C C . ILE B 1 112 ? -16.516 -6.215 0.95 1 87.75 112 ILE B C 1
ATOM 5715 O O . ILE B 1 112 ? -16.641 -6.848 -0.102 1 87.75 112 ILE B O 1
ATOM 5719 N N . MET B 1 113 ? -16.562 -6.77 2.139 1 88.69 113 MET B N 1
ATOM 5720 C CA . MET B 1 113 ? -16.641 -8.219 2.275 1 88.69 113 MET B CA 1
ATOM 5721 C C . MET B 1 113 ? -18.031 -8.727 1.872 1 88.69 113 MET B C 1
ATOM 5723 O O . MET B 1 113 ? -18.172 -9.883 1.463 1 88.69 113 MET B O 1
ATOM 5727 N N . ASP B 1 114 ? -19.031 -7.867 1.905 1 89.19 114 ASP B N 1
ATOM 5728 C CA . ASP B 1 114 ? -20.406 -8.273 1.599 1 89.19 114 ASP B CA 1
ATOM 5729 C C . ASP B 1 114 ? -20.75 -7.992 0.138 1 89.19 114 ASP B C 1
ATOM 5731 O O . ASP B 1 114 ? -21.766 -8.461 -0.367 1 89.19 114 ASP B O 1
ATOM 5735 N N . MET B 1 115 ? -19.906 -7.305 -0.526 1 89.25 115 MET B N 1
ATOM 5736 C CA . MET B 1 115 ? -20.172 -6.949 -1.918 1 89.25 115 MET B CA 1
ATOM 5737 C C . MET B 1 115 ? -20.094 -8.172 -2.82 1 89.25 115 MET B C 1
ATOM 5739 O O . MET B 1 115 ? -19.281 -9.07 -2.586 1 89.25 115 MET B O 1
ATOM 5743 N N . ASP B 1 116 ? -20.922 -8.148 -3.846 1 90.94 116 ASP B N 1
ATOM 5744 C CA . ASP B 1 116 ? -20.906 -9.258 -4.801 1 90.94 116 ASP B CA 1
ATOM 5745 C C . ASP B 1 116 ? -19.562 -9.359 -5.508 1 90.94 116 ASP B C 1
ATOM 5747 O O . ASP B 1 116 ? -18.938 -8.336 -5.828 1 90.94 116 ASP B O 1
ATOM 5751 N N . PHE B 1 117 ? -19.234 -10.555 -5.758 1 88.62 117 PHE B N 1
ATOM 5752 C CA . PHE B 1 117 ? -17.922 -10.797 -6.355 1 88.62 117 PHE B CA 1
ATOM 5753 C C . PHE B 1 117 ? -17.828 -10.141 -7.73 1 88.62 117 PHE B C 1
ATOM 5755 O O . PHE B 1 117 ? -16.781 -9.594 -8.094 1 88.62 117 PHE B O 1
ATOM 5762 N N . GLU B 1 118 ? -18.875 -10.219 -8.508 1 87.75 118 GLU B N 1
ATOM 5763 C CA . GLU B 1 118 ? -18.891 -9.641 -9.852 1 87.75 118 GLU B CA 1
ATOM 5764 C C . GLU B 1 118 ? -18.578 -8.141 -9.805 1 87.75 118 GLU B C 1
ATOM 5766 O O . GLU B 1 118 ? -17.922 -7.613 -10.703 1 87.75 118 GLU B O 1
ATOM 5771 N N . LYS B 1 119 ? -18.984 -7.547 -8.781 1 85.5 119 LYS B N 1
ATOM 5772 C CA . LYS B 1 119 ? -18.797 -6.105 -8.633 1 85.5 119 LYS B CA 1
ATOM 5773 C C . LYS B 1 119 ? -17.344 -5.777 -8.25 1 85.5 119 LYS B C 1
ATOM 5775 O O . LYS B 1 119 ? -16.844 -4.699 -8.57 1 85.5 119 LYS B O 1
ATOM 5780 N N . ILE B 1 120 ? -16.781 -6.676 -7.566 1 80.38 120 ILE B N 1
ATOM 5781 C CA . ILE B 1 120 ? -15.414 -6.445 -7.113 1 80.38 120 ILE B CA 1
ATOM 5782 C C . ILE B 1 120 ? -14.453 -6.523 -8.297 1 80.38 120 ILE B C 1
ATOM 5784 O O . ILE B 1 120 ? -13.344 -5.984 -8.25 1 80.38 120 ILE B O 1
ATOM 5788 N N . GLU B 1 121 ? -14.805 -7.25 -9.32 1 76 121 GLU B N 1
ATOM 5789 C CA . GLU B 1 121 ? -13.945 -7.387 -10.492 1 76 121 GLU B CA 1
ATOM 5790 C C . GLU B 1 121 ? -14.305 -6.348 -11.555 1 76 121 GLU B C 1
ATOM 5792 O O . GLU B 1 121 ? -13.625 -6.238 -12.578 1 76 121 GLU B O 1
ATOM 5797 N N . ASP B 1 122 ? -15.375 -5.605 -11.297 1 78.62 122 ASP B N 1
ATOM 5798 C CA . ASP B 1 122 ? -15.781 -4.551 -12.211 1 78.62 122 ASP B CA 1
ATOM 5799 C C . ASP B 1 122 ? -14.867 -3.336 -12.102 1 78.62 122 ASP B C 1
ATOM 5801 O O . ASP B 1 122 ? -14.742 -2.74 -11.023 1 78.62 122 ASP B O 1
ATOM 5805 N N . PRO B 1 123 ? -14.258 -2.988 -13.164 1 74.06 123 PRO B N 1
ATOM 5806 C CA . PRO B 1 123 ? -13.305 -1.88 -13.125 1 74.06 123 PRO B CA 1
ATOM 5807 C C . PRO B 1 123 ? -13.938 -0.575 -12.648 1 74.06 123 PRO B C 1
ATOM 5809 O O . PRO B 1 123 ? -13.281 0.216 -11.961 1 74.06 123 PRO B O 1
ATOM 5812 N N . ASP B 1 124 ? -15.188 -0.318 -13.047 1 78.44 124 ASP B N 1
ATOM 5813 C CA . ASP B 1 124 ? -15.859 0.906 -12.617 1 78.44 124 ASP B CA 1
ATOM 5814 C C . ASP B 1 124 ? -16.078 0.906 -11.109 1 78.44 124 ASP B C 1
ATOM 5816 O O . ASP B 1 124 ? -15.914 1.935 -10.445 1 78.44 124 ASP B O 1
ATOM 5820 N N . ILE B 1 125 ? -16.484 -0.233 -10.672 1 81.56 125 ILE B N 1
ATOM 5821 C CA . ILE B 1 125 ? -16.719 -0.341 -9.234 1 81.56 125 ILE B CA 1
ATOM 5822 C C . ILE B 1 125 ? -15.391 -0.289 -8.484 1 81.56 125 ILE B C 1
ATOM 5824 O O . ILE B 1 125 ? -15.305 0.298 -7.402 1 81.56 125 ILE B O 1
ATOM 5828 N N . LEU B 1 126 ? -14.406 -0.872 -9.07 1 75.81 126 LEU B N 1
ATOM 5829 C CA . LEU B 1 126 ? -13.078 -0.807 -8.484 1 75.81 126 LEU B CA 1
ATOM 5830 C C . LEU B 1 126 ? -12.578 0.632 -8.43 1 75.81 126 LEU B C 1
ATOM 5832 O O . LEU B 1 126 ? -11.953 1.039 -7.445 1 75.81 126 LEU B O 1
ATOM 5836 N N . ASP B 1 127 ? -12.859 1.326 -9.508 1 78.88 127 ASP B N 1
ATOM 5837 C CA . ASP B 1 127 ? -12.492 2.738 -9.531 1 78.88 127 ASP B CA 1
ATOM 5838 C C . ASP B 1 127 ? -13.242 3.525 -8.461 1 78.88 127 ASP B C 1
ATOM 5840 O O . ASP B 1 127 ? -12.648 4.348 -7.758 1 78.88 127 ASP B O 1
ATOM 5844 N N . LEU B 1 128 ? -14.469 3.25 -8.391 1 83.81 128 LEU B N 1
ATOM 5845 C CA . LEU B 1 128 ? -15.273 3.918 -7.375 1 83.81 128 LEU B CA 1
ATOM 5846 C C . LEU B 1 128 ? -14.766 3.59 -5.977 1 83.81 128 LEU B C 1
ATOM 5848 O O . LEU B 1 128 ? -14.695 4.473 -5.117 1 83.81 128 LEU B O 1
ATOM 5852 N N . LYS B 1 129 ? -14.492 2.334 -5.754 1 84.44 129 LYS B N 1
ATOM 5853 C CA . LYS B 1 129 ? -13.961 1.909 -4.461 1 84.44 129 LYS B CA 1
ATOM 5854 C C . LYS B 1 129 ? -12.68 2.654 -4.125 1 84.44 129 LYS B C 1
ATOM 5856 O O . LYS B 1 129 ? -12.523 3.166 -3.014 1 84.44 129 LYS B O 1
ATOM 5861 N N . GLU B 1 130 ? -11.805 2.711 -5.051 1 76.88 130 GLU B N 1
ATOM 5862 C CA . GLU B 1 130 ? -10.531 3.393 -4.832 1 76.88 130 GLU B CA 1
ATOM 5863 C C . GLU B 1 130 ? -10.734 4.879 -4.559 1 76.88 130 GLU B C 1
ATOM 5865 O O . GLU B 1 130 ? -10.117 5.445 -3.658 1 76.88 130 GLU B O 1
ATOM 5870 N N . ARG B 1 131 ? -11.609 5.543 -5.262 1 79.31 131 ARG B N 1
ATOM 5871 C CA . ARG B 1 131 ? -11.883 6.965 -5.102 1 79.31 131 ARG B CA 1
ATOM 5872 C C . ARG B 1 131 ? -12.57 7.246 -3.768 1 79.31 131 ARG B C 1
ATOM 5874 O O . ARG B 1 131 ? -12.375 8.305 -3.174 1 79.31 131 ARG B O 1
ATOM 5881 N N . ALA B 1 132 ? -13.289 6.258 -3.379 1 85.81 132 ALA B N 1
ATOM 5882 C CA . ALA B 1 132 ? -14.047 6.438 -2.143 1 85.81 132 ALA B CA 1
ATOM 5883 C C . ALA B 1 132 ? -13.18 6.129 -0.922 1 85.81 132 ALA B C 1
ATOM 5885 O O . ALA B 1 132 ? -13.211 6.859 0.071 1 85.81 132 ALA B O 1
ATOM 5886 N N . ILE B 1 133 ? -12.359 5.074 -1.003 1 84.56 133 ILE B N 1
ATOM 5887 C CA . ILE B 1 133 ? -11.688 4.543 0.18 1 84.56 133 ILE B CA 1
ATOM 5888 C C . ILE B 1 133 ? -10.328 5.223 0.35 1 84.56 133 ILE B C 1
ATOM 5890 O O . ILE B 1 133 ? -9.891 5.477 1.475 1 84.56 133 ILE B O 1
ATOM 5894 N N . PHE B 1 134 ? -9.711 5.598 -0.709 1 76.62 134 PHE B N 1
ATOM 5895 C CA . PHE B 1 134 ? -8.375 6.168 -0.64 1 76.62 134 PHE B CA 1
ATOM 5896 C C . PHE B 1 134 ? -8.367 7.449 0.184 1 76.62 134 PHE B C 1
ATOM 5898 O O . PHE B 1 134 ? -7.59 7.586 1.131 1 76.62 134 PHE B O 1
ATOM 5905 N N . PRO B 1 135 ? -9.258 8.383 -0.107 1 78.38 135 PRO B N 1
ATOM 5906 C CA . PRO B 1 135 ? -9.266 9.602 0.705 1 78.38 135 PRO B CA 1
ATOM 5907 C C . PRO B 1 135 ? -9.602 9.336 2.17 1 78.38 135 PRO B C 1
ATOM 5909 O O . PRO B 1 135 ? -9.062 10 3.062 1 78.38 135 PRO B O 1
ATOM 5912 N N . LEU B 1 136 ? -10.352 8.391 2.393 1 82.69 136 LEU B N 1
ATOM 5913 C CA . LEU B 1 136 ? -10.789 8.094 3.752 1 82.69 136 LEU B CA 1
ATOM 5914 C C . LEU B 1 136 ? -9.648 7.496 4.57 1 82.69 136 LEU B C 1
ATOM 5916 O O . LEU B 1 136 ? -9.422 7.895 5.715 1 82.69 136 LEU B O 1
ATOM 5920 N N . ARG B 1 137 ? -8.867 6.602 3.928 1 75.56 137 ARG B N 1
ATOM 5921 C CA . ARG B 1 137 ? -7.84 5.875 4.664 1 75.56 137 ARG B CA 1
ATOM 5922 C C . ARG B 1 137 ? -6.52 6.645 4.664 1 75.56 137 ARG B C 1
ATOM 5924 O O . ARG B 1 137 ? -5.777 6.609 5.645 1 75.56 137 ARG B O 1
ATOM 5931 N N . ASN B 1 138 ? -6.312 7.379 3.562 1 67.38 138 ASN B N 1
ATOM 5932 C CA . ASN B 1 138 ? -4.973 7.941 3.414 1 67.38 138 ASN B CA 1
ATOM 5933 C C . ASN B 1 138 ? -4.969 9.445 3.668 1 67.38 138 ASN B C 1
ATOM 5935 O O . ASN B 1 138 ? -3.92 10.023 3.957 1 67.38 138 ASN B O 1
ATOM 5939 N N . GLN B 1 139 ? -6.145 10.07 3.613 1 70.56 139 GLN B N 1
ATOM 5940 C CA . GLN B 1 139 ? -6.164 11.523 3.738 1 70.56 139 GLN B CA 1
ATOM 5941 C C . GLN B 1 139 ? -6.969 11.961 4.957 1 70.56 139 GLN B C 1
ATOM 5943 O O . GLN B 1 139 ? -7.125 13.156 5.207 1 70.56 139 GLN B O 1
ATOM 5948 N N . GLY B 1 140 ? -7.469 11.039 5.707 1 82 140 GLY B N 1
ATOM 5949 C CA . GLY B 1 140 ? -8.203 11.352 6.918 1 82 140 GLY B CA 1
ATOM 5950 C C . GLY B 1 140 ? -9.398 12.258 6.676 1 82 140 GLY B C 1
ATOM 5951 O O . GLY B 1 140 ? -9.586 13.242 7.383 1 82 140 GLY B O 1
ATOM 5952 N N . VAL B 1 141 ? -10.133 12.031 5.625 1 85.81 141 VAL B N 1
ATOM 5953 C CA . VAL B 1 141 ? -11.219 12.891 5.156 1 85.81 141 VAL B CA 1
ATOM 5954 C C . VAL B 1 141 ? -12.258 13.062 6.258 1 85.81 141 VAL B C 1
ATOM 5956 O O . VAL B 1 141 ? -12.742 14.164 6.496 1 85.81 141 VAL B O 1
ATOM 5959 N N . LEU B 1 142 ? -12.586 12.039 6.988 1 87.44 142 LEU B N 1
ATOM 5960 C CA . LEU B 1 142 ? -13.617 12.125 8.023 1 87.44 142 LEU B CA 1
ATOM 5961 C C . LEU B 1 142 ? -13.164 13 9.18 1 87.44 142 LEU B C 1
ATOM 5963 O O . LEU B 1 142 ? -13.914 13.867 9.641 1 87.44 142 LEU B O 1
ATOM 5967 N N . GLU B 1 143 ? -11.992 12.766 9.555 1 85.5 143 GLU B N 1
ATOM 5968 C CA . GLU B 1 143 ? -11.43 13.578 10.633 1 85.5 143 GLU B CA 1
ATOM 5969 C C . GLU B 1 143 ? -11.344 15.047 10.227 1 85.5 143 GLU B C 1
ATOM 5971 O O . GLU B 1 143 ? -11.648 15.938 11.023 1 85.5 143 GLU B O 1
ATOM 5976 N N . ARG B 1 144 ? -10.906 15.273 9.055 1 85.81 144 ARG B N 1
ATOM 5977 C CA . ARG B 1 144 ? -10.781 16.641 8.547 1 85.81 144 ARG B CA 1
ATOM 5978 C C . ARG B 1 144 ? -12.141 17.312 8.445 1 85.81 144 ARG B C 1
ATOM 5980 O O . ARG B 1 144 ? -12.281 18.5 8.75 1 85.81 144 ARG B O 1
ATOM 5987 N N . MET B 1 145 ? -13.156 16.562 7.988 1 89.25 145 MET B N 1
ATOM 5988 C CA . MET B 1 145 ? -14.5 17.109 7.895 1 89.25 145 MET B CA 1
ATOM 5989 C C . MET B 1 145 ? -15 17.562 9.266 1 89.25 145 MET B C 1
ATOM 5991 O O . MET B 1 145 ? -15.516 18.672 9.406 1 89.25 145 MET B O 1
ATOM 5995 N N . ILE B 1 146 ? -14.789 16.781 10.219 1 86.44 146 ILE B N 1
ATOM 5996 C CA . ILE B 1 146 ? -15.242 17.094 11.57 1 86.44 146 ILE B CA 1
ATOM 5997 C C . ILE B 1 146 ? -14.492 18.312 12.102 1 86.44 146 ILE B C 1
ATOM 5999 O O . ILE B 1 146 ? -15.094 19.203 12.695 1 86.44 146 ILE B O 1
ATOM 6003 N N . LYS B 1 147 ? -13.172 18.297 11.836 1 86.81 147 LYS B N 1
ATOM 6004 C CA . LYS B 1 147 ? -12.367 19.453 12.25 1 86.81 147 LYS B CA 1
ATOM 6005 C C . LYS B 1 147 ? -12.859 20.734 11.578 1 86.81 147 LYS B C 1
ATOM 6007 O O . LYS B 1 147 ? -12.922 21.781 12.219 1 86.81 147 LYS B O 1
ATOM 6012 N N . CYS B 1 148 ? -13.188 20.625 10.383 1 89.44 148 CYS B N 1
ATOM 6013 C CA . CYS B 1 148 ? -13.711 21.781 9.648 1 89.44 148 CYS B CA 1
ATOM 6014 C C . CYS B 1 148 ? -15.008 22.281 10.273 1 89.44 148 CYS B C 1
ATOM 6016 O O . CYS B 1 148 ? -15.242 23.484 10.359 1 89.44 148 CYS B O 1
ATOM 6018 N N . ILE B 1 149 ? -15.797 21.375 10.711 1 87.62 149 ILE B N 1
ATOM 6019 C CA . ILE B 1 149 ? -17.078 21.75 11.328 1 87.62 149 ILE B CA 1
ATOM 6020 C C . ILE B 1 149 ? -16.812 22.5 12.625 1 87.62 149 ILE B C 1
ATOM 6022 O O . ILE B 1 149 ? -17.375 23.578 12.836 1 87.62 149 ILE B O 1
ATOM 6026 N N . VAL B 1 150 ? -15.945 21.953 13.406 1 87.31 150 VAL B N 1
ATOM 6027 C CA . VAL B 1 150 ? -15.633 22.562 14.695 1 87.31 150 VAL B CA 1
ATOM 6028 C C . VAL B 1 150 ? -15.008 23.938 14.477 1 87.31 150 VAL B C 1
ATOM 6030 O O . VAL B 1 150 ? -15.414 24.922 15.102 1 87.31 150 VAL B O 1
ATOM 6033 N N . ASP B 1 151 ? -14.055 23.938 13.555 1 89.88 151 ASP B N 1
ATOM 6034 C CA . ASP B 1 151 ? -13.367 25.188 13.273 1 89.88 151 ASP B CA 1
ATOM 6035 C C . ASP B 1 151 ? -14.32 26.234 12.695 1 89.88 151 ASP B C 1
ATOM 6037 O O . ASP B 1 151 ? -14.242 27.422 13.031 1 89.88 151 ASP B O 1
ATOM 6041 N N . SER B 1 152 ? -15.195 25.828 11.859 1 89.44 152 SER B N 1
ATOM 6042 C CA . SER B 1 152 ? -16.156 26.734 11.266 1 89.44 152 SER B CA 1
ATOM 6043 C C . SER B 1 152 ? -17.094 27.328 12.32 1 89.44 152 SER B C 1
ATOM 6045 O O . SER B 1 152 ? -17.344 28.531 12.32 1 89.44 152 SER B O 1
ATOM 6047 N N . ILE B 1 153 ? -17.5 26.516 13.219 1 88.38 153 ILE B N 1
ATOM 6048 C CA . ILE B 1 153 ? -18.391 26.984 14.273 1 88.38 153 ILE B CA 1
ATOM 6049 C C . ILE B 1 153 ? -17.656 27.938 15.195 1 88.38 153 ILE B C 1
ATOM 6051 O O . ILE B 1 153 ? -18.141 29.031 15.492 1 88.38 153 ILE B O 1
ATOM 6055 N N . SER B 1 154 ? -16.5 27.5 15.547 1 91.19 154 SER B N 1
ATOM 6056 C CA . SER B 1 154 ? -15.695 28.328 16.438 1 91.19 154 SER B CA 1
ATOM 6057 C C . SER B 1 154 ? -15.383 29.688 15.82 1 91.19 154 SER B C 1
ATOM 6059 O O . SER B 1 154 ? -15.547 30.734 16.469 1 91.19 154 SER B O 1
ATOM 6061 N N . GLN B 1 155 ? -14.984 29.688 14.57 1 91.12 155 GLN B N 1
ATOM 6062 C CA . GLN B 1 155 ? -14.617 30.922 13.875 1 91.12 155 GLN B CA 1
ATOM 6063 C C . GLN B 1 155 ? -15.836 31.812 13.656 1 91.12 155 GLN B C 1
ATOM 6065 O O . GLN B 1 155 ? -15.734 33.031 13.727 1 91.12 155 GLN B O 1
ATOM 6070 N N . PHE B 1 156 ? -16.875 31.188 13.461 1 88.69 156 PHE B N 1
ATOM 6071 C CA . PHE B 1 156 ? -18.109 31.938 13.258 1 88.69 156 PHE B CA 1
ATOM 6072 C C . PHE B 1 156 ? -18.516 32.656 14.539 1 88.69 156 PHE B C 1
ATOM 6074 O O . PHE B 1 156 ? -18.828 33.844 14.516 1 88.69 156 PHE B O 1
ATOM 6081 N N . VAL B 1 157 ? -18.453 31.969 15.609 1 90.12 157 VAL B N 1
ATOM 6082 C CA . VAL B 1 157 ? -18.812 32.562 16.906 1 90.12 157 VAL B CA 1
ATOM 6083 C C . VAL B 1 157 ? -17.828 33.656 17.25 1 90.12 157 VAL B C 1
ATOM 6085 O O . VAL B 1 157 ? -18.234 34.75 17.719 1 90.12 157 VAL B O 1
ATOM 6088 N N . THR B 1 158 ? -16.578 33.375 17 1 90.69 158 THR B N 1
ATOM 6089 C CA . THR B 1 158 ? -15.57 34.406 17.25 1 90.69 158 THR B CA 1
ATOM 6090 C C . THR B 1 158 ? -15.805 35.625 16.391 1 90.69 158 THR B C 1
ATOM 6092 O O . THR B 1 158 ? -15.719 36.781 16.875 1 90.69 158 THR B O 1
ATOM 6095 N N . ALA B 1 159 ? -16.094 35.406 15.133 1 88.38 159 ALA B N 1
ATOM 6096 C CA . ALA B 1 159 ? -16.328 36.531 14.203 1 88.38 159 ALA B CA 1
ATOM 6097 C C . ALA B 1 159 ? -17.531 37.344 14.633 1 88.38 159 ALA B C 1
ATOM 6099 O O . ALA B 1 159 ? -17.469 38.594 14.609 1 88.38 159 ALA B O 1
ATOM 6100 N N . ILE B 1 160 ? -18.516 36.719 15.086 1 87.44 160 ILE B N 1
ATOM 6101 C CA . ILE B 1 160 ? -19.719 37.438 15.516 1 87.44 160 ILE B CA 1
ATOM 6102 C C . ILE B 1 160 ? -19.422 38.219 16.781 1 87.44 160 ILE B C 1
ATOM 6104 O O . ILE B 1 160 ? -19.828 39.375 16.906 1 87.44 160 ILE B O 1
ATOM 6108 N N . GLY B 1 161 ? -18.781 37.562 17.703 1 87.69 161 GLY B N 1
ATOM 6109 C CA . GLY B 1 161 ? -18.406 38.25 18.922 1 87.69 161 GLY B CA 1
ATOM 6110 C C . GLY B 1 161 ? -17.562 39.5 18.656 1 87.69 161 GLY B C 1
ATOM 6111 O O . GLY B 1 161 ? -17.781 40.531 19.266 1 87.69 161 GLY B O 1
ATOM 6112 N N . LEU B 1 162 ? -16.641 39.406 17.703 1 87.31 162 LEU B N 1
ATOM 6113 C CA . LEU B 1 162 ? -15.758 40.5 17.391 1 87.31 162 LEU B CA 1
ATOM 6114 C C . LEU B 1 162 ? -16.5 41.594 16.609 1 87.31 162 LEU B C 1
ATOM 6116 O O . LEU B 1 162 ? -16.203 42.781 16.75 1 87.31 162 LEU B O 1
ATOM 6120 N N . LEU B 1 163 ? -17.406 41.125 15.859 1 84.75 163 LEU B N 1
ATOM 6121 C CA . LEU B 1 163 ? -18.25 42.094 15.156 1 84.75 163 LEU B CA 1
ATOM 6122 C C . LEU B 1 163 ? -19.031 42.938 16.141 1 84.75 163 LEU B C 1
ATOM 6124 O O . LEU B 1 163 ? -19.203 44.156 15.938 1 84.75 163 LEU B O 1
ATOM 6128 N N . VAL B 1 164 ? -19.453 42.312 17.219 1 84.56 164 VAL B N 1
ATOM 6129 C CA . VAL B 1 164 ? -20.188 43.031 18.25 1 84.56 164 VAL B CA 1
ATOM 6130 C C . VAL B 1 164 ? -19.266 44.062 18.922 1 84.56 164 VAL B C 1
ATOM 6132 O O . VAL B 1 164 ? -19.672 45.188 19.188 1 84.56 164 VAL B O 1
ATOM 6135 N N . VAL B 1 165 ? -18.062 43.75 19.078 1 85.06 165 VAL B N 1
ATOM 6136 C CA . VAL B 1 165 ? -17.078 44.625 19.703 1 85.06 165 VAL B CA 1
ATOM 6137 C C . VAL B 1 165 ? -16.812 45.812 18.781 1 85.06 165 VAL B C 1
ATOM 6139 O O . VAL B 1 165 ? -16.812 46.969 19.234 1 85.06 165 VAL B O 1
ATOM 6142 N N . ILE B 1 166 ? -16.625 45.594 17.531 1 84.25 166 ILE B N 1
ATOM 6143 C CA . ILE B 1 166 ? -16.281 46.625 16.578 1 84.25 166 ILE B CA 1
ATOM 6144 C C . ILE B 1 166 ? -17.5 47.531 16.344 1 84.25 166 ILE B C 1
ATOM 6146 O O . ILE B 1 166 ? -17.344 48.75 16.141 1 84.25 166 ILE B O 1
ATOM 6150 N N . SER B 1 167 ? -18.656 46.969 16.484 1 82.88 167 SER B N 1
ATOM 6151 C CA . SER B 1 167 ? -19.891 47.719 16.25 1 82.88 167 SER B CA 1
ATOM 6152 C C . SER B 1 167 ? -20.109 48.781 17.312 1 82.88 167 SER B C 1
ATOM 6154 O O . SER B 1 167 ? -20.812 49.75 17.094 1 82.88 167 SER B O 1
ATOM 6156 N N . THR B 1 168 ? -19.5 48.594 18.453 1 80.31 168 THR B N 1
ATOM 6157 C CA . THR B 1 168 ? -19.609 49.594 19.5 1 80.31 168 THR B CA 1
ATOM 6158 C C . THR B 1 168 ? -18.938 50.906 19.078 1 80.31 168 THR B C 1
ATOM 6160 O O . THR B 1 168 ? -19.25 51.969 19.609 1 80.31 168 THR B O 1
ATOM 6163 N N . LEU B 1 169 ? -18.078 50.875 18.141 1 77.81 169 LEU B N 1
ATOM 6164 C CA . LEU B 1 169 ? -17.438 52.094 17.641 1 77.81 169 LEU B CA 1
ATOM 6165 C C . LEU B 1 169 ? -18.281 52.75 16.578 1 77.81 169 LEU B C 1
ATOM 6167 O O . LEU B 1 169 ? -18.734 53.875 16.75 1 77.81 169 LEU B O 1
ATOM 6171 N N . ASN B 1 170 ? -18.188 52.219 15.312 1 77.12 170 ASN B N 1
ATOM 6172 C CA . ASN B 1 170 ? -18.969 52.719 14.195 1 77.12 170 ASN B CA 1
ATOM 6173 C C . ASN B 1 170 ? -19.359 51.594 13.227 1 77.12 170 ASN B C 1
ATOM 6175 O O . ASN B 1 170 ? -18.516 50.781 12.859 1 77.12 170 ASN B O 1
ATOM 6179 N N . PHE B 1 171 ? -20.547 51.688 12.883 1 75.06 171 PHE B N 1
ATOM 6180 C CA . PHE B 1 171 ? -21.109 50.656 12 1 75.06 171 PHE B CA 1
ATOM 6181 C C . PHE B 1 171 ? -20.484 50.75 10.609 1 75.06 171 PHE B C 1
ATOM 6183 O O . PHE B 1 171 ? -20.406 49.75 9.906 1 75.06 171 PHE B O 1
ATOM 6190 N N . LEU B 1 172 ? -19.938 51.875 10.289 1 75.06 172 LEU B N 1
ATOM 6191 C CA . LEU B 1 172 ? -19.391 52.062 8.945 1 75.06 172 LEU B CA 1
ATOM 6192 C C . LEU B 1 172 ? -18.125 51.219 8.758 1 75.06 172 LEU B C 1
ATOM 6194 O O . LEU B 1 172 ? -17.891 50.688 7.684 1 75.06 172 LEU B O 1
ATOM 6198 N N . ILE B 1 173 ? -17.359 51.062 9.828 1 77.44 173 ILE B N 1
ATOM 6199 C CA . ILE B 1 173 ? -16.094 50.312 9.734 1 77.44 173 ILE B CA 1
ATOM 6200 C C . ILE B 1 173 ? -16.359 48.812 9.578 1 77.44 173 ILE B C 1
ATOM 6202 O O . ILE B 1 173 ? -15.586 48.125 8.953 1 77.44 173 ILE B O 1
ATOM 6206 N N . VAL B 1 174 ? -17.422 48.469 10.039 1 79.06 174 VAL B N 1
ATOM 6207 C CA . VAL B 1 174 ? -17.828 47.062 9.93 1 79.06 174 VAL B CA 1
ATOM 6208 C C . VAL B 1 174 ? -18.062 46.688 8.461 1 79.06 174 VAL B C 1
ATOM 6210 O O . VAL B 1 174 ? -17.641 45.625 8 1 79.06 174 VAL B O 1
ATOM 6213 N N . PHE B 1 175 ? -18.656 47.562 7.82 1 79.44 175 PHE B N 1
ATOM 6214 C CA . PHE B 1 175 ? -18.969 47.312 6.422 1 79.44 175 PHE B CA 1
ATOM 6215 C C . PHE B 1 175 ? -17.703 47.281 5.574 1 79.44 175 PHE B C 1
ATOM 6217 O O . PHE B 1 175 ? -17.609 46.469 4.641 1 79.44 175 PHE B O 1
ATOM 6224 N N . LEU B 1 176 ? -16.812 48.062 5.93 1 77.25 176 LEU B N 1
ATOM 6225 C CA . LEU B 1 176 ? -15.562 48.094 5.176 1 77.25 176 LEU B CA 1
ATOM 6226 C C . LEU B 1 176 ? -14.773 46.812 5.398 1 77.25 176 LEU B C 1
ATOM 6228 O O . LEU B 1 176 ? -14.227 46.25 4.449 1 77.25 176 LEU B O 1
ATOM 6232 N N . ILE B 1 177 ? -14.789 46.375 6.629 1 79.25 177 ILE B N 1
ATOM 6233 C CA . ILE B 1 177 ? -14.062 45.156 6.953 1 79.25 177 ILE B CA 1
ATOM 6234 C C . ILE B 1 177 ? -14.742 43.969 6.297 1 79.25 177 ILE B C 1
ATOM 6236 O O . ILE B 1 177 ? -14.078 43.094 5.738 1 79.25 177 ILE B O 1
ATOM 6240 N N . LEU B 1 178 ? -15.969 43.969 6.266 1 79.31 178 LEU B N 1
ATOM 6241 C CA . LEU B 1 178 ? -16.734 42.875 5.648 1 79.31 178 LEU B CA 1
ATOM 6242 C C . LEU B 1 178 ? -16.484 42.812 4.145 1 79.31 178 LEU B C 1
ATOM 6244 O O . LEU B 1 178 ? -16.422 41.75 3.564 1 79.31 178 LEU B O 1
ATOM 6248 N N . GLY B 1 179 ? -16.375 43.969 3.564 1 80.31 179 GLY B N 1
ATOM 6249 C CA . GLY B 1 179 ? -16.062 44.031 2.145 1 80.31 179 GLY B CA 1
ATOM 6250 C C . GLY B 1 179 ? -14.719 43.438 1.798 1 80.31 179 GLY B C 1
ATOM 6251 O O . GLY B 1 179 ? -14.602 42.656 0.83 1 80.31 179 GLY B O 1
ATOM 6252 N N . ILE B 1 180 ? -13.781 43.656 2.588 1 78.75 180 ILE B N 1
ATOM 6253 C CA . ILE B 1 180 ? -12.438 43.125 2.355 1 78.75 180 ILE B CA 1
ATOM 6254 C C . ILE B 1 180 ? -12.43 41.625 2.58 1 78.75 180 ILE B C 1
ATOM 6256 O O . ILE B 1 180 ? -11.812 40.875 1.812 1 78.75 180 ILE B O 1
ATOM 6260 N N . VAL B 1 181 ? -13.148 41.219 3.543 1 77.31 181 VAL B N 1
ATOM 6261 C CA . VAL B 1 181 ? -13.242 39.781 3.869 1 77.31 181 VAL B CA 1
ATOM 6262 C C . VAL B 1 181 ? -13.93 39.031 2.73 1 77.31 181 VAL B C 1
ATOM 6264 O O . VAL B 1 181 ? -13.531 37.938 2.379 1 77.31 181 VAL B O 1
ATOM 6267 N N . LEU B 1 182 ? -14.875 39.594 2.189 1 78.75 182 LEU B N 1
ATOM 6268 C CA . LEU B 1 182 ? -15.586 39 1.068 1 78.75 182 LEU B CA 1
ATOM 6269 C C . LEU B 1 182 ? -14.672 38.844 -0.145 1 78.75 182 LEU B C 1
ATOM 6271 O O . LEU B 1 182 ? -14.727 37.844 -0.857 1 78.75 182 LEU B O 1
ATOM 6275 N N . LEU B 1 183 ? -13.859 39.844 -0.282 1 81.69 183 LEU B N 1
ATOM 6276 C CA . LEU B 1 183 ? -12.906 39.781 -1.385 1 81.69 183 LEU B CA 1
ATOM 6277 C C . LEU B 1 183 ? -11.898 38.656 -1.175 1 81.69 183 LEU B C 1
ATOM 6279 O O . LEU B 1 183 ? -11.578 37.906 -2.113 1 81.69 183 LEU B O 1
ATOM 6283 N N . ASN B 1 184 ? -11.484 38.531 0.044 1 76.75 184 ASN B N 1
ATOM 6284 C CA . ASN B 1 184 ? -10.57 37.438 0.374 1 76.75 184 ASN B CA 1
ATOM 6285 C C . ASN B 1 184 ? -11.234 36.062 0.173 1 76.75 184 ASN B C 1
ATOM 6287 O O . ASN B 1 184 ? -10.602 35.156 -0.338 1 76.75 184 ASN B O 1
ATOM 6291 N N . SER B 1 185 ? -12.445 36.031 0.504 1 75.94 185 SER B N 1
ATOM 6292 C CA . SER B 1 185 ? -13.195 34.781 0.362 1 75.94 185 SER B CA 1
ATOM 6293 C C . SER B 1 185 ? -13.359 34.406 -1.105 1 75.94 185 SER B C 1
ATOM 6295 O O . SER B 1 185 ? -13.281 33.219 -1.458 1 75.94 185 SER B O 1
ATOM 6297 N N . PHE B 1 186 ? -13.516 35.375 -1.857 1 79.81 186 PHE B N 1
ATOM 6298 C CA . PHE B 1 186 ? -13.68 35.156 -3.289 1 79.81 186 PHE B CA 1
ATOM 6299 C C . PHE B 1 186 ? -12.375 34.656 -3.91 1 79.81 186 PHE B C 1
ATOM 6301 O O . PHE B 1 186 ? -12.375 33.75 -4.727 1 79.81 186 PHE B O 1
ATOM 6308 N N . LEU B 1 187 ? -11.289 35.25 -3.527 1 79.38 187 LEU B N 1
ATOM 6309 C CA . LEU B 1 187 ? -9.977 34.812 -4.016 1 79.38 187 LEU B CA 1
ATOM 6310 C C . LEU B 1 187 ? -9.656 33.406 -3.582 1 79.38 187 LEU B C 1
ATOM 6312 O O . LEU B 1 187 ? -9.109 32.625 -4.359 1 79.38 187 LEU B O 1
ATOM 6316 N N . PHE B 1 188 ? -10.047 33.094 -2.457 1 74.88 188 PHE B N 1
ATOM 6317 C CA . PHE B 1 188 ? -9.812 31.766 -1.928 1 74.88 188 PHE B CA 1
ATOM 6318 C C . PHE B 1 188 ? -10.641 30.734 -2.682 1 74.88 188 PHE B C 1
ATOM 6320 O O . PHE B 1 188 ? -10.148 29.641 -2.994 1 74.88 188 PHE B O 1
ATOM 6327 N N . LYS B 1 189 ? -11.844 31.094 -2.949 1 75.88 189 LYS B N 1
ATOM 6328 C CA . LYS B 1 189 ? -12.711 30.219 -3.719 1 75.88 189 LYS B CA 1
ATOM 6329 C C . LYS B 1 189 ? -12.109 29.906 -5.086 1 75.88 189 LYS B C 1
ATOM 6331 O O . LYS B 1 189 ? -12.141 28.75 -5.539 1 75.88 189 LYS B O 1
ATOM 6336 N N . LYS B 1 190 ? -11.531 30.875 -5.668 1 80 190 LYS B N 1
ATOM 6337 C CA . LYS B 1 190 ? -10.906 30.688 -6.977 1 80 190 LYS B CA 1
ATOM 6338 C C . LYS B 1 190 ? -9.672 29.812 -6.875 1 80 190 LYS B C 1
ATOM 6340 O O . LYS B 1 190 ? -9.422 28.969 -7.746 1 80 190 LYS B O 1
ATOM 6345 N N . SER B 1 191 ? -8.953 30.016 -5.848 1 79.62 191 SER B N 1
ATOM 6346 C CA . SER B 1 191 ? -7.77 29.203 -5.605 1 79.62 191 SER B CA 1
ATOM 6347 C C . SER B 1 191 ? -8.141 27.734 -5.406 1 79.62 191 SER B C 1
ATOM 6349 O O . SER B 1 191 ? -7.5 26.844 -5.973 1 79.62 191 SER B O 1
ATOM 6351 N N . GLN B 1 192 ? -9.148 27.5 -4.723 1 74.19 192 GLN B N 1
ATOM 6352 C CA . GLN B 1 192 ? -9.594 26.141 -4.43 1 74.19 192 GLN B CA 1
ATOM 6353 C C . GLN B 1 192 ? -10.117 25.453 -5.684 1 74.19 192 GLN B C 1
ATOM 6355 O O . GLN B 1 192 ? -9.898 24.266 -5.879 1 74.19 192 GLN B O 1
ATOM 6360 N N . ALA B 1 193 ? -10.852 26.203 -6.434 1 75.56 193 ALA B N 1
ATOM 6361 C CA . ALA B 1 193 ? -11.367 25.656 -7.684 1 75.56 193 ALA B CA 1
ATOM 6362 C C . ALA B 1 193 ? -10.227 25.234 -8.602 1 75.56 193 ALA B C 1
ATOM 6364 O O . ALA B 1 193 ? -10.297 24.172 -9.25 1 75.56 193 ALA B O 1
ATOM 6365 N N . ALA B 1 194 ? -9.242 26.047 -8.578 1 77.06 194 ALA B N 1
ATOM 6366 C CA . ALA B 1 194 ? -8.062 25.719 -9.383 1 77.06 194 ALA B CA 1
ATOM 6367 C C . ALA B 1 194 ? -7.363 24.469 -8.852 1 77.06 194 ALA B C 1
ATOM 6369 O O . ALA B 1 194 ? -6.91 23.625 -9.633 1 77.06 194 ALA B O 1
ATOM 6370 N N . GLN B 1 195 ? -7.297 24.328 -7.598 1 75.94 195 GLN B N 1
ATOM 6371 C CA . GLN B 1 195 ? -6.68 23.172 -6.965 1 75.94 195 GLN B CA 1
ATOM 6372 C C . GLN B 1 195 ? -7.473 21.906 -7.25 1 75.94 195 GLN B C 1
ATOM 6374 O O . GLN B 1 195 ? -6.891 20.844 -7.516 1 75.94 195 GLN B O 1
ATOM 6379 N N . TYR B 1 196 ? -8.695 22.109 -7.258 1 70.75 196 TYR B N 1
ATOM 6380 C CA . TYR B 1 196 ? -9.562 20.953 -7.5 1 70.75 196 TYR B CA 1
ATOM 6381 C C . TYR B 1 196 ? -9.391 20.438 -8.922 1 70.75 196 TYR B C 1
ATOM 6383 O O . TYR B 1 196 ? -9.297 19.234 -9.148 1 70.75 196 TYR B O 1
ATOM 6391 N N . LYS B 1 197 ? -9.398 21.328 -9.789 1 76.06 197 LYS B N 1
ATOM 6392 C CA . LYS B 1 197 ? -9.188 20.953 -11.18 1 76.06 197 LYS B CA 1
ATOM 6393 C C . LYS B 1 197 ? -7.84 20.266 -11.375 1 76.06 197 LYS B C 1
ATOM 6395 O O . LYS B 1 197 ? -7.734 19.297 -12.125 1 76.06 197 LYS B O 1
ATOM 6400 N N . PHE B 1 198 ? -6.969 20.719 -10.656 1 77.94 198 PHE B N 1
ATOM 6401 C CA . PHE B 1 198 ? -5.621 20.156 -10.75 1 77.94 198 PHE B CA 1
ATOM 6402 C C . PHE B 1 198 ? -5.578 18.75 -10.164 1 77.94 198 PHE B C 1
ATOM 6404 O O . PHE B 1 198 ? -4.867 17.891 -10.672 1 77.94 198 PHE B O 1
ATOM 6411 N N . HIS B 1 199 ? -6.285 18.516 -9.148 1 73 199 HIS B N 1
ATOM 6412 C CA . HIS B 1 199 ? -6.309 17.188 -8.539 1 73 199 HIS B CA 1
ATOM 6413 C C . HIS B 1 199 ? -6.789 16.141 -9.523 1 73 199 HIS B C 1
ATOM 6415 O O . HIS B 1 199 ? -6.309 15 -9.5 1 73 199 HIS B O 1
ATOM 6421 N N . GLY B 1 200 ? -7.68 16.531 -10.336 1 70.75 200 GLY B N 1
ATOM 6422 C CA . GLY B 1 200 ? -8.125 15.617 -11.375 1 70.75 200 GLY B CA 1
ATOM 6423 C C . GLY B 1 200 ? -7.027 15.25 -12.359 1 70.75 200 GLY B C 1
ATOM 6424 O O . GLY B 1 200 ? -6.914 14.094 -12.773 1 70.75 200 GLY B O 1
ATOM 6425 N N . GLU B 1 201 ? -6.176 16.172 -12.547 1 74.94 201 GLU B N 1
ATOM 6426 C CA . GLU B 1 201 ? -5.07 15.969 -13.477 1 74.94 201 GLU B CA 1
ATOM 6427 C C . GLU B 1 201 ? -3.965 15.125 -12.844 1 74.94 201 GLU B C 1
ATOM 6429 O O . GLU B 1 201 ? -3.156 14.523 -13.547 1 74.94 201 GLU B O 1
ATOM 6434 N N . LEU B 1 202 ? -4.008 15.094 -11.547 1 75.88 202 LEU B N 1
ATOM 6435 C CA . LEU B 1 202 ? -2.953 14.398 -10.82 1 75.88 202 LEU B CA 1
ATOM 6436 C C . LEU B 1 202 ? -3.258 12.906 -10.719 1 75.88 202 LEU B C 1
ATOM 6438 O O . LEU B 1 202 ? -2.361 12.102 -10.445 1 75.88 202 LEU B O 1
ATOM 6442 N N . ILE B 1 203 ? -4.43 12.516 -10.992 1 72.12 203 ILE B N 1
ATOM 6443 C CA . ILE B 1 203 ? -4.852 11.141 -10.766 1 72.12 203 ILE B CA 1
ATOM 6444 C C . ILE B 1 203 ? -4.027 10.195 -11.641 1 72.12 203 ILE B C 1
ATOM 6446 O O . ILE B 1 203 ? -3.412 9.25 -11.133 1 72.12 203 ILE B O 1
ATOM 6450 N N . PRO B 1 204 ? -3.895 10.438 -12.969 1 73.94 204 PRO B N 1
ATOM 6451 C CA . PRO B 1 204 ? -3.061 9.547 -13.781 1 73.94 204 PRO B CA 1
ATOM 6452 C C . PRO B 1 204 ? -1.597 9.555 -13.344 1 73.94 204 PRO B C 1
ATOM 6454 O O . PRO B 1 204 ? -0.927 8.516 -13.406 1 73.94 204 PRO B O 1
ATOM 6457 N N . LEU B 1 205 ? -1.179 10.719 -12.93 1 78.44 205 LEU B N 1
ATOM 6458 C CA . LEU B 1 205 ? 0.205 10.852 -12.492 1 78.44 205 LEU B CA 1
ATOM 6459 C C . LEU B 1 205 ? 0.442 10.062 -11.203 1 78.44 205 LEU B C 1
ATOM 6461 O O . LEU B 1 205 ? 1.471 9.398 -11.062 1 78.44 205 LEU B O 1
ATOM 6465 N N . ASN B 1 206 ? -0.453 10.086 -10.375 1 75.06 206 ASN B N 1
ATOM 6466 C CA . ASN B 1 206 ? -0.344 9.359 -9.117 1 75.06 206 ASN B CA 1
ATOM 6467 C C . ASN B 1 206 ? -0.415 7.848 -9.336 1 75.06 206 ASN B C 1
ATOM 6469 O O . ASN B 1 206 ? 0.238 7.082 -8.617 1 75.06 206 ASN B O 1
ATOM 6473 N N . ARG B 1 207 ? -1.163 7.473 -10.305 1 74.31 207 ARG B N 1
ATOM 6474 C CA . ARG B 1 207 ? -1.222 6.059 -10.656 1 74.31 207 ARG B CA 1
ATOM 6475 C C . ARG B 1 207 ? 0.136 5.551 -11.125 1 74.31 207 ARG B C 1
ATOM 6477 O O . ARG B 1 207 ? 0.575 4.469 -10.734 1 74.31 207 ARG B O 1
ATOM 6484 N N . LYS B 1 208 ? 0.688 6.359 -11.984 1 81.31 208 LYS B N 1
ATOM 6485 C CA . LYS B 1 208 ? 2.027 6.016 -12.453 1 81.31 208 LYS B CA 1
ATOM 6486 C C . LYS B 1 208 ? 3.016 5.938 -11.289 1 81.31 208 LYS B C 1
ATOM 6488 O O . LYS B 1 208 ? 3.805 4.996 -11.203 1 81.31 208 LYS B O 1
ATOM 6493 N N . PHE B 1 209 ? 2.891 6.816 -10.398 1 80.5 209 PHE B N 1
ATOM 6494 C CA . PHE B 1 209 ? 3.762 6.832 -9.227 1 80.5 209 PHE B CA 1
ATOM 6495 C C . PHE B 1 209 ? 3.561 5.582 -8.383 1 80.5 209 PHE B C 1
ATOM 6497 O O . PHE B 1 209 ? 4.527 4.965 -7.934 1 80.5 209 PHE B O 1
ATOM 6504 N N . GLY B 1 210 ? 2.344 5.281 -8.18 1 77 210 GLY B N 1
ATOM 6505 C CA . GLY B 1 210 ? 2.033 4.102 -7.391 1 77 210 GLY B CA 1
ATOM 6506 C C . GLY B 1 210 ? 2.627 2.828 -7.965 1 77 210 GLY B C 1
ATOM 6507 O O 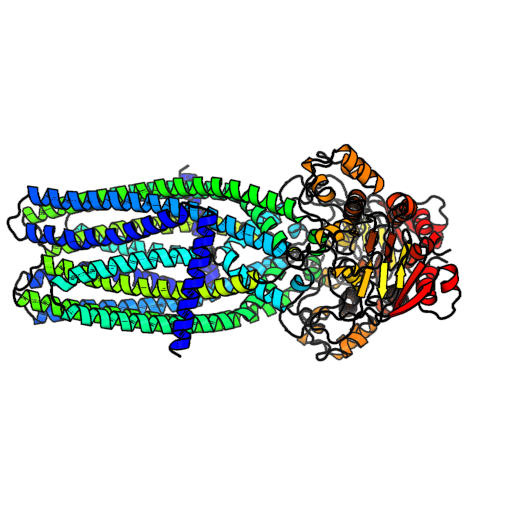. GLY B 1 210 ? 3.146 1.99 -7.227 1 77 210 GLY B O 1
ATOM 6508 N N . TYR B 1 211 ? 2.592 2.699 -9.25 1 83.06 211 TYR B N 1
ATOM 6509 C CA . TYR B 1 211 ? 3.17 1.531 -9.906 1 83.06 211 TYR B CA 1
ATOM 6510 C C . TYR B 1 211 ? 4.684 1.505 -9.734 1 83.06 211 TYR B C 1
ATOM 6512 O O . TYR B 1 211 ? 5.258 0.471 -9.383 1 83.06 211 TYR B O 1
ATOM 6520 N N . TYR B 1 212 ? 5.316 2.65 -10.039 1 84.44 212 TYR B N 1
ATOM 6521 C CA . TYR B 1 212 ? 6.77 2.723 -9.945 1 84.44 212 TYR B CA 1
ATOM 6522 C C . TYR B 1 212 ? 7.23 2.488 -8.508 1 84.44 212 TYR B C 1
ATOM 6524 O O . TYR B 1 212 ? 8.227 1.801 -8.273 1 84.44 212 TYR B O 1
ATOM 6532 N N . ALA B 1 213 ? 6.484 3.027 -7.594 1 78.62 213 ALA B N 1
ATOM 6533 C CA . ALA B 1 213 ? 6.812 2.828 -6.184 1 78.62 213 ALA B CA 1
ATOM 6534 C 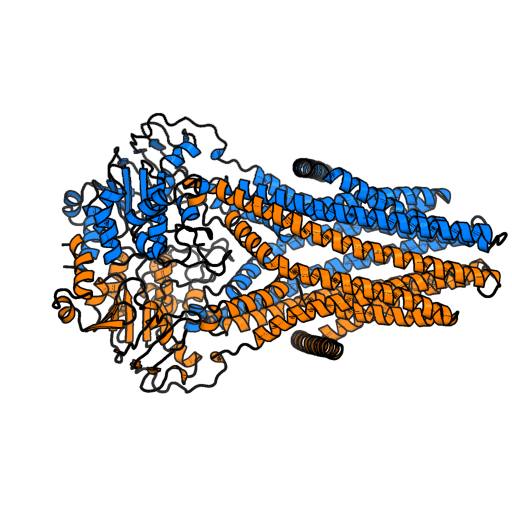C . ALA B 1 213 ? 6.691 1.356 -5.797 1 78.62 213 ALA B C 1
ATOM 6536 O O . ALA B 1 213 ? 7.527 0.83 -5.062 1 78.62 213 ALA B O 1
ATOM 6537 N N . LYS B 1 214 ? 5.789 0.743 -6.367 1 77.44 214 LYS B N 1
ATOM 6538 C CA . LYS B 1 214 ? 5.57 -0.671 -6.078 1 77.44 214 LYS B CA 1
ATOM 6539 C C . LYS B 1 214 ? 6.691 -1.53 -6.652 1 77.44 214 LYS B C 1
ATOM 6541 O O . LYS B 1 214 ? 7.25 -2.379 -5.957 1 77.44 214 LYS B O 1
ATOM 6546 N N . ILE B 1 215 ? 7.012 -1.238 -7.887 1 84.31 215 ILE B N 1
ATOM 6547 C CA . ILE B 1 215 ? 8.008 -2.061 -8.562 1 84.31 215 ILE B CA 1
ATOM 6548 C C . ILE B 1 215 ? 9.367 -1.887 -7.887 1 84.31 215 ILE B C 1
ATOM 6550 O O . ILE B 1 215 ? 10.156 -2.83 -7.82 1 84.31 215 ILE B O 1
ATOM 6554 N N . THR B 1 216 ? 9.586 -0.713 -7.344 1 80.69 216 THR B N 1
ATOM 6555 C CA . THR B 1 216 ? 10.883 -0.446 -6.73 1 80.69 216 THR B CA 1
ATOM 6556 C C . THR B 1 216 ? 10.898 -0.91 -5.277 1 80.69 216 THR B C 1
ATOM 6558 O O . THR B 1 216 ? 11.969 -1.091 -4.691 1 80.69 216 THR B O 1
ATOM 6561 N N . SER B 1 217 ? 9.727 -1.119 -4.715 1 75 217 SER B N 1
ATOM 6562 C CA . SER B 1 217 ? 9.688 -1.526 -3.314 1 75 217 SER B CA 1
ATOM 6563 C C . SER B 1 217 ? 9.383 -3.016 -3.18 1 75 217 SER B C 1
ATOM 6565 O O . SER B 1 217 ? 9.781 -3.648 -2.199 1 75 217 SER B O 1
ATOM 6567 N N . ASP B 1 218 ? 8.625 -3.471 -4.211 1 72.25 218 ASP B N 1
ATOM 6568 C CA . ASP B 1 218 ? 8.266 -4.883 -4.172 1 72.25 218 ASP B CA 1
ATOM 6569 C C . ASP B 1 218 ? 9.398 -5.758 -4.707 1 72.25 218 ASP B C 1
ATOM 6571 O O . ASP B 1 218 ? 9.984 -5.449 -5.742 1 72.25 218 ASP B O 1
ATOM 6575 N N . PHE B 1 219 ? 9.844 -6.746 -3.963 1 74.06 219 PHE B N 1
ATOM 6576 C CA . PHE B 1 219 ? 10.969 -7.602 -4.328 1 74.06 219 PHE B CA 1
ATOM 6577 C C . PHE B 1 219 ? 10.5 -8.773 -5.18 1 74.06 219 PHE B C 1
ATOM 6579 O O . PHE B 1 219 ? 11.297 -9.648 -5.531 1 74.06 219 PHE B O 1
ATOM 6586 N N . SER B 1 220 ? 9.258 -8.648 -5.527 1 75.19 220 SER B N 1
ATOM 6587 C CA . SER B 1 220 ? 8.742 -9.766 -6.309 1 75.19 220 SER B CA 1
ATOM 6588 C C . SER B 1 220 ? 9.461 -9.875 -7.652 1 75.19 220 SER B C 1
ATOM 6590 O O . SER B 1 220 ? 9.648 -10.977 -8.172 1 75.19 220 SER B O 1
ATOM 6592 N N . MET B 1 221 ? 9.984 -8.75 -8.164 1 85.12 221 MET B N 1
ATOM 6593 C CA . MET B 1 221 ? 10.68 -8.758 -9.445 1 85.12 221 MET B CA 1
ATOM 6594 C C . MET B 1 221 ? 12.188 -8.773 -9.258 1 85.12 221 MET B C 1
ATOM 6596 O O . MET B 1 221 ? 12.945 -8.516 -10.195 1 85.12 221 MET B O 1
ATOM 6600 N N . GLY B 1 222 ? 12.586 -9.055 -8.102 1 85.62 222 GLY B N 1
ATOM 6601 C CA . GLY B 1 222 ? 14 -8.969 -7.766 1 85.62 222 GLY B CA 1
ATOM 6602 C C . GLY B 1 222 ? 14.875 -9.859 -8.633 1 85.62 222 GLY B C 1
ATOM 6603 O O . GLY B 1 222 ? 15.938 -9.438 -9.086 1 85.62 222 GLY B O 1
ATOM 6604 N N . LYS B 1 223 ? 14.406 -11.062 -8.938 1 90.38 223 LYS B N 1
ATOM 6605 C CA . LYS B 1 223 ? 15.18 -12.008 -9.734 1 90.38 223 LYS B CA 1
ATOM 6606 C C . LYS B 1 223 ? 15.305 -11.531 -11.18 1 90.38 223 LYS B C 1
ATOM 6608 O O . LYS B 1 223 ? 16.406 -11.422 -11.711 1 90.38 223 LYS B O 1
ATOM 6613 N N . ASP B 1 224 ? 14.164 -11.156 -11.727 1 91.38 224 ASP B N 1
ATOM 6614 C CA . ASP B 1 224 ? 14.133 -10.773 -13.133 1 91.38 224 ASP B CA 1
ATOM 6615 C C . ASP B 1 224 ? 14.906 -9.477 -13.367 1 91.38 224 ASP B C 1
ATOM 6617 O O . ASP B 1 224 ? 15.562 -9.32 -14.391 1 91.38 224 ASP B O 1
ATOM 6621 N N . VAL B 1 225 ? 14.812 -8.602 -12.422 1 91 225 VAL B N 1
ATOM 6622 C CA . VAL B 1 225 ? 15.484 -7.312 -12.555 1 91 225 VAL B CA 1
ATOM 6623 C C . VAL B 1 225 ? 16.984 -7.523 -12.664 1 91 225 VAL B C 1
ATOM 6625 O O . VAL B 1 225 ? 17.656 -6.855 -13.453 1 91 225 VAL B O 1
ATOM 6628 N N . ARG B 1 226 ? 17.5 -8.453 -11.984 1 90.69 226 ARG B N 1
ATOM 6629 C CA . ARG B 1 226 ? 18.938 -8.719 -11.953 1 90.69 226 ARG B CA 1
ATOM 6630 C C . ARG B 1 226 ? 19.359 -9.562 -13.148 1 90.69 226 ARG B C 1
ATOM 6632 O O . ARG B 1 226 ? 20.359 -9.266 -13.805 1 90.69 226 ARG B O 1
ATOM 6639 N N . LEU B 1 227 ? 18.578 -10.531 -13.43 1 93.06 227 LEU B N 1
ATOM 6640 C CA . LEU B 1 227 ? 18.938 -11.492 -14.477 1 93.06 227 LEU B CA 1
ATOM 6641 C C . LEU B 1 227 ? 18.812 -10.859 -15.859 1 93.06 227 LEU B C 1
ATOM 6643 O O . LEU B 1 227 ? 19.594 -11.172 -16.766 1 93.06 227 LEU B O 1
ATOM 6647 N N . TYR B 1 228 ? 17.875 -9.922 -15.992 1 93.75 228 TYR B N 1
ATOM 6648 C CA . TYR B 1 228 ? 17.625 -9.344 -17.312 1 93.75 228 TYR B CA 1
ATOM 6649 C C . TYR B 1 228 ? 18.016 -7.871 -17.328 1 93.75 228 TYR B C 1
ATOM 6651 O O . TYR B 1 228 ? 17.75 -7.168 -18.312 1 93.75 228 TYR B O 1
ATOM 6659 N N . ASN B 1 229 ? 18.641 -7.371 -16.328 1 91.12 229 ASN B N 1
ATOM 6660 C CA . ASN B 1 229 ? 19.094 -5.984 -16.25 1 91.12 229 ASN B CA 1
ATOM 6661 C C . ASN B 1 229 ? 17.984 -5.016 -16.641 1 91.12 229 ASN B C 1
ATOM 6663 O O . ASN B 1 229 ? 18.156 -4.184 -17.531 1 91.12 229 ASN B O 1
ATOM 6667 N N . ILE B 1 230 ? 16.906 -5.102 -15.898 1 92.69 230 ILE B N 1
ATOM 6668 C CA . ILE B 1 230 ? 15.719 -4.312 -16.203 1 92.69 230 ILE B CA 1
ATOM 6669 C C . ILE B 1 230 ? 15.844 -2.928 -15.57 1 92.69 230 ILE B C 1
ATOM 6671 O O . ILE B 1 230 ? 15.094 -2.012 -15.922 1 92.69 230 ILE B O 1
ATOM 6675 N N . ARG B 1 231 ? 16.812 -2.639 -14.742 1 90.75 231 ARG B N 1
ATOM 6676 C CA . ARG B 1 231 ? 16.969 -1.435 -13.938 1 90.75 231 ARG B CA 1
ATOM 6677 C C . ARG B 1 231 ? 16.969 -0.185 -14.805 1 90.75 231 ARG B C 1
ATOM 6679 O O . ARG B 1 231 ? 16.25 0.772 -14.539 1 90.75 231 ARG B O 1
ATOM 6686 N N . PRO B 1 232 ? 17.734 -0.146 -15.922 1 92.06 232 PRO B N 1
ATOM 6687 C CA . PRO B 1 232 ? 17.781 1.084 -16.719 1 92.06 232 PRO B CA 1
ATOM 6688 C C . PRO B 1 232 ? 16.422 1.468 -17.297 1 92.06 232 PRO B C 1
ATOM 6690 O O . PRO B 1 232 ? 16.078 2.652 -17.359 1 92.06 232 PRO B O 1
ATOM 6693 N N . LEU B 1 233 ? 15.695 0.483 -17.672 1 93 233 LEU B N 1
ATOM 6694 C CA . LEU B 1 233 ? 14.375 0.76 -18.219 1 93 233 LEU B CA 1
ATOM 6695 C C . LEU B 1 233 ? 13.461 1.37 -17.156 1 93 233 LEU B C 1
ATOM 6697 O O . LEU B 1 233 ? 12.82 2.396 -17.391 1 93 233 LEU B O 1
ATOM 6701 N N . ILE B 1 234 ? 13.414 0.749 -16.016 1 91.62 234 ILE B N 1
ATOM 6702 C CA . ILE B 1 234 ? 12.555 1.201 -14.922 1 91.62 234 ILE B CA 1
ATOM 6703 C C . ILE B 1 234 ? 12.977 2.598 -14.477 1 91.62 234 ILE B C 1
ATOM 6705 O O . ILE B 1 234 ? 12.141 3.486 -14.305 1 91.62 234 ILE B O 1
ATOM 6709 N N . MET B 1 235 ? 14.312 2.836 -14.344 1 91.5 235 MET B N 1
ATOM 6710 C CA . MET B 1 235 ? 14.82 4.129 -13.898 1 91.5 235 MET B CA 1
ATOM 6711 C C . MET B 1 235 ? 14.531 5.215 -14.93 1 91.5 235 MET B C 1
ATOM 6713 O O . MET B 1 235 ? 14.227 6.352 -14.57 1 91.5 235 MET B O 1
ATOM 6717 N N . GLY B 1 236 ? 14.625 4.867 -16.172 1 91.25 236 GLY B N 1
ATOM 6718 C CA . GLY B 1 236 ? 14.297 5.812 -17.219 1 91.25 236 GLY B CA 1
ATOM 6719 C C . GLY B 1 236 ? 12.844 6.246 -17.203 1 91.25 236 GLY B C 1
ATOM 6720 O O . GLY B 1 236 ? 12.539 7.426 -17.375 1 91.25 236 GLY B O 1
ATOM 6721 N N . LYS B 1 237 ? 11.992 5.262 -16.969 1 91.25 237 LYS B N 1
ATOM 6722 C CA . LYS B 1 237 ? 10.562 5.559 -16.875 1 91.25 237 LYS B CA 1
ATOM 6723 C C . LYS B 1 237 ? 10.258 6.445 -15.672 1 91.25 237 LYS B C 1
ATOM 6725 O O . LYS B 1 237 ? 9.438 7.359 -15.766 1 91.25 237 LYS B O 1
ATOM 6730 N N . ILE B 1 238 ? 10.93 6.23 -14.609 1 90.69 238 ILE B N 1
ATOM 6731 C CA . ILE B 1 238 ? 10.719 6.996 -13.391 1 90.69 238 ILE B CA 1
ATOM 6732 C C . ILE B 1 238 ? 11.227 8.422 -13.578 1 90.69 238 ILE B C 1
ATOM 6734 O O . ILE B 1 238 ? 10.586 9.383 -13.133 1 90.69 238 ILE B O 1
ATOM 6738 N N . GLU B 1 239 ? 12.359 8.578 -14.188 1 91.12 239 GLU B N 1
ATOM 6739 C CA . GLU B 1 239 ? 12.891 9.906 -14.469 1 91.12 239 GLU B CA 1
ATOM 6740 C C . GLU B 1 239 ? 11.922 10.727 -15.32 1 91.12 239 GLU B C 1
ATOM 6742 O O . GLU B 1 239 ? 11.727 11.914 -15.07 1 91.12 239 GLU B O 1
ATOM 6747 N N . GLY B 1 240 ? 11.391 10.039 -16.312 1 89.25 240 GLY B N 1
ATOM 6748 C CA . GLY B 1 240 ? 10.391 10.711 -17.141 1 89.25 240 GLY B CA 1
ATOM 6749 C C . GLY B 1 240 ? 9.164 11.125 -16.344 1 89.25 240 GLY B C 1
ATOM 6750 O O . GLY B 1 240 ? 8.656 12.234 -16.516 1 89.25 240 GLY B O 1
ATOM 6751 N N . TYR B 1 241 ? 8.734 10.336 -15.477 1 88.44 241 TYR B N 1
ATOM 6752 C CA . TYR B 1 241 ? 7.609 10.641 -14.594 1 88.44 241 TYR B CA 1
ATOM 6753 C C . TYR B 1 241 ? 7.934 11.82 -13.688 1 88.44 241 TYR B C 1
ATOM 6755 O O . TYR B 1 241 ? 7.094 12.703 -13.484 1 88.44 241 TYR B O 1
ATOM 6763 N N . ASN B 1 242 ? 9.164 11.789 -13.156 1 89.56 242 ASN B N 1
ATOM 6764 C CA . ASN B 1 242 ? 9.586 12.844 -12.242 1 89.56 242 ASN B CA 1
ATOM 6765 C C . ASN B 1 242 ? 9.586 14.211 -12.922 1 89.56 242 ASN B C 1
ATOM 6767 O O . ASN B 1 242 ? 9.18 15.203 -12.328 1 89.56 242 ASN B O 1
ATOM 6771 N N . GLU B 1 243 ? 10.016 14.25 -14.062 1 90.5 243 GLU B N 1
ATOM 6772 C CA . GLU B 1 243 ? 10.031 15.508 -14.812 1 90.5 243 GLU B CA 1
ATOM 6773 C C . GLU B 1 243 ? 8.617 16.047 -15.031 1 90.5 243 GLU B C 1
ATOM 6775 O O . GLU B 1 243 ? 8.359 17.234 -14.828 1 90.5 243 GLU B O 1
ATOM 6780 N N . LYS B 1 244 ? 7.766 15.18 -15.422 1 89.06 244 LYS B N 1
ATOM 6781 C CA . LYS B 1 244 ? 6.375 15.578 -15.641 1 89.06 244 LYS B CA 1
ATOM 6782 C C . LYS B 1 244 ? 5.715 16 -14.328 1 89.06 244 LYS B C 1
ATOM 6784 O O . LYS B 1 244 ? 4.914 16.938 -14.305 1 89.06 244 LYS B O 1
ATOM 6789 N N . SER B 1 245 ? 6.047 15.289 -13.312 1 88 245 SER B N 1
ATOM 6790 C CA . SER B 1 245 ? 5.5 15.594 -11.992 1 88 245 SER B CA 1
ATOM 6791 C C . SER B 1 245 ? 5.926 16.984 -11.523 1 88 245 SER B C 1
ATOM 6793 O O . SER B 1 245 ? 5.098 17.766 -11.062 1 88 245 SER B O 1
ATOM 6795 N N . VAL B 1 246 ? 7.207 17.328 -11.703 1 89.44 246 VAL B N 1
ATOM 6796 C CA . VAL B 1 246 ? 7.727 18.625 -11.273 1 89.44 246 VAL B CA 1
ATOM 6797 C C . VAL B 1 246 ? 7.07 19.734 -12.086 1 89.44 246 VAL B C 1
ATOM 6799 O O . VAL B 1 246 ? 6.723 20.781 -11.539 1 89.44 246 VAL B O 1
ATOM 6802 N N . GLU B 1 247 ? 6.879 19.484 -13.273 1 89.69 247 GLU B N 1
ATOM 6803 C CA . GLU B 1 247 ? 6.238 20.469 -14.133 1 89.69 247 GLU B CA 1
ATOM 6804 C C . GLU B 1 247 ? 4.789 20.719 -13.719 1 89.69 247 GLU B C 1
ATOM 6806 O O . GLU B 1 247 ? 4.352 21.859 -13.602 1 89.69 247 GLU B O 1
ATOM 6811 N N . CYS B 1 248 ? 4.105 19.656 -13.516 1 87.44 248 CYS B N 1
ATOM 6812 C CA . CYS B 1 248 ? 2.697 19.734 -13.148 1 87.44 248 CYS B CA 1
ATOM 6813 C C . CYS B 1 248 ? 2.525 20.391 -11.781 1 87.44 248 CYS B C 1
ATOM 6815 O O . CYS B 1 248 ? 1.743 21.328 -11.625 1 87.44 248 CYS B O 1
ATOM 6817 N N . PHE B 1 249 ? 3.266 19.984 -10.82 1 86.31 249 PHE B N 1
ATOM 6818 C CA . PHE B 1 249 ? 3.174 20.547 -9.477 1 86.31 249 PHE B CA 1
ATOM 6819 C C . PHE B 1 249 ? 3.689 21.969 -9.445 1 86.31 249 PHE B C 1
ATOM 6821 O O . PHE B 1 249 ? 3.182 22.812 -8.695 1 86.31 249 PHE B O 1
ATOM 6828 N N . GLY B 1 250 ? 4.719 22.234 -10.227 1 87.06 250 GLY B N 1
ATOM 6829 C CA . GLY B 1 250 ? 5.199 23.594 -10.336 1 87.06 250 GLY B CA 1
ATOM 6830 C C . GLY B 1 250 ? 4.121 24.578 -10.781 1 87.06 250 GLY B C 1
ATOM 6831 O O . GLY B 1 250 ? 3.992 25.656 -10.219 1 87.06 250 GLY B O 1
ATOM 6832 N N . LYS B 1 251 ? 3.32 24.172 -11.711 1 87.38 251 LYS B N 1
ATOM 6833 C CA . LYS B 1 251 ? 2.213 25 -12.18 1 87.38 251 LYS B CA 1
ATOM 6834 C C . LYS B 1 251 ? 1.184 25.219 -11.078 1 87.38 251 LYS B C 1
ATOM 6836 O O . LYS B 1 251 ? 0.692 26.344 -10.898 1 87.38 251 LYS B O 1
ATOM 6841 N N . LEU B 1 252 ? 0.944 24.219 -10.367 1 85.94 252 LEU B N 1
ATOM 6842 C CA . LEU B 1 252 ? -0.02 24.312 -9.281 1 85.94 252 LEU B CA 1
ATOM 6843 C C . LEU B 1 252 ? 0.486 25.234 -8.18 1 85.94 252 LEU B C 1
ATOM 6845 O O . LEU B 1 252 ? -0.244 26.125 -7.73 1 85.94 252 LEU B O 1
ATOM 6849 N N . PHE B 1 253 ? 1.729 25.047 -7.84 1 85.5 253 PHE B N 1
ATOM 6850 C CA . PHE B 1 253 ? 2.285 25.844 -6.75 1 85.5 253 PHE B CA 1
ATOM 6851 C C . PHE B 1 253 ? 2.375 27.312 -7.141 1 85.5 253 PHE B C 1
ATOM 6853 O O . PHE B 1 253 ? 2.139 28.188 -6.316 1 85.5 253 PHE B O 1
ATOM 6860 N N . ARG B 1 254 ? 2.656 27.594 -8.336 1 86.75 254 ARG B N 1
ATOM 6861 C CA . ARG B 1 254 ? 2.697 28.969 -8.812 1 86.75 254 ARG B CA 1
ATOM 6862 C C . ARG B 1 254 ? 1.311 29.594 -8.781 1 86.75 254 ARG B C 1
ATOM 6864 O O . ARG B 1 254 ? 1.163 30.766 -8.414 1 86.75 254 ARG B O 1
ATOM 6871 N N . LEU B 1 255 ? 0.375 28.859 -9.156 1 85.44 255 LEU B N 1
ATOM 6872 C CA . LEU B 1 255 ? -1.001 29.344 -9.125 1 85.44 255 LEU B CA 1
ATOM 6873 C C . LEU B 1 255 ? -1.455 29.594 -7.688 1 85.44 255 LEU B C 1
ATOM 6875 O O . LEU B 1 255 ? -2.049 30.625 -7.383 1 85.44 255 LEU B O 1
ATOM 6879 N N . MET B 1 256 ? -1.169 28.688 -6.812 1 82.88 256 MET B N 1
ATOM 6880 C CA . MET B 1 256 ? -1.488 28.844 -5.398 1 82.88 256 MET B CA 1
ATOM 6881 C C . MET B 1 256 ? -0.743 30.031 -4.801 1 82.88 256 MET B C 1
ATOM 6883 O O . MET B 1 256 ? -1.309 30.797 -4.016 1 82.88 256 MET B O 1
ATOM 6887 N N . GLY B 1 257 ? 0.521 30.094 -5.223 1 80.31 257 GLY B N 1
ATOM 6888 C CA . GLY B 1 257 ? 1.307 31.234 -4.773 1 80.31 257 GLY B CA 1
ATOM 6889 C C . GLY B 1 257 ? 0.709 32.562 -5.18 1 80.31 257 GLY B C 1
ATOM 6890 O O . GLY B 1 257 ? 0.693 33.5 -4.391 1 80.31 257 GLY B O 1
ATOM 6891 N N . LYS B 1 258 ? 0.168 32.625 -6.34 1 83.94 258 LYS B N 1
ATOM 6892 C CA . LYS B 1 258 ? -0.467 33.844 -6.832 1 83.94 258 LYS B CA 1
ATOM 6893 C C . LYS B 1 258 ? -1.694 34.188 -5.996 1 83.94 258 LYS B C 1
ATOM 6895 O O . LYS B 1 258 ? -1.855 35.344 -5.578 1 83.94 258 LYS B O 1
ATOM 6900 N N . TYR B 1 259 ? -2.521 33.25 -5.688 1 81.06 259 TYR B N 1
ATOM 6901 C CA . TYR B 1 259 ? -3.734 33.5 -4.914 1 81.06 259 TYR B CA 1
ATOM 6902 C C . TYR B 1 259 ? -3.396 33.875 -3.477 1 81.06 259 TYR B C 1
ATOM 6904 O O . TYR B 1 259 ? -3.992 34.781 -2.906 1 81.06 259 TYR B O 1
ATOM 6912 N N . ASN B 1 260 ? -2.432 33.188 -2.896 1 77.94 260 ASN B N 1
ATOM 6913 C CA . ASN B 1 260 ? -2.016 33.5 -1.532 1 77.94 260 ASN B CA 1
ATOM 6914 C C . ASN B 1 260 ? -1.368 34.875 -1.441 1 77.94 260 ASN B C 1
ATOM 6916 O O . ASN B 1 260 ? -1.564 35.594 -0.46 1 77.94 260 ASN B O 1
ATOM 6920 N N . GLY B 1 261 ? -0.614 35.219 -2.484 1 77.25 261 GLY B N 1
ATOM 6921 C CA . GLY B 1 261 ? -0.045 36.562 -2.551 1 77.25 261 GLY B CA 1
ATOM 6922 C C . GLY B 1 261 ? -1.095 37.656 -2.615 1 77.25 261 GLY B C 1
ATOM 6923 O O . GLY B 1 261 ? -0.997 38.656 -1.907 1 77.25 261 GLY B O 1
ATOM 6924 N N . LEU B 1 262 ? -2.129 37.438 -3.316 1 80.69 262 LEU B N 1
ATOM 6925 C CA . LEU B 1 262 ? -3.213 38.406 -3.439 1 80.69 262 LEU B CA 1
ATOM 6926 C C . LEU B 1 262 ? -3.973 38.531 -2.123 1 80.69 262 LEU B C 1
ATOM 6928 O O . LEU B 1 262 ? -4.383 39.656 -1.747 1 80.69 262 LEU B O 1
ATOM 6932 N N . ASN B 1 263 ? -4.09 37.5 -1.452 1 77.38 263 ASN B N 1
ATOM 6933 C CA . ASN B 1 263 ? -4.73 37.5 -0.142 1 77.38 263 ASN B CA 1
ATOM 6934 C C . ASN B 1 263 ? -3.93 38.344 0.857 1 77.38 263 ASN B C 1
ATOM 6936 O O . ASN B 1 263 ? -4.5 39.094 1.647 1 77.38 263 ASN B O 1
ATOM 6940 N N . GLU B 1 264 ? -2.684 38.188 0.795 1 75.19 264 GLU B N 1
ATOM 6941 C CA . GLU B 1 264 ? -1.821 38.938 1.688 1 75.19 264 GLU B CA 1
ATOM 6942 C C . GLU B 1 264 ? -1.913 40.438 1.395 1 75.19 264 GLU B C 1
ATOM 6944 O O . GLU B 1 264 ? -1.952 41.25 2.316 1 75.19 264 GLU B O 1
ATOM 6949 N N . VAL B 1 265 ? -1.991 40.781 0.12 1 78.25 265 VAL B N 1
ATOM 6950 C CA . VAL B 1 265 ? -2.127 42.188 -0.281 1 78.25 265 VAL B CA 1
ATOM 6951 C C . VAL B 1 265 ? -3.447 42.75 0.243 1 78.25 265 VAL B C 1
ATOM 6953 O O . VAL B 1 265 ? -3.486 43.875 0.771 1 78.25 265 VAL B O 1
ATOM 6956 N N . ASN B 1 266 ? -4.449 42 0.206 1 77.56 266 ASN B N 1
ATOM 6957 C CA . ASN B 1 266 ? -5.766 42.406 0.671 1 77.56 266 ASN B CA 1
ATOM 6958 C C . ASN B 1 266 ? -5.785 42.625 2.184 1 77.56 266 ASN B C 1
ATOM 6960 O O . ASN B 1 266 ? -6.445 43.531 2.682 1 77.56 266 ASN B O 1
ATOM 6964 N N . MET B 1 267 ? -5.145 41.844 2.898 1 75.62 267 MET B N 1
ATOM 6965 C CA . MET B 1 267 ? -5.082 42 4.352 1 75.62 267 MET B CA 1
ATOM 6966 C C . MET B 1 267 ? -4.359 43.281 4.742 1 75.62 267 MET B C 1
ATOM 6968 O O . MET B 1 267 ? -4.758 43.938 5.695 1 75.62 267 MET B O 1
ATOM 6972 N N . GLN B 1 268 ? -3.33 43.594 3.977 1 74.44 268 GLN B N 1
ATOM 6973 C CA . GLN B 1 268 ? -2.605 44.812 4.25 1 74.44 268 GLN B CA 1
ATOM 6974 C C . GLN B 1 268 ? -3.473 46.062 3.963 1 74.44 268 GLN B C 1
ATOM 6976 O O . GLN B 1 268 ? -3.443 47.031 4.711 1 74.44 268 GLN B O 1
ATOM 6981 N N . LEU B 1 269 ? -4.191 45.969 2.883 1 76.19 269 LEU B N 1
ATOM 6982 C CA . LEU B 1 269 ? -5.102 47.062 2.557 1 76.19 269 LEU B CA 1
ATOM 6983 C C . LEU B 1 269 ? -6.125 47.281 3.668 1 76.19 269 LEU B C 1
ATOM 6985 O O . LEU B 1 269 ? -6.441 48.406 4.02 1 76.19 269 LEU B O 1
ATOM 6989 N N . GLN B 1 270 ? -6.543 46.219 4.207 1 78.25 270 GLN B N 1
ATOM 6990 C CA . GLN B 1 270 ? -7.477 46.281 5.328 1 78.25 270 GLN B CA 1
ATOM 6991 C C . GLN B 1 270 ? -6.832 46.969 6.535 1 78.25 270 GLN B C 1
ATOM 6993 O O . GLN B 1 270 ? -7.461 47.781 7.199 1 78.25 270 GLN B O 1
ATOM 6998 N N . MET B 1 271 ? -5.676 46.656 6.863 1 75.81 271 MET B N 1
ATOM 6999 C CA . MET B 1 271 ? -4.969 47.219 8 1 75.81 271 MET B CA 1
ATOM 7000 C C . MET B 1 271 ? -4.816 48.719 7.84 1 75.81 271 MET B C 1
ATOM 7002 O O . MET B 1 271 ? -4.98 49.469 8.805 1 75.81 271 MET B O 1
ATOM 7006 N N . ILE B 1 272 ? -4.602 49.125 6.637 1 76.88 272 ILE B N 1
ATOM 7007 C CA . ILE B 1 272 ? -4.449 50.531 6.348 1 76.88 272 ILE B CA 1
ATOM 7008 C C . ILE B 1 272 ? -5.754 51.281 6.652 1 76.88 272 ILE B C 1
ATOM 7010 O O . ILE B 1 272 ? -5.742 52.312 7.289 1 76.88 272 ILE B O 1
ATOM 7014 N N . VAL B 1 273 ? -6.738 50.688 6.223 1 76.69 273 VAL B N 1
ATOM 7015 C CA . VAL B 1 273 ? -8.039 51.344 6.367 1 76.69 273 VAL B CA 1
ATOM 7016 C C . VAL B 1 273 ? -8.414 51.438 7.844 1 76.69 273 VAL B C 1
ATOM 7018 O O . VAL B 1 273 ? -8.891 52.469 8.312 1 76.69 273 VAL B O 1
ATOM 7021 N N . VAL B 1 274 ? -8.172 50.438 8.57 1 79.06 274 VAL B N 1
ATOM 7022 C CA . VAL B 1 274 ? -8.531 50.375 9.984 1 79.06 274 VAL B CA 1
ATOM 7023 C C . VAL B 1 274 ? -7.664 51.344 10.773 1 79.06 274 VAL B C 1
ATOM 7025 O O . VAL B 1 274 ? -8.172 52.094 11.617 1 79.06 274 VAL B O 1
ATOM 7028 N N . TYR B 1 275 ? -6.383 51.344 10.484 1 76.5 275 TYR B N 1
ATOM 7029 C CA . TYR B 1 275 ? -5.473 52.25 11.188 1 76.5 275 TYR B CA 1
ATOM 7030 C C . TYR B 1 275 ? -5.828 53.719 10.906 1 76.5 275 TYR B C 1
ATOM 7032 O O . TYR B 1 275 ? -5.82 54.531 11.812 1 76.5 275 TYR B O 1
ATOM 7040 N N . ALA B 1 276 ? -6.125 53.969 9.625 1 77.19 276 ALA B N 1
ATOM 7041 C CA . ALA B 1 276 ? -6.477 55.344 9.234 1 77.19 276 ALA B CA 1
ATOM 7042 C C . ALA B 1 276 ? -7.742 55.812 9.945 1 77.19 276 ALA B C 1
ATOM 7044 O O . ALA B 1 276 ? -7.789 56.906 10.484 1 77.19 276 ALA B O 1
ATOM 7045 N N . TYR B 1 277 ? -8.625 54.969 9.992 1 80.19 277 TYR B N 1
ATOM 7046 C CA . TYR B 1 277 ? -9.898 55.344 10.617 1 80.19 277 TYR B CA 1
ATOM 7047 C C . TYR B 1 277 ? -9.742 55.5 12.125 1 80.19 277 TYR B C 1
ATOM 7049 O O . TYR B 1 277 ? -10.281 56.438 12.703 1 80.19 277 TYR B O 1
ATOM 7057 N N . MET B 1 278 ? -9.055 54.688 12.773 1 80.44 278 MET B N 1
ATOM 7058 C CA . MET B 1 278 ? -8.875 54.75 14.219 1 80.44 278 MET B CA 1
ATOM 7059 C C . MET B 1 278 ? -8.07 55.969 14.617 1 80.44 278 MET B C 1
ATOM 7061 O O . MET B 1 278 ? -8.352 56.594 15.641 1 80.44 278 MET B O 1
ATOM 7065 N N . THR B 1 279 ? -7.141 56.219 13.805 1 78.75 279 THR B N 1
ATOM 7066 C CA . THR B 1 279 ? -6.332 57.406 14.078 1 78.75 279 THR B CA 1
ATOM 7067 C C . THR B 1 279 ? -7.18 58.688 13.977 1 78.75 279 THR B C 1
ATOM 7069 O O . THR B 1 279 ? -7.043 59.594 14.789 1 78.75 279 THR B O 1
ATOM 7072 N N . TYR B 1 280 ? -7.941 58.688 12.984 1 80.06 280 TYR B N 1
ATOM 7073 C CA . TYR B 1 280 ? -8.852 59.812 12.812 1 80.06 280 TYR B CA 1
ATOM 7074 C C . TYR B 1 280 ? -9.758 60 14.031 1 80.06 280 TYR B C 1
ATOM 7076 O O . TYR B 1 280 ? -9.961 61.094 14.508 1 80.06 280 TYR B O 1
ATOM 7084 N N . LYS B 1 281 ? -10.203 59 14.641 1 82.81 281 LYS B N 1
ATOM 7085 C CA . LYS B 1 281 ? -11.102 59.031 15.789 1 82.81 281 LYS B CA 1
ATOM 7086 C C . LYS B 1 281 ? -10.352 59.469 17.062 1 82.81 281 LYS B C 1
ATOM 7088 O O . LYS B 1 281 ? -10.922 60.094 17.938 1 82.81 281 LYS B O 1
ATOM 7093 N N . VAL B 1 282 ? -9.164 59.062 17.125 1 80.56 282 VAL B N 1
ATOM 7094 C CA . VAL B 1 282 ? -8.352 59.469 18.266 1 80.56 282 VAL B CA 1
ATOM 7095 C C . VAL B 1 282 ? -8.07 60.969 18.203 1 80.56 282 VAL B C 1
ATOM 7097 O O . VAL B 1 282 ? -8.125 61.656 19.219 1 80.56 282 VAL B O 1
ATOM 7100 N N . PHE B 1 283 ? -7.816 61.469 17 1 81.31 283 PHE B N 1
ATOM 7101 C CA . PHE B 1 283 ? -7.527 62.875 16.812 1 81.31 283 PHE B CA 1
ATOM 7102 C C . PHE B 1 283 ? -8.758 63.719 17.125 1 81.31 283 PHE B C 1
ATOM 7104 O O . PHE B 1 283 ? -8.633 64.875 17.609 1 81.31 283 PHE B O 1
ATOM 7111 N N . LYS B 1 284 ? -9.844 63.188 16.922 1 82.5 284 LYS B N 1
ATOM 7112 C CA . LYS B 1 284 ? -11.078 63.906 17.219 1 82.5 284 LYS B CA 1
ATOM 7113 C C . LYS B 1 284 ? -11.508 63.688 18.672 1 82.5 284 LYS B C 1
ATOM 7115 O O . LYS B 1 284 ? -12.594 64.125 19.078 1 82.5 284 LYS B O 1
ATOM 7120 N N . ASN B 1 285 ? -10.672 63 19.469 1 81.44 285 ASN B N 1
ATOM 7121 C CA . ASN B 1 285 ? -10.867 62.719 20.891 1 81.44 285 ASN B CA 1
ATOM 7122 C C . ASN B 1 285 ? -12.148 61.906 21.125 1 81.44 285 ASN B C 1
ATOM 7124 O O . ASN B 1 285 ? -12.836 62.125 22.141 1 81.44 285 ASN B O 1
ATOM 7128 N N . SER B 1 286 ? -12.422 61.219 20.188 1 81.75 286 SER B N 1
ATOM 7129 C CA . SER B 1 286 ? -13.617 60.375 20.312 1 81.75 286 SER B CA 1
ATOM 7130 C C . SER B 1 286 ? -13.312 59.062 21 1 81.75 286 SER B C 1
ATOM 7132 O O . SER B 1 286 ? -14.195 58.438 21.594 1 81.75 286 SER B O 1
ATOM 7134 N N . ILE B 1 287 ? -12.055 58.594 20.844 1 83.88 287 ILE B N 1
ATOM 7135 C CA . ILE B 1 287 ? -11.672 57.344 21.469 1 83.88 287 ILE B CA 1
ATOM 7136 C C . ILE B 1 287 ? -10.312 57.5 22.156 1 83.88 287 ILE B C 1
ATOM 7138 O O . ILE B 1 287 ? -9.516 58.375 21.766 1 83.88 287 ILE B O 1
ATOM 7142 N N . GLY B 1 288 ? -10.148 56.719 23.219 1 81.62 288 GLY B N 1
ATOM 7143 C CA . GLY B 1 288 ? -8.867 56.688 23.922 1 81.62 288 GLY B CA 1
ATOM 7144 C C . GLY B 1 288 ? -7.867 55.719 23.312 1 81.62 288 GLY B C 1
ATOM 7145 O O . GLY B 1 288 ? -8.164 55.062 22.328 1 81.62 288 GLY B O 1
ATOM 7146 N N . ILE B 1 289 ? -6.676 55.75 23.891 1 79.88 289 ILE B N 1
ATOM 7147 C CA . ILE B 1 289 ? -5.598 54.906 23.422 1 79.88 289 ILE B CA 1
ATOM 7148 C C . ILE B 1 289 ? -5.941 53.438 23.688 1 79.88 289 ILE B C 1
ATOM 7150 O O . ILE B 1 289 ? -5.617 52.562 22.891 1 79.88 289 ILE B O 1
ATOM 7154 N N . GLY B 1 290 ? -6.582 53.219 24.812 1 79.31 290 GLY B N 1
ATOM 7155 C CA . GLY B 1 290 ? -7.047 51.875 25.094 1 79.31 290 GLY B CA 1
ATOM 7156 C C . GLY B 1 290 ? -8.016 51.344 24.047 1 79.31 290 GLY B C 1
ATOM 7157 O O . GLY B 1 290 ? -7.879 50.219 23.594 1 79.31 290 GLY B O 1
ATOM 7158 N N . ASP B 1 291 ? -8.922 52.188 23.672 1 83 291 ASP B N 1
ATOM 7159 C CA . ASP B 1 291 ? -9.875 51.844 22.625 1 83 291 ASP B CA 1
ATOM 7160 C C . ASP B 1 291 ? -9.164 51.594 21.281 1 83 291 ASP B C 1
ATOM 7162 O O . ASP B 1 291 ? -9.523 50.688 20.531 1 83 291 ASP B O 1
ATOM 7166 N N . PHE B 1 292 ? -8.18 52.438 21.062 1 81.06 292 PHE B N 1
ATOM 7167 C CA . PHE B 1 292 ? -7.402 52.312 19.828 1 81.06 292 PHE B CA 1
ATOM 7168 C C . PHE B 1 292 ? -6.773 50.938 19.719 1 81.06 292 PHE B C 1
ATOM 7170 O O . PHE B 1 292 ? -6.922 50.25 18.703 1 81.06 292 PHE B O 1
ATOM 7177 N N . THR B 1 293 ? -6.164 50.469 20.797 1 78.31 293 THR B N 1
ATOM 7178 C CA . THR B 1 293 ? -5.484 49.156 20.797 1 78.31 293 THR B CA 1
ATOM 7179 C C . THR B 1 293 ? -6.488 48.031 20.688 1 78.31 293 THR B C 1
ATOM 7181 O O . THR B 1 293 ? -6.246 47.031 19.984 1 78.31 293 THR B O 1
ATOM 7184 N N . MET B 1 294 ? -7.57 48.125 21.312 1 83.12 294 MET B N 1
ATOM 7185 C CA . MET B 1 294 ? -8.594 47.094 21.312 1 83.12 294 MET B CA 1
ATOM 7186 C C . MET B 1 294 ? -9.211 46.938 19.922 1 83.12 294 MET B C 1
ATOM 7188 O O . MET B 1 294 ? -9.336 45.812 19.406 1 83.12 294 MET B O 1
ATOM 7192 N N . TYR B 1 295 ? -9.508 48.031 19.281 1 81.81 295 TYR B N 1
ATOM 7193 C CA . TYR B 1 295 ? -10.195 47.969 18 1 81.81 295 TYR B CA 1
ATOM 7194 C C . TYR B 1 295 ? -9.258 47.5 16.891 1 81.81 295 TYR B C 1
ATOM 7196 O O . TYR B 1 295 ? -9.68 46.781 15.977 1 81.81 295 TYR B O 1
ATOM 7204 N N . ILE B 1 296 ? -8.039 47.844 17.016 1 79.25 296 ILE B N 1
ATOM 7205 C CA . ILE B 1 296 ? -7.07 47.344 16.031 1 79.25 296 ILE B CA 1
ATOM 7206 C C . ILE B 1 296 ? -6.938 45.812 16.156 1 79.25 296 ILE B C 1
ATOM 7208 O O . ILE B 1 296 ? -6.969 45.125 15.156 1 79.25 296 ILE B O 1
ATOM 7212 N N . SER B 1 297 ? -6.797 45.375 17.422 1 82.56 297 SER B N 1
ATOM 7213 C CA . SER B 1 297 ? -6.688 43.938 17.672 1 82.56 297 SER B CA 1
ATOM 7214 C C . SER B 1 297 ? -7.953 43.219 17.234 1 82.56 297 SER B C 1
ATOM 7216 O O . SER B 1 297 ? -7.883 42.125 16.641 1 82.56 297 SER B O 1
ATOM 7218 N N . ALA B 1 298 ? -9.078 43.781 17.5 1 84.25 298 ALA B N 1
ATOM 7219 C CA . ALA B 1 298 ? -10.359 43.188 17.141 1 84.25 298 ALA B CA 1
ATOM 7220 C C . ALA B 1 298 ? -10.523 43.125 15.625 1 84.25 298 ALA B C 1
ATOM 7222 O O . ALA B 1 298 ? -10.992 42.094 15.094 1 84.25 298 ALA B O 1
ATOM 7223 N N . ALA B 1 299 ? -10.094 44.125 14.992 1 80.81 299 ALA B N 1
ATOM 7224 C CA . ALA B 1 299 ? -10.203 44.188 13.539 1 80.81 299 ALA B CA 1
ATOM 7225 C C . ALA B 1 299 ? -9.312 43.125 12.883 1 80.81 299 ALA B C 1
ATOM 7227 O O . ALA B 1 299 ? -9.727 42.438 11.953 1 80.81 299 ALA B O 1
ATOM 7228 N N . ASN B 1 300 ? -8.117 43.062 13.414 1 78.38 300 ASN B N 1
ATOM 7229 C CA . ASN B 1 300 ? -7.191 42.062 12.891 1 78.38 300 ASN B CA 1
ATOM 7230 C C . ASN B 1 300 ? -7.707 40.625 13.125 1 78.38 300 ASN B C 1
ATOM 7232 O O . ASN B 1 300 ? -7.711 39.812 12.211 1 78.38 300 ASN B O 1
ATOM 7236 N N . LYS B 1 301 ? -8.133 40.312 14.305 1 84.5 301 LYS B N 1
ATOM 7237 C CA . LYS B 1 301 ? -8.633 39 14.641 1 84.5 301 LYS B CA 1
ATOM 7238 C C . LYS B 1 301 ? -9.914 38.688 13.875 1 84.5 301 LYS B C 1
ATOM 7240 O O . LYS B 1 301 ? -10.148 37.531 13.492 1 84.5 301 LYS B O 1
ATOM 7245 N N . PHE B 1 302 ? -10.734 39.688 13.734 1 82.5 302 PHE B N 1
ATOM 7246 C CA . PHE B 1 302 ? -11.945 39.531 12.953 1 82.5 302 PHE B CA 1
ATOM 7247 C C . PHE B 1 302 ? -11.617 39.094 11.523 1 82.5 302 PHE B C 1
ATOM 7249 O O . PHE B 1 302 ? -12.188 38.156 11 1 82.5 302 PHE B O 1
ATOM 7256 N N . SER B 1 303 ? -10.719 39.812 10.938 1 77.12 303 SER B N 1
ATOM 7257 C CA . SER B 1 303 ? -10.312 39.5 9.562 1 77.12 303 SER B CA 1
ATOM 7258 C C . SER B 1 303 ? -9.766 38.094 9.445 1 77.12 303 SER B C 1
ATOM 7260 O O . SER B 1 303 ? -10.109 37.375 8.508 1 77.12 303 SER B O 1
ATOM 7262 N N . THR B 1 304 ? -8.953 37.688 10.383 1 80.19 304 THR B N 1
ATOM 7263 C CA . THR B 1 304 ? -8.375 36.344 10.336 1 80.19 304 THR B CA 1
ATOM 7264 C C . THR B 1 304 ? -9.445 35.281 10.594 1 80.19 304 THR B C 1
ATOM 7266 O O . THR B 1 304 ? -9.445 34.25 9.961 1 80.19 304 THR B O 1
ATOM 7269 N N . SER B 1 305 ? -10.328 35.531 11.508 1 85.06 305 SER B N 1
ATOM 7270 C CA . SER B 1 305 ? -11.398 34.594 11.836 1 85.06 305 SER B CA 1
ATOM 7271 C C . SER B 1 305 ? -12.305 34.344 10.633 1 85.06 305 SER B C 1
ATOM 7273 O O . SER B 1 305 ? -12.688 33.219 10.359 1 85.06 305 SER B O 1
ATOM 7275 N N . ILE B 1 306 ? -12.586 35.344 9.961 1 80.38 306 ILE B N 1
ATOM 7276 C CA . ILE B 1 306 ? -13.453 35.219 8.797 1 80.38 306 ILE B CA 1
ATOM 7277 C C . ILE B 1 306 ? -12.711 34.469 7.688 1 80.38 306 ILE B C 1
ATOM 7279 O O . ILE B 1 306 ? -13.297 33.625 7 1 80.38 306 ILE B O 1
ATOM 7283 N N . SER B 1 307 ? -11.492 34.875 7.508 1 76.12 307 SER B N 1
ATOM 7284 C CA . SER B 1 307 ? -10.688 34.188 6.523 1 76.12 307 SER B CA 1
ATOM 7285 C C . SER B 1 307 ? -10.609 32.688 6.836 1 76.12 307 SER B C 1
ATOM 7287 O O . SER B 1 307 ? -10.797 31.844 5.953 1 76.12 307 SER B O 1
ATOM 7289 N N . ASP B 1 308 ? -10.344 32.375 8.117 1 83.75 308 ASP B N 1
ATOM 7290 C CA . ASP B 1 308 ? -10.242 30.984 8.547 1 83.75 308 ASP B CA 1
ATOM 7291 C C . ASP B 1 308 ? -11.578 30.266 8.406 1 83.75 308 ASP B C 1
ATOM 7293 O O . ASP B 1 308 ? -11.625 29.078 8.117 1 83.75 308 ASP B O 1
ATOM 7297 N N . PHE B 1 309 ? -12.609 30.984 8.609 1 85.44 309 PHE B N 1
ATOM 7298 C CA . PHE B 1 309 ? -13.938 30.406 8.422 1 85.44 309 PHE B CA 1
ATOM 7299 C C . PHE B 1 309 ? -14.148 29.984 6.977 1 85.44 309 PHE B C 1
ATOM 7301 O O . PHE B 1 309 ? -14.578 28.859 6.719 1 85.44 309 PHE B O 1
ATOM 7308 N N . PHE B 1 310 ? -13.812 30.797 6.105 1 78.88 310 PHE B N 1
ATOM 7309 C CA . PHE B 1 310 ? -14.023 30.484 4.695 1 78.88 310 PHE B CA 1
ATOM 7310 C C . PHE B 1 310 ? -13.102 29.359 4.25 1 78.88 310 PHE B C 1
ATOM 7312 O O . PHE B 1 310 ? -13.5 28.484 3.473 1 78.88 310 PHE B O 1
ATOM 7319 N N . LYS B 1 311 ? -11.875 29.391 4.758 1 76.44 311 LYS B N 1
ATOM 7320 C CA . LYS B 1 311 ? -10.961 28.297 4.465 1 76.44 311 LYS B CA 1
ATOM 7321 C C . LYS B 1 311 ? -11.523 26.969 4.938 1 76.44 311 LYS B C 1
ATOM 7323 O O . LYS B 1 311 ? -11.516 25.984 4.195 1 76.44 311 LYS B O 1
ATOM 7328 N N . SER B 1 312 ? -12 26.953 6.141 1 86.62 312 SER B N 1
ATOM 7329 C CA . SER B 1 312 ? -12.594 25.734 6.707 1 86.62 312 SER B CA 1
ATOM 7330 C C . SER B 1 312 ? -13.828 25.312 5.926 1 86.62 312 SER B C 1
ATOM 7332 O O . SER B 1 312 ? -14.062 24.109 5.73 1 86.62 312 SER B O 1
ATOM 7334 N N . PHE B 1 313 ? -14.523 26.312 5.523 1 83.5 313 PHE B N 1
ATOM 7335 C CA . PHE B 1 313 ? -15.75 26.031 4.785 1 83.5 313 PHE B CA 1
ATOM 7336 C C . PHE B 1 313 ? -15.438 25.406 3.434 1 83.5 313 PHE B C 1
ATOM 7338 O O . PHE B 1 313 ? -16.094 24.438 3.021 1 83.5 313 PHE B O 1
ATOM 7345 N N . ILE B 1 314 ? -14.57 25.875 2.783 1 78.12 314 ILE B N 1
ATOM 7346 C CA . ILE B 1 314 ? -14.18 25.344 1.48 1 78.12 314 ILE B CA 1
ATOM 7347 C C . ILE B 1 314 ? -13.633 23.938 1.638 1 78.12 314 ILE B C 1
ATOM 7349 O O . ILE B 1 314 ? -13.984 23.031 0.865 1 78.12 314 ILE B O 1
ATOM 7353 N N . GLU B 1 315 ? -12.766 23.797 2.605 1 82.44 315 GLU B N 1
ATOM 7354 C CA . GLU B 1 315 ? -12.25 22.453 2.883 1 82.44 315 GLU B CA 1
ATOM 7355 C C . GLU B 1 315 ? -13.375 21.484 3.213 1 82.44 315 GLU B C 1
ATOM 7357 O O . GLU B 1 315 ? -13.359 20.328 2.785 1 82.44 315 GLU B O 1
ATOM 7362 N N . PHE B 1 316 ? -14.359 21.984 3.926 1 89.06 316 PHE B N 1
ATOM 7363 C CA . PHE B 1 316 ? -15.531 21.188 4.277 1 89.06 316 PHE B CA 1
ATOM 7364 C C . PHE B 1 316 ? -16.25 20.688 3.025 1 89.06 316 PHE B C 1
ATOM 7366 O O . PHE B 1 316 ? -16.594 19.516 2.92 1 89.06 316 PHE B O 1
ATOM 7373 N N . ARG B 1 317 ? -16.406 21.594 2.137 1 84.12 317 ARG B N 1
ATOM 7374 C CA . ARG B 1 317 ? -17.094 21.234 0.899 1 84.12 317 ARG B CA 1
ATOM 7375 C C . ARG B 1 317 ? -16.297 20.203 0.105 1 84.12 317 ARG B C 1
ATOM 7377 O O . ARG B 1 317 ? -16.875 19.297 -0.503 1 84.12 317 ARG B O 1
ATOM 7384 N N . GLN B 1 318 ? -15.078 20.391 0.175 1 81.25 318 GLN B N 1
ATOM 7385 C CA . GLN B 1 318 ? -14.219 19.438 -0.509 1 81.25 318 GLN B CA 1
ATOM 7386 C C . GLN B 1 318 ? -14.336 18.047 0.121 1 81.25 318 GLN B C 1
ATOM 7388 O O . GLN B 1 318 ? -14.398 17.031 -0.587 1 81.25 318 GLN B O 1
ATOM 7393 N N . MET B 1 319 ? -14.297 18.016 1.445 1 88.81 319 MET B N 1
ATOM 7394 C CA . MET B 1 319 ? -14.445 16.734 2.141 1 88.81 319 MET B CA 1
ATOM 7395 C C . MET B 1 319 ? -15.773 16.078 1.791 1 88.81 319 MET B C 1
ATOM 7397 O O . MET B 1 319 ? -15.844 14.852 1.644 1 88.81 319 MET B O 1
ATOM 7401 N N . CYS B 1 320 ? -16.781 16.891 1.635 1 89.56 320 CYS B N 1
ATOM 7402 C CA . CYS B 1 320 ? -18.094 16.359 1.311 1 89.56 320 CYS B CA 1
ATOM 7403 C C . CYS B 1 320 ? -18.094 15.703 -0.067 1 89.56 320 CYS B C 1
ATOM 7405 O O . CYS B 1 320 ? -18.797 14.719 -0.29 1 89.56 320 CYS B O 1
ATOM 7407 N N . ARG B 1 321 ? -17.328 16.219 -0.875 1 84.12 321 ARG B N 1
ATOM 7408 C CA . ARG B 1 321 ? -17.234 15.617 -2.205 1 84.12 321 ARG B CA 1
ATOM 7409 C C . ARG B 1 321 ? -16.641 14.219 -2.141 1 84.12 321 ARG B C 1
ATOM 7411 O O . ARG B 1 321 ? -17.109 13.305 -2.812 1 84.12 321 ARG B O 1
ATOM 7418 N N . TYR B 1 322 ? -15.609 14.109 -1.314 1 85.12 322 TYR B N 1
ATOM 7419 C CA . TYR B 1 322 ? -15.016 12.789 -1.136 1 85.12 322 TYR B CA 1
ATOM 7420 C C . TYR B 1 322 ? -15.992 11.828 -0.471 1 85.12 322 TYR B C 1
ATOM 7422 O O . TYR B 1 322 ? -16.078 10.656 -0.853 1 85.12 322 TYR B O 1
ATOM 7430 N N . LEU B 1 323 ? -16.703 12.328 0.446 1 91.88 323 LEU B N 1
ATOM 7431 C CA . LEU B 1 323 ? -17.609 11.492 1.208 1 91.88 323 LEU B CA 1
ATOM 7432 C C . LEU B 1 323 ? -18.828 11.102 0.365 1 91.88 323 LEU B C 1
ATOM 7434 O O . LEU B 1 323 ? -19.469 10.078 0.624 1 91.88 323 LEU B O 1
ATOM 7438 N N . ASP B 1 324 ? -19.094 11.969 -0.586 1 90.94 324 ASP B N 1
ATOM 7439 C CA . ASP B 1 324 ? -20.172 11.648 -1.511 1 90.94 324 ASP B CA 1
ATOM 7440 C C . ASP B 1 324 ? -19.859 10.391 -2.312 1 90.94 324 ASP B C 1
ATOM 7442 O O . ASP B 1 324 ? -20.766 9.578 -2.578 1 90.94 324 ASP B O 1
ATOM 7446 N N . LEU B 1 325 ? -18.656 10.266 -2.633 1 88.75 325 LEU B N 1
ATOM 7447 C CA . LEU B 1 325 ? -18.234 9.062 -3.338 1 88.75 325 LEU B CA 1
ATOM 7448 C C . LEU B 1 325 ? -18.391 7.832 -2.457 1 88.75 325 LEU B C 1
ATOM 7450 O O . LEU B 1 325 ? -18.766 6.762 -2.943 1 88.75 325 LEU B O 1
ATOM 7454 N N . TYR B 1 326 ? -18.156 7.953 -1.292 1 91.75 326 TYR B N 1
ATOM 7455 C CA . TYR B 1 326 ? -18.344 6.84 -0.371 1 91.75 326 TYR B CA 1
ATOM 7456 C C . TYR B 1 326 ? -19.812 6.457 -0.267 1 91.75 326 TYR B C 1
ATOM 7458 O O . TYR B 1 326 ? -20.141 5.277 -0.181 1 91.75 326 TYR B O 1
ATOM 7466 N N . LEU B 1 327 ? -20.641 7.477 -0.219 1 93.06 327 LEU B N 1
ATOM 7467 C CA . LEU B 1 327 ? -22.078 7.191 -0.146 1 93.06 327 LEU B CA 1
ATOM 7468 C C . LEU B 1 327 ? -22.547 6.426 -1.379 1 93.06 327 LEU B C 1
ATOM 7470 O O . LEU B 1 327 ? -23.391 5.531 -1.277 1 93.06 327 LEU B O 1
ATOM 7474 N N . GLU B 1 328 ? -21.969 6.812 -2.488 1 91.81 328 GLU B N 1
ATOM 7475 C CA . GLU B 1 328 ? -22.25 6.059 -3.705 1 91.81 328 GLU B CA 1
ATOM 7476 C C . GLU B 1 328 ? -21.781 4.613 -3.58 1 91.81 328 GLU B C 1
ATOM 7478 O O . GLU B 1 328 ? -22.484 3.686 -3.986 1 91.81 328 GLU B O 1
ATOM 7483 N N . PHE B 1 329 ? -20.656 4.461 -3.029 1 90.75 329 PHE B N 1
ATOM 7484 C CA . PHE B 1 329 ? -20.078 3.139 -2.811 1 90.75 329 PHE B CA 1
ATOM 7485 C C . PHE B 1 329 ? -20.938 2.334 -1.833 1 90.75 329 PHE B C 1
ATOM 7487 O O . PHE B 1 329 ? -21.156 1.14 -2.039 1 90.75 329 PHE B O 1
ATOM 7494 N N . GLU B 1 330 ? -21.359 2.992 -0.834 1 90.44 330 GLU B N 1
ATOM 7495 C CA . GLU B 1 330 ? -22.156 2.354 0.209 1 90.44 330 GLU B CA 1
ATOM 7496 C C . GLU B 1 330 ? -23.5 1.888 -0.333 1 90.44 330 GLU B C 1
ATOM 7498 O O . GLU B 1 330 ? -24.062 0.901 0.149 1 90.44 330 GLU B O 1
ATOM 7503 N N . GLN B 1 331 ? -23.984 2.5 -1.362 1 90.69 331 GLN B N 1
ATOM 7504 C CA . GLN B 1 331 ? -25.312 2.217 -1.893 1 90.69 331 GLN B CA 1
ATOM 7505 C C . GLN B 1 331 ? -25.281 1.015 -2.83 1 90.69 331 GLN B C 1
ATOM 7507 O O . GLN B 1 331 ? -26.328 0.498 -3.215 1 90.69 331 GLN B O 1
ATOM 7512 N N . ILE B 1 332 ? -24.141 0.592 -3.086 1 90 332 ILE B N 1
ATOM 7513 C CA . ILE B 1 332 ? -24.078 -0.583 -3.947 1 90 332 ILE B CA 1
ATOM 7514 C C . ILE B 1 332 ? -24.75 -1.767 -3.268 1 90 332 ILE B C 1
ATOM 7516 O O . ILE B 1 332 ? -24.453 -2.094 -2.119 1 90 332 ILE B O 1
ATOM 7520 N N . GLU B 1 333 ? -25.656 -2.363 -3.963 1 86.38 333 GLU B N 1
ATOM 7521 C CA . GLU B 1 333 ? -26.438 -3.455 -3.398 1 86.38 333 GLU B CA 1
ATOM 7522 C C . GLU B 1 333 ? -25.672 -4.766 -3.418 1 86.38 333 GLU B C 1
ATOM 7524 O O . GLU B 1 333 ? -24.781 -4.957 -4.254 1 86.38 333 GLU B O 1
ATOM 7529 N N . SER B 1 334 ? -25.938 -5.582 -2.418 1 87.94 334 SER B N 1
ATOM 7530 C CA . SER B 1 334 ? -25.344 -6.91 -2.311 1 87.94 334 SER B CA 1
ATOM 7531 C C . SER B 1 334 ? -26.406 -8 -2.346 1 87.94 334 SER B C 1
ATOM 7533 O O . SER B 1 334 ? -27.516 -7.809 -1.84 1 87.94 334 SER B O 1
ATOM 7535 N N . SER B 1 335 ? -26.109 -9.102 -3.02 1 83.94 335 SER B N 1
ATOM 7536 C CA . SER B 1 335 ? -27 -10.25 -3.088 1 83.94 335 SER B CA 1
ATOM 7537 C C . SER B 1 335 ? -27.234 -10.852 -1.705 1 83.94 335 SER B C 1
ATOM 7539 O O . SER B 1 335 ? -28.266 -11.477 -1.465 1 83.94 335 SER B O 1
ATOM 7541 N N . LYS B 1 336 ? -26.359 -10.625 -0.822 1 83.62 336 LYS B N 1
ATOM 7542 C CA . LYS B 1 336 ? -26.453 -11.188 0.521 1 83.62 336 LYS B CA 1
ATOM 7543 C C . LYS B 1 336 ? -27.625 -10.586 1.295 1 83.62 336 LYS B C 1
ATOM 7545 O O . LYS B 1 336 ? -28.156 -11.219 2.215 1 83.62 336 LYS B O 1
ATOM 7550 N N . ASN B 1 337 ? -28 -9.469 0.884 1 80.19 337 ASN B N 1
ATOM 7551 C CA . ASN B 1 337 ? -29.047 -8.758 1.624 1 80.19 337 ASN B CA 1
ATOM 7552 C C . ASN B 1 337 ? -30.438 -9.07 1.072 1 80.19 337 ASN B C 1
ATOM 7554 O O . ASN B 1 337 ? -31.438 -8.664 1.651 1 80.19 337 ASN B O 1
ATOM 7558 N N . LYS B 1 338 ? -30.453 -9.883 0.029 1 84.75 338 LYS B N 1
ATOM 7559 C CA . LYS B 1 338 ? -31.75 -10.219 -0.562 1 84.75 338 LYS B CA 1
ATOM 7560 C C . LYS B 1 338 ? -32.312 -11.477 0.076 1 84.75 338 LYS B C 1
ATOM 7562 O O . LYS B 1 338 ? -31.594 -12.43 0.358 1 84.75 338 LYS B O 1
ATOM 7567 N N . GLU B 1 339 ? -33.5 -11.359 0.327 1 87.5 339 GLU B N 1
ATOM 7568 C CA . GLU B 1 339 ? -34.188 -12.539 0.857 1 87.5 339 GLU B CA 1
ATOM 7569 C C . GLU B 1 339 ? -34.375 -13.602 -0.224 1 87.5 339 GLU B C 1
ATOM 7571 O O . GLU B 1 339 ? -34.688 -13.273 -1.375 1 87.5 339 GLU B O 1
ATOM 7576 N N . GLY B 1 340 ? -33.969 -14.773 0.109 1 88.81 340 GLY B N 1
ATOM 7577 C CA . GLY B 1 340 ? -34.125 -15.859 -0.845 1 88.81 340 GLY B CA 1
ATOM 7578 C C . GLY B 1 340 ? -34.844 -17.062 -0.271 1 88.81 340 GLY B C 1
ATOM 7579 O O . GLY B 1 340 ? -35.219 -17.062 0.902 1 88.81 340 GLY B O 1
ATOM 7580 N N . LYS B 1 341 ? -35.031 -18 -1.153 1 90.94 341 LYS B N 1
ATOM 7581 C CA . LYS B 1 341 ? -35.656 -19.266 -0.776 1 90.94 341 LYS B CA 1
ATOM 7582 C C . LYS B 1 341 ? -34.719 -20.109 0.083 1 90.94 341 LYS B C 1
ATOM 7584 O O . LYS B 1 341 ? -33.5 -20.062 -0.07 1 90.94 341 LYS B O 1
ATOM 7589 N N . LYS B 1 342 ? -35.312 -20.844 1.003 1 88.38 342 LYS B N 1
ATOM 7590 C CA . LYS B 1 342 ? -34.562 -21.797 1.808 1 88.38 342 LYS B CA 1
ATOM 7591 C C . LYS B 1 342 ? -34.312 -23.078 1.034 1 88.38 342 LYS B C 1
ATOM 7593 O O . LYS B 1 342 ? -35.125 -23.5 0.215 1 88.38 342 LYS B O 1
ATOM 7598 N N . ILE B 1 343 ? -33.219 -23.594 1.337 1 86.06 343 ILE B N 1
ATOM 7599 C CA . ILE B 1 343 ? -32.875 -24.859 0.693 1 86.06 343 ILE B CA 1
ATOM 7600 C C . ILE B 1 343 ? -33.438 -26.016 1.524 1 86.06 343 ILE B C 1
ATOM 7602 O O . ILE B 1 343 ? -33.062 -26.188 2.688 1 86.06 343 ILE B O 1
ATOM 7606 N N . ARG B 1 344 ? -34.406 -26.781 1.05 1 78.38 344 ARG B N 1
ATOM 7607 C CA . ARG B 1 344 ? -35.094 -27.828 1.785 1 78.38 344 ARG B CA 1
ATOM 7608 C C . ARG B 1 344 ? -34.281 -29.109 1.849 1 78.38 344 ARG B C 1
ATOM 7610 O O . ARG B 1 344 ? -34.188 -29.734 2.906 1 78.38 344 ARG B O 1
ATOM 7617 N N . ASN B 1 345 ? -33.781 -29.641 0.621 1 77.31 345 ASN B N 1
ATOM 7618 C CA . ASN B 1 345 ? -33.031 -30.891 0.584 1 77.31 345 ASN B CA 1
ATOM 7619 C C . ASN B 1 345 ? -31.547 -30.672 0.327 1 77.31 345 ASN B C 1
ATOM 7621 O O . ASN B 1 345 ? -31.125 -30.562 -0.824 1 77.31 345 ASN B O 1
ATOM 7625 N N . ILE B 1 346 ? -30.797 -30.719 1.441 1 79.19 346 ILE B N 1
ATOM 7626 C CA . ILE B 1 346 ? -29.375 -30.391 1.38 1 79.19 346 ILE B CA 1
ATOM 7627 C C . ILE B 1 346 ? -28.594 -31.609 0.925 1 79.19 346 ILE B C 1
ATOM 7629 O O . ILE B 1 346 ? -27.5 -31.484 0.369 1 79.19 346 ILE B O 1
ATOM 7633 N N . ASN B 1 347 ? -29.203 -32.75 1.002 1 81 347 ASN B N 1
ATOM 7634 C CA . ASN B 1 347 ? -28.438 -33.969 0.747 1 81 347 ASN B CA 1
ATOM 7635 C C . ASN B 1 347 ? -28.562 -34.406 -0.707 1 81 347 ASN B C 1
ATOM 7637 O O . ASN B 1 347 ? -27.828 -35.312 -1.155 1 81 347 ASN B O 1
ATOM 7641 N N . GLU B 1 348 ? -29.531 -33.938 -1.423 1 88.5 348 GLU B N 1
ATOM 7642 C CA . GLU B 1 348 ? -29.672 -34.219 -2.846 1 88.5 348 GLU B CA 1
ATOM 7643 C C . GLU B 1 348 ? -29.375 -32.969 -3.691 1 88.5 348 GLU B C 1
ATOM 7645 O O . GLU B 1 348 ? -30.047 -31.953 -3.584 1 88.5 348 GLU B O 1
ATOM 7650 N N . CYS B 1 349 ? -28.344 -33.156 -4.438 1 93.56 349 CYS B N 1
ATOM 7651 C CA . CYS B 1 349 ? -27.922 -32 -5.23 1 93.56 349 CYS B CA 1
ATOM 7652 C C . CYS B 1 349 ? -27.875 -32.344 -6.711 1 93.56 349 CYS B C 1
ATOM 7654 O O . CYS B 1 349 ? -26.891 -32.906 -7.195 1 93.56 349 CYS B O 1
ATOM 7656 N N . ASN B 1 350 ? -28.953 -32.062 -7.453 1 95.38 350 ASN B N 1
ATOM 7657 C CA . ASN B 1 350 ? -29 -32.156 -8.906 1 95.38 350 ASN B CA 1
ATOM 7658 C C . ASN B 1 350 ? -28.781 -30.812 -9.57 1 95.38 350 ASN B C 1
ATOM 7660 O O . ASN B 1 350 ? -29.578 -29.891 -9.383 1 95.38 350 ASN B O 1
ATOM 7664 N N . ILE B 1 351 ? -27.734 -30.703 -10.352 1 97.56 351 ILE B N 1
ATOM 7665 C CA . ILE B 1 351 ? -27.375 -29.438 -10.977 1 97.56 351 ILE B CA 1
ATOM 7666 C C . ILE B 1 351 ? -27.672 -29.484 -12.469 1 97.56 351 ILE B C 1
ATOM 7668 O O . ILE B 1 351 ? -27.359 -30.469 -13.141 1 97.56 351 ILE B O 1
ATOM 7672 N N . GLU B 1 352 ? -28.281 -28.484 -12.961 1 97.88 352 GLU B N 1
ATOM 7673 C CA . GLU B 1 352 ? -28.594 -28.422 -14.383 1 97.88 352 GLU B CA 1
ATOM 7674 C C . GLU B 1 352 ? -28.266 -27.047 -14.969 1 97.88 352 GLU B C 1
ATOM 7676 O O . GLU B 1 352 ? -28.734 -26.031 -14.469 1 97.88 352 GLU B O 1
ATOM 7681 N N . PHE B 1 353 ? -27.391 -27.031 -15.922 1 98.25 353 PHE B N 1
ATOM 7682 C CA . PHE B 1 353 ? -27.172 -25.859 -16.75 1 98.25 353 PHE B CA 1
ATOM 7683 C C . PHE B 1 353 ? -28.078 -25.891 -17.984 1 98.25 353 PHE B C 1
ATOM 7685 O O . PHE B 1 353 ? -28.047 -26.859 -18.766 1 98.25 353 PHE B O 1
ATOM 7692 N N . LYS B 1 354 ? -28.828 -24.875 -18.125 1 97.94 354 LYS B N 1
ATOM 7693 C CA . LYS B 1 354 ? -29.75 -24.812 -19.266 1 97.94 354 LYS B CA 1
ATOM 7694 C C . LYS B 1 354 ? -29.391 -23.656 -20.203 1 97.94 354 LYS B C 1
ATOM 7696 O O . LYS B 1 354 ? -29.812 -22.516 -19.984 1 97.94 354 LYS B O 1
ATOM 7701 N N . ASN B 1 355 ? -28.781 -23.969 -21.344 1 97.62 355 ASN B N 1
ATOM 7702 C CA . ASN B 1 355 ? -28.422 -23 -22.375 1 97.62 355 ASN B CA 1
ATOM 7703 C C . ASN B 1 355 ? -27.75 -21.766 -21.797 1 97.62 355 ASN B C 1
ATOM 7705 O O . ASN B 1 355 ? -28.141 -20.641 -22.078 1 97.62 355 ASN B O 1
ATOM 7709 N N . VAL B 1 356 ? -26.812 -22.031 -20.969 1 98 356 VAL B N 1
ATOM 7710 C CA . VAL B 1 356 ? -26.156 -20.953 -20.219 1 98 356 VAL B CA 1
ATOM 7711 C C . VAL B 1 356 ? -25.109 -20.281 -21.094 1 98 356 VAL B C 1
ATOM 7713 O O . VAL B 1 356 ? -24.25 -20.938 -21.688 1 98 356 VAL B O 1
ATOM 7716 N N . SER B 1 357 ? -25.219 -19.016 -21.25 1 97.81 357 SER B N 1
ATOM 7717 C CA . SER B 1 357 ? -24.219 -18.156 -21.906 1 97.81 357 SER B CA 1
ATOM 7718 C C . SER B 1 357 ? -23.734 -17.062 -20.984 1 97.81 357 SER B C 1
ATOM 7720 O O . SER B 1 357 ? -24.484 -16.594 -20.109 1 97.81 357 SER B O 1
ATOM 7722 N N . PHE B 1 358 ? -22.5 -16.781 -21.094 1 96.12 358 PHE B N 1
ATOM 7723 C CA . PHE B 1 358 ? -21.953 -15.773 -20.188 1 96.12 358 PHE B CA 1
ATOM 7724 C C . PHE B 1 358 ? -20.875 -14.953 -20.875 1 96.12 358 PHE B C 1
ATOM 7726 O O . PHE B 1 358 ? -20.094 -15.477 -21.672 1 96.12 358 PHE B O 1
ATOM 7733 N N . LYS B 1 359 ? -20.906 -13.75 -20.656 1 91.44 359 LYS B N 1
ATOM 7734 C CA . LYS B 1 359 ? -19.875 -12.805 -21.031 1 91.44 359 LYS B CA 1
ATOM 7735 C C . LYS B 1 359 ? -19.469 -11.914 -19.859 1 91.44 359 LYS B C 1
ATOM 7737 O O . LYS B 1 359 ? -20.328 -11.461 -19.094 1 91.44 359 LYS B O 1
ATOM 7742 N N . TYR B 1 360 ? -18.234 -11.852 -19.562 1 84.31 360 TYR B N 1
ATOM 7743 C CA . TYR B 1 360 ? -17.766 -11 -18.484 1 84.31 360 TYR B CA 1
ATOM 7744 C C . TYR B 1 360 ? -18.172 -9.547 -18.719 1 84.31 360 TYR B C 1
ATOM 7746 O O . TYR B 1 360 ? -18.375 -9.125 -19.859 1 84.31 360 TYR B O 1
ATOM 7754 N N . PRO B 1 361 ? -18.219 -8.82 -17.594 1 75.31 361 PRO B N 1
ATOM 7755 C CA . PRO B 1 361 ? -18.609 -7.418 -17.75 1 75.31 361 PRO B CA 1
ATOM 7756 C C . PRO B 1 361 ? -17.656 -6.645 -18.656 1 75.31 361 PRO B C 1
ATOM 7758 O O . PRO B 1 361 ? -16.438 -6.793 -18.562 1 75.31 361 PRO B O 1
ATOM 7761 N N . ARG B 1 362 ? -18.141 -6.008 -19.625 1 68.19 362 ARG B N 1
ATOM 7762 C CA . ARG B 1 362 ? -17.422 -5.125 -20.531 1 68.19 362 ARG B CA 1
ATOM 7763 C C . ARG B 1 362 ? -16.719 -5.922 -21.641 1 68.19 362 ARG B C 1
ATOM 7765 O O . ARG B 1 362 ? -15.828 -5.406 -22.312 1 68.19 362 ARG B O 1
ATOM 7772 N N . SER B 1 363 ? -16.906 -7.18 -21.578 1 74.81 363 SER B N 1
ATOM 7773 C CA . SER B 1 363 ? -16.422 -7.977 -22.688 1 74.81 363 SER B CA 1
ATOM 7774 C C . SER B 1 363 ? -17.516 -8.141 -23.75 1 74.81 363 SER B C 1
ATOM 7776 O O . SER B 1 363 ? -18.703 -8.227 -23.422 1 74.81 363 SER B O 1
ATOM 7778 N N . GLU B 1 364 ? -17.125 -8.039 -24.984 1 77.56 364 GLU B N 1
ATOM 7779 C CA . GLU B 1 364 ? -18.078 -8.234 -26.062 1 77.56 364 GLU B CA 1
ATOM 7780 C C . GLU B 1 364 ? -18.188 -9.711 -26.438 1 77.56 364 GLU B C 1
ATOM 7782 O O . GLU B 1 364 ? -19.203 -10.133 -27 1 77.56 364 GLU B O 1
ATOM 7787 N N . ASN B 1 365 ? -17.234 -10.453 -26.078 1 85.19 365 ASN B N 1
ATOM 7788 C CA . ASN B 1 365 ? -17.203 -11.859 -26.484 1 85.19 365 ASN B CA 1
ATOM 7789 C C . ASN B 1 365 ? -17.75 -12.766 -25.375 1 85.19 365 ASN B C 1
ATOM 7791 O O . ASN B 1 365 ? -17.516 -12.516 -24.188 1 85.19 365 ASN B O 1
ATOM 7795 N N . TYR B 1 366 ? -18.453 -13.734 -25.781 1 92.25 366 TYR B N 1
ATOM 7796 C CA . TYR B 1 366 ? -18.969 -14.734 -24.859 1 92.25 366 TYR B CA 1
ATOM 7797 C C . TYR B 1 366 ? -17.859 -15.719 -24.453 1 92.25 366 TYR B C 1
ATOM 7799 O O . TYR B 1 366 ? -17.156 -16.25 -25.312 1 92.25 366 TYR B O 1
ATOM 7807 N N . THR B 1 367 ? -17.703 -15.836 -23.203 1 91.75 367 THR B N 1
ATOM 7808 C CA . THR B 1 367 ? -16.766 -16.828 -22.688 1 91.75 367 THR B CA 1
ATOM 7809 C C . THR B 1 367 ? -17.391 -18.203 -22.672 1 91.75 367 THR B C 1
ATOM 7811 O O . THR B 1 367 ? -16.703 -19.219 -22.875 1 91.75 367 THR B O 1
ATOM 7814 N N . LEU B 1 368 ? -18.641 -18.281 -22.312 1 96 368 LEU B N 1
ATOM 7815 C CA . LEU B 1 368 ? -19.438 -19.5 -22.422 1 96 368 LEU B CA 1
ATOM 7816 C C . LEU B 1 368 ? -20.609 -19.297 -23.375 1 96 368 LEU B C 1
ATOM 7818 O O . LEU B 1 368 ? -21.25 -18.234 -23.375 1 96 368 LEU B O 1
ATOM 7822 N N . LYS B 1 369 ? -20.844 -20.266 -24.234 1 97.19 369 LYS B N 1
ATOM 7823 C CA . LYS B 1 369 ? -21.891 -20.203 -25.25 1 97.19 369 LYS B CA 1
ATOM 7824 C C . LYS B 1 369 ? -22.828 -21.391 -25.156 1 97.19 369 LYS B C 1
ATOM 7826 O O . LYS B 1 369 ? -22.453 -22.516 -25.531 1 97.19 369 LYS B O 1
ATOM 7831 N N . ASN B 1 370 ? -24 -21.109 -24.766 1 96.81 370 ASN B N 1
ATOM 7832 C CA . ASN B 1 370 ? -25.078 -22.094 -24.797 1 96.81 370 ASN B CA 1
ATOM 7833 C C . ASN B 1 370 ? -24.672 -23.406 -24.172 1 96.81 370 ASN B C 1
ATOM 7835 O O . ASN B 1 370 ? -24.797 -24.469 -24.781 1 96.81 370 ASN B O 1
ATOM 7839 N N . VAL B 1 371 ? -24.156 -23.406 -23 1 97.62 371 VAL B N 1
ATOM 7840 C CA . VAL B 1 371 ? -23.688 -24.578 -22.266 1 97.62 371 VAL B CA 1
ATOM 7841 C C . VAL B 1 371 ? -24.875 -25.266 -21.594 1 97.62 371 VAL B C 1
ATOM 7843 O O . VAL B 1 371 ? -25.594 -24.641 -20.812 1 97.62 371 VAL B O 1
ATOM 7846 N N . SER B 1 372 ? -25.125 -26.453 -21.984 1 97.94 372 SER B N 1
ATOM 7847 C CA . SER B 1 372 ? -26.172 -27.266 -21.375 1 97.94 372 SER B CA 1
ATOM 7848 C C . SER B 1 372 ? -25.609 -28.594 -20.875 1 97.94 372 SER B C 1
ATOM 7850 O O . SER B 1 372 ? -25 -29.344 -21.625 1 97.94 372 SER B O 1
ATOM 7852 N N . ILE B 1 373 ? -25.797 -28.891 -19.594 1 97.62 373 ILE B N 1
ATOM 7853 C CA . ILE B 1 373 ? -25.281 -30.109 -19 1 97.62 373 ILE B CA 1
ATOM 7854 C C . ILE B 1 373 ? -26.062 -30.438 -17.719 1 97.62 373 ILE B C 1
ATOM 7856 O O . ILE B 1 373 ? -26.547 -29.531 -17.031 1 97.62 373 ILE B O 1
ATOM 7860 N N . ASN B 1 374 ? -26.219 -31.688 -17.438 1 97.12 374 ASN B N 1
ATOM 7861 C CA . ASN B 1 374 ? -26.828 -32.156 -16.203 1 97.12 374 ASN B CA 1
ATOM 7862 C C . ASN B 1 374 ? -25.844 -32.938 -15.359 1 97.12 374 ASN B C 1
ATOM 7864 O O . ASN B 1 374 ? -25.156 -33.844 -15.859 1 97.12 374 ASN B O 1
ATOM 7868 N N . ILE B 1 375 ? -25.719 -32.625 -14.141 1 97.19 375 ILE B N 1
ATOM 7869 C CA . ILE B 1 375 ? -24.875 -33.312 -13.164 1 97.19 375 ILE B CA 1
ATOM 7870 C C . ILE B 1 375 ? -25.766 -33.906 -12.07 1 97.19 375 ILE B C 1
ATOM 7872 O O . ILE B 1 375 ? -26.328 -33.188 -11.25 1 97.19 375 ILE B O 1
ATOM 7876 N N . ASN B 1 376 ? -25.781 -35.188 -12.023 1 96.19 376 ASN B N 1
ATOM 7877 C CA . ASN B 1 376 ? -26.656 -35.875 -11.078 1 96.19 376 ASN B CA 1
ATOM 7878 C C . ASN B 1 376 ? -26.062 -35.906 -9.68 1 96.19 376 ASN B C 1
ATOM 7880 O O . ASN B 1 376 ? -24.844 -35.719 -9.516 1 96.19 376 ASN B O 1
ATOM 7884 N N . ASN B 1 377 ? -26.953 -36.094 -8.703 1 95.56 377 ASN B N 1
ATOM 7885 C CA . ASN B 1 377 ? -26.516 -36.219 -7.316 1 95.56 377 ASN B CA 1
ATOM 7886 C C . ASN B 1 377 ? -25.469 -37.312 -7.152 1 95.56 377 ASN B C 1
ATOM 7888 O O . ASN B 1 377 ? -25.672 -38.469 -7.574 1 95.56 377 ASN B O 1
ATOM 7892 N N . GLY B 1 378 ? -24.281 -36.906 -6.605 1 93.75 378 GLY B N 1
ATOM 7893 C CA . GLY B 1 378 ? -23.234 -37.875 -6.324 1 93.75 378 GLY B CA 1
ATOM 7894 C C . GLY B 1 378 ? -22.328 -38.125 -7.52 1 93.75 378 GLY B C 1
ATOM 7895 O O . GLY B 1 378 ? -21.359 -38.875 -7.418 1 93.75 378 GLY B O 1
ATOM 7896 N N . GLU B 1 379 ? -22.641 -37.5 -8.633 1 94.88 379 GLU B N 1
ATOM 7897 C CA . GLU B 1 379 ? -21.859 -37.719 -9.852 1 94.88 379 GLU B CA 1
ATOM 7898 C C . GLU B 1 379 ? -20.547 -36.938 -9.789 1 94.88 379 GLU B C 1
ATOM 7900 O O . GLU B 1 379 ? -20.484 -35.812 -9.289 1 94.88 379 GLU B O 1
ATOM 7905 N N . LYS B 1 380 ? -19.5 -37.625 -10.242 1 93.69 380 LYS B N 1
ATOM 7906 C CA . LYS B 1 380 ? -18.188 -37 -10.375 1 93.69 380 LYS B CA 1
ATOM 7907 C C . LYS B 1 380 ? -17.906 -36.594 -11.828 1 93.69 380 LYS B C 1
ATOM 7909 O O . LYS B 1 380 ? -17.766 -37.469 -12.695 1 93.69 380 LYS B O 1
ATOM 7914 N N . LEU B 1 381 ? -17.828 -35.312 -12.047 1 95.19 381 LEU B N 1
ATOM 7915 C CA . LEU B 1 381 ? -17.641 -34.781 -13.383 1 95.19 381 LEU B CA 1
ATOM 7916 C C . LEU B 1 381 ? -16.234 -34.219 -13.562 1 95.19 381 LEU B C 1
ATOM 7918 O O . LEU B 1 381 ? -15.781 -33.406 -12.742 1 95.19 381 LEU B O 1
ATOM 7922 N N . SER B 1 382 ? -15.555 -34.656 -14.594 1 93.56 382 SER B N 1
ATOM 7923 C CA . SER B 1 382 ? -14.281 -34.062 -14.992 1 93.56 382 SER B CA 1
ATOM 7924 C C . SER B 1 382 ? -14.484 -33.031 -16.094 1 93.56 382 SER B C 1
ATOM 7926 O O . SER B 1 382 ? -15.156 -33.312 -17.094 1 93.56 382 SER B O 1
ATOM 7928 N N . VAL B 1 383 ? -14.008 -31.875 -15.82 1 94.12 383 VAL B N 1
ATOM 7929 C CA . VAL B 1 383 ? -14.07 -30.797 -16.812 1 94.12 383 VAL B CA 1
ATOM 7930 C C . VAL B 1 383 ? -12.672 -30.562 -17.391 1 94.12 383 VAL B C 1
ATOM 7932 O O . VAL B 1 383 ? -11.758 -30.172 -16.672 1 94.12 383 VAL B O 1
ATOM 7935 N N . VAL B 1 384 ? -12.539 -30.797 -18.719 1 91.88 384 VAL B N 1
ATOM 7936 C CA . VAL B 1 384 ? -11.234 -30.656 -19.344 1 91.88 384 VAL B CA 1
ATOM 7937 C C . VAL B 1 384 ? -11.344 -29.781 -20.594 1 91.88 384 VAL B C 1
ATOM 7939 O O . VAL B 1 384 ? -12.438 -29.578 -21.109 1 91.88 384 VAL B O 1
ATOM 7942 N N . GLY B 1 385 ? -10.297 -29.219 -20.984 1 88.56 385 GLY B N 1
ATOM 7943 C CA . GLY B 1 385 ? -10.219 -28.328 -22.125 1 88.56 385 GLY B CA 1
ATOM 7944 C C . GLY B 1 385 ? -8.945 -27.5 -22.156 1 88.56 385 GLY B C 1
ATOM 7945 O O . GLY B 1 385 ? -8.172 -27.516 -21.203 1 88.56 385 GLY B O 1
ATOM 7946 N N . LEU B 1 386 ? -8.773 -26.875 -23.266 1 85.81 386 LEU B N 1
ATOM 7947 C CA . LEU B 1 386 ? -7.59 -26.031 -23.422 1 85.81 386 LEU B CA 1
ATOM 7948 C C . LEU B 1 386 ? -7.699 -24.766 -22.562 1 85.81 386 LEU B C 1
ATOM 7950 O O . LEU B 1 386 ? -8.758 -24.484 -22 1 85.81 386 LEU B O 1
ATOM 7954 N N . ASN B 1 387 ? -6.57 -24.156 -22.406 1 79.44 387 ASN B N 1
ATOM 7955 C CA . ASN B 1 387 ? -6.582 -22.891 -21.688 1 79.44 387 ASN B CA 1
ATOM 7956 C C . ASN B 1 387 ? -7.547 -21.891 -22.312 1 79.44 387 ASN B C 1
ATOM 7958 O O . ASN B 1 387 ? -7.59 -21.75 -23.531 1 79.44 387 ASN B O 1
ATOM 7962 N N . GLY B 1 388 ? -8.344 -21.266 -21.484 1 79.06 388 GLY B N 1
ATOM 7963 C CA . GLY B 1 388 ? -9.273 -20.266 -21.969 1 79.06 388 GLY B CA 1
ATOM 7964 C C . GLY B 1 388 ? -10.555 -20.859 -22.516 1 79.06 388 GLY B C 1
ATOM 7965 O O . GLY B 1 388 ? -11.391 -20.141 -23.062 1 79.06 388 GLY B O 1
ATOM 7966 N N . ALA B 1 389 ? -10.711 -22.141 -22.297 1 87.25 389 ALA B N 1
ATOM 7967 C CA . ALA B 1 389 ? -11.875 -22.812 -22.875 1 87.25 389 ALA B CA 1
ATOM 7968 C C . ALA B 1 389 ? -13.141 -22.484 -22.094 1 87.25 389 ALA B C 1
ATOM 7970 O O . ALA B 1 389 ? -14.25 -22.797 -22.531 1 87.25 389 ALA B O 1
ATOM 7971 N N . GLY B 1 390 ? -13.023 -21.859 -20.906 1 89.38 390 GLY B N 1
ATOM 7972 C CA . GLY B 1 390 ? -14.195 -21.453 -20.141 1 89.38 390 GLY B CA 1
ATOM 7973 C C . GLY B 1 390 ? -14.422 -22.297 -18.906 1 89.38 390 GLY B C 1
ATOM 7974 O O . GLY B 1 390 ? -15.445 -22.156 -18.219 1 89.38 390 GLY B O 1
ATOM 7975 N N . LYS B 1 391 ? -13.547 -23.172 -18.547 1 91.19 391 LYS B N 1
ATOM 7976 C CA . LYS B 1 391 ? -13.695 -24.109 -17.438 1 91.19 391 LYS B CA 1
ATOM 7977 C C . LYS B 1 391 ? -13.891 -23.375 -16.109 1 91.19 391 LYS B C 1
ATOM 7979 O O . LYS B 1 391 ? -14.828 -23.672 -15.367 1 91.19 391 LYS B O 1
ATOM 7984 N N . THR B 1 392 ? -13 -22.375 -15.836 1 88.19 392 THR B N 1
ATOM 7985 C CA . THR B 1 392 ? -13.07 -21.625 -14.586 1 88.19 392 THR B CA 1
ATOM 7986 C C . THR B 1 392 ? -14.359 -20.797 -14.523 1 88.19 392 THR B C 1
ATOM 7988 O O . THR B 1 392 ? -14.961 -20.672 -13.461 1 88.19 392 THR B O 1
ATOM 7991 N N . THR B 1 393 ? -14.766 -20.25 -15.656 1 91.94 393 THR B N 1
ATOM 7992 C CA . THR B 1 393 ? -16 -19.469 -15.734 1 91.94 393 THR B CA 1
ATOM 7993 C C . THR B 1 393 ? -17.203 -20.344 -15.398 1 91.94 393 THR B C 1
ATOM 7995 O O . THR B 1 393 ? -18.141 -19.906 -14.711 1 91.94 393 THR B O 1
ATOM 7998 N N . PHE B 1 394 ? -17.172 -21.594 -15.906 1 95.12 394 PHE B N 1
ATOM 7999 C CA . PHE B 1 394 ? -18.219 -22.578 -15.633 1 95.12 394 PHE B CA 1
ATOM 8000 C C . PHE B 1 394 ? -18.422 -22.734 -14.133 1 95.12 394 PHE B C 1
ATOM 8002 O O . PHE B 1 394 ? -19.562 -22.688 -13.648 1 95.12 394 PHE B O 1
ATOM 8009 N N . ILE B 1 395 ? -17.359 -22.766 -13.344 1 94.88 395 ILE B N 1
ATOM 8010 C CA . ILE B 1 395 ? -17.422 -22.953 -11.898 1 94.88 395 ILE B CA 1
ATOM 8011 C C . ILE B 1 395 ? -17.844 -21.656 -11.227 1 94.88 395 ILE B C 1
ATOM 8013 O O . ILE B 1 395 ? -18.578 -21.672 -10.227 1 94.88 395 ILE B O 1
ATOM 8017 N N . LYS B 1 396 ? -17.359 -20.547 -11.703 1 94.38 396 LYS B N 1
ATOM 8018 C CA . LYS B 1 396 ? -17.719 -19.25 -11.117 1 94.38 396 LYS B CA 1
ATOM 8019 C C . LYS B 1 396 ? -19.219 -19.016 -11.195 1 94.38 396 LYS B C 1
ATOM 8021 O O . LYS B 1 396 ? -19.812 -18.406 -10.297 1 94.38 396 LYS B O 1
ATOM 8026 N N . LEU B 1 397 ? -19.844 -19.5 -12.289 1 96.25 397 LEU B N 1
ATOM 8027 C CA . LEU B 1 397 ? -21.297 -19.375 -12.438 1 96.25 397 LEU B CA 1
ATOM 8028 C C . LEU B 1 397 ? -22.031 -20.297 -11.477 1 96.25 397 LEU B C 1
ATOM 8030 O O . LEU B 1 397 ? -23.016 -19.906 -10.852 1 96.25 397 LEU B O 1
ATOM 8034 N N . LEU B 1 398 ? -21.5 -21.516 -11.367 1 97.12 398 LEU B N 1
ATOM 8035 C CA . LEU B 1 398 ? -22.109 -22.469 -10.453 1 97.12 398 LEU B CA 1
ATOM 8036 C C . LEU B 1 398 ? -22.062 -21.969 -9.023 1 97.12 398 LEU B C 1
ATOM 8038 O O . LEU B 1 398 ? -23 -22.172 -8.25 1 97.12 398 LEU B O 1
ATOM 8042 N N . THR B 1 399 ? -21.016 -21.25 -8.672 1 96.38 399 THR B N 1
ATOM 8043 C CA . THR B 1 399 ? -20.812 -20.781 -7.305 1 96.38 399 THR B CA 1
ATOM 8044 C C . THR B 1 399 ? -21.422 -19.406 -7.105 1 96.38 399 THR B C 1
ATOM 8046 O O . THR B 1 399 ? -21.156 -18.734 -6.098 1 96.38 399 THR B O 1
ATOM 8049 N N . ARG B 1 400 ? -22.125 -18.891 -8.039 1 94.81 400 ARG B N 1
ATOM 8050 C CA . ARG B 1 400 ? -22.859 -17.625 -8.008 1 94.81 400 ARG B CA 1
ATOM 8051 C C . ARG B 1 400 ? -21.922 -16.453 -7.781 1 94.81 400 ARG B C 1
ATOM 8053 O O . ARG B 1 400 ? -22.297 -15.461 -7.145 1 94.81 400 ARG B O 1
ATOM 8060 N N . LEU B 1 401 ? -20.688 -16.656 -8.125 1 92.69 401 LEU B N 1
ATOM 8061 C CA . LEU B 1 401 ? -19.766 -15.516 -8.141 1 92.69 401 LEU B CA 1
ATOM 8062 C C . LEU B 1 401 ? -20.109 -14.562 -9.281 1 92.69 401 LEU B C 1
ATOM 8064 O O . LEU B 1 401 ? -19.812 -13.367 -9.203 1 92.69 401 LEU B O 1
ATOM 8068 N N . TYR B 1 402 ? -20.688 -15.148 -10.32 1 92.88 402 TYR B N 1
ATOM 8069 C CA . TYR B 1 402 ? -21.25 -14.406 -11.445 1 92.88 402 TYR B CA 1
ATOM 8070 C C . TYR B 1 402 ? -22.656 -14.906 -11.773 1 92.88 402 TYR B C 1
ATOM 8072 O O . TYR B 1 402 ? -23.031 -16.016 -11.375 1 92.88 402 TYR B O 1
ATOM 8080 N N . GLU B 1 403 ? -23.344 -14.047 -12.484 1 92.81 403 GLU B N 1
ATOM 8081 C CA . GLU B 1 403 ? -24.656 -14.438 -12.992 1 92.81 403 GLU B CA 1
ATOM 8082 C C . GLU B 1 403 ? -24.625 -14.664 -14.5 1 92.81 403 GLU B C 1
ATOM 8084 O O . GLU B 1 403 ? -23.969 -13.914 -15.227 1 92.81 403 GLU B O 1
ATOM 8089 N N . PRO B 1 404 ? -25.266 -15.742 -14.875 1 95.88 404 PRO B N 1
ATOM 8090 C CA . PRO B 1 404 ? -25.297 -15.992 -16.328 1 95.88 404 PRO B CA 1
ATOM 8091 C C . PRO B 1 404 ? -25.969 -14.859 -17.094 1 95.88 404 PRO B C 1
ATOM 8093 O O . PRO B 1 404 ? -26.891 -14.203 -16.578 1 95.88 404 PRO B O 1
ATOM 8096 N N . ALA B 1 405 ? -25.5 -14.641 -18.328 1 94.69 405 ALA B N 1
ATOM 8097 C CA . ALA B 1 405 ? -26.109 -13.641 -19.203 1 94.69 405 ALA B CA 1
ATOM 8098 C C . ALA B 1 405 ? -27.391 -14.164 -19.828 1 94.69 405 ALA B C 1
ATOM 8100 O O . ALA B 1 405 ? -28.359 -13.422 -19.984 1 94.69 405 ALA B O 1
ATOM 8101 N N . GLU B 1 406 ? -27.328 -15.359 -20.281 1 96.19 406 GLU B N 1
ATOM 8102 C CA . GLU B 1 406 ? -28.484 -16.078 -20.828 1 96.19 406 GLU B CA 1
ATOM 8103 C C . GLU B 1 406 ? -28.578 -17.484 -20.234 1 96.19 406 GLU B C 1
ATOM 8105 O O . GLU B 1 406 ? -27.594 -18.031 -19.766 1 96.19 406 GLU B O 1
ATOM 8110 N N . GLY B 1 407 ? -29.781 -17.922 -20.172 1 97.44 407 GLY B N 1
ATOM 8111 C CA . GLY B 1 407 ? -29.984 -19.25 -19.594 1 97.44 407 GLY B CA 1
ATOM 8112 C C . GLY B 1 407 ? -30.094 -19.234 -18.094 1 97.44 407 GLY B C 1
ATOM 8113 O O . GLY B 1 407 ? -30.281 -18.172 -17.484 1 97.44 407 GLY B O 1
ATOM 8114 N N . GLU B 1 408 ? -30.094 -20.406 -17.469 1 97.62 408 GLU B N 1
ATOM 8115 C CA . GLU B 1 408 ? -30.188 -20.469 -16.016 1 97.62 408 GLU B CA 1
ATOM 8116 C C . GLU B 1 408 ? -29.516 -21.719 -15.477 1 97.62 408 GLU B C 1
ATOM 8118 O O . GLU B 1 408 ? -29.281 -22.688 -16.203 1 97.62 408 GLU B O 1
ATOM 8123 N N . ILE B 1 409 ? -29.141 -21.703 -14.336 1 98 409 ILE B N 1
ATOM 8124 C CA . ILE B 1 409 ? -28.578 -22.828 -13.586 1 98 409 ILE B CA 1
ATOM 8125 C C . ILE B 1 409 ? -29.531 -23.25 -12.477 1 98 409 ILE B C 1
ATOM 8127 O O . ILE B 1 409 ? -29.969 -22.406 -11.672 1 98 409 ILE B O 1
ATOM 8131 N N . LEU B 1 410 ? -29.844 -24.484 -12.508 1 97.19 410 LEU B N 1
ATOM 8132 C CA . LEU B 1 410 ? -30.844 -25 -11.562 1 97.19 410 LEU B CA 1
ATOM 8133 C C . LEU B 1 410 ? -30.203 -25.969 -10.57 1 97.19 410 LEU B C 1
ATOM 8135 O O . LEU B 1 410 ? -29.328 -26.75 -10.945 1 97.19 410 LEU B O 1
ATOM 8139 N N . LEU B 1 411 ? -30.594 -25.891 -9.359 1 96.25 411 LEU B N 1
ATOM 8140 C CA . LEU B 1 411 ? -30.328 -26.875 -8.32 1 96.25 411 LEU B CA 1
ATOM 8141 C C . LEU B 1 411 ? -31.625 -27.516 -7.828 1 96.25 411 LEU B C 1
ATOM 8143 O O . LEU B 1 411 ? -32.469 -26.828 -7.254 1 96.25 411 LEU B O 1
ATOM 8147 N N . ASN B 1 412 ? -31.734 -28.75 -8.094 1 94.5 412 ASN B N 1
ATOM 8148 C CA . ASN B 1 412 ? -32.969 -29.469 -7.758 1 94.5 412 ASN B CA 1
ATOM 8149 C C . ASN B 1 412 ? -34.188 -28.797 -8.367 1 94.5 412 ASN B C 1
ATOM 8151 O O . ASN B 1 412 ? -35.188 -28.594 -7.691 1 94.5 412 ASN B O 1
ATOM 8155 N N . GLY B 1 413 ? -34 -28.25 -9.508 1 93.12 413 GLY B N 1
ATOM 8156 C CA . GLY B 1 413 ? -35.125 -27.719 -10.273 1 93.12 413 GLY B CA 1
ATOM 8157 C C . GLY B 1 413 ? -35.375 -26.25 -10.008 1 93.12 413 GLY B C 1
ATOM 8158 O O . GLY B 1 413 ? -36.188 -25.625 -10.672 1 93.12 413 GLY B O 1
ATOM 8159 N N . VAL B 1 414 ? -34.719 -25.656 -9.086 1 94.81 414 VAL B N 1
ATOM 8160 C CA . VAL B 1 414 ? -34.906 -24.25 -8.742 1 94.81 414 VAL B CA 1
ATOM 8161 C C . VAL B 1 414 ? -33.656 -23.453 -9.172 1 94.81 414 VAL B C 1
ATOM 8163 O O . VAL B 1 414 ? -32.531 -23.922 -9 1 94.81 414 VAL B O 1
ATOM 8166 N N . ASN B 1 415 ? -33.938 -22.281 -9.656 1 96.12 415 ASN B N 1
ATOM 8167 C CA . ASN B 1 415 ? -32.812 -21.422 -10.047 1 96.12 415 ASN B CA 1
ATOM 8168 C C . ASN B 1 415 ? -31.938 -21.062 -8.859 1 96.12 415 ASN B C 1
ATOM 8170 O O . ASN B 1 415 ? -32.438 -20.656 -7.805 1 96.12 415 ASN B O 1
ATOM 8174 N N . ILE B 1 416 ? -30.656 -21.172 -9.016 1 95.88 416 ILE B N 1
ATOM 8175 C CA . ILE B 1 416 ? -29.719 -20.984 -7.91 1 95.88 416 ILE B CA 1
ATOM 8176 C C . ILE B 1 416 ? -29.781 -19.531 -7.43 1 95.88 416 ILE B C 1
ATOM 8178 O O . ILE B 1 416 ? -29.469 -19.25 -6.27 1 95.88 416 ILE B O 1
ATOM 8182 N N . GLY B 1 417 ? -30.219 -18.594 -8.289 1 94 417 GLY B N 1
ATOM 8183 C CA . GLY B 1 417 ? -30.328 -17.188 -7.934 1 94 417 GLY B CA 1
ATOM 8184 C C . GLY B 1 417 ? -31.484 -16.906 -6.988 1 94 417 GLY B C 1
ATOM 8185 O O . GLY B 1 417 ? -31.531 -15.852 -6.355 1 94 417 GLY B O 1
ATOM 8186 N N . GLU B 1 418 ? -32.375 -17.828 -6.855 1 94.12 418 GLU B N 1
ATOM 8187 C CA . GLU B 1 418 ? -33.562 -17.641 -6.016 1 94.12 418 GLU B CA 1
ATOM 8188 C C . GLU B 1 418 ? -33.281 -18.078 -4.582 1 94.12 418 GLU B C 1
ATOM 8190 O O . GLU B 1 418 ? -34 -17.703 -3.662 1 94.12 418 GLU B O 1
ATOM 8195 N N . TYR B 1 419 ? -32.281 -18.891 -4.359 1 94.12 419 TYR B N 1
ATOM 8196 C CA . TYR B 1 419 ? -31.953 -19.359 -3.018 1 94.12 419 TYR B CA 1
ATOM 8197 C C . TYR B 1 419 ? -31.312 -18.234 -2.203 1 94.12 419 TYR B C 1
ATOM 8199 O O . TYR B 1 419 ? -30.719 -17.312 -2.766 1 94.12 419 TYR B O 1
ATOM 8207 N N . ASN B 1 420 ? -31.531 -18.359 -0.917 1 93.19 420 ASN B N 1
ATOM 8208 C CA . ASN B 1 420 ? -30.766 -17.484 -0.04 1 93.19 420 ASN B CA 1
ATOM 8209 C C . ASN B 1 420 ? -29.266 -17.656 -0.269 1 93.19 420 ASN B C 1
ATOM 8211 O O . ASN B 1 420 ? -28.766 -18.781 -0.341 1 93.19 420 ASN B O 1
ATOM 8215 N N . TYR B 1 421 ? -28.578 -16.578 -0.38 1 93.38 421 TYR B N 1
ATOM 8216 C CA . TYR B 1 421 ? -27.188 -16.594 -0.802 1 93.38 421 TYR B CA 1
ATOM 8217 C C . TYR B 1 421 ? -26.328 -17.391 0.167 1 93.38 421 TYR B C 1
ATOM 8219 O O . TYR B 1 421 ? -25.578 -18.266 -0.249 1 93.38 421 TYR B O 1
ATOM 8227 N N . ASP B 1 422 ? -26.469 -17.141 1.463 1 90.94 422 ASP B N 1
ATOM 8228 C CA . ASP B 1 422 ? -25.641 -17.797 2.469 1 90.94 422 ASP B CA 1
ATOM 8229 C C . ASP B 1 422 ? -25.938 -19.297 2.545 1 90.94 422 ASP B C 1
ATOM 8231 O O . ASP B 1 422 ? -25.031 -20.109 2.752 1 90.94 422 ASP B O 1
ATOM 8235 N N . ASP B 1 423 ? -27.156 -19.594 2.367 1 92 423 ASP B N 1
ATOM 8236 C CA . ASP B 1 423 ? -27.562 -21 2.4 1 92 423 ASP B CA 1
ATOM 8237 C C . ASP B 1 423 ? -26.984 -21.75 1.207 1 92 423 ASP B C 1
ATOM 8239 O O . ASP B 1 423 ? -26.562 -22.906 1.343 1 92 423 ASP B O 1
ATOM 8243 N N . TYR B 1 424 ? -27.016 -21.125 0.122 1 94.75 424 TYR B N 1
ATOM 8244 C CA . TYR B 1 424 ? -26.453 -21.75 -1.071 1 94.75 424 TYR B CA 1
ATOM 8245 C C . TYR B 1 424 ? -24.953 -21.953 -0.927 1 94.75 424 TYR B C 1
ATOM 8247 O O . TYR B 1 424 ? -24.406 -22.984 -1.324 1 94.75 424 TYR B O 1
ATOM 8255 N N . MET B 1 425 ? -24.297 -20.984 -0.373 1 94 425 MET B N 1
ATOM 8256 C CA . MET B 1 425 ? -22.844 -21.062 -0.198 1 94 425 MET B CA 1
ATOM 8257 C C . MET B 1 425 ? -22.484 -22.219 0.729 1 94 425 MET B C 1
ATOM 8259 O O . MET B 1 425 ? -21.422 -22.844 0.565 1 94 425 MET B O 1
ATOM 8263 N N . LYS B 1 426 ? -23.344 -22.547 1.634 1 92.56 426 LYS B N 1
ATOM 8264 C CA . LYS B 1 426 ? -23.094 -23.625 2.584 1 92.56 426 LYS B CA 1
ATOM 8265 C C . LYS B 1 426 ? -23.031 -24.969 1.881 1 92.56 426 LYS B C 1
ATOM 8267 O O . LYS B 1 426 ? -22.438 -25.922 2.391 1 92.56 426 LYS B O 1
ATOM 8272 N N . LEU B 1 427 ? -23.516 -25 0.662 1 94.94 427 LEU B N 1
ATOM 8273 C CA . LEU B 1 427 ? -23.594 -26.266 -0.073 1 94.94 427 LEU B CA 1
ATOM 8274 C C . LEU B 1 427 ? -22.328 -26.484 -0.887 1 94.94 427 LEU B C 1
ATOM 8276 O O . LEU B 1 427 ? -22.141 -27.562 -1.464 1 94.94 427 LEU B O 1
ATOM 8280 N N . LEU B 1 428 ? -21.484 -25.547 -0.834 1 96.06 428 LEU B N 1
ATOM 8281 C CA . LEU B 1 428 ? -20.359 -25.594 -1.769 1 96.06 428 LEU B CA 1
ATOM 8282 C C . LEU B 1 428 ? -19.031 -25.656 -1.022 1 96.06 428 LEU B C 1
ATOM 8284 O O . LEU B 1 428 ? -18.75 -24.812 -0.168 1 96.06 428 LEU B O 1
ATOM 8288 N N . SER B 1 429 ? -18.234 -26.656 -1.265 1 95.06 429 SER B N 1
ATOM 8289 C CA . SER B 1 429 ? -16.828 -26.719 -0.909 1 95.06 429 SER B CA 1
ATOM 8290 C C . SER B 1 429 ? -15.938 -26.562 -2.141 1 95.06 429 SER B C 1
ATOM 8292 O O . SER B 1 429 ? -15.82 -27.5 -2.941 1 95.06 429 SER B O 1
ATOM 8294 N N . VAL B 1 430 ? -15.312 -25.406 -2.238 1 95.12 430 VAL B N 1
ATOM 8295 C CA . VAL B 1 430 ? -14.633 -25.094 -3.494 1 95.12 430 VAL B CA 1
ATOM 8296 C C . VAL B 1 430 ? -13.164 -24.797 -3.223 1 95.12 430 VAL B C 1
ATOM 8298 O O . VAL B 1 430 ? -12.828 -24.078 -2.283 1 95.12 430 VAL B O 1
ATOM 8301 N N . VAL B 1 431 ? -12.297 -25.375 -3.955 1 91.94 431 VAL B N 1
ATOM 8302 C CA . VAL B 1 431 ? -10.875 -25.047 -3.967 1 91.94 431 VAL B CA 1
ATOM 8303 C C . VAL B 1 431 ? -10.477 -24.516 -5.34 1 91.94 431 VAL B C 1
ATOM 8305 O O . VAL B 1 431 ? -10.297 -25.281 -6.285 1 91.94 431 VAL B O 1
ATOM 8308 N N . PHE B 1 432 ? -10.328 -23.219 -5.383 1 89.81 432 PHE B N 1
ATOM 8309 C CA . PHE B 1 432 ? -9.922 -22.609 -6.641 1 89.81 432 PHE B CA 1
ATOM 8310 C C . PHE B 1 432 ? -8.422 -22.75 -6.855 1 89.81 432 PHE B C 1
ATOM 8312 O O . PHE B 1 432 ? -7.676 -23.031 -5.918 1 89.81 432 PHE B O 1
ATOM 8319 N N . GLN B 1 433 ? -8.078 -22.562 -8.117 1 80.06 433 GLN B N 1
ATOM 8320 C CA . GLN B 1 433 ? -6.66 -22.578 -8.477 1 80.06 433 GLN B CA 1
ATOM 8321 C C . GLN B 1 433 ? -5.887 -21.5 -7.73 1 80.06 433 GLN B C 1
ATOM 8323 O O . GLN B 1 433 ? -4.762 -21.734 -7.281 1 80.06 433 GLN B O 1
ATOM 8328 N N . ASP B 1 434 ? -6.523 -20.328 -7.539 1 83.56 434 ASP B N 1
ATOM 8329 C CA . ASP B 1 434 ? -5.875 -19.188 -6.898 1 83.56 434 ASP B CA 1
ATOM 8330 C C . ASP B 1 434 ? -6.352 -19.031 -5.457 1 83.56 434 ASP B C 1
ATOM 8332 O O . ASP B 1 434 ? -6.637 -17.922 -5.012 1 83.56 434 ASP B O 1
ATOM 8336 N N . TYR B 1 435 ? -6.406 -20.141 -4.734 1 88 435 TYR B N 1
ATOM 8337 C CA . TYR B 1 435 ? -6.809 -20.094 -3.334 1 88 435 TYR B CA 1
ATOM 8338 C C . TYR B 1 435 ? -5.871 -19.203 -2.525 1 88 435 TYR B C 1
ATOM 8340 O O . TYR B 1 435 ? -4.73 -18.969 -2.932 1 88 435 TYR B O 1
ATOM 8348 N N . LYS B 1 436 ? -6.418 -18.641 -1.41 1 88.5 436 LYS B N 1
ATOM 8349 C CA . LYS B 1 436 ? -5.609 -17.797 -0.536 1 88.5 436 LYS B CA 1
ATOM 8350 C C . LYS B 1 436 ? -5.691 -18.266 0.913 1 88.5 436 LYS B C 1
ATOM 8352 O O . LYS B 1 436 ? -6.711 -18.812 1.337 1 88.5 436 LYS B O 1
ATOM 8357 N N . LEU B 1 437 ? -4.598 -18.109 1.625 1 91.12 437 LEU B N 1
ATOM 8358 C CA . LEU B 1 437 ? -4.547 -18.406 3.053 1 91.12 437 LEU B CA 1
ATOM 8359 C C . LEU B 1 437 ? -4.406 -17.125 3.869 1 91.12 437 LEU B C 1
ATOM 8361 O O . LEU B 1 437 ? -3.834 -16.141 3.396 1 91.12 437 LEU B O 1
ATOM 8365 N N . LEU B 1 438 ? -4.973 -17.141 5.051 1 91.75 438 LEU B N 1
ATOM 8366 C CA . LEU B 1 438 ? -4.887 -16 5.953 1 91.75 438 LEU B CA 1
ATOM 8367 C C . LEU B 1 438 ? -3.674 -16.125 6.871 1 91.75 438 LEU B C 1
ATOM 8369 O O . LEU B 1 438 ? -3.205 -17.234 7.145 1 91.75 438 LEU B O 1
ATOM 8373 N N . ALA B 1 439 ? -3.168 -14.969 7.289 1 89.94 439 ALA B N 1
ATOM 8374 C CA . ALA B 1 439 ? -2.025 -14.953 8.203 1 89.94 439 ALA B CA 1
ATOM 8375 C C . ALA B 1 439 ? -2.449 -15.328 9.617 1 89.94 439 ALA B C 1
ATOM 8377 O O . ALA B 1 439 ? -1.935 -14.766 10.594 1 89.94 439 ALA B O 1
ATOM 8378 N N . PHE B 1 440 ? -3.418 -16.156 9.758 1 92.81 440 PHE B N 1
ATOM 8379 C CA . PHE B 1 440 ? -3.9 -16.656 11.047 1 92.81 440 PHE B CA 1
ATOM 8380 C C . PHE B 1 440 ? -3.404 -18.078 11.297 1 92.81 440 PHE B C 1
ATOM 8382 O O . PHE B 1 440 ? -2.537 -18.578 10.578 1 92.81 440 PHE B O 1
ATOM 8389 N N . SER B 1 441 ? -3.898 -18.672 12.344 1 94.88 441 SER B N 1
ATOM 8390 C CA . SER B 1 441 ? -3.459 -20.016 12.695 1 94.88 441 SER B CA 1
ATOM 8391 C C . SER B 1 441 ? -3.98 -21.047 11.695 1 94.88 441 SER B C 1
ATOM 8393 O O . SER B 1 441 ? -4.91 -20.766 10.938 1 94.88 441 SER B O 1
ATOM 8395 N N . VAL B 1 442 ? -3.344 -22.203 11.688 1 96.38 442 VAL B N 1
ATOM 8396 C CA . VAL B 1 442 ? -3.793 -23.312 10.844 1 96.38 442 VAL B CA 1
ATOM 8397 C C . VAL B 1 442 ? -5.254 -23.641 11.156 1 96.38 442 VAL B C 1
ATOM 8399 O O . VAL B 1 442 ? -6.066 -23.797 10.242 1 96.38 442 VAL B O 1
ATOM 8402 N N . LYS B 1 443 ? -5.551 -23.672 12.414 1 97.06 443 LYS B N 1
ATOM 8403 C CA . LYS B 1 443 ? -6.914 -23.969 12.852 1 97.06 443 LYS B CA 1
ATOM 8404 C C . LYS B 1 443 ? -7.898 -22.922 12.328 1 97.06 443 LYS B C 1
ATOM 8406 O O . LYS B 1 443 ? -8.977 -23.266 11.836 1 97.06 443 LYS B O 1
ATOM 8411 N N . GLU B 1 444 ? -7.527 -21.703 12.359 1 95.75 444 GLU B N 1
ATOM 8412 C CA . GLU B 1 444 ? -8.383 -20.609 11.898 1 95.75 444 GLU B CA 1
ATOM 8413 C C . GLU B 1 444 ? -8.547 -20.641 10.383 1 95.75 444 GLU B C 1
ATOM 8415 O O . GLU B 1 444 ? -9.594 -20.25 9.859 1 95.75 444 GLU B O 1
ATOM 8420 N N . ASN B 1 445 ? -7.516 -21.109 9.656 1 96.5 445 ASN B N 1
ATOM 8421 C CA . ASN B 1 445 ? -7.582 -21.203 8.203 1 96.5 445 ASN B CA 1
ATOM 8422 C C . ASN B 1 445 ? -8.461 -22.359 7.754 1 96.5 445 ASN B C 1
ATOM 8424 O O . ASN B 1 445 ? -8.867 -22.422 6.59 1 96.5 445 ASN B O 1
ATOM 8428 N N . ILE B 1 446 ? -8.727 -23.234 8.703 1 96.62 446 ILE B N 1
ATOM 8429 C CA . ILE B 1 446 ? -9.523 -24.406 8.359 1 96.62 446 ILE B CA 1
ATOM 8430 C C . ILE B 1 446 ? -10.969 -24.203 8.82 1 96.62 446 ILE B C 1
ATOM 8432 O O . ILE B 1 446 ? -11.906 -24.359 8.031 1 96.62 446 ILE B O 1
ATOM 8436 N N . ALA B 1 447 ? -11.117 -23.703 10.062 1 96.12 447 ALA B N 1
ATOM 8437 C CA . ALA B 1 447 ? -12.438 -23.672 10.672 1 96.12 447 ALA B CA 1
ATOM 8438 C C . ALA B 1 447 ? -13.062 -22.281 10.578 1 96.12 447 ALA B C 1
ATOM 8440 O O . ALA B 1 447 ? -14.266 -22.125 10.781 1 96.12 447 ALA B O 1
ATOM 8441 N N . PHE B 1 448 ? -12.258 -21.281 10.367 1 94.12 448 PHE B N 1
ATOM 8442 C CA . PHE B 1 448 ? -12.672 -19.891 10.219 1 94.12 448 PHE B CA 1
ATOM 8443 C C . PHE B 1 448 ? -13.523 -19.453 11.406 1 94.12 448 PHE B C 1
ATOM 8445 O O . PHE B 1 448 ? -13.055 -19.469 12.547 1 94.12 448 PHE B O 1
ATOM 8452 N N . GLU B 1 449 ? -14.797 -19.219 11.234 1 87.94 449 GLU B N 1
ATOM 8453 C CA . GLU B 1 449 ? -15.625 -18.703 12.32 1 87.94 449 GLU B CA 1
ATOM 8454 C C . GLU B 1 449 ? -15.797 -19.734 13.43 1 87.94 449 GLU B C 1
ATOM 8456 O O . GLU B 1 449 ? -15.945 -19.375 14.602 1 87.94 449 GLU B O 1
ATOM 8461 N N . GLU B 1 450 ? -15.648 -20.969 13.125 1 92.25 450 GLU B N 1
ATOM 8462 C CA . GLU B 1 450 ? -15.906 -22.031 14.078 1 92.25 450 GLU B CA 1
ATOM 8463 C C . GLU B 1 450 ? -14.633 -22.453 14.812 1 92.25 450 GLU B C 1
ATOM 8465 O O . GLU B 1 450 ? -14.633 -23.422 15.562 1 92.25 450 GLU B O 1
ATOM 8470 N N . TYR B 1 451 ? -13.609 -21.672 14.648 1 91.19 451 TYR B N 1
ATOM 8471 C CA . TYR B 1 451 ? -12.312 -22.094 15.172 1 91.19 451 TYR B CA 1
ATOM 8472 C C . TYR B 1 451 ? -12.359 -22.234 16.688 1 91.19 451 TYR B C 1
ATOM 8474 O O . TYR B 1 451 ? -11.625 -23.047 17.25 1 91.19 451 TYR B O 1
ATOM 8482 N N . LYS B 1 452 ? -13.289 -21.547 17.375 1 91.38 452 LYS B N 1
ATOM 8483 C CA . LYS B 1 452 ? -13.375 -21.609 18.844 1 91.38 452 LYS B CA 1
ATOM 8484 C C . LYS B 1 452 ? -14.203 -22.797 19.297 1 91.38 452 LYS B C 1
ATOM 8486 O O . LYS B 1 452 ? -13.969 -23.359 20.375 1 91.38 452 LYS B O 1
ATOM 8491 N N . SER B 1 453 ? -15.094 -23.188 18.438 1 93.25 453 SER B N 1
ATOM 8492 C CA . SER B 1 453 ? -16.047 -24.219 18.844 1 93.25 453 SER B CA 1
ATOM 8493 C C . SER B 1 453 ? -15.586 -25.594 18.406 1 93.25 453 SER B C 1
ATOM 8495 O O . SER B 1 453 ? -15.914 -26.594 19.047 1 93.25 453 SER B O 1
ATOM 8497 N N . VAL B 1 454 ? -14.797 -25.688 17.328 1 95.5 454 VAL B N 1
ATOM 8498 C CA . VAL B 1 454 ? -14.375 -26.969 16.797 1 95.5 454 VAL B CA 1
ATOM 8499 C C . VAL B 1 454 ? -13.258 -27.547 17.656 1 95.5 454 VAL B C 1
ATOM 8501 O O . VAL B 1 454 ? -12.383 -26.828 18.125 1 95.5 454 VAL B O 1
ATOM 8504 N N . SER B 1 455 ? -13.258 -28.812 17.844 1 95.88 455 SER B N 1
ATOM 8505 C CA . SER B 1 455 ? -12.234 -29.484 18.641 1 95.88 455 SER B CA 1
ATOM 8506 C C . SER B 1 455 ? -10.93 -29.625 17.875 1 95.88 455 SER B C 1
ATOM 8508 O O . SER B 1 455 ? -10.945 -29.734 16.641 1 95.88 455 SER B O 1
ATOM 8510 N N . ASP B 1 456 ? -9.875 -29.688 18.562 1 95.94 456 ASP B N 1
ATOM 8511 C CA . ASP B 1 456 ? -8.562 -29.859 17.953 1 95.94 456 ASP B CA 1
ATOM 8512 C C . ASP B 1 456 ? -8.461 -31.203 17.25 1 95.94 456 ASP B C 1
ATOM 8514 O O . ASP B 1 456 ? -7.793 -31.328 16.219 1 95.94 456 ASP B O 1
ATOM 8518 N N . ASN B 1 457 ? -9.133 -32.156 17.781 1 95.62 457 ASN B N 1
ATOM 8519 C CA . ASN B 1 457 ? -9.094 -33.5 17.203 1 95.62 457 ASN B CA 1
ATOM 8520 C C . ASN B 1 457 ? -9.742 -33.531 15.828 1 95.62 457 ASN B C 1
ATOM 8522 O O . ASN B 1 457 ? -9.258 -34.219 14.93 1 95.62 457 ASN B O 1
ATOM 8526 N N . GLU B 1 458 ? -10.812 -32.875 15.703 1 95.56 458 GLU B N 1
ATOM 8527 C CA . GLU B 1 458 ? -11.484 -32.812 14.414 1 95.56 458 GLU B CA 1
ATOM 8528 C C . GLU B 1 458 ? -10.594 -32.156 13.352 1 95.56 458 GLU B C 1
ATOM 8530 O O . GLU B 1 458 ? -10.562 -32.625 12.203 1 95.56 458 GLU B O 1
ATOM 8535 N N . ILE B 1 459 ? -9.906 -31.172 13.742 1 96.75 459 ILE B N 1
ATOM 8536 C CA . ILE B 1 459 ? -9 -30.484 12.828 1 96.75 459 ILE B CA 1
ATOM 8537 C C . ILE B 1 459 ? -7.855 -31.422 12.438 1 96.75 459 ILE B C 1
ATOM 8539 O O . ILE B 1 459 ? -7.473 -31.484 11.266 1 96.75 459 ILE B O 1
ATOM 8543 N N . MET B 1 460 ? -7.348 -32.125 13.383 1 96.12 460 MET B N 1
ATOM 8544 C CA . MET B 1 460 ? -6.246 -33.062 13.109 1 96.12 460 MET B CA 1
ATOM 8545 C C . MET B 1 460 ? -6.695 -34.188 12.188 1 96.12 460 MET B C 1
ATOM 8547 O O . MET B 1 460 ? -5.918 -34.656 11.359 1 96.12 460 MET B O 1
ATOM 8551 N N . GLU B 1 461 ? -7.875 -34.625 12.328 1 94.06 461 GLU B N 1
ATOM 8552 C CA . GLU B 1 461 ? -8.422 -35.625 11.445 1 94.06 461 GLU B CA 1
ATOM 8553 C C . GLU B 1 461 ? -8.492 -35.156 10 1 94.06 461 GLU B C 1
ATOM 8555 O O . GLU B 1 461 ? -8.133 -35.875 9.078 1 94.06 461 GLU B O 1
ATOM 8560 N N . VAL B 1 462 ? -8.992 -33.969 9.891 1 93.12 462 VAL B N 1
ATOM 8561 C CA . VAL B 1 462 ? -9.102 -33.375 8.555 1 93.12 462 VAL B CA 1
ATOM 8562 C C . VAL B 1 462 ? -7.707 -33.219 7.949 1 93.12 462 VAL B C 1
ATOM 8564 O O . VAL B 1 462 ? -7.508 -33.469 6.758 1 93.12 462 VAL B O 1
ATOM 8567 N N . LEU B 1 463 ? -6.762 -32.844 8.75 1 94.56 463 LEU B N 1
ATOM 8568 C CA . LEU B 1 463 ? -5.387 -32.688 8.289 1 94.56 463 LEU B CA 1
ATOM 8569 C C . LEU B 1 463 ? -4.777 -34.031 7.902 1 94.56 463 LEU B C 1
ATOM 8571 O O . LEU B 1 463 ? -3.986 -34.094 6.961 1 94.56 463 LEU B O 1
ATOM 8575 N N . ASN B 1 464 ? -5.145 -34.969 8.586 1 91.75 464 ASN B N 1
ATOM 8576 C CA . ASN B 1 464 ? -4.699 -36.312 8.242 1 91.75 464 ASN B CA 1
ATOM 8577 C C . ASN B 1 464 ? -5.234 -36.75 6.883 1 91.75 464 ASN B C 1
ATOM 8579 O O . ASN B 1 464 ? -4.484 -37.281 6.055 1 91.75 464 ASN B O 1
ATOM 8583 N N . LYS B 1 465 ? -6.473 -36.5 6.652 1 87.56 465 LYS B N 1
ATOM 8584 C CA . LYS B 1 465 ? -7.113 -36.875 5.391 1 87.56 465 LYS B CA 1
ATOM 8585 C C . LYS B 1 465 ? -6.469 -36.125 4.219 1 87.56 465 LYS B C 1
ATOM 8587 O O . LYS B 1 465 ? -6.387 -36.656 3.113 1 87.56 465 LYS B O 1
ATOM 8592 N N . SER B 1 466 ? -6.035 -34.938 4.52 1 88.38 466 SER B N 1
ATOM 8593 C CA . SER B 1 466 ? -5.461 -34.125 3.455 1 88.38 466 SER B CA 1
ATOM 8594 C C . SER B 1 466 ? -3.957 -34.344 3.342 1 88.38 466 SER B C 1
ATOM 8596 O O . SER B 1 466 ? -3.301 -33.75 2.484 1 88.38 466 SER B O 1
ATOM 8598 N N . GLY B 1 467 ? -3.369 -35.094 4.23 1 84.88 467 GLY B N 1
ATOM 8599 C CA . GLY B 1 467 ? -1.963 -35.438 4.148 1 84.88 467 GLY B CA 1
ATOM 8600 C C . GLY B 1 467 ? -1.047 -34.406 4.773 1 84.88 467 GLY B C 1
ATOM 8601 O O . GLY B 1 467 ? 0.13 -34.312 4.414 1 84.88 467 GLY B O 1
ATOM 8602 N N . LEU B 1 468 ? -1.533 -33.594 5.656 1 89.81 468 LEU B N 1
ATOM 8603 C CA . LEU B 1 468 ? -0.724 -32.5 6.219 1 89.81 468 LEU B CA 1
ATOM 8604 C C . LEU B 1 468 ? -0.473 -32.75 7.707 1 89.81 468 LEU B C 1
ATOM 8606 O O . LEU B 1 468 ? 0.246 -31.969 8.344 1 89.81 468 LEU B O 1
ATOM 8610 N N . GLU B 1 469 ? -1.001 -33.781 8.25 1 93 469 GLU B N 1
ATOM 8611 C CA . GLU B 1 469 ? -0.93 -34.031 9.688 1 93 469 GLU B CA 1
ATOM 8612 C C . GLU B 1 469 ? 0.518 -34.094 10.164 1 93 469 GLU B C 1
ATOM 8614 O O . GLU B 1 469 ? 0.882 -33.469 11.156 1 93 469 GLU B O 1
ATOM 8619 N N . LYS B 1 470 ? 1.294 -34.844 9.531 1 88.81 470 LYS B N 1
ATOM 8620 C CA . LYS B 1 470 ? 2.682 -35.031 9.938 1 88.81 470 LYS B CA 1
ATOM 8621 C C . LYS B 1 470 ? 3.447 -33.719 9.953 1 88.81 470 LYS B C 1
ATOM 8623 O O . LYS B 1 470 ? 4.234 -33.469 10.859 1 88.81 470 LYS B O 1
ATOM 8628 N N . ALA B 1 471 ? 3.262 -32.969 8.961 1 87.06 471 ALA B N 1
ATOM 8629 C CA . ALA B 1 471 ? 3.945 -31.672 8.859 1 87.06 471 ALA B CA 1
ATOM 8630 C C . ALA B 1 471 ? 3.531 -30.734 9.992 1 87.06 471 ALA B C 1
ATOM 8632 O O . ALA B 1 471 ? 4.363 -30 10.539 1 87.06 471 ALA B O 1
ATOM 8633 N N . ILE B 1 472 ? 2.266 -30.75 10.359 1 93.88 472 ILE B N 1
ATOM 8634 C CA . ILE B 1 472 ? 1.733 -29.859 11.391 1 93.88 472 ILE B CA 1
ATOM 8635 C C . ILE B 1 472 ? 2.219 -30.328 12.766 1 93.88 472 ILE B C 1
ATOM 8637 O O . ILE B 1 472 ? 2.523 -29.5 13.633 1 93.88 472 ILE B O 1
ATOM 8641 N N . LYS B 1 473 ? 2.338 -31.625 12.969 1 92.44 473 LYS B N 1
ATOM 8642 C CA . LYS B 1 473 ? 2.779 -32.188 14.242 1 92.44 473 LYS B CA 1
ATOM 8643 C C . LYS B 1 473 ? 4.23 -31.812 14.531 1 92.44 473 LYS B C 1
ATOM 8645 O O . LYS B 1 473 ? 4.641 -31.734 15.695 1 92.44 473 LYS B O 1
ATOM 8650 N N . LYS B 1 474 ? 4.93 -31.5 13.531 1 88.75 474 LYS B N 1
ATOM 8651 C CA . LYS B 1 474 ? 6.34 -31.156 13.68 1 88.75 474 LYS B CA 1
ATOM 8652 C C . LYS B 1 474 ? 6.508 -29.703 14.102 1 88.75 474 LYS B C 1
ATOM 8654 O O . LYS B 1 474 ? 7.582 -29.297 14.562 1 88.75 474 LYS B O 1
ATOM 8659 N N . LEU B 1 475 ? 5.484 -29.016 14.023 1 89.88 475 LEU B N 1
ATOM 8660 C CA . LEU B 1 475 ? 5.555 -27.594 14.383 1 89.88 475 LEU B CA 1
ATOM 8661 C C . LEU B 1 475 ? 5.422 -27.422 15.891 1 89.88 475 LEU B C 1
ATOM 8663 O O . LEU B 1 475 ? 4.652 -28.125 16.547 1 89.88 475 LEU B O 1
ATOM 8667 N N . ASP B 1 476 ? 6.027 -26.422 16.5 1 89.44 476 ASP B N 1
ATOM 8668 C CA . ASP B 1 476 ? 6.031 -26.172 17.938 1 89.44 476 ASP B CA 1
ATOM 8669 C C . ASP B 1 476 ? 4.621 -25.875 18.438 1 89.44 476 ASP B C 1
ATOM 8671 O O . ASP B 1 476 ? 4.227 -26.359 19.5 1 89.44 476 ASP B O 1
ATOM 8675 N N . LYS B 1 477 ? 3.846 -25.141 17.703 1 93.31 477 LYS B N 1
ATOM 8676 C CA . LYS B 1 477 ? 2.518 -24.734 18.156 1 93.31 477 LYS B CA 1
ATOM 8677 C C . LYS B 1 477 ? 1.433 -25.562 17.469 1 93.31 477 LYS B C 1
ATOM 8679 O O . LYS B 1 477 ? 0.243 -25.266 17.594 1 93.31 477 LYS B O 1
ATOM 8684 N N . GLY B 1 478 ? 1.842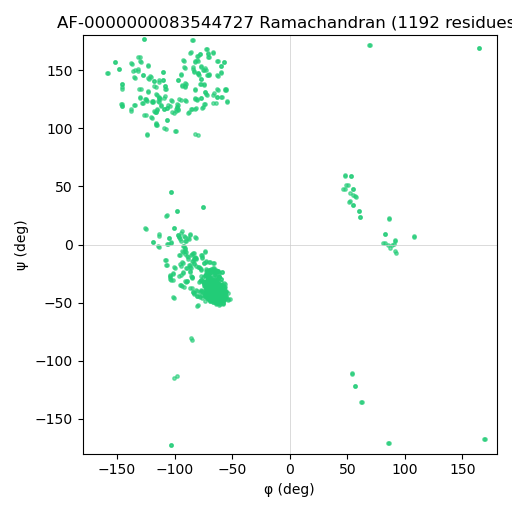 -26.469 16.656 1 94.56 478 GLY B N 1
ATOM 8685 C CA . GLY B 1 478 ? 0.886 -27.328 15.984 1 94.56 478 GLY B CA 1
ATOM 8686 C C . GLY B 1 478 ? -0.152 -26.578 15.18 1 94.56 478 GLY B C 1
ATOM 8687 O O . GLY B 1 478 ? 0.192 -25.719 14.359 1 94.56 478 GLY B O 1
ATOM 8688 N N . ILE B 1 479 ? -1.459 -26.844 15.578 1 95.81 479 ILE B N 1
ATOM 8689 C CA . ILE B 1 479 ? -2.564 -26.266 14.82 1 95.81 479 ILE B CA 1
ATOM 8690 C C . ILE B 1 479 ? -2.713 -24.781 15.18 1 95.81 479 ILE B C 1
ATOM 8692 O O . ILE B 1 479 ? -3.418 -24.047 14.492 1 95.81 479 ILE B O 1
ATOM 8696 N N . TYR B 1 480 ? -2.025 -24.344 16.156 1 94.5 480 TYR B N 1
ATOM 8697 C CA . TYR B 1 480 ? -2.115 -22.953 16.578 1 94.5 480 TYR B CA 1
ATOM 8698 C C . TYR B 1 480 ? -0.989 -22.109 15.984 1 94.5 480 TYR B C 1
ATOM 8700 O O . TYR B 1 480 ? -0.881 -20.922 16.25 1 94.5 480 TYR B O 1
ATOM 8708 N N . THR B 1 481 ? -0.253 -22.719 15.078 1 93.44 481 THR B N 1
ATOM 8709 C CA . THR B 1 481 ? 0.828 -22 14.414 1 93.44 481 THR B CA 1
ATOM 8710 C C . THR B 1 481 ? 0.271 -21 13.414 1 93.44 481 THR B C 1
ATOM 8712 O O . THR B 1 481 ? -0.632 -21.312 12.633 1 93.44 481 THR B O 1
ATOM 8715 N N . SER B 1 482 ? 0.783 -19.797 13.5 1 91.12 482 SER B N 1
ATOM 8716 C CA . SER B 1 482 ? 0.369 -18.766 12.562 1 91.12 482 SER B CA 1
ATOM 8717 C C . SER B 1 482 ? 0.991 -18.984 11.188 1 91.12 482 SER B C 1
ATOM 8719 O O . SER B 1 482 ? 2.154 -19.375 11.086 1 91.12 482 SER B O 1
ATOM 8721 N N . ILE B 1 483 ? 0.121 -18.766 10.234 1 90.5 483 ILE B N 1
ATOM 8722 C CA . ILE B 1 483 ? 0.621 -18.812 8.867 1 90.5 483 ILE B CA 1
ATOM 8723 C C . ILE B 1 483 ? 1.266 -17.484 8.508 1 90.5 483 ILE B C 1
ATOM 8725 O O . ILE B 1 483 ? 0.707 -16.422 8.789 1 90.5 483 ILE B O 1
ATOM 8729 N N . TYR B 1 484 ? 2.396 -17.531 7.938 1 80.62 484 TYR B N 1
ATOM 8730 C CA . TYR B 1 484 ? 3.209 -16.359 7.613 1 80.62 484 TYR B CA 1
ATOM 8731 C C . TYR B 1 484 ? 3.754 -15.719 8.883 1 80.62 484 TYR B C 1
ATOM 8733 O O . TYR B 1 484 ? 3.432 -16.141 9.992 1 80.62 484 TYR B O 1
ATOM 8741 N N . LYS B 1 485 ? 4.562 -14.836 8.836 1 72.5 485 LYS B N 1
ATOM 8742 C CA . LYS B 1 485 ? 5.223 -14.203 9.984 1 72.5 485 LYS B CA 1
ATOM 8743 C C . LYS B 1 485 ? 4.68 -12.797 10.219 1 72.5 485 LYS B C 1
ATOM 8745 O O . LYS B 1 485 ? 5.352 -11.961 10.828 1 72.5 485 LYS B O 1
ATOM 8750 N N . THR B 1 486 ? 3.529 -12.531 9.805 1 71 486 THR B N 1
ATOM 8751 C CA . THR B 1 486 ? 2.939 -11.203 9.891 1 71 486 THR B CA 1
ATOM 8752 C C . THR B 1 486 ? 2.641 -10.828 11.344 1 71 486 THR B C 1
ATOM 8754 O O . THR B 1 486 ? 2.9 -9.703 11.766 1 71 486 THR B O 1
ATOM 8757 N N . PHE B 1 487 ? 2.033 -11.68 12.102 1 74.62 487 PHE B N 1
ATOM 8758 C CA . PHE B 1 487 ? 1.587 -11.398 13.461 1 74.62 487 PHE B CA 1
ATOM 8759 C C . PHE B 1 487 ? 2.51 -12.055 14.484 1 74.62 487 PHE B C 1
ATOM 8761 O O . PHE B 1 487 ? 2.527 -11.664 15.648 1 74.62 487 PHE B O 1
ATOM 8768 N N . ASP B 1 488 ? 3.104 -13.141 13.922 1 76.38 488 ASP B N 1
ATOM 8769 C CA . ASP B 1 488 ? 3.906 -13.977 14.805 1 76.38 488 ASP B CA 1
ATOM 8770 C C . ASP B 1 488 ? 5.301 -14.211 14.227 1 76.38 488 ASP B C 1
ATOM 8772 O O . ASP B 1 488 ? 5.438 -14.742 13.125 1 76.38 488 ASP B O 1
ATOM 8776 N N . LYS B 1 489 ? 6.258 -13.82 14.992 1 72.38 489 LYS B N 1
ATOM 8777 C CA . LYS B 1 489 ? 7.637 -14.016 14.555 1 72.38 489 LYS B CA 1
ATOM 8778 C C . LYS B 1 489 ? 7.934 -15.484 14.297 1 72.38 489 LYS B C 1
ATOM 8780 O O . LYS B 1 489 ? 8.789 -15.82 13.469 1 72.38 489 LYS B O 1
ATOM 8785 N N . ASP B 1 490 ? 7.156 -16.328 14.938 1 76.31 490 ASP B N 1
ATOM 8786 C CA . ASP B 1 490 ? 7.375 -17.766 14.82 1 76.31 490 ASP B CA 1
ATOM 8787 C C . ASP B 1 490 ? 6.465 -18.375 13.758 1 76.31 490 ASP B C 1
ATOM 8789 O O . ASP B 1 490 ? 6.371 -19.594 13.641 1 76.31 490 ASP B O 1
ATOM 8793 N N . GLY B 1 491 ? 5.789 -17.531 13.078 1 83.88 491 GLY B N 1
ATOM 8794 C CA . GLY B 1 491 ? 4.949 -18.031 12 1 83.88 491 GLY B CA 1
ATOM 8795 C C . GLY B 1 491 ? 5.738 -18.719 10.906 1 83.88 491 GLY B C 1
ATOM 8796 O O . GLY B 1 491 ? 6.957 -18.578 10.82 1 83.88 491 GLY B O 1
ATOM 8797 N N . ILE B 1 492 ? 5.02 -19.594 10.156 1 80 492 ILE B N 1
ATOM 8798 C CA . ILE B 1 492 ? 5.703 -20.375 9.141 1 80 492 ILE B CA 1
ATOM 8799 C C . ILE B 1 492 ? 5.09 -20.094 7.77 1 80 492 ILE B C 1
ATOM 8801 O O . ILE B 1 492 ? 3.889 -19.844 7.66 1 80 492 ILE B O 1
ATOM 8805 N N . GLU B 1 493 ? 5.895 -20.094 6.789 1 78.56 493 GLU B N 1
ATOM 8806 C CA . GLU B 1 493 ? 5.445 -20.062 5.398 1 78.56 493 GLU B CA 1
ATOM 8807 C C . GLU B 1 493 ? 5.426 -21.469 4.801 1 78.56 493 GLU B C 1
ATOM 8809 O O . GLU B 1 493 ? 6.477 -22.094 4.613 1 78.56 493 GLU B O 1
ATOM 8814 N N . PHE B 1 494 ? 4.254 -21.922 4.438 1 80.25 494 PHE B N 1
ATOM 8815 C CA . PHE B 1 494 ? 4.102 -23.25 3.879 1 80.25 494 PHE B CA 1
ATOM 8816 C C . PHE B 1 494 ? 4.59 -23.297 2.438 1 80.25 494 PHE B C 1
ATOM 8818 O O . PHE B 1 494 ? 4.547 -22.297 1.729 1 80.25 494 PHE B O 1
ATOM 8825 N N . SER B 1 495 ? 5.055 -24.453 2.086 1 70.94 495 SER B N 1
ATOM 8826 C CA . SER B 1 495 ? 5.355 -24.672 0.676 1 70.94 495 SER B CA 1
ATOM 8827 C C . SER B 1 495 ? 4.086 -24.656 -0.169 1 70.94 495 SER B C 1
ATOM 8829 O O . SER B 1 495 ? 2.979 -24.688 0.367 1 70.94 495 SER B O 1
ATOM 8831 N N . GLY B 1 496 ? 4.262 -24.531 -1.479 1 74.94 496 GLY B N 1
ATOM 8832 C CA . GLY B 1 496 ? 3.113 -24.578 -2.371 1 74.94 496 GLY B CA 1
ATOM 8833 C C . GLY B 1 496 ? 2.236 -25.797 -2.16 1 74.94 496 GLY B C 1
ATOM 8834 O O . GLY B 1 496 ? 1.014 -25.672 -2.068 1 74.94 496 GLY B O 1
ATOM 8835 N N . GLY B 1 497 ? 2.91 -26.953 -2.07 1 78.5 497 GLY B N 1
ATOM 8836 C CA . GLY B 1 497 ? 2.176 -28.188 -1.848 1 78.5 497 GLY B CA 1
ATOM 8837 C C . GLY B 1 497 ? 1.466 -28.234 -0.507 1 78.5 497 GLY B C 1
ATOM 8838 O O . GLY B 1 497 ? 0.327 -28.688 -0.414 1 78.5 497 GLY B O 1
ATOM 8839 N N . GLN B 1 498 ? 2.164 -27.75 0.496 1 82.62 498 GLN B N 1
ATOM 8840 C CA . GLN B 1 498 ? 1.553 -27.703 1.819 1 82.62 498 GLN B CA 1
ATOM 8841 C C . GLN B 1 498 ? 0.356 -26.75 1.841 1 82.62 498 GLN B C 1
ATOM 8843 O O . GLN B 1 498 ? -0.668 -27.047 2.457 1 82.62 498 GLN B O 1
ATOM 8848 N N . SER B 1 499 ? 0.498 -25.703 1.17 1 88.75 499 SER B N 1
ATOM 8849 C CA . SER B 1 499 ? -0.588 -24.734 1.093 1 88.75 499 SER B CA 1
ATOM 8850 C C . SER B 1 499 ? -1.808 -25.312 0.392 1 88.75 499 SER B C 1
ATOM 8852 O O . SER B 1 499 ? -2.945 -25.062 0.801 1 88.75 499 SER B O 1
ATOM 8854 N N . GLN B 1 500 ? -1.524 -26.047 -0.652 1 87.31 500 GLN B N 1
ATOM 8855 C CA . GLN B 1 500 ? -2.613 -26.688 -1.383 1 87.31 500 GLN B CA 1
ATOM 8856 C C . GLN B 1 500 ? -3.328 -27.719 -0.515 1 87.31 500 GLN B C 1
ATOM 8858 O O . GLN B 1 500 ? -4.559 -27.812 -0.537 1 87.31 500 GLN B O 1
ATOM 8863 N N . LYS B 1 501 ? -2.539 -28.484 0.194 1 88.44 501 LYS B N 1
ATOM 8864 C CA . LYS B 1 501 ? -3.123 -29.469 1.099 1 88.44 501 LYS B CA 1
ATOM 8865 C C . LYS B 1 501 ? -3.969 -28.797 2.174 1 88.44 501 LYS B C 1
ATOM 8867 O O . LYS B 1 501 ? -5 -29.344 2.588 1 88.44 501 LYS B O 1
ATOM 8872 N N . LEU B 1 502 ? -3.51 -27.703 2.615 1 92.75 502 LEU B N 1
ATOM 8873 C CA . LEU B 1 502 ? -4.27 -26.953 3.609 1 92.75 502 LEU B CA 1
ATOM 8874 C C . LEU B 1 502 ? -5.586 -26.453 3.021 1 92.75 502 LEU B C 1
ATOM 8876 O O . LEU B 1 502 ? -6.621 -26.484 3.689 1 92.75 502 LEU B O 1
ATOM 8880 N N . ALA B 1 503 ? -5.523 -25.922 1.79 1 92.38 503 ALA B N 1
ATOM 8881 C CA . ALA B 1 503 ? -6.746 -25.516 1.107 1 92.38 503 ALA B CA 1
ATOM 8882 C C . ALA B 1 503 ? -7.715 -26.672 0.957 1 92.38 503 ALA B C 1
ATOM 8884 O O . ALA B 1 503 ? -8.93 -26.516 1.104 1 92.38 503 ALA B O 1
ATOM 8885 N N . MET B 1 504 ? -7.168 -27.828 0.682 1 90.62 504 MET B N 1
ATOM 8886 C CA . MET B 1 504 ? -7.984 -29.031 0.587 1 90.62 504 MET B CA 1
ATOM 8887 C C . MET B 1 504 ? -8.602 -29.375 1.937 1 90.62 504 MET B C 1
ATOM 8889 O O . MET B 1 504 ? -9.766 -29.781 2.004 1 90.62 504 MET B O 1
ATOM 8893 N N . ALA B 1 505 ? -7.789 -29.219 2.984 1 92.88 505 ALA B N 1
ATOM 8894 C CA . ALA B 1 505 ? -8.281 -29.5 4.332 1 92.88 505 ALA B CA 1
ATOM 8895 C C . ALA B 1 505 ? -9.484 -28.625 4.664 1 92.88 505 ALA B C 1
ATOM 8897 O O . ALA B 1 505 ? -10.438 -29.078 5.301 1 92.88 505 ALA B O 1
ATOM 8898 N N . ARG B 1 506 ? -9.445 -27.438 4.215 1 94.19 506 ARG B N 1
ATOM 8899 C CA . ARG B 1 506 ? -10.555 -26.5 4.402 1 94.19 506 ARG B CA 1
ATOM 8900 C C . ARG B 1 506 ? -11.82 -27.031 3.744 1 94.19 506 ARG B C 1
ATOM 8902 O O . ARG B 1 506 ? -12.906 -26.969 4.332 1 94.19 506 ARG B O 1
ATOM 8909 N N . ALA B 1 507 ? -11.656 -27.453 2.557 1 93 507 ALA B N 1
ATOM 8910 C CA . ALA B 1 507 ? -12.789 -27.969 1.801 1 93 507 ALA B CA 1
ATOM 8911 C C . ALA B 1 507 ? -13.352 -29.234 2.447 1 93 507 ALA B C 1
ATOM 8913 O O . ALA B 1 507 ? -14.57 -29.406 2.527 1 93 507 ALA B O 1
ATOM 8914 N N . VAL B 1 508 ? -12.477 -30.078 2.924 1 92.25 508 VAL B N 1
ATOM 8915 C CA . VAL B 1 508 ? -12.883 -31.328 3.568 1 92.25 508 VAL B CA 1
ATOM 8916 C C . VAL B 1 508 ? -13.609 -31.016 4.875 1 92.25 508 VAL B C 1
ATOM 8918 O O . VAL B 1 508 ? -14.609 -31.656 5.199 1 92.25 508 VAL B O 1
ATOM 8921 N N . TYR B 1 509 ? -13.07 -30.094 5.598 1 94.69 509 TYR B N 1
ATOM 8922 C CA . TYR B 1 509 ? -13.688 -29.703 6.863 1 94.69 509 TYR B CA 1
ATOM 8923 C C . TYR B 1 509 ? -15.102 -29.188 6.645 1 94.69 509 TYR B C 1
ATOM 8925 O O . TYR B 1 509 ? -16.016 -29.531 7.402 1 94.69 509 TYR B O 1
ATOM 8933 N N . LYS B 1 510 ? -15.242 -28.297 5.668 1 93.5 510 LYS B N 1
ATOM 8934 C CA . LYS B 1 510 ? -16.562 -27.734 5.391 1 93.5 510 LYS B CA 1
ATOM 8935 C C . LYS B 1 510 ? -17.578 -28.844 5.086 1 93.5 510 LYS B C 1
ATOM 8937 O O . LYS B 1 510 ? -18.75 -28.719 5.41 1 93.5 510 LYS B O 1
ATOM 8942 N N . ASN B 1 511 ? -17.094 -29.906 4.391 1 91.56 511 ASN B N 1
ATOM 8943 C CA . ASN B 1 511 ? -17.875 -31.125 4.156 1 91.56 511 ASN B CA 1
ATOM 8944 C C . ASN B 1 511 ? -19.203 -30.812 3.496 1 91.56 511 ASN B C 1
ATOM 8946 O O . ASN B 1 511 ? -20.25 -31.281 3.941 1 91.56 511 ASN B O 1
ATOM 8950 N N . ALA B 1 512 ? -19.219 -29.984 2.426 1 94.19 512 ALA B N 1
ATOM 8951 C CA . ALA B 1 512 ? -20.438 -29.625 1.702 1 94.19 512 ALA B CA 1
ATOM 8952 C C . ALA B 1 512 ? -20.812 -30.703 0.685 1 94.19 512 ALA B C 1
ATOM 8954 O O . ALA B 1 512 ? -19.953 -31.469 0.235 1 94.19 512 ALA B O 1
ATOM 8955 N N . PRO B 1 513 ? -22.016 -30.766 0.309 1 94.94 513 PRO B N 1
ATOM 8956 C CA . PRO B 1 513 ? -22.469 -31.812 -0.599 1 94.94 513 PRO B CA 1
ATOM 8957 C C . PRO B 1 513 ? -21.969 -31.625 -2.027 1 94.94 513 PRO B C 1
ATOM 8959 O O . PRO B 1 513 ? -21.891 -32.594 -2.795 1 94.94 513 PRO B O 1
ATOM 8962 N N . ILE B 1 514 ? -21.641 -30.453 -2.404 1 96 514 ILE B N 1
ATOM 8963 C CA . ILE B 1 514 ? -21.078 -30.172 -3.721 1 96 514 ILE B CA 1
ATOM 8964 C C . ILE B 1 514 ? -19.625 -29.75 -3.576 1 96 514 ILE B C 1
ATOM 8966 O O . ILE B 1 514 ? -19.328 -28.75 -2.922 1 96 514 ILE B O 1
ATOM 8970 N N . VAL B 1 515 ? -18.75 -30.516 -4.195 1 94.81 515 VAL B N 1
ATOM 8971 C CA . VAL B 1 515 ? -17.312 -30.234 -4.102 1 94.81 515 VAL B CA 1
ATOM 8972 C C . VAL B 1 515 ? -16.781 -29.828 -5.473 1 94.81 515 VAL B C 1
ATOM 8974 O O . VAL B 1 515 ? -17.047 -30.484 -6.477 1 94.81 515 VAL B O 1
ATOM 8977 N N . VAL B 1 516 ? -16.125 -28.703 -5.527 1 95.44 516 VAL B N 1
ATOM 8978 C CA . VAL B 1 516 ? -15.508 -28.219 -6.762 1 95.44 516 VAL B CA 1
ATOM 8979 C C . VAL B 1 516 ? -14.008 -28.062 -6.566 1 95.44 516 VAL B C 1
ATOM 8981 O O . VAL B 1 516 ? -13.562 -27.328 -5.676 1 95.44 516 VAL B O 1
ATOM 8984 N N . LEU B 1 517 ? -13.258 -28.719 -7.387 1 91.5 517 LEU B N 1
ATOM 8985 C CA . LEU B 1 517 ? -11.797 -28.656 -7.344 1 91.5 517 LEU B CA 1
ATOM 8986 C C . LEU B 1 517 ? -11.242 -28.141 -8.664 1 91.5 517 LEU B C 1
ATOM 8988 O O . LEU B 1 517 ? -11.289 -28.828 -9.68 1 91.5 517 LEU B O 1
ATOM 8992 N N . ASP B 1 518 ? -10.719 -26.938 -8.641 1 90.12 518 ASP B N 1
ATOM 8993 C CA . ASP B 1 518 ? -10.133 -26.312 -9.82 1 90.12 518 ASP B CA 1
ATOM 8994 C C . ASP B 1 518 ? -8.617 -26.438 -9.812 1 90.12 518 ASP B C 1
ATOM 8996 O O . ASP B 1 518 ? -7.926 -25.609 -9.219 1 90.12 518 ASP B O 1
ATOM 9000 N N . GLU B 1 519 ? -8.086 -27.375 -10.492 1 81.94 519 GLU B N 1
ATOM 9001 C CA . GLU B 1 519 ? -6.668 -27.703 -10.594 1 81.94 519 GLU B CA 1
ATOM 9002 C C . GLU B 1 519 ? -6.043 -27.891 -9.219 1 81.94 519 GLU B C 1
ATOM 9004 O O . GLU B 1 519 ? -5.016 -27.297 -8.906 1 81.94 519 GLU B O 1
ATOM 9009 N N . PRO B 1 520 ? -6.539 -28.812 -8.422 1 76.62 520 PRO B N 1
ATOM 9010 C CA . PRO B 1 520 ? -6.145 -28.953 -7.02 1 76.62 520 PRO B CA 1
ATOM 9011 C C . PRO B 1 520 ? -4.75 -29.547 -6.855 1 76.62 520 PRO B C 1
ATOM 9013 O O . PRO B 1 520 ? -4.242 -29.641 -5.734 1 76.62 520 PRO B O 1
ATOM 9016 N N . THR B 1 521 ? -4.109 -29.969 -7.945 1 74.56 521 THR B N 1
ATOM 9017 C CA . THR B 1 521 ? -2.828 -30.656 -7.793 1 74.56 521 THR B CA 1
ATOM 9018 C C . THR B 1 521 ? -1.744 -29.969 -8.617 1 74.56 521 THR B C 1
ATOM 9020 O O . THR B 1 521 ? -0.677 -30.531 -8.852 1 74.56 521 THR B O 1
ATOM 9023 N N . ALA B 1 522 ? -2.006 -28.781 -9.086 1 71.88 522 ALA B N 1
ATOM 9024 C CA . ALA B 1 522 ? -1.115 -28.078 -10.016 1 71.88 522 ALA B CA 1
ATOM 9025 C C . ALA B 1 522 ? 0.263 -27.875 -9.391 1 71.88 522 ALA B C 1
ATOM 9027 O O . ALA B 1 522 ? 1.279 -27.922 -10.086 1 71.88 522 ALA B O 1
ATOM 9028 N N . ALA B 1 523 ? 0.295 -27.75 -8.055 1 72.19 523 ALA B N 1
ATOM 9029 C CA . ALA B 1 523 ? 1.559 -27.438 -7.395 1 72.19 523 ALA B CA 1
ATOM 9030 C C . ALA B 1 523 ? 2.133 -28.672 -6.699 1 72.19 523 ALA B C 1
ATOM 9032 O O . ALA B 1 523 ? 3.168 -28.578 -6.031 1 72.19 523 ALA B O 1
ATOM 9033 N N . LEU B 1 524 ? 1.513 -29.828 -6.879 1 76.19 524 LEU B N 1
ATOM 9034 C CA . LEU B 1 524 ? 1.928 -31.031 -6.16 1 76.19 524 LEU B CA 1
ATOM 9035 C C . LEU B 1 524 ? 2.895 -31.859 -7 1 76.19 524 LEU B C 1
ATOM 9037 O O . LEU B 1 524 ? 2.805 -31.859 -8.227 1 76.19 524 LEU B O 1
ATOM 9041 N N . ASP B 1 525 ? 3.797 -32.469 -6.375 1 78.31 525 ASP B N 1
ATOM 9042 C CA . ASP B 1 525 ? 4.672 -33.438 -7.043 1 78.31 525 ASP B CA 1
ATOM 9043 C C . ASP B 1 525 ? 3.92 -34.719 -7.375 1 78.31 525 ASP B C 1
ATOM 9045 O O . ASP B 1 525 ? 2.795 -34.938 -6.914 1 78.31 525 ASP B O 1
ATOM 9049 N N . PRO B 1 526 ? 4.551 -35.531 -8.172 1 76.62 526 PRO B N 1
ATOM 9050 C CA . PRO B 1 526 ? 3.863 -36.688 -8.688 1 76.62 526 PRO B CA 1
ATOM 9051 C C . PRO B 1 526 ? 3.389 -37.656 -7.582 1 76.62 526 PRO B C 1
ATOM 9053 O O . PRO B 1 526 ? 2.299 -38.219 -7.676 1 76.62 526 PRO B O 1
ATOM 9056 N N . ILE B 1 527 ? 4.18 -37.75 -6.559 1 78.75 527 ILE B N 1
ATOM 9057 C CA . ILE B 1 527 ? 3.818 -38.688 -5.488 1 78.75 527 ILE B CA 1
ATOM 9058 C C . ILE B 1 527 ? 2.643 -38.125 -4.695 1 78.75 527 ILE B C 1
ATOM 9060 O O . ILE B 1 527 ? 1.677 -38.844 -4.414 1 78.75 527 ILE B O 1
ATOM 9064 N N . ALA B 1 528 ? 2.756 -36.875 -4.383 1 78.31 528 ALA B N 1
ATOM 9065 C CA . ALA B 1 528 ? 1.671 -36.25 -3.654 1 78.31 528 ALA B CA 1
ATOM 9066 C C . ALA B 1 528 ? 0.385 -36.219 -4.477 1 78.31 528 ALA B C 1
ATOM 9068 O O . ALA B 1 528 ? -0.707 -36.438 -3.934 1 78.31 528 ALA B O 1
ATOM 9069 N N . GLU B 1 529 ? 0.543 -35.938 -5.703 1 78.38 529 GLU B N 1
ATOM 9070 C CA . GLU B 1 529 ? -0.609 -35.938 -6.598 1 78.38 529 GLU B CA 1
ATOM 9071 C C . GLU B 1 529 ? -1.262 -37.312 -6.629 1 78.38 529 GLU B C 1
ATOM 9073 O O . GLU B 1 529 ? -2.486 -37.438 -6.539 1 78.38 529 GLU B O 1
ATOM 9078 N N . PHE B 1 530 ? -0.429 -38.281 -6.746 1 76.88 530 PHE B N 1
ATOM 9079 C CA . PHE B 1 530 ? -0.915 -39.656 -6.766 1 76.88 530 PHE B CA 1
ATOM 9080 C C . PHE B 1 530 ? -1.654 -40 -5.477 1 76.88 530 PHE B C 1
ATOM 9082 O O . PHE B 1 530 ? -2.717 -40.625 -5.504 1 76.88 530 PHE B O 1
ATOM 9089 N N . GLU B 1 531 ? -1.11 -39.594 -4.414 1 77.44 531 GLU B N 1
ATOM 9090 C CA . GLU B 1 531 ? -1.719 -39.875 -3.111 1 77.44 531 GLU B CA 1
ATOM 9091 C C . GLU B 1 531 ? -3.092 -39.219 -3.004 1 77.44 531 GLU B C 1
ATOM 9093 O O . GLU B 1 531 ? -4.039 -39.812 -2.498 1 77.44 531 GLU B O 1
ATOM 9098 N N . ILE B 1 532 ? -3.15 -38.062 -3.418 1 76.19 532 ILE B N 1
ATOM 9099 C CA . ILE B 1 532 ? -4.406 -37.312 -3.336 1 76.19 532 ILE B CA 1
ATOM 9100 C C . ILE B 1 532 ? -5.449 -37.969 -4.234 1 76.19 532 ILE B C 1
ATOM 9102 O O . ILE B 1 532 ? -6.605 -38.125 -3.84 1 76.19 532 ILE B O 1
ATOM 9106 N N . TYR B 1 533 ? -5.02 -38.344 -5.465 1 75.5 533 TYR B N 1
ATOM 9107 C CA . TYR B 1 533 ? -5.953 -38.969 -6.406 1 75.5 533 TYR B CA 1
ATOM 9108 C C . TYR B 1 533 ? -6.418 -40.312 -5.914 1 75.5 533 TYR B C 1
ATOM 9110 O O . TYR B 1 533 ? -7.582 -40.688 -6.09 1 75.5 533 TYR B O 1
ATOM 9118 N N . THR B 1 534 ? -5.512 -41.031 -5.293 1 75.25 534 THR B N 1
ATOM 9119 C CA . THR B 1 534 ? -5.852 -42.375 -4.789 1 75.25 534 THR B CA 1
ATOM 9120 C C . THR B 1 534 ? -6.832 -42.281 -3.625 1 75.25 534 THR B C 1
ATOM 9122 O O . THR B 1 534 ? -7.703 -43.125 -3.465 1 75.25 534 THR B O 1
ATOM 9125 N N . ARG B 1 535 ? -6.633 -41.219 -2.896 1 77.25 535 ARG B N 1
ATOM 9126 C CA . ARG B 1 535 ? -7.484 -41.031 -1.726 1 77.25 535 ARG B CA 1
ATOM 9127 C C . ARG B 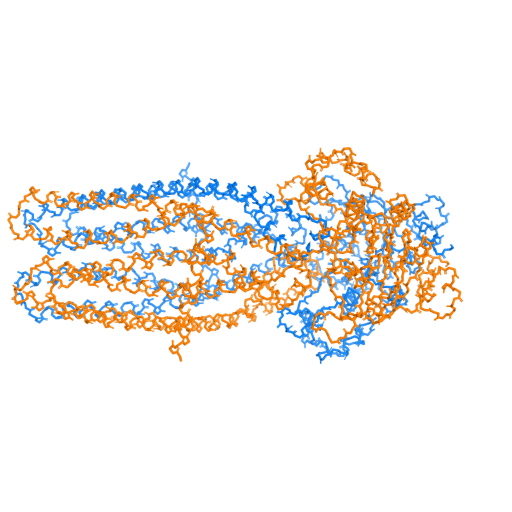1 535 ? -8.688 -40.156 -2.049 1 77.25 535 ARG B C 1
ATOM 9129 O O . ARG B 1 535 ? -9.469 -39.812 -1.158 1 77.25 535 ARG B O 1
ATOM 9136 N N . PHE B 1 536 ? -8.742 -39.844 -3.174 1 75.44 536 PHE B N 1
ATOM 9137 C CA . PHE B 1 536 ? -9.758 -38.875 -3.578 1 75.44 536 PHE B CA 1
ATOM 9138 C C . PHE B 1 536 ? -11.156 -39.375 -3.221 1 75.44 536 PHE B C 1
ATOM 9140 O O . PHE B 1 536 ? -11.977 -38.625 -2.697 1 75.44 536 PHE B O 1
ATOM 9147 N N . ASN B 1 537 ? -11.367 -40.625 -3.537 1 75.94 537 ASN B N 1
ATOM 9148 C CA . ASN B 1 537 ? -12.68 -41.219 -3.258 1 75.94 537 ASN B CA 1
ATOM 9149 C C . ASN B 1 537 ? -12.977 -41.219 -1.762 1 75.94 537 ASN B C 1
ATOM 9151 O O . ASN B 1 537 ? -14.125 -41.031 -1.353 1 75.94 537 ASN B O 1
ATOM 9155 N N . GLU B 1 538 ? -11.93 -41.406 -1.082 1 77.31 538 GLU B N 1
ATOM 9156 C CA . GLU B 1 538 ? -12.102 -41.375 0.368 1 77.31 538 GLU B CA 1
ATOM 9157 C C . GLU B 1 538 ? -12.344 -39.969 0.877 1 77.31 538 GLU B C 1
ATOM 9159 O O . GLU B 1 538 ? -13.117 -39.75 1.811 1 77.31 538 GLU B O 1
ATOM 9164 N N . LEU B 1 539 ? -11.734 -39.031 0.273 1 78.94 539 LEU B N 1
ATOM 9165 C CA . LEU B 1 539 ? -11.805 -37.656 0.699 1 78.94 539 LEU B CA 1
ATOM 9166 C C . LEU B 1 539 ? -13.164 -37.031 0.371 1 78.94 539 LEU B C 1
ATOM 9168 O O . LEU B 1 539 ? -13.742 -36.312 1.188 1 78.94 539 LEU B O 1
ATOM 9172 N N . ILE B 1 540 ? -13.664 -37.375 -0.77 1 80 540 ILE B N 1
ATOM 9173 C CA . ILE B 1 540 ? -14.867 -36.719 -1.271 1 80 540 ILE B CA 1
ATOM 9174 C C . ILE B 1 540 ? -16.078 -37.594 -1.05 1 80 540 ILE B C 1
ATOM 9176 O O . ILE B 1 540 ? -17.203 -37.125 -0.883 1 80 540 ILE B O 1
ATOM 9180 N N . GLY B 1 541 ? -15.938 -38.875 -0.952 1 79.81 541 GLY B N 1
ATOM 9181 C CA . GLY B 1 541 ? -17.031 -39.812 -0.74 1 79.81 541 GLY B CA 1
ATOM 9182 C C . GLY B 1 541 ? -18.031 -39.812 -1.875 1 79.81 541 GLY B C 1
ATOM 9183 O O . GLY B 1 541 ? -17.656 -39.875 -3.047 1 79.81 541 GLY B O 1
ATOM 9184 N N . ASP B 1 542 ? -19.328 -39.812 -1.533 1 86.69 542 ASP B N 1
ATOM 9185 C CA . ASP B 1 542 ? -20.406 -39.906 -2.512 1 86.69 542 ASP B CA 1
ATOM 9186 C C . ASP B 1 542 ? -20.969 -38.531 -2.84 1 86.69 542 ASP B C 1
ATOM 9188 O O . ASP B 1 542 ? -22.141 -38.438 -3.246 1 86.69 542 ASP B O 1
ATOM 9192 N N . LYS B 1 543 ? -20.125 -37.562 -2.727 1 92.44 543 LYS B N 1
ATOM 9193 C CA . LYS B 1 543 ? -20.578 -36.188 -2.965 1 92.44 543 LYS B CA 1
ATOM 9194 C C . LYS B 1 543 ? -20.547 -35.875 -4.453 1 92.44 543 LYS B C 1
ATOM 9196 O O . LYS B 1 543 ? -19.797 -36.469 -5.215 1 92.44 543 LYS B O 1
ATOM 9201 N N . THR B 1 544 ? -21.438 -34.938 -4.852 1 94.81 544 THR B N 1
ATOM 9202 C CA . THR B 1 544 ? -21.344 -34.406 -6.203 1 94.81 544 THR B CA 1
ATOM 9203 C C . THR B 1 544 ? -20.062 -33.594 -6.383 1 94.81 544 THR B C 1
ATOM 9205 O O . THR B 1 544 ? -19.797 -32.656 -5.629 1 94.81 544 THR B O 1
ATOM 9208 N N . THR B 1 545 ? -19.266 -34.031 -7.34 1 93.69 545 THR B N 1
ATOM 9209 C CA . THR B 1 545 ? -17.938 -33.438 -7.434 1 93.69 545 THR B CA 1
ATOM 9210 C C . THR B 1 545 ? -17.641 -32.969 -8.867 1 93.69 545 THR B C 1
ATOM 9212 O O . THR B 1 545 ? -17.953 -33.688 -9.82 1 93.69 545 THR B O 1
ATOM 9215 N N . ILE B 1 546 ? -17.141 -31.812 -9 1 94.69 546 ILE B N 1
ATOM 9216 C CA . ILE B 1 546 ? -16.656 -31.281 -10.273 1 94.69 546 ILE B CA 1
ATOM 9217 C C . ILE B 1 546 ? -15.141 -31.094 -10.203 1 94.69 546 ILE B C 1
ATOM 9219 O O . ILE B 1 546 ? -14.648 -30.344 -9.352 1 94.69 546 ILE B O 1
ATOM 9223 N N . TYR B 1 547 ? -14.469 -31.734 -11.109 1 91.25 547 TYR B N 1
ATOM 9224 C CA . TYR B 1 547 ? -13.008 -31.688 -11.164 1 91.25 547 TYR B CA 1
ATOM 9225 C C . TYR B 1 547 ? -12.531 -31.016 -12.445 1 91.25 547 TYR B C 1
ATOM 9227 O O . TYR B 1 547 ? -12.797 -31.516 -13.547 1 91.25 547 TYR B O 1
ATOM 9235 N N . ILE B 1 548 ? -11.883 -29.906 -12.266 1 90.5 548 ILE B N 1
ATOM 9236 C CA . ILE B 1 548 ? -11.25 -29.25 -13.406 1 90.5 548 ILE B CA 1
ATOM 9237 C C . ILE B 1 548 ? -9.75 -29.516 -13.398 1 90.5 548 ILE B C 1
ATOM 9239 O O . ILE B 1 548 ? -9.086 -29.328 -12.383 1 90.5 548 ILE B O 1
ATOM 9243 N N . SER B 1 549 ? -9.219 -30.062 -14.453 1 79.88 549 SER B N 1
ATOM 9244 C CA . SER B 1 549 ? -7.789 -30.328 -14.508 1 79.88 549 SER B CA 1
ATOM 9245 C C . SER B 1 549 ? -7.258 -30.203 -15.93 1 79.88 549 SER B C 1
ATOM 9247 O O . SER B 1 549 ? -8.008 -30.344 -16.891 1 79.88 549 SER B O 1
ATOM 9249 N N . HIS B 1 550 ? -6.086 -29.859 -16.016 1 73.38 550 HIS B N 1
ATOM 9250 C CA . HIS B 1 550 ? -5.367 -29.953 -17.281 1 73.38 550 HIS B CA 1
ATOM 9251 C C . HIS B 1 550 ? -4.688 -31.312 -17.438 1 73.38 550 HIS B C 1
ATOM 9253 O O . HIS B 1 550 ? -4.246 -31.672 -18.531 1 73.38 550 HIS B O 1
ATOM 9259 N N . ARG B 1 551 ? -4.715 -32 -16.391 1 72 551 ARG B N 1
ATOM 9260 C CA . ARG B 1 551 ? -4.156 -33.344 -16.422 1 72 551 ARG B CA 1
ATOM 9261 C C . ARG B 1 551 ? -5.254 -34.406 -16.625 1 72 551 ARG B C 1
ATOM 9263 O O . ARG B 1 551 ? -6.203 -34.469 -15.844 1 72 551 ARG B O 1
ATOM 9270 N N . LEU B 1 552 ? -5.09 -35.094 -17.641 1 75.94 552 LEU B N 1
ATOM 9271 C CA . LEU B 1 552 ? -6.195 -35.938 -18.078 1 75.94 552 LEU B CA 1
ATOM 9272 C C . LEU B 1 552 ? -6.219 -37.219 -17.297 1 75.94 552 LEU B C 1
ATOM 9274 O O . LEU B 1 552 ? -7.09 -38.094 -17.516 1 75.94 552 LEU B O 1
ATOM 9278 N N . SER B 1 553 ? -5.309 -37.312 -16.266 1 70.88 553 SER B N 1
ATOM 9279 C CA . SER B 1 553 ? -5.34 -38.5 -15.391 1 70.88 553 SER B CA 1
ATOM 9280 C C . SER B 1 553 ? -6.617 -38.531 -14.562 1 70.88 553 SER B C 1
ATOM 9282 O O . SER B 1 553 ? -7.148 -39.625 -14.289 1 70.88 553 SER B O 1
ATOM 9284 N N . SER B 1 554 ? -7.117 -37.375 -14.219 1 68.88 554 SER B N 1
ATOM 9285 C CA . SER B 1 554 ? -8.336 -37.25 -13.422 1 68.88 554 SER B CA 1
ATOM 9286 C C . SER B 1 554 ? -9.547 -37.812 -14.18 1 68.88 554 SER B C 1
ATOM 9288 O O . SER B 1 554 ? -10.523 -38.219 -13.562 1 68.88 554 SER B O 1
ATOM 9290 N N . CYS B 1 555 ? -9.477 -37.875 -15.484 1 79.06 555 CYS B N 1
ATOM 9291 C CA . CYS B 1 555 ? -10.594 -38.281 -16.344 1 79.06 555 CYS B CA 1
ATOM 9292 C C . CYS B 1 555 ? -10.891 -39.75 -16.188 1 79.06 555 CYS B C 1
ATOM 9294 O O . CYS B 1 555 ? -11.992 -40.219 -16.484 1 79.06 555 CYS B O 1
ATOM 9296 N N . LYS B 1 556 ? -9.961 -40.406 -15.594 1 78.94 556 LYS B N 1
ATOM 9297 C CA . LYS B 1 556 ? -10.156 -41.844 -15.508 1 78.94 556 LYS B CA 1
ATOM 9298 C C . LYS B 1 556 ? -10.984 -42.219 -14.281 1 78.94 556 LYS B C 1
ATOM 9300 O O . LYS B 1 556 ? -11.672 -43.25 -14.289 1 78.94 556 LYS B O 1
ATOM 9305 N N . PHE B 1 557 ? -11 -41.406 -13.305 1 79.81 557 PHE B N 1
ATOM 9306 C CA . PHE B 1 557 ? -11.695 -41.812 -12.086 1 79.81 557 PHE B CA 1
ATOM 9307 C C . PHE B 1 557 ? -13.023 -41.062 -11.953 1 79.81 557 PHE B C 1
ATOM 9309 O O . PHE B 1 557 ? -13.758 -41.281 -10.984 1 79.81 557 PHE B O 1
ATOM 9316 N N . CYS B 1 558 ? -13.328 -40.25 -12.852 1 89.62 558 CYS B N 1
ATOM 9317 C CA . CYS B 1 558 ? -14.617 -39.562 -12.844 1 89.62 558 CYS B CA 1
ATOM 9318 C C . CYS B 1 558 ? -15.648 -40.344 -13.656 1 89.62 558 CYS B C 1
ATOM 9320 O O . CYS B 1 558 ? -15.289 -41.156 -14.508 1 89.62 558 CYS B O 1
ATOM 9322 N N . ASP B 1 559 ? -16.922 -40.062 -13.344 1 92.25 559 ASP B N 1
ATOM 9323 C CA . ASP B 1 559 ? -18.016 -40.781 -14.016 1 92.25 559 ASP B CA 1
ATOM 9324 C C . ASP B 1 559 ? -18.203 -40.25 -15.438 1 92.25 559 ASP B C 1
ATOM 9326 O O . ASP B 1 559 ? -18.484 -41.031 -16.359 1 92.25 559 ASP B O 1
ATOM 9330 N N . LYS B 1 560 ? -18.094 -38.969 -15.555 1 95.12 560 LYS B N 1
ATOM 9331 C CA . LYS B 1 560 ? -18.297 -38.344 -16.844 1 95.12 560 LYS B CA 1
ATOM 9332 C C . LYS B 1 560 ? -17.234 -37.25 -17.078 1 95.12 560 LYS B C 1
ATOM 9334 O O . LYS B 1 560 ? -16.609 -36.781 -16.125 1 95.12 560 LYS B O 1
ATOM 9339 N N . ILE B 1 561 ? -17.031 -37 -18.375 1 95.25 561 ILE B N 1
ATOM 9340 C CA . ILE B 1 561 ? -16.062 -36 -18.781 1 95.25 561 ILE B CA 1
ATOM 9341 C C . ILE B 1 561 ? -16.75 -34.969 -19.703 1 95.25 561 ILE B C 1
ATOM 9343 O O . ILE B 1 561 ? -17.438 -35.375 -20.656 1 95.25 561 ILE B O 1
ATOM 9347 N N . ALA B 1 562 ? -16.656 -33.75 -19.359 1 96.06 562 ALA B N 1
ATOM 9348 C CA . ALA B 1 562 ? -17.078 -32.688 -20.25 1 96.06 562 ALA B CA 1
ATOM 9349 C C . ALA B 1 562 ? -15.883 -31.969 -20.859 1 96.06 562 ALA B C 1
ATOM 9351 O O . ALA B 1 562 ? -15.055 -31.391 -20.156 1 96.06 562 ALA B O 1
ATOM 9352 N N . VAL B 1 563 ? -15.805 -32 -22.188 1 95.31 563 VAL B N 1
ATOM 9353 C CA . VAL B 1 563 ? -14.695 -31.359 -22.891 1 95.31 563 VAL B CA 1
ATOM 9354 C C . VAL B 1 563 ? -15.117 -29.984 -23.406 1 95.31 563 VAL B C 1
ATOM 9356 O O . VAL B 1 563 ? -16.031 -29.875 -24.219 1 95.31 563 VAL B O 1
ATOM 9359 N N . PHE B 1 564 ? -14.461 -29 -22.875 1 94.31 564 PHE B N 1
ATOM 9360 C CA . PHE B 1 564 ? -14.75 -27.625 -23.25 1 94.31 564 PHE B CA 1
ATOM 9361 C C . PHE B 1 564 ? -13.828 -27.172 -24.375 1 94.31 564 PHE B C 1
ATOM 9363 O O . PHE B 1 564 ? -12.633 -27.484 -24.375 1 94.31 564 PHE B O 1
ATOM 9370 N N . HIS B 1 565 ? -14.414 -26.484 -25.328 1 92.94 565 HIS B N 1
ATOM 9371 C CA . HIS B 1 565 ? -13.672 -25.859 -26.406 1 92.94 565 HIS B CA 1
ATOM 9372 C C . HIS B 1 565 ? -14.312 -24.547 -26.828 1 92.94 565 HIS B C 1
ATOM 9374 O O . HIS B 1 565 ? -15.484 -24.516 -27.219 1 92.94 565 HIS B O 1
ATOM 9380 N N . LYS B 1 566 ? -13.57 -23.5 -26.734 1 90 566 LYS B N 1
ATOM 9381 C CA . LYS B 1 566 ? -13.992 -22.172 -27.141 1 90 566 LYS B CA 1
ATOM 9382 C C . LYS B 1 566 ? -15.328 -21.797 -26.516 1 90 566 LYS B C 1
ATOM 9384 O O . LYS B 1 566 ? -16.234 -21.297 -27.188 1 90 566 LYS B O 1
ATOM 9389 N N . GLY B 1 567 ? -15.516 -22.203 -25.344 1 94.19 567 GLY B N 1
ATOM 9390 C CA . GLY B 1 567 ? -16.672 -21.781 -24.562 1 94.19 567 GLY B CA 1
ATOM 9391 C C . GLY B 1 567 ? -17.859 -22.703 -24.703 1 94.19 567 GLY B C 1
ATOM 9392 O O . GLY B 1 567 ? -18.938 -22.422 -24.172 1 94.19 567 GLY B O 1
ATOM 9393 N N . GLU B 1 568 ? -17.672 -23.781 -25.438 1 96.5 568 GLU B N 1
ATOM 9394 C CA . GLU B 1 568 ? -18.75 -24.75 -25.641 1 96.5 568 GLU B CA 1
ATOM 9395 C C . GLU B 1 568 ? -18.328 -26.141 -25.188 1 96.5 568 GLU B C 1
ATOM 9397 O O . GLU B 1 568 ? -17.141 -26.453 -25.109 1 96.5 568 GLU B O 1
ATOM 9402 N N . ILE B 1 569 ? -19.297 -26.922 -24.828 1 96.69 569 ILE B N 1
ATOM 9403 C CA . ILE B 1 569 ? -19.047 -28.344 -24.578 1 96.69 569 ILE B CA 1
ATOM 9404 C C . ILE B 1 569 ? -19.109 -29.109 -25.891 1 96.69 569 ILE B C 1
ATOM 9406 O O . ILE B 1 569 ? -20.172 -29.234 -26.5 1 96.69 569 ILE B O 1
ATOM 9410 N N . VAL B 1 570 ? -18.031 -29.688 -26.281 1 95.75 570 VAL B N 1
ATOM 9411 C CA . VAL B 1 570 ? -17.953 -30.297 -27.594 1 95.75 570 VAL B CA 1
ATOM 9412 C C . VAL B 1 570 ? -18.078 -31.812 -27.469 1 95.75 570 VAL B C 1
ATOM 9414 O O . VAL B 1 570 ? -18.484 -32.5 -28.422 1 95.75 570 VAL B O 1
ATOM 9417 N N . GLN B 1 571 ? -17.609 -32.312 -26.359 1 95.62 571 GLN B N 1
ATOM 9418 C CA . GLN B 1 571 ? -17.734 -33.719 -26.078 1 95.62 571 GLN B CA 1
ATOM 9419 C C . GLN B 1 571 ? -18.203 -33.969 -24.641 1 95.62 571 GLN B C 1
ATOM 9421 O O . GLN B 1 571 ? -17.891 -33.188 -23.75 1 95.62 571 GLN B O 1
ATOM 9426 N N . TYR B 1 572 ? -19.016 -34.969 -24.469 1 95.56 572 TYR B N 1
ATOM 9427 C CA . TYR B 1 572 ? -19.531 -35.375 -23.156 1 95.56 572 TYR B CA 1
ATOM 9428 C C . TYR B 1 572 ? -19.719 -36.875 -23.078 1 95.56 572 TYR B C 1
ATOM 9430 O O . TYR B 1 572 ? -20.406 -37.469 -23.922 1 95.56 572 TYR B O 1
ATOM 9438 N N . GLY B 1 573 ? -19.047 -37.5 -22.156 1 94.75 573 GLY B N 1
ATOM 9439 C CA . GLY B 1 573 ? -19.141 -38.938 -22.016 1 94.75 573 GLY B CA 1
ATOM 9440 C C . GLY B 1 573 ? -18.109 -39.531 -21.078 1 94.75 573 GLY B C 1
ATOM 9441 O O . GLY B 1 573 ? -17.531 -38.812 -20.25 1 94.75 573 GLY B O 1
ATOM 9442 N N . THR B 1 574 ? -17.922 -40.812 -21.047 1 94.25 574 THR B N 1
ATOM 9443 C CA . THR B 1 574 ? -16.922 -41.469 -20.219 1 94.25 574 THR B CA 1
ATOM 9444 C C . THR B 1 574 ? -15.57 -41.5 -20.922 1 94.25 574 THR B C 1
ATOM 9446 O O . THR B 1 574 ? -15.484 -41.25 -22.125 1 94.25 574 THR B O 1
ATOM 9449 N N . HIS B 1 575 ? -14.594 -41.781 -20.188 1 91.69 575 HIS B N 1
ATOM 9450 C CA . HIS B 1 575 ? -13.258 -41.906 -20.75 1 91.69 575 HIS B CA 1
ATOM 9451 C C . HIS B 1 575 ? -13.219 -42.875 -21.906 1 91.69 575 HIS B C 1
ATOM 9453 O O . HIS B 1 575 ? -12.711 -42.562 -22.984 1 91.69 575 HIS B O 1
ATOM 9459 N N . ASP B 1 576 ? -13.82 -44.031 -21.703 1 91.06 576 ASP B N 1
ATOM 9460 C CA . ASP B 1 576 ? -13.781 -45.125 -22.672 1 91.06 576 ASP B CA 1
ATOM 9461 C C . ASP B 1 576 ? -14.508 -44.75 -23.969 1 91.06 576 ASP B C 1
ATOM 9463 O O . ASP B 1 576 ? -14.094 -45.125 -25.062 1 91.06 576 ASP B O 1
ATOM 9467 N N . GLU B 1 577 ? -15.5 -43.969 -23.797 1 94 577 GLU B N 1
ATOM 9468 C CA . GLU B 1 577 ? -16.281 -43.531 -24.938 1 94 577 GLU B CA 1
ATOM 9469 C C . GLU B 1 577 ? -15.531 -42.438 -25.734 1 94 577 GLU B C 1
ATOM 9471 O O . GLU B 1 577 ? -15.461 -42.5 -26.953 1 94 577 GLU B O 1
ATOM 9476 N N . LEU B 1 578 ? -14.961 -41.531 -25.031 1 93.44 578 LEU B N 1
ATOM 9477 C CA . LEU B 1 578 ? -14.391 -40.344 -25.672 1 93.44 578 LEU B CA 1
ATOM 9478 C C . LEU B 1 578 ? -13.047 -40.656 -26.312 1 93.44 578 LEU B C 1
ATOM 9480 O O . LEU B 1 578 ? -12.688 -40.062 -27.328 1 93.44 578 LEU B O 1
ATOM 9484 N N . ILE B 1 579 ? -12.32 -41.594 -25.719 1 91.19 579 ILE B N 1
ATOM 9485 C CA . ILE B 1 579 ? -11 -41.938 -26.234 1 91.19 579 ILE B CA 1
ATOM 9486 C C . ILE B 1 579 ? -11.125 -42.656 -27.578 1 91.19 579 ILE B C 1
ATOM 9488 O O . ILE B 1 579 ? -10.203 -42.594 -28.406 1 91.19 579 ILE B O 1
ATOM 9492 N N . LYS B 1 580 ? -12.219 -43.25 -27.844 1 92.75 580 LYS B N 1
ATOM 9493 C CA . LYS B 1 580 ? -12.445 -44.031 -29.062 1 92.75 580 LYS B CA 1
ATOM 9494 C C . LYS B 1 580 ? -12.836 -43.125 -30.219 1 92.75 580 LYS B C 1
ATOM 9496 O O . LYS B 1 580 ? -12.805 -43.531 -31.391 1 92.75 580 LYS B O 1
ATOM 9501 N N . GLU B 1 581 ? -13.141 -41.938 -29.891 1 93.69 581 GLU B N 1
ATOM 9502 C CA . GLU B 1 581 ? -13.461 -40.969 -30.938 1 93.69 581 GLU B CA 1
ATOM 9503 C C . GLU B 1 581 ? -12.195 -40.406 -31.578 1 93.69 581 GLU B C 1
ATOM 9505 O O . GLU B 1 581 ? -11.711 -39.344 -31.188 1 93.69 581 GLU B O 1
ATOM 9510 N N . SER B 1 582 ? -11.789 -41 -32.656 1 90.12 582 SER B N 1
ATOM 9511 C CA . SER B 1 582 ? -10.531 -40.656 -33.312 1 90.12 582 SER B CA 1
ATOM 9512 C C . SER B 1 582 ? -10.586 -39.219 -33.875 1 90.12 582 SER B C 1
ATOM 9514 O O . SER B 1 582 ? -11.562 -38.844 -34.531 1 90.12 582 SER B O 1
ATOM 9516 N N . GLY B 1 583 ? -9.633 -38.469 -33.594 1 89.81 583 GLY B N 1
ATOM 9517 C CA . GLY B 1 583 ? -9.547 -37.094 -34.125 1 89.81 583 GLY B CA 1
ATOM 9518 C C . GLY B 1 583 ? -10.242 -36.062 -33.25 1 89.81 583 GLY B C 1
ATOM 9519 O O . GLY B 1 583 ? -10.18 -34.875 -33.531 1 89.81 583 GLY B O 1
ATOM 9520 N N . SER B 1 584 ? -10.773 -36.594 -32.219 1 91.5 584 SER B N 1
ATOM 9521 C CA . SER B 1 584 ? -11.508 -35.688 -31.344 1 91.5 584 SER B CA 1
ATOM 9522 C C . SER B 1 584 ? -10.562 -34.875 -30.469 1 91.5 584 SER B C 1
ATOM 9524 O O . SER B 1 584 ? -9.375 -35.188 -30.375 1 91.5 584 SER B O 1
ATOM 9526 N N . GLN B 1 585 ? -11.117 -33.812 -29.906 1 91.44 585 GLN B N 1
ATOM 9527 C CA . GLN B 1 585 ? -10.344 -32.906 -29.047 1 91.44 585 GLN B CA 1
ATOM 9528 C C . GLN B 1 585 ? -9.812 -33.688 -27.828 1 91.44 585 GLN B C 1
ATOM 9530 O O . GLN B 1 585 ? -8.656 -33.5 -27.438 1 91.44 585 GLN B O 1
ATOM 9535 N N . TYR B 1 586 ? -10.594 -34.469 -27.281 1 91.75 586 TYR B N 1
ATOM 9536 C CA . TYR B 1 586 ? -10.203 -35.219 -26.094 1 91.75 586 TYR B CA 1
ATOM 9537 C C . TYR B 1 586 ? -9.055 -36.188 -26.422 1 91.75 586 TYR B C 1
ATOM 9539 O O . TYR B 1 586 ? -8.055 -36.219 -25.703 1 91.75 586 TYR B O 1
ATOM 9547 N N . GLU B 1 587 ? -9.266 -36.938 -27.438 1 90.81 587 GLU B N 1
ATOM 9548 C CA . GLU B 1 587 ? -8.242 -37.906 -27.828 1 90.81 587 GLU B CA 1
ATOM 9549 C C . GLU B 1 587 ? -6.914 -37.219 -28.125 1 90.81 587 GLU B C 1
ATOM 9551 O O . GLU B 1 587 ? -5.852 -37.719 -27.75 1 90.81 587 GLU B O 1
ATOM 9556 N N . THR B 1 588 ? -7.012 -36.125 -28.781 1 88.56 588 THR B N 1
ATOM 9557 C CA . THR B 1 588 ? -5.809 -35.375 -29.125 1 88.56 588 THR B CA 1
ATOM 9558 C C . THR B 1 588 ? -5.074 -34.938 -27.875 1 88.56 588 THR B C 1
ATOM 9560 O O . THR B 1 588 ? -3.85 -35.062 -27.781 1 88.56 588 THR B O 1
ATOM 9563 N N . MET B 1 589 ? -5.824 -34.375 -26.969 1 88.19 589 MET B N 1
ATOM 9564 C CA . MET B 1 589 ? -5.234 -33.906 -25.734 1 88.19 589 MET B CA 1
ATOM 9565 C C . MET B 1 589 ? -4.637 -35.062 -24.922 1 88.19 589 MET B C 1
ATOM 9567 O O . MET B 1 589 ? -3.527 -34.938 -24.406 1 88.19 589 MET B O 1
ATOM 9571 N N . TYR B 1 590 ? -5.379 -36.094 -24.859 1 86 590 TYR B N 1
ATOM 9572 C CA . TYR B 1 590 ? -4.941 -37.25 -24.094 1 86 590 TYR B CA 1
ATOM 9573 C C . TYR B 1 590 ? -3.682 -37.875 -24.703 1 86 590 TYR B C 1
ATOM 9575 O O . TYR B 1 590 ? -2.732 -38.188 -23.984 1 86 590 TYR B O 1
ATOM 9583 N N . THR B 1 591 ? -3.648 -38 -25.953 1 83.81 591 THR B N 1
ATOM 9584 C CA . THR B 1 591 ? -2.512 -38.594 -26.656 1 83.81 591 THR B CA 1
ATOM 9585 C C . THR B 1 591 ? -1.277 -37.719 -26.531 1 83.81 591 THR B C 1
ATOM 9587 O O . THR B 1 591 ? -0.159 -38.219 -26.391 1 83.81 591 THR B O 1
ATOM 9590 N N . ALA B 1 592 ? -1.531 -36.469 -26.641 1 80.5 592 ALA B N 1
ATOM 9591 C CA . ALA B 1 592 ? -0.429 -35.531 -26.516 1 80.5 592 ALA B CA 1
ATOM 9592 C C . ALA B 1 592 ? 0.275 -35.688 -25.172 1 80.5 592 ALA B C 1
ATOM 9594 O O . ALA B 1 592 ? 1.492 -35.531 -25.078 1 80.5 592 ALA B O 1
ATOM 9595 N N . GLN B 1 593 ? -0.457 -36 -24.141 1 78.06 593 GLN B N 1
ATOM 9596 C CA . GLN B 1 593 ? 0.107 -36.156 -22.812 1 78.06 593 GLN B CA 1
ATOM 9597 C C . GLN B 1 593 ? 0.666 -37.562 -22.609 1 78.06 593 GLN B C 1
ATOM 9599 O O . GLN B 1 593 ? 1.716 -37.75 -21.984 1 78.06 593 GLN B O 1
ATOM 9604 N N . ALA B 1 594 ? 0 -38.531 -23.156 1 77.06 594 ALA B N 1
ATOM 9605 C CA . ALA B 1 594 ? 0.333 -39.938 -22.938 1 77.06 594 ALA B CA 1
ATOM 9606 C C . ALA B 1 594 ? 1.611 -40.312 -23.688 1 77.06 594 ALA B C 1
ATOM 9608 O O . ALA B 1 594 ? 2.354 -41.188 -23.234 1 77.06 594 ALA B O 1
ATOM 9609 N N . GLN B 1 595 ? 1.902 -39.625 -24.703 1 74.75 595 GLN B N 1
ATOM 9610 C CA . GLN B 1 595 ? 3.016 -40 -25.562 1 74.75 595 GLN B CA 1
ATOM 9611 C C . GLN B 1 595 ? 4.344 -39.938 -24.812 1 74.75 595 GLN B C 1
ATOM 9613 O O . GLN B 1 595 ? 5.301 -40.625 -25.172 1 74.75 595 GLN B O 1
ATOM 9618 N N . TYR B 1 596 ? 4.387 -39.219 -23.828 1 70.62 596 TYR B N 1
ATOM 9619 C CA . TYR B 1 596 ? 5.648 -39.094 -23.109 1 70.62 596 TYR B CA 1
ATOM 9620 C C . TYR B 1 596 ? 5.793 -40.156 -22.047 1 70.62 596 TYR B C 1
ATOM 9622 O O . TYR B 1 596 ? 6.852 -40.312 -21.422 1 70.62 596 TYR B O 1
ATOM 9630 N N . TYR B 1 597 ? 4.785 -40.812 -21.812 1 72.94 597 TYR B N 1
ATOM 9631 C CA . TYR B 1 597 ? 4.84 -41.875 -20.797 1 72.94 597 TYR B CA 1
ATOM 9632 C C . TYR B 1 597 ? 4.785 -43.25 -21.422 1 72.94 597 TYR B C 1
ATOM 9634 O O . TYR B 1 597 ? 5.051 -44.25 -20.75 1 72.94 597 TYR B O 1
ATOM 9642 N N . VAL B 1 598 ? 4.43 -43.375 -22.703 1 64.69 598 VAL B N 1
ATOM 9643 C CA . VAL B 1 598 ? 4.359 -44.688 -23.391 1 64.69 598 VAL B CA 1
ATOM 9644 C C . VAL B 1 598 ? 5.625 -44.875 -24.219 1 64.69 598 VAL B C 1
ATOM 9646 O O . VAL B 1 598 ? 6.207 -43.938 -24.734 1 64.69 598 VAL B O 1
#

InterPro domains:
  IPR003439 ABC transporter-like, ATP-binding domain [PF00005] (368-522)
  IPR003439 ABC transporter-like, ATP-binding domain [PS50893] (351-591)
  IPR003593 AAA+ ATPase domain [SM00382] (377-568)
  IPR011527 ABC transporter type 1, transmembrane domain [PS50929] (149-318)
  IPR017871 ABC transporter-like, conserved site [PS00211] (494-508)
  IPR027417 P-loop containing nucleoside triphosphate hydrolase [G3DSA:3.40.50.300] (336-596)
  IPR027417 P-loop containing nucleoside triphosphate hydrolase [SSF52540] (344-593)
  IPR036640 ABC transporter type 1, transmembrane domain superfamily [G3DSA:1.20.1560.10] (15-334)
  IPR036640 ABC transporter type 1, transmembrane domain superfamily [SSF90123] (19-506)
  IPR039421 Type 1 protein exporter [PTHR43394] (19-595)

Sequence (1196 aa):
MKNARLAGLKKDFEIMRYFLKLSSKMSKSYIPVLCSSAIFKAITPFINIIMPKFIIDELLGQKRVNVFIMLVSIIVVANGILNLISRWIDTLVDIKNMEIINGFDLLIGQKIMDMDFEKIEDPDILDLKERAIFPLRNQGVLERMIKCIVDSISQFVTAIGLLVVISTLNFLIVFLILGIVLLNSFLFKKSQAAQYKFHGELIPLNRKFGYYAKITSDFSMGKDVRLYNIRPLIMGKIEGYNEKSVECFGKLFRLMGKYNGLNEVNMQLQMIVVYAYMTYKVFKNSIGIGDFTMYISAANKFSTSISDFFKSFIEFRQMCRYLDLYLEFEQIESSKNKEGKKIRNINECNIEFKNVSFKYPRSENYTLKNVSININNGEKLSVVGLNGAGKTTFIKLLTRLYEPAEGEILLNGVNIGEYNYDDYMKLLSVVFQDYKLLAFSVKENIAFEEYKSVSDNEIMEVLNKSGLEKAIKKLDKGIYTSIYKTFDKDGIEFSGGQSQKLAMARAVYKNAPIVVLDEPTAALDPIAEFEIYTRFNELIGDKTTIYISHRLSSCKFCDKIAVFHKGEIVQYGTHDELIKESGSQYETMYTAQAQYYVMKNARLAGLKKDFEIMRYFLKLSSKMSKSYIPVLCSSAIFKAITPFINIIMPKFIIDELLGQKRVNVFIMLVSIIVVANGILNLISRWIDTLVDIKNMEIINGFDLLIGQKIMDMDFEKIEDPDILDLKERAIFPLRNQGVLERMIKCIVDSISQFVTAIGLLVVISTLNFLIVFLILGIVLLNSFLFKKSQAAQYKFHGELIPLNRKFGYYAKITSDFSMGKDVRLYNIRPLIMGKIEGYNEKSVECFGKLFRLMGKYNGLNEVNMQLQMIVVYAYMTYKVFKNSIGIGDFTMYISAANKFSTSISDFFKSFIEFRQMCRYLDLYLEFEQIESSKNKEGKKIRNINECNIEFKNVSFKYPRSENYTLKNVSININNGEKLSVVGLNGAGKTTFIKLLTRLYEPAEGEILLNGVNIGEYNYDDYMKLLSVVFQDYKLLAFSVKENIAFEEYKSVSDNEIMEVLNKSGLEKAIKKLDKGIYTSIYKTFDKDGIEFSGGQSQKLAMARAVYKNAPIVVLDEPTAALDPIAEFEIYTRFNELIGDKTTIYISHRLSSCKFCDKIAVFHKGEIVQYGTHDELIKESGSQYETMYTAQAQYYV

Secondary structure (DSSP, 8-state):
-HHHHHHHHHHHHHHHHHHHHHHHHH-TTHHHHHHHHHHHHHHHHHHHHHHHHHHHHHHHTT--HHHHHHHHHHHHHHHHHHHHHHHHHHHHHHHHHHHHHHHHHHHHHHHHHHS-HHHHS-HHHHHHHHHHHHHHHHS-HHHHHHHHHHHHHHHHHHHHHHHHHHHTT-HHHHHHHHHHHHHHHHHHHHHHHHHHHHHHHHHHHHHHHHHHHHHHH-GGGHHHHHHTT-HHHHHHHHHHHHHHHHHHHHHHHHHHHHHHHHHHHHHHHHHHHHHHHHHHHHHTTSS-HHHHHHHHHHHHHHHHHHHHHHHHHHHHHHHHHHHHHHHHHHT---GGGS--B--S-SS---EEEEEEEE--TT-SS-SEEEEEEEE-TT-EEEEEESTTSSHHHHHHHHTTSS--SEEEEEETTEEGGGB-HHHHHTTEEEE-TT----SSBHHHHHHGGGGGTS-HHHHHHHHHHHT-HHHHHTSTTGGGPBBSSSS-TT-BPPPHHHHHHHHHHHHHHHT-SEEEEESTTTTS-HHHHHHHHHTHHHHHTTSEEEEE-SSGGGGGTSSEEEEEETTEEEEEE-HHHHHTSTT-HHHHHHHHHHTTT-/-HHHHHHHHHHHHHHHHHHHHHHHHH-TTHHHHHHHHHHHHHHHHHHHHHHHHHHHHHHHTT--HHHHHHHHHHHHHHHHHHHHHHHHHHHHHHHHHHHHHHHHHHHHHHHHHHS-HHHHS-HHHHHHHHHHHHHHHHS-HHHHHHHHHHHHHHHHHHHHHHHHHHHTT-HHHHHHHHHHHHHHHHHHHHHHHHHHHHHHHHHHHHHHHHHHHHHHH-GGGHHHHHHTT-HHHHHHHHHHHHHHHHHHHHHHHHHHHHHHHHHHHHHHHHHHHHHHHHHHHHHTTSS-HHHHHHHHHHHHHHHHHHHHHHHHHHHHHHHHHHHHHHHHHHT---GGGS--B--S-SS---EEEEEEEE--TT-SS-SEEEEEEEE-TT-EEEEEESTTSSHHHHHHHHTTSS--SEEEEEETTEEGGGB-HHHHHTTEEEE-TT----SSBHHHHHHGGGGGTS-HHHHHHHHHHTT-HHHHHTSTTGGGPBBSSSS-TT-BPPPHHHHHHHHHHHHHHHT-SEEEEESTTTT--HHHHHHHHHTHHHHHTTSEEEEE-SSGGGGGTSSEEEEEETTEEEEEE-HHHHHTSTT-HHHHHHHHHHTTT-

Organism: NCBI:txid360422

Radius of gyration: 37.07 Å; Cα contacts (8 Å, |Δi|>4): 1733; chains: 2; bounding box: 73×117×80 Å